Protein AF-0000000066426584 (afdb_homodimer)

Organism: Campylobacter jejuni subsp. jejuni serotype O:2 (strain ATCC 700819 / NCTC 11168) (NCBI:txid192222)

pLDDT: mean 90.64, std 9.26, range [39.62, 98.75]

Sequence (930 aa):
MEKFIERLLEEDIKFEKDVNNGLSDINIFDALNIETKENYHSKFIAYLIDINKDHYQKNFAKVFLEKLGKSLVNTKFENLNIEDIKSVETEACIKDNRRIDILITLSDKRYIIIENKIYAKDQKNQLKDYINFVRKNIKNIKDCYKNILTIYLHQDECASPSDYSLGNFTIKTNLIKDKNENNVSYYLKMDYMWIKEWIDECIKIYEEKSTKDQKFILDIQNIIFTLNQYKSILQWYIADEYTQRDDVLEFIFQDIIKMQNLKNAMILYRYNKNKSELKNLNEEKYKKAKDIIQHKWSNICEYIIEEFFDSFEHKEIKIGDITFIGNKIEENRVNHGVFIFYPVDYKNESIYPCIYIYFKKKYYDIIGLTFEISNDDEEDIENEKYKECLKLFKDVKEENVRKYQNHYYCDKLINNEKLEGEYAFIYWLIENQNSKKDFIQILNDFFIKKPIQEAYKGINDILNSMEKFIERLLEEDIKFEKDVNNGLSDINIFDALNIETKENYHSKFIAYLIDINKDHYQKNFAKVFLEKLGKSLVNTKFENLNIEDIKSVETEACIKDNRRIDILITLSDKRYIIIENKIYAKDQKNQLKDYINFVRKNIKNIKDCYKNILTIYLHQDECASPSDYSLGNFTIKTNLIKDKNENNVSYYLKMDYMWIKEWIDECIKIYEEKSTKDQKFILDIQNIIFTLNQYKSILQWYIADEYTQRDDVLEFIFQDIIKMQNLKNAMILYRYNKNKSELKNLNEEKYKKAKDIIQHKWSNICEYIIEEFFDSFEHKEIKIGDITFIGNKIEENRVNHGVFIFYPVDYKNESIYPCIYIYFKKKYYDIIGLTFEISNDDEEDIENEKYKECLKLFKDVKEENVRKYQNHYYCDKLINNEKLEGEYAFIYWLIENQNSKKDFIQILNDFFIKKPIQEAYKGINDILNS

Nearest PDB structures (foldseek):
  6wxx-assembly2_C  TM=3.873E-01  e=7.189E-01  Treponema succinifaciens DSM 2489
  8oze-assembly1_G  TM=2.673E-01  e=7.141E+00  Maribacter polysiphoniae

Solvent-accessible surface area (backbone atoms only — not comparable to full-atom values): 49309 Å² total; per-residue (Å²): 94,68,69,56,44,54,50,48,52,53,28,42,53,54,36,53,51,42,31,76,50,29,42,44,61,67,41,71,49,60,39,56,71,42,66,78,40,56,69,50,54,38,30,42,53,45,42,44,48,30,52,80,40,66,36,52,42,55,61,51,26,39,54,48,34,52,58,49,9,71,76,31,69,96,47,83,57,28,80,53,55,65,84,39,59,65,45,62,37,58,57,41,74,50,78,85,82,38,56,42,41,33,38,36,36,31,73,85,73,28,38,39,40,36,46,74,36,65,57,66,73,66,29,75,32,42,57,40,51,55,51,50,56,56,44,64,77,40,64,84,42,83,72,42,23,67,33,29,38,40,32,45,34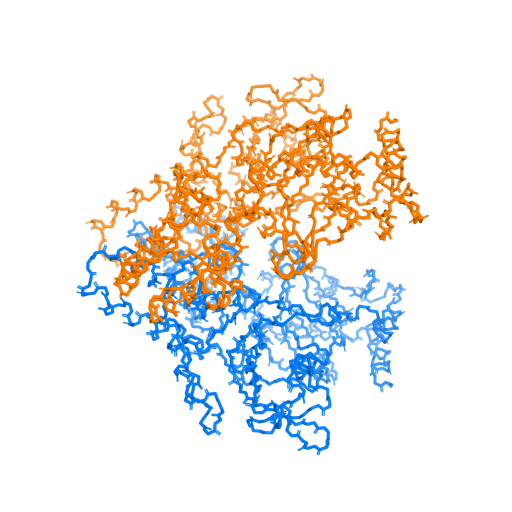,25,54,49,79,82,66,70,86,38,60,38,14,28,50,67,38,45,78,56,93,54,29,30,21,40,82,85,68,42,75,58,23,34,40,45,85,43,31,52,65,58,53,46,49,52,50,50,54,48,42,52,54,44,57,56,47,51,76,74,34,69,90,26,35,68,31,30,48,47,49,42,49,54,52,47,45,52,46,47,41,44,28,44,70,57,66,72,59,61,77,77,80,51,41,45,61,44,60,40,62,29,80,92,54,21,66,61,38,48,45,49,48,47,48,45,60,75,48,60,57,82,39,79,86,40,51,85,51,58,65,68,61,46,55,52,46,32,52,54,40,59,66,42,40,66,58,52,50,51,51,51,53,48,54,56,53,56,72,37,45,76,34,78,44,73,42,75,95,41,53,25,30,25,39,58,44,78,64,82,59,96,33,82,38,34,41,35,35,28,46,54,91,36,73,60,45,37,65,34,59,31,39,36,39,39,21,82,42,100,46,44,16,32,54,33,39,29,46,34,70,45,65,59,32,81,78,50,78,77,38,63,66,59,55,54,44,43,66,53,56,55,93,46,86,54,95,69,34,35,53,56,90,64,25,38,37,34,46,45,62,57,93,72,28,62,52,63,43,85,34,32,55,56,52,49,50,60,74,30,92,54,38,68,63,52,46,46,48,40,51,24,61,55,51,69,32,64,72,50,42,53,35,49,52,50,38,50,51,58,73,71,101,94,68,68,56,45,54,52,46,53,52,28,41,52,53,37,52,52,42,32,75,51,29,41,45,60,66,39,70,51,62,39,55,70,41,65,76,38,54,69,50,53,40,30,42,52,44,42,45,48,30,52,79,40,66,36,53,42,56,62,50,27,40,53,48,35,52,57,49,8,73,78,29,71,94,47,82,56,28,80,55,53,65,83,34,57,70,46,61,38,59,56,40,74,50,79,86,81,39,55,41,40,32,37,36,36,32,57,88,73,28,37,38,40,35,44,72,36,65,56,65,73,65,30,73,33,43,55,39,50,53,52,49,55,55,44,65,78,41,63,86,43,82,70,43,23,67,34,30,38,39,31,45,33,24,53,49,79,83,67,71,86,41,60,38,14,29,50,64,38,46,77,56,91,52,28,29,23,42,82,84,67,43,73,57,22,34,38,44,85,43,30,51,66,58,53,45,50,52,50,51,54,48,40,52,55,43,57,58,44,51,76,73,34,69,88,27,35,68,33,30,48,46,50,42,49,52,52,47,46,54,46,47,41,44,30,46,71,58,66,71,59,63,77,78,80,50,40,46,61,43,60,41,62,28,81,92,53,21,66,60,38,47,44,49,48,48,48,46,60,74,47,62,56,82,39,80,87,40,51,85,50,58,66,69,60,48,52,52,48,34,50,53,40,58,66,42,41,67,59,52,51,51,50,52,52,49,54,56,53,55,71,35,46,76,32,78,44,72,42,76,95,40,53,25,31,25,39,58,44,76,71,83,57,97,34,80,36,36,42,36,35,29,47,53,89,36,73,59,47,39,63,34,58,30,39,35,39,40,20,81,42,99,46,42,15,33,54,33,41,30,45,36,71,45,64,57,31,82,79,50,78,76,37,63,66,58,54,55,44,43,66,54,56,55,91,47,87,54,95,70,33,34,54,57,91,62,24,38,35,34,46,45,64,58,91,71,30,64,53,64,43,85,36,33,55,56,51,49,50,62,74,30,91,54,39,68,63,51,48,47,50,41,51,25,62,55,52,68,33,64,71,49,42,54,36,49,52,50,39,52,52,58,74,70,100

Foldseek 3Di:
DQVLLVVLVVLQVVLVVVVVVPDDPDFPCVVVVCLQPFLVVLVVLLQQLFCPHPLVDNVLVALVQCLVLVVVPPAPSNDDGSQQWDHWDAQCADPLRGGQGIWTAGPVLAIEGEHEEEFAAAAALQVVRVLVRSCVVVVVDVLCQSRYEYEYEYLDQPDDAFCRNNPQWDDDPQFIAGVVRHTRHGYDYHYVVSVLVSLVVVLVVLVVVLVPDDPCNVSSVVSNVNSVSSSQSCCVPRVVNDDDPSSSLCVCCPPPCNLVSLVVLVCLAPDDCPDPVRVPDDPVSSVVSSVVSNVCVLVVLVVLVCVLLVVQAQDWDDAPNFIWGKGFDDPPDPWPFRMKIFGPVCSRPQWGWIKGWTQPDPQSFFIKIKIAIGHSHPSPPVPPLNVVLQVLDDADDPPQWGDDRRIIMHRLQPVRHHQGDGNSVVVVSSVDPPCNVVVSVSSNSVCPDDSNVSSNVVSCVSVVD/DQVLLVVLVVLQVVLVVVVVVPDDPDFPCVVVVCLQPFLVVLVVLLQQLFCPHPLVDNVLVALVQCLVLVVVPPAPSNDDGSQQWPHWDAQCADPLRGGQGIWTATHPLAIEGEHEEEFAAAAALQVVRVLVRSCVVVVVDVLCQSRYEYEYEYLDQPDDAFCRNNPQWDDDPQFIAGVVRHTRHGYDYHYVVSVLVSLVVVLVVLVVVLVPDDPCNVSSVVSNVNSVSSSQSCCVPRVVNDDDPSSSLCVCCPPPCNLVSLVVLVCLAPDDCPDPVRVPDDPVSSVVSSVSSNVCVLVVLVVLVCVLLVVQAQDWDDAPNFIWGKGFADPPDPWPFRMKIFGPVCSRPQWGWIKTWTQPDPQSFFIKIKIAIGHSHPSPPVPPLNVVLQVLDDADDPPQWGDDRRIIMHRLQPVRHHQGDGNSVVVVSSVDPPCNVVVSVSSNSVCPDDSNVSSNVVSCVSVVD

Radius of gyration: 30.1 Å; Cα contacts (8 Å, |Δi|>4): 1499; chains: 2; bounding box: 70×89×74 Å

Structure (mmCIF, N/CA/C/O backbone):
data_AF-0000000066426584-model_v1
#
loop_
_entity.id
_entity.type
_entity.pdbx_description
1 polymer 'PD-(D/E)XK nuclease family protein'
#
loop_
_atom_site.group_PDB
_atom_site.id
_atom_site.type_symbol
_atom_site.label_atom_id
_atom_site.label_alt_id
_atom_site.label_comp_id
_atom_site.label_asym_id
_atom_site.label_entity_id
_atom_site.label_seq_id
_atom_site.pdbx_PDB_ins_code
_atom_site.Cartn_x
_atom_site.Cartn_y
_atom_site.Cartn_z
_atom_site.occupancy
_atom_site.B_iso_or_equiv
_atom_site.auth_seq_id
_atom_site.auth_comp_id
_atom_site.auth_asym_id
_atom_site.auth_atom_id
_atom_site.pdbx_PDB_model_num
ATOM 1 N N . MET A 1 1 ? -8.953 30.906 29.422 1 94.88 1 MET A N 1
ATOM 2 C CA . MET A 1 1 ? -7.621 30.578 28.906 1 94.88 1 MET A CA 1
ATOM 3 C C . MET A 1 1 ? -6.75 30 30.016 1 94.88 1 MET A C 1
ATOM 5 O O . MET A 1 1 ? -6.066 28.984 29.812 1 94.88 1 MET A O 1
ATOM 9 N N . GLU A 1 2 ? -6.789 30.594 31.156 1 94.31 2 GLU A N 1
ATOM 10 C CA . GLU A 1 2 ? -5.953 30.109 32.25 1 94.31 2 GLU A CA 1
ATOM 11 C C . GLU A 1 2 ? -6.34 28.688 32.656 1 94.31 2 GLU A C 1
ATOM 13 O O . GLU A 1 2 ? -5.473 27.828 32.844 1 94.31 2 GLU A O 1
ATOM 18 N N . LYS A 1 3 ? -7.633 28.5 32.875 1 94.62 3 LYS A N 1
ATOM 19 C CA . LYS A 1 3 ? -8.125 27.172 33.219 1 94.62 3 LYS A CA 1
ATOM 20 C C . LYS A 1 3 ? -7.812 26.172 32.125 1 94.62 3 LYS A C 1
ATOM 22 O O . LYS A 1 3 ? -7.484 25.016 32.406 1 94.62 3 LYS A O 1
ATOM 27 N N . PHE A 1 4 ? -7.98 26.562 30.906 1 96.62 4 PHE A N 1
ATOM 28 C CA . PHE A 1 4 ? -7.664 25.703 29.75 1 96.62 4 PHE A CA 1
ATOM 29 C C . PHE A 1 4 ? -6.199 25.297 29.781 1 96.62 4 PHE A C 1
ATOM 31 O O . PHE A 1 4 ? -5.879 24.125 29.594 1 96.62 4 PHE A O 1
ATOM 38 N N . ILE A 1 5 ? -5.316 26.219 30.016 1 97.38 5 ILE A N 1
ATOM 39 C CA . ILE A 1 5 ? -3.881 25.969 30.031 1 97.38 5 ILE A CA 1
ATOM 40 C C . ILE A 1 5 ? -3.531 25 31.156 1 97.38 5 ILE A C 1
ATOM 42 O O . ILE A 1 5 ? -2.742 24.078 30.969 1 97.38 5 ILE A O 1
ATOM 46 N N . GLU A 1 6 ? -4.102 25.281 32.312 1 96.75 6 GLU A N 1
ATOM 47 C CA . GLU A 1 6 ? -3.842 24.406 33.438 1 96.75 6 GLU A CA 1
ATOM 48 C C . GLU A 1 6 ? -4.227 22.969 33.125 1 96.75 6 GLU A C 1
ATOM 50 O O . GLU A 1 6 ? -3.455 22.047 33.375 1 96.75 6 GLU A O 1
ATOM 55 N N . ARG A 1 7 ? -5.359 22.797 32.594 1 96.94 7 ARG A N 1
ATOM 56 C CA . ARG A 1 7 ? -5.832 21.453 32.25 1 96.94 7 ARG A CA 1
ATOM 57 C C . ARG A 1 7 ? -5 20.859 31.125 1 96.94 7 ARG A C 1
ATOM 59 O O . ARG A 1 7 ? -4.703 19.656 31.141 1 96.94 7 ARG A O 1
ATOM 66 N N . LEU A 1 8 ? -4.703 21.641 30.125 1 97.62 8 LEU A N 1
ATOM 67 C CA . LEU A 1 8 ? -3.867 21.219 29.016 1 97.62 8 LEU A CA 1
ATOM 68 C C . LEU A 1 8 ? -2.539 20.656 29.516 1 97.62 8 LEU A C 1
ATOM 70 O O . LEU A 1 8 ? -2.1 19.594 29.062 1 97.62 8 LEU A O 1
ATOM 74 N N . LEU A 1 9 ? -1.892 21.391 30.391 1 97.81 9 LEU A N 1
ATOM 75 C CA . LEU A 1 9 ? -0.606 20.969 30.938 1 97.81 9 LEU A CA 1
ATOM 76 C C . LEU A 1 9 ? -0.748 19.672 31.719 1 97.81 9 LEU A C 1
ATOM 78 O O . LEU A 1 9 ? 0.114 18.797 31.641 1 97.81 9 LEU A O 1
ATOM 82 N N . GLU A 1 10 ? -1.802 19.547 32.469 1 97.94 10 GLU A N 1
ATOM 83 C CA . GLU A 1 10 ? -2.059 18.328 33.219 1 97.94 10 GLU A CA 1
ATOM 84 C C . GLU A 1 10 ? -2.209 17.125 32.312 1 97.94 10 GLU A C 1
ATOM 86 O O . GLU A 1 10 ? -1.627 16.062 32.594 1 97.94 10 GLU A O 1
ATOM 91 N N . GLU A 1 11 ? -3.031 17.266 31.297 1 97.5 11 GLU A N 1
ATOM 92 C CA . GLU A 1 11 ? -3.262 16.156 30.359 1 97.5 11 GLU A CA 1
ATOM 93 C C . GLU A 1 11 ? -1.984 15.797 29.609 1 97.5 11 GLU A C 1
ATOM 95 O O . GLU A 1 11 ? -1.749 14.633 29.297 1 97.5 11 GLU A O 1
ATOM 100 N N . ASP A 1 12 ? -1.208 16.797 29.281 1 97.38 12 ASP A N 1
ATOM 101 C CA . ASP A 1 12 ? 0.047 16.547 28.578 1 97.38 12 ASP A CA 1
ATOM 102 C C . ASP A 1 12 ? 1.011 15.734 29.453 1 97.38 12 ASP A C 1
ATOM 104 O O . ASP A 1 12 ? 1.688 14.836 28.953 1 97.38 12 ASP A O 1
ATOM 108 N N . ILE A 1 13 ? 1.114 16.109 30.688 1 97.44 13 ILE A N 1
ATOM 109 C CA . ILE A 1 13 ? 1.985 15.414 31.609 1 97.44 13 ILE A CA 1
ATOM 110 C C . ILE A 1 13 ? 1.562 13.945 31.719 1 97.44 13 ILE A C 1
ATOM 112 O O . ILE A 1 13 ? 2.402 13.047 31.656 1 97.44 13 ILE A O 1
ATOM 116 N N . LYS A 1 14 ? 0.323 13.75 31.859 1 97.25 14 LYS A N 1
ATOM 117 C CA . LYS A 1 14 ? -0.224 12.398 31.938 1 97.25 14 LYS A CA 1
ATOM 118 C C . LYS A 1 14 ? 0.084 11.617 30.656 1 97.25 14 LYS A C 1
ATOM 120 O O . LYS A 1 14 ? 0.547 10.477 30.719 1 97.25 14 LYS A O 1
ATOM 125 N N . PHE A 1 15 ? -0.161 12.188 29.562 1 96.69 15 PHE A N 1
ATOM 126 C CA . PHE A 1 15 ? 0.05 11.555 28.266 1 96.69 15 PHE A CA 1
ATOM 127 C C . PHE A 1 15 ? 1.519 11.203 28.062 1 96.69 15 PHE A C 1
ATOM 129 O O . PHE A 1 15 ? 1.844 10.078 27.688 1 96.69 15 PHE A O 1
ATOM 136 N N . GLU A 1 16 ? 2.357 12.188 28.328 1 96 16 GLU A N 1
ATOM 137 C CA . GLU A 1 16 ? 3.791 11.977 28.141 1 96 16 GLU A CA 1
ATOM 138 C C . GLU A 1 16 ? 4.301 10.844 29.031 1 96 16 GLU A C 1
ATOM 140 O O . GLU A 1 16 ? 5.172 10.07 28.641 1 96 16 GLU A O 1
ATOM 145 N N . LYS A 1 17 ? 3.795 10.797 30.172 1 95.62 17 LYS A N 1
ATOM 146 C CA . LYS A 1 17 ? 4.16 9.719 31.078 1 95.62 17 LYS A CA 1
ATOM 147 C C . LYS A 1 17 ? 3.76 8.359 30.531 1 95.62 17 LYS A C 1
ATOM 149 O O . LYS A 1 17 ? 4.555 7.418 30.547 1 95.62 17 LYS A O 1
ATOM 154 N N . ASP A 1 18 ? 2.564 8.273 30.047 1 95.69 18 ASP A N 1
ATOM 155 C CA . ASP A 1 18 ? 2.074 7.023 29.469 1 95.69 18 ASP A CA 1
ATOM 156 C C . ASP A 1 18 ? 2.871 6.648 28.219 1 95.69 18 ASP A C 1
ATOM 158 O O . ASP A 1 18 ? 3.203 5.477 28.016 1 95.69 18 ASP A O 1
ATOM 162 N N . VAL A 1 19 ? 3.18 7.594 27.406 1 96.06 19 VAL A N 1
ATOM 163 C CA . VAL A 1 19 ? 3.959 7.367 26.188 1 96.06 19 VAL A CA 1
ATOM 164 C C . VAL A 1 19 ? 5.344 6.84 26.562 1 96.06 19 VAL A C 1
ATOM 166 O O . VAL A 1 19 ? 5.836 5.887 25.953 1 96.06 19 VAL A O 1
ATOM 169 N N . ASN A 1 20 ? 5.914 7.484 27.531 1 94 20 ASN A N 1
ATOM 170 C CA . ASN A 1 20 ? 7.223 7.047 28 1 94 20 ASN A CA 1
ATOM 171 C C . ASN A 1 20 ? 7.172 5.617 28.531 1 94 20 ASN A C 1
ATOM 173 O O . ASN A 1 20 ? 8.172 4.895 28.484 1 94 20 ASN A O 1
ATOM 177 N N . ASN A 1 21 ? 5.984 5.258 28.969 1 93.94 21 ASN A N 1
ATOM 178 C CA . ASN A 1 21 ? 5.805 3.918 29.516 1 93.94 21 ASN A CA 1
ATOM 179 C C . ASN A 1 21 ? 5.375 2.922 28.453 1 93.94 21 ASN A C 1
ATOM 181 O O . ASN A 1 21 ? 5.176 1.74 28.734 1 93.94 21 ASN A O 1
ATOM 185 N N . GLY A 1 22 ? 5.191 3.383 27.266 1 94.56 22 GLY A N 1
ATOM 186 C CA . GLY A 1 22 ? 5.016 2.412 26.203 1 94.56 22 GLY A CA 1
ATOM 187 C C . GLY A 1 22 ? 3.703 2.574 25.453 1 94.56 22 GLY A C 1
ATOM 188 O O . GLY A 1 22 ? 3.43 1.844 24.5 1 94.56 22 GLY A O 1
ATOM 189 N N . LEU A 1 23 ? 2.836 3.531 25.875 1 96.69 23 LEU A N 1
ATOM 190 C CA . LEU A 1 23 ? 1.575 3.779 25.172 1 96.69 23 LEU A CA 1
ATOM 191 C C . LEU A 1 23 ? 1.812 4.047 23.688 1 96.69 23 LEU A C 1
ATOM 193 O O . LEU A 1 23 ? 2.652 4.875 23.344 1 96.69 23 LEU A O 1
ATOM 197 N N . SER A 1 24 ? 1.108 3.25 22.812 1 97.25 24 SER A N 1
ATOM 198 C CA . SER A 1 24 ? 1.322 3.408 21.391 1 97.25 24 SER A CA 1
ATOM 199 C C . SER A 1 24 ? 0.15 2.848 20.594 1 97.25 24 SER A C 1
ATOM 201 O O . SER A 1 24 ? -0.41 1.809 20.938 1 97.25 24 SER A O 1
ATOM 203 N N . ASP A 1 25 ? -0.203 3.555 19.578 1 96.44 25 ASP A N 1
ATOM 204 C CA . ASP A 1 25 ? -1.192 3.057 18.625 1 96.44 25 ASP A CA 1
ATOM 205 C C . ASP A 1 25 ? -0.543 2.715 17.297 1 96.44 25 ASP A C 1
ATOM 207 O O . ASP A 1 25 ? -1.128 2.955 16.234 1 96.44 25 ASP A O 1
ATOM 211 N N . ILE A 1 26 ? 0.697 2.264 17.312 1 97.88 26 ILE A N 1
ATOM 212 C CA . ILE A 1 26 ? 1.425 1.917 16.094 1 97.88 26 ILE A CA 1
ATOM 213 C C . ILE A 1 26 ? 0.605 0.928 15.266 1 97.88 26 ILE A C 1
ATOM 215 O O . ILE A 1 26 ? -0.015 0.015 15.82 1 97.88 26 ILE A O 1
ATOM 219 N N . ASN A 1 27 ? 0.481 1.108 13.992 1 98 27 ASN A N 1
ATOM 220 C CA . ASN A 1 27 ? -0.28 0.289 13.055 1 98 27 ASN A CA 1
ATOM 221 C C . ASN A 1 27 ? 0.286 0.381 11.641 1 98 27 ASN A C 1
ATOM 223 O O . ASN A 1 27 ? 0.419 1.476 11.094 1 98 27 ASN A O 1
ATOM 227 N N . ILE A 1 28 ? 0.594 -0.734 11.062 1 98.5 28 ILE A N 1
ATOM 228 C CA . ILE A 1 28 ? 1.278 -0.766 9.781 1 98.5 28 ILE A CA 1
ATOM 229 C C . ILE A 1 28 ? 0.364 -0.199 8.695 1 98.5 28 ILE A C 1
ATOM 231 O O . ILE A 1 28 ? 0.814 0.547 7.82 1 98.5 28 ILE A O 1
ATOM 235 N N . PHE A 1 29 ? -0.939 -0.509 8.719 1 97.75 29 PHE A N 1
ATOM 236 C CA . PHE A 1 29 ? -1.868 0.003 7.719 1 97.75 29 PHE A CA 1
ATOM 237 C C . PHE A 1 29 ? -1.928 1.525 7.762 1 97.75 29 PHE A C 1
ATOM 239 O O . PHE A 1 29 ? -1.96 2.182 6.719 1 97.75 29 PHE A O 1
ATOM 246 N N . ASP A 1 30 ? -1.881 2.064 8.961 1 94.88 30 ASP A N 1
ATOM 247 C CA . ASP A 1 30 ? -1.854 3.51 9.156 1 94.88 30 ASP A CA 1
ATOM 248 C C . ASP A 1 30 ? -0.539 4.105 8.664 1 94.88 30 ASP A C 1
ATOM 250 O O . ASP A 1 30 ? -0.533 5.137 7.984 1 94.88 30 ASP A O 1
ATOM 254 N N . ALA A 1 31 ? 0.49 3.453 9.047 1 97.12 31 ALA A N 1
ATOM 255 C CA . ALA A 1 31 ? 1.827 3.912 8.68 1 97.12 31 ALA A CA 1
ATOM 256 C C . ALA A 1 31 ? 1.974 4.02 7.164 1 97.12 31 ALA A C 1
ATOM 258 O O . ALA A 1 31 ? 2.693 4.887 6.664 1 97.12 31 ALA A O 1
ATOM 259 N N . LEU A 1 32 ? 1.249 3.137 6.441 1 97.25 32 LEU A N 1
ATOM 260 C CA . LEU A 1 32 ? 1.365 3.059 4.988 1 97.25 32 LEU A CA 1
ATOM 261 C C . LEU A 1 32 ? 0.298 3.912 4.312 1 97.25 32 LEU A C 1
ATOM 263 O O . LEU A 1 32 ? 0.286 4.039 3.086 1 97.25 32 LEU A O 1
ATOM 267 N N . ASN A 1 33 ? -0.551 4.492 5.031 1 92.94 33 ASN A N 1
ATOM 268 C CA . ASN A 1 33 ? -1.64 5.328 4.535 1 92.94 33 ASN A CA 1
ATOM 269 C C . ASN A 1 33 ? -2.576 4.539 3.623 1 92.94 33 ASN A C 1
ATOM 271 O O . ASN A 1 33 ? -2.891 4.984 2.518 1 92.94 33 ASN A O 1
ATOM 275 N N . ILE A 1 34 ? -2.988 3.354 4.09 1 94.19 34 ILE A N 1
ATOM 276 C CA . ILE A 1 34 ? -3.83 2.523 3.236 1 94.19 34 ILE A CA 1
ATOM 277 C C . ILE A 1 34 ? -5.07 2.08 4.008 1 94.19 34 ILE A C 1
ATOM 279 O O . ILE A 1 34 ? -5.738 1.116 3.623 1 94.19 34 ILE A O 1
ATOM 283 N N . GLU A 1 35 ? -5.41 2.732 5.121 1 90.81 35 GLU A N 1
ATOM 284 C CA . GLU A 1 35 ? -6.449 2.305 6.055 1 90.81 35 GLU A CA 1
ATOM 285 C C . GLU A 1 35 ? -7.82 2.297 5.383 1 90.81 35 GLU A C 1
ATOM 287 O O . GLU A 1 35 ? -8.727 1.58 5.816 1 90.81 35 GLU A O 1
ATOM 292 N N . THR A 1 36 ? -7.969 3.049 4.27 1 88.69 36 THR A N 1
ATOM 293 C CA . THR A 1 36 ? -9.273 3.088 3.621 1 88.69 36 THR A CA 1
ATOM 294 C C . THR A 1 36 ? -9.156 2.734 2.141 1 88.69 36 THR A C 1
ATOM 296 O O . THR A 1 36 ? -10.047 3.041 1.35 1 88.69 36 THR A O 1
ATOM 299 N N . LYS A 1 37 ? -8.016 2.195 1.742 1 91.62 37 LYS A N 1
ATOM 300 C CA . LYS A 1 37 ? -7.812 1.816 0.347 1 91.62 37 LYS A CA 1
ATOM 301 C C . LYS A 1 37 ? -8.367 0.422 0.067 1 91.62 37 LYS A C 1
ATOM 303 O O . LYS A 1 37 ? -7.801 -0.577 0.517 1 91.62 37 LYS A O 1
ATOM 308 N N . GLU A 1 38 ? -9.352 0.406 -0.774 1 91.75 38 GLU A N 1
ATOM 309 C CA . GLU A 1 38 ? -10.148 -0.787 -1.041 1 91.75 38 GLU A CA 1
ATOM 310 C C . GLU A 1 38 ? -9.266 -1.953 -1.483 1 91.75 38 GLU A C 1
ATOM 312 O O . GLU A 1 38 ? -9.445 -3.08 -1.017 1 91.75 38 GLU A O 1
ATOM 317 N N . ASN A 1 39 ? -8.352 -1.711 -2.35 1 93.56 39 ASN A N 1
ATOM 318 C CA . ASN A 1 39 ? -7.52 -2.76 -2.93 1 93.56 39 ASN A CA 1
ATOM 319 C C . ASN A 1 39 ? -6.695 -3.477 -1.862 1 93.56 39 ASN A C 1
ATOM 321 O O . ASN A 1 39 ? -6.5 -4.691 -1.935 1 93.56 39 ASN A O 1
ATOM 325 N N . TYR A 1 40 ? -6.234 -2.74 -0.866 1 95.81 40 TYR A N 1
ATOM 326 C CA . TYR A 1 40 ? -5.375 -3.34 0.151 1 95.81 40 TYR A CA 1
ATOM 327 C C . TYR A 1 40 ? -6.195 -4.148 1.146 1 95.81 40 TYR A C 1
ATOM 329 O O . TYR A 1 40 ? -5.723 -5.16 1.675 1 95.81 40 TYR A O 1
ATOM 337 N N . HIS A 1 41 ? -7.43 -3.752 1.393 1 97 41 HIS A N 1
ATOM 338 C CA . HIS A 1 41 ? -8.32 -4.594 2.188 1 97 41 HIS A CA 1
ATOM 339 C C . HIS A 1 41 ? -8.602 -5.914 1.483 1 97 41 HIS A C 1
ATOM 341 O O . HIS A 1 41 ? -8.578 -6.977 2.111 1 97 41 HIS A O 1
ATOM 347 N N . SER A 1 42 ? -8.867 -5.816 0.153 1 97.81 42 SER A N 1
ATOM 348 C CA . SER A 1 42 ? -9.086 -7.023 -0.637 1 97.81 42 SER A CA 1
ATOM 349 C C . SER A 1 42 ? -7.871 -7.949 -0.57 1 97.81 42 SER A C 1
ATOM 351 O O . SER A 1 42 ? -8.016 -9.156 -0.376 1 97.81 42 SER A O 1
ATOM 353 N N . LYS A 1 43 ? -6.641 -7.383 -0.675 1 97.69 43 LYS A N 1
ATOM 354 C CA . LYS A 1 43 ? -5.406 -8.164 -0.642 1 97.69 43 LYS A CA 1
ATOM 355 C C . LYS A 1 43 ? -5.234 -8.867 0.704 1 97.69 43 LYS A C 1
ATOM 357 O O . LYS A 1 43 ? -4.895 -10.047 0.757 1 97.69 43 LYS A O 1
ATOM 362 N N . PHE A 1 44 ? -5.477 -8.172 1.791 1 98.56 44 PHE A N 1
ATOM 363 C CA . PHE A 1 44 ? -5.266 -8.742 3.115 1 98.56 44 PHE A CA 1
ATOM 364 C C . PHE A 1 44 ? -6.27 -9.859 3.387 1 98.56 44 PHE A C 1
ATOM 366 O O . PHE A 1 44 ? -5.902 -10.914 3.906 1 98.56 44 PHE A O 1
ATOM 373 N N . ILE A 1 45 ? -7.551 -9.609 2.984 1 98.69 45 ILE A N 1
ATOM 374 C CA . ILE A 1 45 ? -8.602 -10.602 3.156 1 98.69 45 ILE A CA 1
ATOM 375 C C . ILE A 1 45 ? -8.273 -11.852 2.342 1 98.69 45 ILE A C 1
ATOM 377 O O . ILE A 1 45 ? -8.305 -12.969 2.863 1 98.69 45 ILE A O 1
ATOM 381 N N . ALA A 1 46 ? -7.93 -11.641 1.097 1 98.44 46 ALA A N 1
ATOM 382 C CA . ALA A 1 46 ? -7.566 -12.758 0.229 1 98.44 46 ALA A CA 1
ATOM 383 C C . ALA A 1 46 ? -6.359 -13.508 0.78 1 98.44 46 ALA A C 1
ATOM 385 O O . ALA A 1 46 ? -6.312 -14.742 0.737 1 98.44 46 ALA A O 1
ATOM 386 N N . TYR A 1 47 ? -5.367 -12.797 1.356 1 98.12 47 TYR A N 1
ATOM 387 C CA . TYR A 1 47 ? -4.164 -13.367 1.948 1 98.12 47 TYR A CA 1
ATOM 388 C C . TYR A 1 47 ? -4.512 -14.336 3.074 1 98.12 47 TYR A C 1
ATOM 390 O O . TYR A 1 47 ? -3.951 -15.43 3.158 1 98.12 47 TYR A O 1
ATOM 398 N N . LEU A 1 48 ? -5.441 -13.938 3.902 1 98.62 48 LEU A N 1
ATOM 399 C CA . LEU A 1 48 ? -5.828 -14.773 5.039 1 98.62 48 LEU A CA 1
ATOM 400 C C . LEU A 1 48 ? -6.594 -16 4.57 1 98.62 48 LEU A C 1
ATOM 402 O O . LEU A 1 48 ? -6.414 -17.094 5.117 1 98.62 48 LEU A O 1
ATOM 406 N N . ILE A 1 49 ? -7.383 -15.859 3.502 1 98.31 49 ILE A N 1
ATOM 407 C CA . ILE A 1 49 ? -8.219 -16.953 3.023 1 98.31 49 ILE A CA 1
ATOM 408 C C . ILE A 1 49 ? -7.367 -17.969 2.266 1 98.31 49 ILE A C 1
ATOM 410 O O . ILE A 1 49 ? -7.676 -19.156 2.252 1 98.31 49 ILE A O 1
ATOM 414 N N . ASP A 1 50 ? -6.309 -17.531 1.659 1 96.25 50 ASP A N 1
ATOM 415 C CA . ASP A 1 50 ? -5.465 -18.375 0.82 1 96.25 50 ASP A CA 1
ATOM 416 C C . ASP A 1 50 ? -4.527 -19.234 1.67 1 96.25 50 ASP A C 1
ATOM 418 O O . ASP A 1 50 ? -3.52 -18.734 2.18 1 96.25 50 ASP A O 1
ATOM 422 N N . ILE A 1 51 ? -4.73 -20.484 1.724 1 92.75 51 ILE A N 1
ATOM 423 C CA . ILE A 1 51 ? -4.012 -21.375 2.623 1 92.75 51 ILE A CA 1
ATOM 424 C C . ILE A 1 51 ? -2.609 -21.641 2.078 1 92.75 51 ILE A C 1
ATOM 426 O O . ILE A 1 51 ? -1.766 -22.219 2.77 1 92.75 51 ILE A O 1
ATOM 430 N N . ASN A 1 52 ? -2.354 -21.141 0.85 1 88.31 52 ASN A N 1
ATOM 431 C CA . ASN A 1 52 ? -1.059 -21.391 0.225 1 88.31 52 ASN A CA 1
ATOM 432 C C . ASN A 1 52 ? -0.102 -20.219 0.425 1 88.31 52 ASN A C 1
ATOM 434 O O . ASN A 1 52 ? 1.009 -20.234 -0.108 1 88.31 52 ASN A O 1
ATOM 438 N N . LYS A 1 53 ? -0.555 -19.234 1.156 1 92.44 53 LYS A N 1
ATOM 439 C CA . LYS A 1 53 ? 0.312 -18.094 1.438 1 92.44 53 LYS A CA 1
ATOM 440 C C . LYS A 1 53 ? 1.268 -18.406 2.588 1 92.44 53 LYS A C 1
ATOM 442 O O . LYS A 1 53 ? 1.146 -19.438 3.242 1 92.44 53 LYS A O 1
ATOM 447 N N . ASP A 1 54 ? 2.164 -17.578 2.848 1 90.5 54 ASP A N 1
ATOM 448 C CA . ASP A 1 54 ? 3.301 -17.828 3.729 1 90.5 54 ASP A CA 1
ATOM 449 C C . ASP A 1 54 ? 2.881 -17.781 5.195 1 90.5 54 ASP A C 1
ATOM 451 O O . ASP A 1 54 ? 3.646 -18.156 6.082 1 90.5 54 ASP A O 1
ATOM 455 N N . HIS A 1 55 ? 1.665 -17.391 5.422 1 95.88 55 HIS A N 1
ATOM 456 C CA . HIS A 1 55 ? 1.222 -17.484 6.805 1 95.88 55 HIS A CA 1
ATOM 457 C C . HIS A 1 55 ? 0.983 -18.938 7.207 1 95.88 55 HIS A C 1
ATOM 459 O O . HIS A 1 55 ? 0.854 -19.25 8.391 1 95.88 55 HIS A O 1
ATOM 465 N N . TYR A 1 56 ? 0.836 -19.906 6.324 1 95 56 TYR A N 1
ATOM 466 C CA . TYR A 1 56 ? 0.803 -21.344 6.48 1 95 56 TYR A CA 1
ATOM 467 C C . TYR A 1 56 ? -0.477 -21.797 7.176 1 95 56 TYR A C 1
ATOM 469 O O . TYR A 1 56 ? -0.797 -22.984 7.195 1 95 56 TYR A O 1
ATOM 477 N N . GLN A 1 57 ? -1.275 -20.875 7.707 1 96.62 57 GLN A N 1
ATOM 478 C CA . GLN A 1 57 ? -2.373 -21.219 8.609 1 96.62 57 GLN A CA 1
ATOM 479 C C . GLN A 1 57 ? -3.643 -21.547 7.824 1 96.62 57 GLN A C 1
ATOM 481 O O . GLN A 1 57 ? -3.973 -20.859 6.855 1 96.62 57 GLN A O 1
ATOM 486 N N . LYS A 1 58 ? -4.363 -22.516 8.273 1 96.62 58 LYS A N 1
ATOM 487 C CA . LYS A 1 58 ? -5.594 -22.953 7.629 1 96.62 58 LYS A CA 1
ATOM 488 C C . LYS A 1 58 ? -6.82 -22.422 8.359 1 96.62 58 LYS A C 1
ATOM 490 O O . LYS A 1 58 ? -7.914 -22.375 7.789 1 96.62 58 LYS A O 1
ATOM 495 N N . ASN A 1 59 ? -6.625 -22.016 9.578 1 97.62 59 ASN A N 1
ATOM 496 C CA . ASN A 1 59 ? -7.754 -21.625 10.422 1 97.62 59 ASN A CA 1
ATOM 497 C C . ASN A 1 59 ? -8.469 -20.391 9.891 1 97.62 59 ASN A C 1
ATOM 499 O O . ASN A 1 59 ? -9.688 -20.266 10.023 1 97.62 59 ASN A O 1
ATOM 503 N N . PHE A 1 60 ? -7.727 -19.469 9.281 1 98.56 60 PHE A N 1
ATOM 504 C CA . PHE A 1 60 ? -8.367 -18.281 8.734 1 98.56 60 PHE A CA 1
ATOM 505 C C . PHE A 1 60 ? -9.438 -18.656 7.719 1 98.56 60 PHE A C 1
ATOM 507 O O . PHE A 1 60 ? -10.578 -18.219 7.824 1 98.56 60 PHE A O 1
ATOM 514 N N . ALA A 1 61 ? -9.023 -19.516 6.809 1 98.38 61 ALA A N 1
ATOM 515 C CA . ALA A 1 61 ? -9.93 -19.953 5.754 1 98.38 61 ALA A CA 1
ATOM 516 C C . ALA A 1 61 ? -11.062 -20.812 6.332 1 98.38 61 ALA A C 1
ATOM 518 O O . ALA A 1 61 ? -12.219 -20.656 5.938 1 98.38 61 ALA A O 1
ATOM 519 N N . LYS A 1 62 ? -10.734 -21.656 7.238 1 98.31 62 LYS A N 1
ATOM 520 C CA . LYS A 1 62 ? -11.727 -22.531 7.855 1 98.31 62 LYS A CA 1
ATOM 521 C C . LYS A 1 62 ? -12.836 -21.719 8.516 1 98.31 62 LYS A C 1
ATOM 523 O O . LYS A 1 62 ? -14.016 -21.953 8.266 1 98.31 62 LYS A O 1
ATOM 528 N N . VAL A 1 63 ? -12.477 -20.812 9.367 1 98.56 63 VAL A N 1
ATOM 529 C CA . VAL A 1 63 ? -13.438 -19.984 10.086 1 98.56 63 VAL A CA 1
ATOM 530 C C . VAL A 1 63 ? -14.25 -19.156 9.094 1 98.56 63 VAL A C 1
ATOM 532 O O . VAL A 1 63 ? -15.461 -18.984 9.273 1 98.56 63 VAL A O 1
ATOM 535 N N . PHE A 1 64 ? -13.617 -18.641 8.086 1 98.69 64 PHE A N 1
ATOM 536 C CA . PHE A 1 64 ? -14.297 -17.859 7.055 1 98.69 64 PHE A CA 1
ATOM 537 C C . PHE A 1 64 ? -15.391 -18.688 6.387 1 98.69 64 PHE A C 1
ATOM 539 O O . PHE A 1 64 ? -16.531 -18.234 6.277 1 98.69 64 PHE A O 1
ATOM 546 N N . LEU A 1 65 ? -15.055 -19.875 5.977 1 98.56 65 LEU A N 1
ATOM 547 C CA . LEU A 1 65 ? -15.977 -20.75 5.25 1 98.56 65 LEU A CA 1
ATOM 548 C C . LEU A 1 65 ? -17.125 -21.203 6.152 1 98.56 65 LEU A C 1
ATOM 550 O O . LEU A 1 65 ? -18.281 -21.266 5.723 1 98.56 65 LEU A O 1
ATOM 554 N N . GLU A 1 66 ? -16.781 -21.531 7.367 1 98.19 66 GLU A N 1
ATOM 555 C CA . GLU A 1 66 ? -17.812 -21.938 8.32 1 98.19 66 GLU A CA 1
ATOM 556 C C . GLU A 1 66 ? -18.812 -20.812 8.555 1 98.19 66 GLU A C 1
ATOM 558 O O . GLU A 1 66 ? -20.031 -21.031 8.531 1 98.19 66 GLU A O 1
ATOM 563 N N . LYS A 1 67 ? -18.312 -19.656 8.75 1 97.81 67 LYS A N 1
ATOM 564 C CA . LYS A 1 67 ? -19.188 -18.5 8.953 1 97.81 67 LYS A CA 1
ATOM 565 C C . LYS A 1 67 ? -20.016 -18.219 7.707 1 97.81 67 LYS A C 1
ATOM 567 O O . LYS A 1 67 ? -21.203 -17.922 7.801 1 97.81 67 LYS A O 1
ATOM 572 N N . LEU A 1 68 ? -19.406 -18.281 6.566 1 98.06 68 LEU A N 1
ATOM 573 C CA . LEU A 1 68 ? -20.078 -18.078 5.289 1 98.06 68 LEU A CA 1
ATOM 574 C C . LEU A 1 68 ? -21.219 -19.078 5.094 1 98.06 68 LEU A C 1
ATOM 576 O O . LEU A 1 68 ? -22.312 -18.719 4.66 1 98.06 68 LEU A O 1
ATOM 580 N N . GLY A 1 69 ? -20.969 -20.297 5.426 1 97.81 69 GLY A N 1
ATOM 581 C CA . GLY A 1 69 ? -21.953 -21.359 5.258 1 97.81 69 GLY A CA 1
ATOM 582 C C . GLY A 1 69 ? -23.234 -21.125 6.027 1 97.81 69 GLY A C 1
ATOM 583 O O . GLY A 1 69 ? -24.312 -21.484 5.562 1 97.81 69 GLY A O 1
ATOM 584 N N . LYS A 1 70 ? -23.109 -20.484 7.137 1 96.69 70 LYS A N 1
ATOM 585 C CA . LYS A 1 70 ? -24.281 -20.203 7.965 1 96.69 70 LYS A CA 1
ATOM 586 C C . LYS A 1 70 ? -25.25 -19.266 7.246 1 96.69 70 LYS A C 1
ATOM 588 O O . LYS A 1 70 ? -26.469 -19.328 7.477 1 96.69 70 LYS A O 1
ATOM 593 N N . SER A 1 71 ? -24.719 -18.469 6.348 1 95 71 SER A N 1
ATOM 594 C CA . SER A 1 71 ? -25.531 -17.516 5.613 1 95 71 SER A CA 1
ATOM 595 C C . SER A 1 71 ? -26.031 -18.094 4.297 1 95 71 SER A C 1
ATOM 597 O O . SER A 1 71 ? -26.797 -17.469 3.578 1 95 71 SER A O 1
ATOM 599 N N . LEU A 1 72 ? -25.641 -19.312 3.975 1 97.38 72 LEU A N 1
ATOM 600 C CA . LEU A 1 72 ? -25.906 -19.875 2.658 1 97.38 72 LEU A CA 1
ATOM 601 C C . LEU A 1 72 ? -26.562 -21.25 2.781 1 97.38 72 LEU A C 1
ATOM 603 O O . LEU A 1 72 ? -26.219 -22.172 2.031 1 97.38 72 LEU A O 1
ATOM 607 N N . VAL A 1 73 ? -27.484 -21.359 3.678 1 95.19 73 VAL A N 1
ATOM 608 C CA . VAL A 1 73 ? -28.188 -22.609 3.953 1 95.19 73 VAL A CA 1
ATOM 609 C C . VAL A 1 73 ? -28.922 -23.078 2.703 1 95.19 73 VAL A C 1
ATOM 611 O O . VAL A 1 73 ? -29.531 -22.266 2 1 95.19 73 VAL A O 1
ATOM 614 N N . ASN A 1 74 ? -28.859 -24.297 2.371 1 94.25 74 ASN A N 1
ATOM 615 C CA . ASN A 1 74 ? -29.562 -24.938 1.274 1 94.25 74 ASN A CA 1
ATOM 616 C C . ASN A 1 74 ? -28.984 -24.562 -0.08 1 94.25 74 ASN A C 1
ATOM 618 O O . ASN A 1 74 ? -29.703 -24.5 -1.079 1 94.25 74 ASN A O 1
ATOM 622 N N . THR A 1 75 ? -27.719 -24.141 -0.113 1 96.75 75 THR A N 1
ATOM 623 C CA . THR A 1 75 ? -27 -23.906 -1.353 1 96.75 75 THR A CA 1
ATOM 624 C C . THR A 1 75 ? -25.781 -24.812 -1.45 1 96.75 75 THR A C 1
ATOM 626 O O . THR A 1 75 ? -25.438 -25.5 -0.489 1 96.75 75 THR A O 1
ATOM 629 N N . LYS A 1 76 ? -25.125 -24.781 -2.564 1 95.81 76 LYS A N 1
ATOM 630 C CA . LYS A 1 76 ? -23.922 -25.578 -2.773 1 95.81 76 LYS A CA 1
ATOM 631 C C . LYS A 1 76 ? -22.734 -24.984 -2.016 1 95.81 76 LYS A C 1
ATOM 633 O O . LYS A 1 76 ? -21.656 -25.578 -1.981 1 95.81 76 LYS A O 1
ATOM 638 N N . PHE A 1 77 ? -22.969 -23.891 -1.312 1 97.69 77 PHE A N 1
ATOM 639 C CA . PHE A 1 77 ? -21.891 -23.188 -0.633 1 97.69 77 PHE A CA 1
ATOM 640 C C . PHE A 1 77 ? -22.031 -23.297 0.88 1 97.69 77 PHE A C 1
ATOM 642 O O . PHE A 1 77 ? -21.281 -22.672 1.629 1 97.69 77 PHE A O 1
ATOM 649 N N . GLU A 1 78 ? -22.969 -24.031 1.381 1 97.38 78 GLU A N 1
ATOM 650 C CA . GLU A 1 78 ? -23.266 -24.156 2.805 1 97.38 78 GLU A CA 1
ATOM 651 C C . GLU A 1 78 ? -22.156 -24.906 3.543 1 97.38 78 GLU A C 1
ATOM 653 O O . GLU A 1 78 ? -21.781 -24.531 4.656 1 97.38 78 GLU A O 1
ATOM 658 N N . ASN A 1 79 ? -21.594 -25.953 2.943 1 96.62 79 ASN A N 1
ATOM 659 C CA . ASN A 1 79 ? -20.688 -26.859 3.641 1 96.62 79 ASN A CA 1
ATOM 660 C C . ASN A 1 79 ? -19.312 -26.906 2.973 1 96.62 79 ASN A C 1
ATOM 662 O O . ASN A 1 79 ? -18.781 -27.984 2.711 1 96.62 79 ASN A O 1
ATOM 666 N N . LEU A 1 80 ? -18.797 -25.75 2.713 1 97.06 80 LEU A N 1
ATOM 667 C CA . LEU A 1 80 ? -17.469 -25.672 2.115 1 97.06 80 LEU A CA 1
ATOM 668 C C . LEU A 1 80 ? -16.391 -26 3.145 1 97.06 80 LEU A C 1
ATOM 670 O O . LEU A 1 80 ? -16.547 -25.688 4.328 1 97.06 80 LEU A O 1
ATOM 674 N N . ASN A 1 81 ? -15.32 -26.625 2.672 1 95.94 81 ASN A N 1
ATOM 675 C CA . ASN A 1 81 ? -14.117 -26.891 3.461 1 95.94 81 ASN A CA 1
ATOM 676 C C . ASN A 1 81 ? -12.875 -26.281 2.818 1 95.94 81 ASN A C 1
ATOM 678 O O . ASN A 1 81 ? -12.93 -25.828 1.673 1 95.94 81 ASN A O 1
ATOM 682 N N . ILE A 1 82 ? -11.805 -26.281 3.557 1 95.06 82 ILE A N 1
ATOM 683 C CA . ILE A 1 82 ? -10.586 -25.625 3.1 1 95.06 82 ILE A CA 1
ATOM 684 C C . ILE A 1 82 ? -10.062 -26.328 1.853 1 95.06 82 ILE A C 1
ATOM 686 O O . ILE A 1 82 ? -9.469 -25.703 0.977 1 95.06 82 ILE A O 1
ATOM 690 N N . GLU A 1 83 ? -10.297 -27.609 1.719 1 89.88 83 GLU A N 1
ATOM 691 C CA . GLU A 1 83 ? -9.82 -28.391 0.589 1 89.88 83 GLU A CA 1
ATOM 692 C C . GLU A 1 83 ? -10.539 -28.016 -0.699 1 89.88 83 GLU A C 1
ATOM 694 O O . GLU A 1 83 ? -10.078 -28.328 -1.796 1 89.88 83 GLU A O 1
ATOM 699 N N . ASP A 1 84 ? -11.641 -27.359 -0.498 1 94.56 84 ASP A N 1
ATOM 700 C CA . ASP A 1 84 ? -12.414 -26.938 -1.669 1 94.56 84 ASP A CA 1
ATOM 701 C C . ASP A 1 84 ? -11.75 -25.75 -2.369 1 94.56 84 ASP A C 1
ATOM 703 O O . ASP A 1 84 ? -12.039 -25.484 -3.535 1 94.56 84 ASP A O 1
ATOM 707 N N . ILE A 1 85 ? -10.906 -25.047 -1.689 1 94.62 85 ILE A N 1
ATOM 708 C CA . ILE A 1 85 ? -10.312 -23.828 -2.246 1 94.62 85 ILE A CA 1
ATOM 709 C C . ILE A 1 85 ? -9.172 -24.203 -3.191 1 94.62 85 ILE A C 1
ATOM 711 O O . ILE A 1 85 ? -8.156 -24.75 -2.762 1 94.62 85 ILE A O 1
ATOM 715 N N . LYS A 1 86 ? -9.359 -23.875 -4.402 1 91.44 86 LYS A N 1
ATOM 716 C CA . LYS A 1 86 ? -8.32 -24.109 -5.398 1 91.44 86 LYS A CA 1
ATOM 717 C C . LYS A 1 86 ? -7.395 -22.906 -5.527 1 91.44 86 LYS A C 1
ATOM 719 O O . LYS A 1 86 ? -6.176 -23.047 -5.602 1 91.44 86 LYS A O 1
ATOM 724 N N . SER A 1 87 ? -7.969 -21.703 -5.559 1 90.62 87 SER A N 1
ATOM 725 C CA . SER A 1 87 ? -7.16 -20.5 -5.656 1 90.62 87 SER A CA 1
ATOM 726 C C . SER A 1 87 ? -7.934 -19.266 -5.164 1 90.62 87 SER A C 1
ATOM 728 O O . SER A 1 87 ? -9.164 -19.281 -5.133 1 90.62 87 SER A O 1
ATOM 730 N N . VAL A 1 88 ? -7.242 -18.359 -4.688 1 95.06 88 VAL A N 1
ATOM 731 C CA . VAL A 1 88 ? -7.766 -17.047 -4.312 1 95.06 88 VAL A CA 1
ATOM 732 C C . VAL A 1 88 ? -6.988 -15.953 -5.039 1 95.06 88 VAL A C 1
ATOM 734 O O . VAL A 1 88 ? -5.77 -15.828 -4.875 1 95.06 88 VAL A O 1
ATOM 737 N N . GLU A 1 89 ? -7.668 -15.156 -5.848 1 92.38 89 GLU A N 1
ATOM 738 C CA . GLU A 1 89 ? -7.016 -14.133 -6.656 1 92.38 89 GLU A CA 1
ATOM 739 C C . GLU A 1 89 ? -7.598 -12.75 -6.379 1 92.38 89 GLU A C 1
ATOM 741 O O . GLU A 1 89 ? -8.812 -12.609 -6.215 1 92.38 89 GLU A O 1
ATOM 746 N N . THR A 1 90 ? -6.754 -11.797 -6.234 1 94 90 THR A N 1
ATOM 747 C CA . THR A 1 90 ? -7.211 -10.414 -6.184 1 94 90 THR A CA 1
ATOM 748 C C . THR A 1 90 ? -6.969 -9.719 -7.52 1 94 90 THR A C 1
ATOM 750 O O . THR A 1 90 ? -6.082 -10.109 -8.281 1 94 90 THR A O 1
ATOM 753 N N . GLU A 1 91 ? -7.82 -8.797 -7.809 1 88.62 91 GLU A N 1
ATOM 754 C CA . GLU A 1 91 ? -7.719 -8.039 -9.055 1 88.62 91 GLU A CA 1
ATOM 755 C C . GLU A 1 91 ? -7.602 -8.961 -10.258 1 88.62 91 GLU A C 1
ATOM 757 O O . GLU A 1 91 ? -6.719 -8.789 -11.102 1 88.62 91 GLU A O 1
ATOM 762 N N . ALA A 1 92 ? -8.375 -10.008 -10.219 1 83.62 92 ALA A N 1
ATOM 763 C CA . ALA A 1 92 ? -8.375 -10.984 -11.305 1 83.62 92 ALA A CA 1
ATOM 764 C C . ALA A 1 92 ? -8.852 -10.352 -12.609 1 83.62 92 ALA A C 1
ATOM 766 O O . ALA A 1 92 ? -9.977 -9.867 -12.695 1 83.62 92 ALA A O 1
ATOM 767 N N . CYS A 1 93 ? -8.047 -10.352 -13.602 1 75.69 93 CYS A N 1
ATOM 768 C CA . CYS A 1 93 ? -8.312 -9.664 -14.859 1 75.69 93 CYS A CA 1
ATOM 769 C C . CYS A 1 93 ? -9.336 -10.422 -15.688 1 75.69 93 CYS A C 1
ATOM 771 O O . CYS A 1 93 ? -9.25 -11.641 -15.836 1 75.69 93 CYS A O 1
ATOM 773 N N . ILE A 1 94 ? -10.273 -9.758 -16.047 1 79.94 94 ILE A N 1
ATOM 774 C CA . ILE A 1 94 ? -11.258 -10.32 -16.969 1 79.94 94 ILE A CA 1
ATOM 775 C C . ILE A 1 94 ? -11.266 -9.523 -18.266 1 79.94 94 ILE A C 1
ATOM 777 O O . ILE A 1 94 ? -10.336 -8.766 -18.547 1 79.94 94 ILE A O 1
ATOM 781 N N . LYS A 1 95 ? -12.148 -9.664 -19.141 1 69.06 95 LYS A N 1
ATOM 782 C CA . LYS A 1 95 ? -12.203 -8.977 -20.438 1 69.06 95 LYS A CA 1
ATOM 783 C C . LYS A 1 95 ? -12.336 -7.469 -20.234 1 69.06 95 LYS A C 1
ATOM 785 O O . LYS A 1 95 ? -12.828 -7.012 -19.203 1 69.06 95 LYS A O 1
ATOM 790 N N . ASP A 1 96 ? -11.852 -6.684 -21.109 1 63.28 96 ASP A N 1
ATOM 791 C CA . ASP A 1 96 ? -11.992 -5.234 -21.203 1 63.28 96 ASP A CA 1
ATOM 792 C C . ASP A 1 96 ? -11.281 -4.539 -20.031 1 63.28 96 ASP A C 1
ATOM 794 O O . ASP A 1 96 ? -11.797 -3.568 -19.484 1 63.28 96 ASP A O 1
ATOM 798 N N . ASN A 1 97 ? -10.266 -5.211 -19.438 1 66.75 97 ASN A N 1
ATOM 799 C CA . ASN A 1 97 ? -9.344 -4.637 -18.469 1 66.75 97 ASN A CA 1
ATOM 800 C C . ASN A 1 97 ? -10 -4.461 -17.109 1 66.75 97 ASN A C 1
ATOM 802 O O . ASN A 1 97 ? -9.578 -3.619 -16.312 1 66.75 97 ASN A O 1
ATOM 806 N N . ARG A 1 98 ? -11.156 -5.055 -16.859 1 82.56 98 ARG A N 1
ATOM 807 C CA . ARG A 1 98 ? -11.766 -5.039 -15.531 1 82.56 98 ARG A CA 1
ATOM 808 C C . ARG A 1 98 ? -11.156 -6.109 -14.633 1 82.56 98 ARG A C 1
ATOM 810 O O . ARG A 1 98 ? -10.695 -7.145 -15.117 1 82.56 98 ARG A O 1
ATOM 817 N N . ARG A 1 99 ? -11.188 -5.793 -13.352 1 87.25 99 ARG A N 1
ATOM 818 C CA . ARG A 1 99 ? -10.555 -6.715 -12.406 1 87.25 99 ARG A CA 1
ATOM 819 C C . ARG A 1 99 ? -11.484 -7.016 -11.234 1 87.25 99 ARG A C 1
ATOM 821 O O . ARG A 1 99 ? -12.016 -6.098 -10.609 1 87.25 99 ARG A O 1
ATOM 828 N N . ILE A 1 100 ? -11.688 -8.281 -10.977 1 93.81 100 ILE A N 1
ATOM 829 C CA . ILE A 1 100 ? -12.492 -8.719 -9.836 1 93.81 100 ILE A CA 1
ATOM 830 C C . ILE A 1 100 ? -11.688 -8.547 -8.547 1 93.81 100 ILE A C 1
ATOM 832 O O . ILE A 1 100 ? -10.555 -9.016 -8.445 1 93.81 100 ILE A O 1
ATOM 836 N N . ASP A 1 101 ? -12.297 -7.871 -7.59 1 95.88 101 ASP A N 1
ATOM 837 C CA . ASP A 1 101 ? -11.578 -7.57 -6.352 1 95.88 101 ASP A CA 1
ATOM 838 C C . ASP A 1 101 ? -11.047 -8.844 -5.703 1 95.88 101 ASP A C 1
ATOM 840 O O . ASP A 1 101 ? -9.859 -8.938 -5.383 1 95.88 101 ASP A O 1
ATOM 844 N N . ILE A 1 102 ? -11.867 -9.867 -5.449 1 97.81 102 ILE A N 1
ATOM 845 C CA . ILE A 1 102 ? -11.453 -11.172 -4.953 1 97.81 102 ILE A CA 1
ATOM 846 C C . ILE A 1 102 ? -12.219 -12.273 -5.684 1 97.81 102 ILE A C 1
ATOM 848 O O . ILE A 1 102 ? -13.453 -12.258 -5.715 1 97.81 102 ILE A O 1
ATOM 852 N N . LEU A 1 103 ? -11.539 -13.133 -6.312 1 97.44 103 LEU A N 1
ATOM 853 C CA . LEU A 1 103 ? -12.117 -14.312 -6.953 1 97.44 103 LEU A CA 1
ATOM 854 C C . LEU A 1 103 ? -11.602 -15.594 -6.305 1 97.44 103 LEU A C 1
ATOM 856 O O . LEU A 1 103 ? -10.406 -15.875 -6.332 1 97.44 103 LEU A O 1
ATOM 860 N N . ILE A 1 104 ? -12.477 -16.344 -5.684 1 97.75 104 ILE A N 1
ATOM 861 C CA . ILE A 1 104 ? -12.141 -17.641 -5.105 1 97.75 104 ILE A CA 1
ATOM 862 C C . ILE A 1 104 ? -12.609 -18.75 -6.039 1 97.75 104 ILE A C 1
ATOM 864 O O . ILE A 1 104 ? -13.805 -18.875 -6.312 1 97.75 104 ILE A O 1
ATOM 868 N N . THR A 1 105 ? -11.703 -19.484 -6.551 1 95.69 105 THR A N 1
ATOM 869 C CA . THR A 1 105 ? -12.008 -20.656 -7.367 1 95.69 105 THR A CA 1
ATOM 870 C C . THR A 1 105 ? -12.008 -21.922 -6.52 1 95.69 105 THR A C 1
ATOM 872 O O . THR A 1 105 ? -11.047 -22.203 -5.809 1 95.69 105 THR A O 1
ATOM 875 N N . LEU A 1 106 ? -13.086 -22.656 -6.586 1 95.38 106 LEU A N 1
ATOM 876 C CA . LEU A 1 106 ? -13.211 -23.906 -5.844 1 95.38 106 LEU A CA 1
ATOM 877 C C . LEU A 1 106 ? -12.984 -25.109 -6.754 1 95.38 106 LEU A C 1
ATOM 879 O O . LEU A 1 106 ? -13.109 -25 -7.977 1 95.38 106 LEU A O 1
ATOM 883 N N . SER A 1 107 ? -12.547 -26.328 -6.305 1 88.19 107 SER A N 1
ATOM 884 C CA . SER A 1 107 ? -12.133 -27.531 -7.035 1 88.19 107 SER A CA 1
ATOM 885 C C . SER A 1 107 ? -13.281 -28.094 -7.855 1 88.19 107 SER A C 1
ATOM 887 O O . SER A 1 107 ? -13.055 -28.766 -8.867 1 88.19 107 SER A O 1
ATOM 889 N N . ASP A 1 108 ? -14.602 -27.891 -7.637 1 90.38 108 ASP A N 1
ATOM 890 C CA . ASP A 1 108 ? -15.734 -28.484 -8.344 1 90.38 108 ASP A CA 1
ATOM 891 C C . ASP A 1 108 ? -16.422 -27.453 -9.242 1 90.38 108 ASP A C 1
ATOM 893 O O . ASP A 1 108 ? -17.641 -27.438 -9.352 1 90.38 108 ASP A O 1
ATOM 897 N N . LYS A 1 109 ? -15.5 -26.562 -9.828 1 92.25 109 LYS A N 1
ATOM 898 C CA . LYS A 1 109 ? -15.945 -25.531 -10.773 1 92.25 109 LYS A CA 1
ATOM 899 C C . LYS A 1 109 ? -16.938 -24.578 -10.125 1 92.25 109 LYS A C 1
ATOM 901 O O . LYS A 1 109 ? -17.906 -24.156 -10.758 1 92.25 109 LYS A O 1
ATOM 906 N N . ARG A 1 110 ? -16.875 -24.406 -8.867 1 95.94 110 ARG A N 1
ATOM 907 C CA . ARG A 1 110 ? -17.625 -23.359 -8.18 1 95.94 110 ARG A CA 1
ATOM 908 C C . ARG A 1 110 ? -16.766 -22.109 -8 1 95.94 110 ARG A C 1
ATOM 910 O O . ARG A 1 110 ? -15.531 -22.203 -7.934 1 95.94 110 ARG A O 1
ATOM 917 N N . TYR A 1 111 ? -17.438 -21 -7.992 1 97.94 111 TYR A N 1
ATOM 918 C CA . TYR A 1 111 ? -16.734 -19.734 -7.902 1 97.94 111 TYR A CA 1
ATOM 919 C C . TYR A 1 111 ? -17.406 -18.797 -6.898 1 97.94 111 TYR A C 1
ATOM 921 O O . TYR A 1 111 ? -18.641 -18.766 -6.809 1 97.94 111 TYR A O 1
ATOM 929 N N . ILE A 1 112 ? -16.641 -18.125 -6.16 1 98.5 112 ILE A N 1
ATOM 930 C CA . ILE A 1 112 ? -17.109 -17.047 -5.301 1 98.5 112 ILE A CA 1
ATOM 931 C C . ILE A 1 112 ? -16.516 -15.719 -5.77 1 98.5 112 ILE A C 1
ATOM 933 O O . ILE A 1 112 ? -15.297 -15.555 -5.828 1 98.5 112 ILE A O 1
ATOM 937 N N . ILE A 1 113 ? -17.359 -14.789 -6.129 1 98.25 113 ILE A N 1
ATOM 938 C CA . ILE A 1 113 ? -16.984 -13.43 -6.52 1 98.25 113 ILE A CA 1
ATOM 939 C C . ILE A 1 113 ? -17.234 -12.477 -5.355 1 98.25 113 ILE A C 1
ATOM 941 O O . ILE A 1 113 ? -18.344 -12.391 -4.832 1 98.25 113 ILE A O 1
ATOM 945 N N . ILE A 1 114 ? -16.219 -11.797 -4.957 1 98.38 114 ILE A N 1
ATOM 946 C CA . ILE A 1 114 ? -16.391 -10.781 -3.924 1 98.38 114 ILE A CA 1
ATOM 947 C C . ILE A 1 114 ? -16.062 -9.406 -4.492 1 98.38 114 ILE A C 1
ATOM 949 O O . ILE A 1 114 ? -14.93 -9.141 -4.898 1 98.38 114 ILE A O 1
ATOM 953 N N . GLU A 1 115 ? -17.078 -8.594 -4.617 1 96.94 115 GLU A N 1
ATOM 954 C CA . GLU A 1 115 ? -16.922 -7.188 -4.969 1 96.94 115 GLU A CA 1
ATOM 955 C C . GLU A 1 115 ? -16.859 -6.312 -3.721 1 96.94 115 GLU A C 1
ATOM 957 O O . GLU A 1 115 ? -17.797 -6.297 -2.92 1 96.94 115 GLU A O 1
ATOM 962 N N . ASN A 1 116 ? -15.727 -5.613 -3.553 1 95.75 116 ASN A N 1
ATOM 963 C CA . ASN A 1 116 ? -15.469 -4.82 -2.354 1 95.75 116 ASN A CA 1
ATOM 964 C C . ASN A 1 116 ? -15.617 -3.328 -2.627 1 95.75 116 ASN A C 1
ATOM 966 O O . ASN A 1 116 ? -15.125 -2.828 -3.643 1 95.75 116 ASN A O 1
ATOM 970 N N . LYS A 1 117 ? -16.328 -2.633 -1.76 1 89.81 117 LYS A N 1
ATOM 971 C CA . LYS A 1 117 ? -16.531 -1.19 -1.864 1 89.81 117 LYS A CA 1
ATOM 972 C C . LYS A 1 117 ? -16.344 -0.51 -0.512 1 89.81 117 LYS A C 1
ATOM 974 O O . LYS A 1 117 ? -16.984 -0.879 0.471 1 89.81 117 LYS A O 1
ATOM 979 N N . ILE A 1 118 ? -15.531 0.461 -0.482 1 89.06 118 ILE A N 1
ATOM 980 C CA . ILE A 1 118 ? -15.414 1.311 0.698 1 89.06 118 ILE A CA 1
ATOM 981 C C . ILE A 1 118 ? -15.977 2.697 0.394 1 89.06 118 ILE A C 1
ATOM 983 O O . ILE A 1 118 ? -17.078 3.037 0.828 1 89.06 118 ILE A O 1
ATOM 987 N N . TYR A 1 119 ? -15.227 3.471 -0.54 1 78.62 119 TYR A N 1
ATOM 988 C CA . TYR A 1 119 ? -15.742 4.793 -0.869 1 78.62 119 TYR A CA 1
ATOM 989 C C . TYR A 1 119 ? -16 4.922 -2.365 1 78.62 119 TYR A C 1
ATOM 991 O O . TYR A 1 119 ? -16.719 5.828 -2.803 1 78.62 119 TYR A O 1
ATOM 999 N N . ALA A 1 120 ? -15.477 3.975 -3.139 1 76.69 120 ALA A N 1
ATOM 1000 C CA . ALA A 1 120 ? -15.641 4.031 -4.59 1 76.69 120 ALA A CA 1
ATOM 1001 C C . ALA A 1 120 ? -17.062 3.689 -4.992 1 76.69 120 ALA A C 1
ATOM 1003 O O . ALA A 1 120 ? -17.719 2.865 -4.348 1 76.69 120 ALA A O 1
ATOM 1004 N N . LYS A 1 121 ? -17.516 4.234 -6.039 1 76.62 121 LYS A N 1
ATOM 1005 C CA . LYS A 1 121 ? -18.844 3.943 -6.562 1 76.62 121 LYS A CA 1
ATOM 1006 C C . LYS A 1 121 ? -18.812 2.734 -7.496 1 76.62 121 LYS A C 1
ATOM 1008 O O . LYS A 1 121 ? -17.75 2.314 -7.945 1 76.62 121 LYS A O 1
ATOM 1013 N N . ASP A 1 122 ? -20.078 2.193 -7.715 1 84 122 ASP A N 1
ATOM 1014 C CA . ASP A 1 122 ? -20.25 1.098 -8.664 1 84 122 ASP A CA 1
ATOM 1015 C C . ASP A 1 122 ? -19.906 1.552 -10.086 1 84 122 ASP A C 1
ATOM 1017 O O . ASP A 1 122 ? -20.094 2.721 -10.43 1 84 122 ASP A O 1
ATOM 1021 N N . GLN A 1 123 ? -19.406 0.592 -10.844 1 79.88 123 GLN A N 1
ATOM 1022 C CA . GLN A 1 123 ? -19.141 0.849 -12.25 1 79.88 123 GLN A CA 1
ATOM 1023 C C . GLN A 1 123 ? -20.188 0.196 -13.148 1 79.88 123 GLN A C 1
ATOM 1025 O O . GLN A 1 123 ? -20.891 -0.733 -12.719 1 79.88 123 GLN A O 1
ATOM 1030 N N . LYS A 1 124 ? -20.297 0.683 -14.359 1 80.69 124 LYS A N 1
ATOM 1031 C CA . LYS A 1 124 ? -21.297 0.186 -15.289 1 80.69 124 LYS A CA 1
ATOM 1032 C C . LYS A 1 124 ? -21.125 -1.307 -15.555 1 80.69 124 LYS A C 1
ATOM 1034 O O . LYS A 1 124 ? -20.031 -1.752 -15.906 1 80.69 124 LYS A O 1
ATOM 1039 N N . ASN A 1 125 ? -22.188 -2.047 -15.328 1 88.81 125 ASN A N 1
ATOM 1040 C CA . ASN A 1 125 ? -22.281 -3.473 -15.617 1 88.81 125 ASN A CA 1
ATOM 1041 C C . ASN A 1 125 ? -21.203 -4.262 -14.875 1 88.81 125 ASN A C 1
ATOM 1043 O O . ASN A 1 125 ? -20.844 -5.367 -15.281 1 88.81 125 ASN A O 1
ATOM 1047 N N . GLN A 1 126 ? -20.656 -3.701 -13.844 1 89.56 126 GLN A N 1
ATOM 1048 C CA . GLN A 1 126 ? -19.531 -4.305 -13.156 1 89.56 126 GLN A CA 1
ATOM 1049 C C . GLN A 1 126 ? -19.859 -5.719 -12.68 1 89.56 126 GLN A C 1
ATOM 1051 O O . GLN A 1 126 ? -19.25 -6.688 -13.117 1 89.56 126 GLN A O 1
ATOM 1056 N N . LEU A 1 127 ? -20.875 -5.887 -11.906 1 93.94 127 LEU A N 1
ATOM 1057 C CA . LEU A 1 127 ? -21.234 -7.195 -11.367 1 93.94 127 LEU A CA 1
ATOM 1058 C C . LEU A 1 127 ? -21.719 -8.125 -12.477 1 93.94 127 LEU A C 1
ATOM 1060 O O . LEU A 1 127 ? -21.422 -9.32 -12.469 1 93.94 127 LEU A O 1
ATOM 1064 N N . LYS A 1 128 ? -22.453 -7.504 -13.375 1 94.12 128 LYS A N 1
ATOM 1065 C CA . LYS A 1 128 ? -22.922 -8.289 -14.516 1 94.12 128 LYS A CA 1
ATOM 1066 C C . LYS A 1 128 ? -21.75 -8.914 -15.266 1 94.12 128 LYS A C 1
ATOM 1068 O O . LYS A 1 128 ? -21.781 -10.109 -15.57 1 94.12 128 LYS A O 1
ATOM 1073 N N . ASP A 1 129 ? -20.75 -8.148 -15.523 1 93.56 129 ASP A N 1
ATOM 1074 C CA . ASP A 1 129 ? -19.594 -8.617 -16.281 1 93.56 129 ASP A CA 1
ATOM 1075 C C . ASP A 1 129 ? -18.828 -9.703 -15.516 1 93.56 129 ASP A C 1
ATOM 1077 O O . ASP A 1 129 ? -18.375 -10.688 -16.109 1 93.56 129 ASP A O 1
ATOM 1081 N N . TYR A 1 130 ? -18.719 -9.539 -14.258 1 95.38 130 TYR A N 1
ATOM 1082 C CA . TYR A 1 130 ? -18.016 -10.523 -13.445 1 95.38 130 TYR A CA 1
ATOM 1083 C C . TYR A 1 130 ? -18.734 -11.859 -13.461 1 95.38 130 TYR A C 1
ATOM 1085 O O . TYR A 1 130 ? -18.109 -12.906 -13.672 1 95.38 130 TYR A O 1
ATOM 1093 N N . ILE A 1 131 ? -20 -11.828 -13.297 1 96.44 131 ILE A N 1
ATOM 1094 C CA . ILE A 1 131 ? -20.812 -13.039 -13.258 1 96.44 131 ILE A CA 1
ATOM 1095 C C . ILE A 1 131 ? -20.781 -13.727 -14.625 1 96.44 131 ILE A C 1
ATOM 1097 O O . ILE A 1 131 ? -20.594 -14.938 -14.711 1 96.44 131 ILE A O 1
ATOM 1101 N N . ASN A 1 132 ? -20.906 -12.914 -15.641 1 94.31 132 ASN A N 1
ATOM 1102 C CA . ASN A 1 132 ? -20.875 -13.469 -16.984 1 94.31 132 ASN A CA 1
ATOM 1103 C C . ASN A 1 132 ? -19.531 -14.109 -17.297 1 94.31 132 ASN A C 1
ATOM 1105 O O . ASN A 1 132 ? -19.469 -15.133 -18 1 94.31 132 ASN A O 1
ATOM 1109 N N . PHE A 1 133 ? -18.531 -13.492 -16.875 1 94.06 133 PHE A N 1
ATOM 1110 C CA . PHE A 1 133 ? -17.188 -14.047 -17.062 1 94.06 133 PHE A CA 1
ATOM 1111 C C . PHE A 1 133 ? -17.094 -15.445 -16.469 1 94.06 133 PHE A C 1
ATOM 1113 O O . PHE A 1 133 ? -16.625 -16.375 -17.141 1 94.06 133 PHE A O 1
ATOM 1120 N N . VAL A 1 134 ? -17.547 -15.648 -15.273 1 94.75 134 VAL A N 1
ATOM 1121 C CA . VAL A 1 134 ? -17.484 -16.938 -14.586 1 94.75 134 VAL A CA 1
ATOM 1122 C C . VAL A 1 134 ? -18.422 -17.922 -15.266 1 94.75 134 VAL A C 1
ATOM 1124 O O . VAL A 1 134 ? -18.078 -19.094 -15.453 1 94.75 134 VAL A O 1
ATOM 1127 N N . ARG A 1 135 ? -19.578 -17.453 -15.656 1 94.44 135 ARG A N 1
ATOM 1128 C CA . ARG A 1 135 ? -20.578 -18.312 -16.281 1 94.44 135 ARG A CA 1
ATOM 1129 C C . ARG A 1 135 ? -20.047 -18.906 -17.578 1 94.44 135 ARG A C 1
ATOM 1131 O O . ARG A 1 135 ? -20.359 -20.062 -17.906 1 94.44 135 ARG A O 1
ATOM 1138 N N . LYS A 1 136 ? -19.266 -18.141 -18.281 1 91.94 136 LYS A N 1
ATOM 1139 C CA . LYS A 1 136 ? -18.688 -18.625 -19.531 1 91.94 136 LYS A CA 1
ATOM 1140 C C . LYS A 1 136 ? -17.781 -19.828 -19.281 1 91.94 136 LYS A C 1
ATOM 1142 O O . LYS A 1 136 ? -17.719 -20.734 -20.125 1 91.94 136 LYS A O 1
ATOM 1147 N N . ASN A 1 137 ? -17.141 -19.875 -18.203 1 88.88 137 ASN A N 1
ATOM 1148 C CA . ASN A 1 137 ? -16.203 -20.938 -17.875 1 88.88 137 ASN A CA 1
ATOM 1149 C C . ASN A 1 137 ? -16.938 -22.219 -17.484 1 88.88 137 ASN A C 1
ATOM 1151 O O . ASN A 1 137 ? -16.344 -23.297 -17.5 1 88.88 137 ASN A O 1
ATOM 1155 N N . ILE A 1 138 ? -18.266 -22.109 -17.172 1 92.19 138 ILE A N 1
ATOM 1156 C CA . ILE A 1 138 ? -18.984 -23.281 -16.688 1 92.19 138 ILE A CA 1
ATOM 1157 C C . ILE A 1 138 ? -20.297 -23.422 -17.453 1 92.19 138 ILE A C 1
ATOM 1159 O O . ILE A 1 138 ? -21.312 -23.859 -16.891 1 92.19 138 ILE A O 1
ATOM 1163 N N . LYS A 1 139 ? -20.328 -22.969 -18.641 1 85.94 139 LYS A N 1
ATOM 1164 C CA . LYS A 1 139 ? -21.531 -22.906 -19.453 1 85.94 139 LYS A CA 1
ATOM 1165 C C . LYS A 1 139 ? -22.109 -24.312 -19.703 1 85.94 139 LYS A C 1
ATOM 1167 O O . LYS A 1 139 ? -23.312 -24.469 -19.906 1 85.94 139 LYS A O 1
ATOM 1172 N N . ASN A 1 140 ? -21.328 -25.25 -19.609 1 89.19 140 ASN A N 1
ATOM 1173 C CA . ASN A 1 140 ? -21.75 -26.609 -19.922 1 89.19 140 ASN A CA 1
ATOM 1174 C C . ASN A 1 140 ? -22.359 -27.297 -18.703 1 89.19 140 ASN A C 1
ATOM 1176 O O . ASN A 1 140 ? -22.906 -28.406 -18.828 1 89.19 140 ASN A O 1
ATOM 1180 N N . ILE A 1 141 ? -22.375 -26.719 -17.625 1 88.88 141 ILE A N 1
ATOM 1181 C CA . ILE A 1 141 ? -22.938 -27.281 -16.406 1 88.88 141 ILE A CA 1
ATOM 1182 C C . ILE A 1 141 ? -24.422 -26.922 -16.297 1 88.88 141 ILE A C 1
ATOM 1184 O O . ILE A 1 141 ? -24.797 -25.766 -16.453 1 88.88 141 ILE A O 1
ATOM 1188 N N . LYS A 1 142 ? -25.234 -27.938 -16.094 1 88.88 142 LYS A N 1
ATOM 1189 C CA . LYS A 1 142 ? -26.656 -27.703 -15.883 1 88.88 142 LYS A CA 1
ATOM 1190 C C . LYS A 1 142 ? -26.891 -26.844 -14.648 1 88.88 142 LYS A C 1
ATOM 1192 O O . LYS A 1 142 ? -26.266 -27.047 -13.609 1 88.88 142 LYS A O 1
ATOM 1197 N N . ASP A 1 143 ? -27.734 -25.859 -14.688 1 92.31 143 ASP A N 1
ATOM 1198 C CA . ASP A 1 143 ? -28.031 -24.938 -13.586 1 92.31 143 ASP A CA 1
ATOM 1199 C C . ASP A 1 143 ? -26.766 -24.312 -13.039 1 92.31 143 ASP A C 1
ATOM 1201 O O . ASP A 1 143 ? -26.531 -24.328 -11.828 1 92.31 143 ASP A O 1
ATOM 1205 N N . CYS A 1 144 ? -25.969 -23.844 -13.883 1 93.19 144 CYS A N 1
ATOM 1206 C CA . CYS A 1 144 ? -24.625 -23.375 -13.547 1 93.19 144 CYS A CA 1
ATOM 1207 C C . CYS A 1 144 ? -24.703 -22.219 -12.547 1 93.19 144 CYS A C 1
ATOM 1209 O O . CYS A 1 144 ? -23.703 -21.906 -11.883 1 93.19 144 CYS A O 1
ATOM 1211 N N . TYR A 1 145 ? -25.938 -21.594 -12.414 1 95.44 145 TYR A N 1
ATOM 1212 C CA . TYR A 1 145 ? -26.062 -20.516 -11.438 1 95.44 145 TYR A CA 1
ATOM 1213 C C . TYR A 1 145 ? -25.797 -21.031 -10.023 1 95.44 145 TYR A C 1
ATOM 1215 O O . TYR A 1 145 ? -25.344 -20.266 -9.172 1 95.44 145 TYR A O 1
ATOM 1223 N N . LYS A 1 146 ? -26.016 -22.344 -9.789 1 96.69 146 LYS A N 1
ATOM 1224 C CA . LYS A 1 146 ? -25.828 -22.953 -8.469 1 96.69 146 LYS A CA 1
ATOM 1225 C C . LYS A 1 146 ? -24.344 -23.047 -8.117 1 96.69 146 LYS A C 1
ATOM 1227 O O . LYS A 1 146 ? -24 -23.281 -6.961 1 96.69 146 LYS A O 1
ATOM 1232 N N . ASN A 1 147 ? -23.5 -22.734 -9.109 1 97.75 147 ASN A N 1
ATOM 1233 C CA . ASN A 1 147 ? -22.047 -22.844 -8.922 1 97.75 147 ASN A CA 1
ATOM 1234 C C . ASN A 1 147 ? -21.406 -21.469 -8.75 1 97.75 147 ASN A C 1
ATOM 1236 O O . ASN A 1 147 ? -20.188 -21.359 -8.703 1 97.75 147 ASN A O 1
ATOM 1240 N N . ILE A 1 148 ? -22.203 -20.469 -8.641 1 98.19 148 ILE A N 1
ATOM 1241 C CA . ILE A 1 148 ? -21.656 -19.109 -8.547 1 98.19 148 ILE A CA 1
ATOM 1242 C C . ILE A 1 148 ? -22.25 -18.406 -7.332 1 98.19 148 ILE A C 1
ATOM 1244 O O . ILE A 1 148 ? -23.484 -18.328 -7.184 1 98.19 148 ILE A O 1
ATOM 1248 N N . LEU A 1 149 ? -21.438 -17.953 -6.449 1 98.56 149 LEU A N 1
ATOM 1249 C CA . LEU A 1 149 ? -21.844 -17.094 -5.348 1 98.56 149 LEU A CA 1
ATOM 1250 C C . LEU A 1 149 ? -21.234 -15.695 -5.52 1 98.56 149 LEU A C 1
ATOM 1252 O O . LEU A 1 149 ? -20.016 -15.539 -5.621 1 98.56 149 LEU A O 1
ATOM 1256 N N . THR A 1 150 ? -22.047 -14.695 -5.629 1 98.38 150 THR A N 1
ATOM 1257 C CA . THR A 1 150 ? -21.641 -13.297 -5.707 1 98.38 150 THR A CA 1
ATOM 1258 C C . THR A 1 150 ? -21.828 -12.602 -4.363 1 98.38 150 THR A C 1
ATOM 1260 O O . THR A 1 150 ? -22.938 -12.555 -3.828 1 98.38 150 THR A O 1
ATOM 1263 N N . ILE A 1 151 ? -20.734 -12.102 -3.854 1 98.31 151 ILE A N 1
ATOM 1264 C CA . ILE A 1 151 ? -20.766 -11.391 -2.578 1 98.31 151 ILE A CA 1
ATOM 1265 C C . ILE A 1 151 ? -20.469 -9.914 -2.807 1 98.31 151 ILE A C 1
ATOM 1267 O O . ILE A 1 151 ? -19.516 -9.562 -3.512 1 98.31 151 ILE A O 1
ATOM 1271 N N . TYR A 1 152 ? -21.312 -9.078 -2.312 1 97.25 152 TYR A N 1
ATOM 1272 C CA . TYR A 1 152 ? -21.094 -7.633 -2.295 1 97.25 152 TYR A CA 1
ATOM 1273 C C . TYR A 1 152 ? -20.703 -7.152 -0.9 1 97.25 152 TYR A C 1
ATOM 1275 O O . TYR A 1 152 ? -21.562 -7.055 -0.011 1 97.25 152 TYR A O 1
ATOM 1283 N N . LEU A 1 153 ? -19.391 -6.867 -0.72 1 96.88 153 LEU A N 1
ATOM 1284 C CA . LEU A 1 153 ? -18.844 -6.379 0.535 1 96.88 153 LEU A CA 1
ATOM 1285 C C . LEU A 1 153 ? -18.766 -4.855 0.542 1 96.88 153 LEU A C 1
ATOM 1287 O O . LEU A 1 153 ? -18.125 -4.254 -0.315 1 96.88 153 LEU A O 1
ATOM 1291 N N . HIS A 1 154 ? -19.422 -4.234 1.486 1 92.88 154 HIS A N 1
ATOM 1292 C CA . HIS A 1 154 ? -19.484 -2.775 1.528 1 92.88 154 HIS A CA 1
ATOM 1293 C C . HIS A 1 154 ? -19.312 -2.258 2.951 1 92.88 154 HIS A C 1
ATOM 1295 O O . HIS A 1 154 ? -19.719 -2.916 3.91 1 92.88 154 HIS A O 1
ATOM 1301 N N . GLN A 1 155 ? -18.672 -1.142 3.098 1 88.06 155 GLN A N 1
ATOM 1302 C CA . GLN A 1 155 ? -18.469 -0.555 4.418 1 88.06 155 GLN A CA 1
ATOM 1303 C C . GLN A 1 155 ? -19.797 -0.131 5.043 1 88.06 155 GLN A C 1
ATOM 1305 O O . GLN A 1 155 ? -19.953 -0.171 6.266 1 88.06 155 GLN A O 1
ATOM 1310 N N . ASP A 1 156 ? -20.75 0.253 4.215 1 82.5 156 ASP A N 1
ATOM 1311 C CA . ASP A 1 156 ? -22.109 0.6 4.648 1 82.5 156 ASP A CA 1
ATOM 1312 C C . ASP A 1 156 ? -23.016 -0.629 4.664 1 82.5 156 ASP A C 1
ATOM 1314 O O . ASP A 1 156 ? -23.266 -1.228 3.615 1 82.5 156 ASP A O 1
ATOM 1318 N N . GLU A 1 157 ? -23.531 -0.963 5.766 1 83.75 157 GLU A N 1
ATOM 1319 C CA . GLU A 1 157 ? -24.359 -2.152 5.926 1 83.75 157 GLU A CA 1
ATOM 1320 C C . GLU A 1 157 ? -25.641 -2.047 5.098 1 83.75 157 GLU A C 1
ATOM 1322 O O . GLU A 1 157 ? -26.234 -3.064 4.734 1 83.75 157 GLU A O 1
ATOM 1327 N N . CYS A 1 158 ? -26.016 -0.935 4.777 1 81.19 158 CYS A N 1
ATOM 1328 C CA . CYS A 1 158 ? -27.281 -0.739 4.094 1 81.19 158 CYS A CA 1
ATOM 1329 C C . CYS A 1 158 ? -27.078 -0.628 2.586 1 81.19 158 CYS A C 1
ATOM 1331 O O . CYS A 1 158 ? -28.047 -0.604 1.824 1 81.19 158 CYS A O 1
ATOM 1333 N N . ALA A 1 159 ? -25.891 -0.584 2.184 1 84.62 159 ALA A N 1
ATOM 1334 C CA . ALA A 1 159 ? -25.609 -0.395 0.763 1 84.62 159 ALA A CA 1
ATOM 1335 C C . ALA A 1 159 ? -25.828 -1.688 -0.017 1 84.62 159 ALA A C 1
ATOM 1337 O O . ALA A 1 159 ? -25.5 -2.775 0.47 1 84.62 159 ALA A O 1
ATOM 1338 N N . SER A 1 160 ? -26.406 -1.576 -1.192 1 88.12 160 SER A N 1
ATOM 1339 C CA . SER A 1 160 ? -26.594 -2.668 -2.145 1 88.12 160 SER A CA 1
ATOM 1340 C C . SER A 1 160 ? -26.031 -2.297 -3.518 1 88.12 160 SER A C 1
ATOM 1342 O O . SER A 1 160 ? -25.859 -1.115 -3.82 1 88.12 160 SER A O 1
ATOM 1344 N N . PRO A 1 161 ? -25.781 -3.357 -4.324 1 91.62 161 PRO A N 1
ATOM 1345 C CA . PRO A 1 161 ? -25.328 -3.004 -5.672 1 91.62 161 PRO A CA 1
ATOM 1346 C C . PRO A 1 161 ? -26.328 -2.15 -6.426 1 91.62 161 PRO A C 1
ATOM 1348 O O . PRO A 1 161 ? -27.547 -2.377 -6.32 1 91.62 161 PRO A O 1
ATOM 1351 N N . SER A 1 162 ? -25.828 -1.246 -7.129 1 84.12 162 SER A N 1
ATOM 1352 C CA . SER A 1 162 ? -26.703 -0.384 -7.918 1 84.12 162 SER A CA 1
ATOM 1353 C C . SER A 1 162 ? -27.156 -1.083 -9.188 1 84.12 162 SER A C 1
ATOM 1355 O O . SER A 1 162 ? -26.547 -2.055 -9.633 1 84.12 162 SER A O 1
ATOM 1357 N N . ASP A 1 163 ? -28.25 -0.571 -9.711 1 84.06 163 ASP A N 1
ATOM 1358 C CA . ASP A 1 163 ? -28.719 -1.053 -11.008 1 84.06 163 ASP A CA 1
ATOM 1359 C C . ASP A 1 163 ? -27.672 -0.83 -12.094 1 84.06 163 ASP A C 1
ATOM 1361 O O . ASP A 1 163 ? -27.578 -1.604 -13.047 1 84.06 163 ASP A O 1
ATOM 1365 N N . TYR A 1 164 ? -26.906 0.148 -11.852 1 82.12 164 TYR A N 1
ATOM 1366 C CA . TYR A 1 164 ? -25.828 0.49 -12.789 1 82.12 164 TYR A CA 1
ATOM 1367 C C . TYR A 1 164 ? -24.812 -0.64 -12.898 1 82.12 164 TYR A C 1
ATOM 1369 O O . TYR A 1 164 ? -24.328 -0.941 -13.992 1 82.12 164 TYR A O 1
ATOM 1377 N N . SER A 1 165 ? -24.547 -1.243 -11.797 1 88.56 165 SER A N 1
ATOM 1378 C CA . SER A 1 165 ? -23.594 -2.344 -11.727 1 88.56 165 SER A CA 1
ATOM 1379 C C . SER A 1 165 ? -24.219 -3.648 -12.211 1 88.56 165 SER A C 1
ATOM 1381 O O . SER A 1 165 ? -23.562 -4.469 -12.844 1 88.56 165 SER A O 1
ATOM 1383 N N . LEU A 1 166 ? -25.516 -3.773 -12.008 1 92.5 166 LEU A N 1
ATOM 1384 C CA . LEU A 1 166 ? -26.234 -5.02 -12.281 1 92.5 166 LEU A CA 1
ATOM 1385 C C . LEU A 1 166 ? -26.641 -5.094 -13.75 1 92.5 166 LEU A C 1
ATOM 1387 O O . LEU A 1 166 ? -26.906 -6.184 -14.266 1 92.5 166 LEU A O 1
ATOM 1391 N N . GLY A 1 167 ? -26.75 -3.928 -14.352 1 89.19 167 GLY A N 1
ATOM 1392 C CA . GLY A 1 167 ? -27.266 -3.922 -15.711 1 89.19 167 GLY A CA 1
ATOM 1393 C C . GLY A 1 167 ? -28.688 -4.426 -15.805 1 89.19 167 GLY A C 1
ATOM 1394 O O . GLY A 1 167 ? -29.594 -3.867 -15.18 1 89.19 167 GLY A O 1
ATOM 1395 N N . ASN A 1 168 ? -28.844 -5.484 -16.516 1 91 168 ASN A N 1
ATOM 1396 C CA . ASN A 1 168 ? -30.188 -6.035 -16.703 1 91 168 ASN A CA 1
ATOM 1397 C C . ASN A 1 168 ? -30.484 -7.129 -15.672 1 91 168 ASN A C 1
ATOM 1399 O O . ASN A 1 168 ? -31.484 -7.836 -15.789 1 91 168 ASN A O 1
ATOM 1403 N N . PHE A 1 169 ? -29.594 -7.293 -14.781 1 95.62 169 PHE A N 1
ATOM 1404 C CA . PHE A 1 169 ? -29.844 -8.25 -13.695 1 95.62 169 PHE A CA 1
ATOM 1405 C C . PHE A 1 169 ? -30.594 -7.586 -12.547 1 95.62 169 PHE A C 1
ATOM 1407 O O . PHE A 1 169 ? -30.641 -6.359 -12.453 1 95.62 169 PHE A O 1
ATOM 1414 N N . THR A 1 170 ? -31.219 -8.414 -11.75 1 94.56 170 THR A N 1
ATOM 1415 C CA . THR A 1 170 ? -31.922 -7.965 -10.555 1 94.56 170 THR A CA 1
ATOM 1416 C C . THR A 1 170 ? -31.656 -8.898 -9.375 1 94.56 170 THR A C 1
ATOM 1418 O O . THR A 1 170 ? -31.5 -10.109 -9.555 1 94.56 170 THR A O 1
ATOM 1421 N N . ILE A 1 171 ? -31.609 -8.289 -8.234 1 95.69 171 ILE A N 1
ATOM 1422 C CA . ILE A 1 171 ? -31.422 -9.078 -7.02 1 95.69 171 ILE A CA 1
ATOM 1423 C C . ILE A 1 171 ? -32.781 -9.398 -6.391 1 95.69 171 ILE A C 1
ATOM 1425 O O . ILE A 1 171 ? -33.594 -8.5 -6.176 1 95.69 171 ILE A O 1
ATOM 1429 N N . LYS A 1 172 ? -32.969 -10.609 -6.168 1 94.38 172 LYS A N 1
ATOM 1430 C CA . LYS A 1 172 ? -34.156 -11.078 -5.453 1 94.38 172 LYS A CA 1
ATOM 1431 C C . LYS A 1 172 ? -33.781 -11.945 -4.258 1 94.38 172 LYS A C 1
ATOM 1433 O O . LYS A 1 172 ? -33.562 -13.156 -4.406 1 94.38 172 LYS A O 1
ATOM 1438 N N . THR A 1 173 ? -33.75 -11.305 -3.092 1 91.88 173 THR A N 1
ATOM 1439 C CA . THR A 1 173 ? -33.375 -11.953 -1.847 1 91.88 173 THR A CA 1
ATOM 1440 C C . THR A 1 173 ? -31.922 -12.461 -1.933 1 91.88 173 THR A C 1
ATOM 1442 O O . THR A 1 173 ? -30.984 -11.672 -1.896 1 91.88 173 THR A O 1
ATOM 1445 N N . ASN A 1 174 ? -31.812 -13.812 -2.195 1 95.5 174 ASN A N 1
ATOM 1446 C CA . ASN A 1 174 ? -30.469 -14.398 -2.182 1 95.5 174 ASN A CA 1
ATOM 1447 C C . ASN A 1 174 ? -30.047 -14.859 -3.57 1 95.5 174 ASN A C 1
ATOM 1449 O O . ASN A 1 174 ? -29.156 -15.703 -3.703 1 95.5 174 ASN A O 1
ATOM 1453 N N . LEU A 1 175 ? -30.719 -14.242 -4.59 1 97.25 175 LEU A N 1
ATOM 1454 C CA . LEU A 1 175 ? -30.438 -14.625 -5.969 1 97.25 175 LEU A CA 1
ATOM 1455 C C . LEU A 1 175 ? -30.281 -13.391 -6.852 1 97.25 175 LEU A C 1
ATOM 1457 O O . LEU A 1 175 ? -30.891 -12.352 -6.586 1 97.25 175 LEU A O 1
ATOM 1461 N N . ILE A 1 176 ? -29.438 -13.57 -7.805 1 97.62 176 ILE A N 1
ATOM 1462 C CA . ILE A 1 176 ? -29.406 -12.625 -8.914 1 97.62 176 ILE A CA 1
ATOM 1463 C C . ILE A 1 176 ? -30.062 -13.242 -10.141 1 97.62 176 ILE A C 1
ATOM 1465 O O . ILE A 1 176 ? -29.781 -14.398 -10.492 1 97.62 176 ILE A O 1
ATOM 1469 N N . LYS A 1 177 ? -30.938 -12.469 -10.766 1 97.19 177 LYS A N 1
ATOM 1470 C CA . LYS A 1 177 ? -31.703 -12.969 -11.898 1 97.19 177 LYS A CA 1
ATOM 1471 C C . LYS A 1 177 ? -31.516 -12.078 -13.125 1 97.19 177 LYS A C 1
ATOM 1473 O O . LYS A 1 177 ? -31.203 -10.891 -12.992 1 97.19 177 LYS A O 1
ATOM 1478 N N . ASP A 1 178 ? -31.688 -12.688 -14.281 1 95.69 178 ASP A N 1
ATOM 1479 C CA . ASP A 1 178 ? -31.625 -11.898 -15.508 1 95.69 178 ASP A CA 1
ATOM 1480 C C . ASP A 1 178 ? -33 -11.312 -15.859 1 95.69 178 ASP A C 1
ATOM 1482 O O . ASP A 1 178 ? -33.938 -11.414 -15.07 1 95.69 178 ASP A O 1
ATOM 1486 N N . LYS A 1 179 ? -33.062 -10.688 -16.984 1 93.06 179 LYS A N 1
ATOM 1487 C CA . LYS A 1 179 ? -34.25 -9.984 -17.406 1 93.06 179 LYS A CA 1
ATOM 1488 C C . LYS A 1 179 ? -35.438 -10.953 -17.578 1 93.06 179 LYS A C 1
ATOM 1490 O O . LYS A 1 179 ? -36.594 -10.57 -17.438 1 93.06 179 LYS A O 1
ATOM 1495 N N . ASN A 1 180 ? -35.156 -12.195 -17.922 1 95.12 180 ASN A N 1
ATOM 1496 C CA . ASN A 1 180 ? -36.188 -13.219 -18.125 1 95.12 180 ASN A CA 1
ATOM 1497 C C . ASN A 1 180 ? -36.469 -13.984 -16.828 1 95.12 180 ASN A C 1
ATOM 1499 O O . ASN A 1 180 ? -37.062 -15.062 -16.875 1 95.12 180 ASN A O 1
ATOM 1503 N N . GLU A 1 181 ? -35.906 -13.586 -15.742 1 94.25 181 GLU A N 1
ATOM 1504 C CA . GLU A 1 181 ? -36.156 -14.125 -14.414 1 94.25 181 GLU A CA 1
ATOM 1505 C C . GLU A 1 181 ? -35.469 -15.461 -14.211 1 94.25 181 GLU A C 1
ATOM 1507 O O . GLU A 1 181 ? -35.812 -16.219 -13.312 1 94.25 181 GLU A O 1
ATOM 1512 N N . ASN A 1 182 ? -34.5 -15.695 -15.086 1 95.75 182 ASN A N 1
ATOM 1513 C CA . ASN A 1 182 ? -33.656 -16.859 -14.859 1 95.75 182 ASN A CA 1
ATOM 1514 C C . ASN A 1 182 ? -32.594 -16.578 -13.797 1 95.75 182 ASN A C 1
ATOM 1516 O O . ASN A 1 182 ? -32.062 -15.477 -13.734 1 95.75 182 ASN A O 1
ATOM 1520 N N . ASN A 1 183 ? -32.344 -17.609 -13.008 1 96.75 183 ASN A N 1
ATOM 1521 C CA . ASN A 1 183 ? -31.297 -17.469 -12.016 1 96.75 183 ASN A CA 1
ATOM 1522 C C . ASN A 1 183 ? -29.922 -17.391 -12.672 1 96.75 183 ASN A C 1
ATOM 1524 O O . ASN A 1 183 ? -29.609 -18.172 -13.578 1 96.75 183 ASN A O 1
ATOM 1528 N N . VAL A 1 184 ? -29.078 -16.469 -12.156 1 96.69 184 VAL A N 1
ATOM 1529 C CA . VAL A 1 184 ? -27.766 -16.312 -12.766 1 96.69 184 VAL A CA 1
ATOM 1530 C C . VAL A 1 184 ? -26.672 -16.594 -11.734 1 96.69 184 VAL A C 1
ATOM 1532 O O . VAL A 1 184 ? -25.578 -17.047 -12.078 1 96.69 184 VAL A O 1
ATOM 1535 N N . SER A 1 185 ? -26.938 -16.344 -10.438 1 97.69 185 SER A N 1
ATOM 1536 C CA . SER A 1 185 ? -26 -16.609 -9.352 1 97.69 185 SER A CA 1
ATOM 1537 C C . SER A 1 185 ? -26.688 -16.516 -7.996 1 97.69 185 SER A C 1
ATOM 1539 O O . SER A 1 185 ? -27.75 -15.906 -7.875 1 97.69 185 SER A O 1
ATOM 1541 N N . TYR A 1 186 ? -26.156 -17.172 -6.996 1 97.88 186 TYR A N 1
ATOM 1542 C CA . TYR A 1 186 ? -26.5 -16.828 -5.621 1 97.88 186 TYR A CA 1
ATOM 1543 C C . TYR A 1 186 ? -25.953 -15.445 -5.258 1 97.88 186 TYR A C 1
ATOM 1545 O O . TYR A 1 186 ? -25 -14.961 -5.871 1 97.88 186 TYR A O 1
ATOM 1553 N N . TYR A 1 187 ? -26.578 -14.812 -4.277 1 97.81 187 TYR A N 1
ATOM 1554 C CA . TYR A 1 187 ? -26.188 -13.477 -3.84 1 97.81 187 TYR A CA 1
ATOM 1555 C C . TYR A 1 187 ? -26.109 -13.406 -2.318 1 97.81 187 TYR A C 1
ATOM 1557 O O . TYR A 1 187 ? -26.953 -13.977 -1.619 1 97.81 187 TYR A O 1
ATOM 1565 N N . LEU A 1 188 ? -25.094 -12.789 -1.831 1 97.62 188 LEU A N 1
ATOM 1566 C CA . LEU A 1 188 ? -24.969 -12.516 -0.404 1 97.62 188 LEU A CA 1
ATOM 1567 C C . LEU A 1 188 ? -24.453 -11.102 -0.167 1 97.62 188 LEU A C 1
ATOM 1569 O O . LEU A 1 188 ? -23.391 -10.727 -0.686 1 97.62 188 LEU A O 1
ATOM 1573 N N . LYS A 1 189 ? -25.156 -10.312 0.577 1 96 189 LYS A N 1
ATOM 1574 C CA . LYS A 1 189 ? -24.672 -9.023 1.071 1 96 189 LYS A CA 1
ATOM 1575 C C . LYS A 1 189 ? -23.797 -9.203 2.311 1 96 189 LYS A C 1
ATOM 1577 O O . LYS A 1 189 ? -24.188 -9.906 3.248 1 96 189 LYS A O 1
ATOM 1582 N N . MET A 1 190 ? -22.656 -8.617 2.242 1 95.94 190 MET A N 1
ATOM 1583 C CA . MET A 1 190 ? -21.703 -8.656 3.344 1 95.94 190 MET A CA 1
ATOM 1584 C C . MET A 1 190 ? -21.25 -7.254 3.723 1 95.94 190 MET A C 1
ATOM 1586 O O . MET A 1 190 ? -21.328 -6.328 2.912 1 95.94 190 MET A O 1
ATOM 1590 N N . ASP A 1 191 ? -20.906 -6.98 4.953 1 94.38 191 ASP A N 1
ATOM 1591 C CA . ASP A 1 191 ? -20.344 -5.699 5.375 1 94.38 191 ASP A CA 1
ATOM 1592 C C . ASP A 1 191 ? -19.094 -5.902 6.219 1 94.38 191 ASP A C 1
ATOM 1594 O O . ASP A 1 191 ? -18.703 -7.039 6.512 1 94.38 191 ASP A O 1
ATOM 1598 N N . TYR A 1 192 ? -18.469 -4.844 6.645 1 94.75 192 TYR A N 1
ATOM 1599 C CA . TYR A 1 192 ? -17.172 -4.945 7.305 1 94.75 192 TYR A CA 1
ATOM 1600 C C . TYR A 1 192 ? -17.328 -5.34 8.766 1 94.75 192 TYR A C 1
ATOM 1602 O O . TYR A 1 192 ? -16.359 -5.727 9.422 1 94.75 192 TYR A O 1
ATOM 1610 N N . MET A 1 193 ? -18.5 -5.254 9.305 1 94.62 193 MET A N 1
ATOM 1611 C CA . MET A 1 193 ? -18.734 -5.852 10.617 1 94.62 193 MET A CA 1
ATOM 1612 C C . MET A 1 193 ? -18.609 -7.371 10.547 1 94.62 193 MET A C 1
ATOM 1614 O O . MET A 1 193 ? -18.125 -8 11.492 1 94.62 193 MET A O 1
ATOM 1618 N N . TRP A 1 194 ? -19.125 -7.875 9.445 1 96.62 194 TRP A N 1
ATOM 1619 C CA . TRP A 1 194 ? -18.969 -9.305 9.211 1 96.62 194 TRP A CA 1
ATOM 1620 C C . TRP A 1 194 ? -17.484 -9.688 9.188 1 96.62 194 TRP A C 1
ATOM 1622 O O . TRP A 1 194 ? -17.094 -10.68 9.805 1 96.62 194 TRP A O 1
ATOM 1632 N N . ILE A 1 195 ? -16.641 -8.922 8.492 1 97.81 195 ILE A N 1
ATOM 1633 C CA . ILE A 1 195 ? -15.203 -9.156 8.398 1 97.81 195 ILE A CA 1
ATOM 1634 C C . ILE A 1 195 ? -14.57 -9.031 9.781 1 97.81 195 ILE A C 1
ATOM 1636 O O . ILE A 1 195 ? -13.734 -9.852 10.164 1 97.81 195 ILE A O 1
ATOM 1640 N N . LYS A 1 196 ? -14.953 -7.988 10.516 1 97 196 LYS A N 1
ATOM 1641 C CA . LYS A 1 196 ? -14.438 -7.785 11.867 1 97 196 LYS A CA 1
ATOM 1642 C C . LYS A 1 196 ? -14.734 -8.992 12.758 1 97 196 LYS A C 1
ATOM 1644 O O . LYS A 1 196 ? -13.867 -9.43 13.523 1 97 196 LYS A O 1
ATOM 1649 N N . GLU A 1 197 ? -15.898 -9.516 12.695 1 97.62 197 GLU A N 1
ATOM 1650 C CA . GLU A 1 197 ? -16.281 -10.672 13.492 1 97.62 197 GLU A CA 1
ATOM 1651 C C . GLU A 1 197 ? -15.469 -11.906 13.102 1 97.62 197 GLU A C 1
ATOM 1653 O O . GLU A 1 197 ? -15.078 -12.695 13.961 1 97.62 197 GLU A O 1
ATOM 1658 N N . TRP A 1 198 ? -15.305 -12.102 11.789 1 98.5 198 TRP A N 1
ATOM 1659 C CA . TRP A 1 198 ? -14.445 -13.172 11.297 1 98.5 198 TRP A CA 1
ATOM 1660 C C . TRP A 1 198 ? -13.047 -13.062 11.891 1 98.5 198 TRP A C 1
ATOM 1662 O O . TRP A 1 198 ? -12.5 -14.047 12.391 1 98.5 198 TRP A O 1
ATOM 1672 N N . ILE A 1 199 ? -12.453 -11.859 11.945 1 98.69 199 ILE A N 1
ATOM 1673 C CA . ILE A 1 199 ? -11.125 -11.609 12.484 1 98.69 199 ILE A CA 1
ATOM 1674 C C . ILE A 1 199 ? -11.117 -11.891 13.984 1 98.69 199 ILE A C 1
ATOM 1676 O O . ILE A 1 199 ? -10.18 -12.5 14.5 1 98.69 199 ILE A O 1
ATOM 1680 N N . ASP A 1 200 ? -12.156 -11.492 14.68 1 98.38 200 ASP A N 1
ATOM 1681 C CA . ASP A 1 200 ? -12.281 -11.719 16.109 1 98.38 200 ASP A CA 1
ATOM 1682 C C . ASP A 1 200 ? -12.25 -13.211 16.438 1 98.38 200 ASP A C 1
ATOM 1684 O O . ASP A 1 200 ? -11.602 -13.633 17.391 1 98.38 200 ASP A O 1
ATOM 1688 N N . GLU A 1 201 ? -12.977 -13.938 15.672 1 98.62 201 GLU A N 1
ATOM 1689 C CA . GLU A 1 201 ? -13.016 -15.375 15.883 1 98.62 201 GLU A CA 1
ATOM 1690 C C . GLU A 1 201 ? -11.641 -16 15.656 1 98.62 201 GLU A C 1
ATOM 1692 O O . GLU A 1 201 ? -11.227 -16.891 16.391 1 98.62 201 GLU A O 1
ATOM 1697 N N . CYS A 1 202 ? -10.945 -15.586 14.625 1 98.62 202 CYS A N 1
ATOM 1698 C CA . CYS A 1 202 ? -9.594 -16.062 14.367 1 98.62 202 CYS A CA 1
ATOM 1699 C C . CYS A 1 202 ? -8.672 -15.742 15.539 1 98.62 202 CYS A C 1
ATOM 1701 O O . CYS A 1 202 ? -7.895 -16.594 15.977 1 98.62 202 CYS A O 1
ATOM 1703 N N . ILE A 1 203 ? -8.758 -14.492 16.047 1 98.56 203 ILE A N 1
ATOM 1704 C CA . ILE A 1 203 ? -7.922 -14.062 17.156 1 98.56 203 ILE A CA 1
ATOM 1705 C C . ILE A 1 203 ? -8.141 -14.984 18.359 1 98.56 203 ILE A C 1
ATOM 1707 O O . ILE A 1 203 ? -7.18 -15.422 19 1 98.56 203 ILE A O 1
ATOM 1711 N N . LYS A 1 204 ? -9.359 -15.312 18.656 1 98.06 204 LYS A N 1
ATOM 1712 C CA . LYS A 1 204 ? -9.695 -16.156 19.797 1 98.06 204 LYS A CA 1
ATOM 1713 C C . LYS A 1 204 ? -9.039 -17.531 19.672 1 98.06 204 LYS A C 1
ATOM 1715 O O . LYS A 1 204 ? -8.547 -18.078 20.641 1 98.06 204 LYS A O 1
ATOM 1720 N N . ILE A 1 205 ? -9.023 -18.062 18.484 1 97.38 205 ILE A N 1
ATOM 1721 C CA . ILE A 1 205 ? -8.43 -19.359 18.219 1 97.38 205 ILE A CA 1
ATOM 1722 C C . ILE A 1 205 ? -6.941 -19.328 18.562 1 97.38 205 ILE A C 1
ATOM 1724 O O . ILE A 1 205 ? -6.434 -20.219 19.25 1 97.38 205 ILE A O 1
ATOM 1728 N N . TYR A 1 206 ? -6.258 -18.344 18.188 1 97.06 206 TYR A N 1
ATOM 1729 C CA . TYR A 1 206 ? -4.812 -18.297 18.375 1 97.06 206 TYR A CA 1
ATOM 1730 C C . TYR A 1 206 ? -4.461 -17.875 19.781 1 97.06 206 TYR A C 1
ATOM 1732 O O . TYR A 1 206 ? -3.412 -18.25 20.312 1 97.06 206 TYR A O 1
ATOM 1740 N N . GLU A 1 207 ? -5.348 -17.078 20.406 1 96.44 207 GLU A N 1
ATOM 1741 C CA . GLU A 1 207 ? -5.16 -16.812 21.828 1 96.44 207 GLU A CA 1
ATOM 1742 C C . GLU A 1 207 ? -5.215 -18.094 22.656 1 96.44 207 GLU A C 1
ATOM 1744 O O . GLU A 1 207 ? -4.418 -18.297 23.562 1 96.44 207 GLU A O 1
ATOM 1749 N N . GLU A 1 208 ? -6.137 -18.922 22.297 1 95.25 208 GLU A N 1
ATOM 1750 C CA . GLU A 1 208 ? -6.234 -20.219 22.953 1 95.25 208 GLU A CA 1
ATOM 1751 C C . GLU A 1 208 ? -5.008 -21.078 22.672 1 95.25 208 GLU A C 1
ATOM 1753 O O . GLU A 1 208 ? -4.488 -21.75 23.562 1 95.25 208 GLU A O 1
ATOM 1758 N N . LYS A 1 209 ? -4.547 -21.062 21.453 1 93.38 209 LYS A N 1
ATOM 1759 C CA . LYS A 1 209 ? -3.367 -21.812 21.062 1 93.38 209 LYS A CA 1
ATOM 1760 C C . LYS A 1 209 ? -2.125 -21.328 21.797 1 93.38 209 LYS A C 1
ATOM 1762 O O . LYS A 1 209 ? -1.22 -22.125 22.078 1 93.38 209 LYS A O 1
ATOM 1767 N N . SER A 1 210 ? -2.014 -20.078 22.047 1 91.81 210 SER A N 1
ATOM 1768 C CA . SER A 1 210 ? -0.865 -19.469 22.719 1 91.81 210 SER A CA 1
ATOM 1769 C C . SER A 1 210 ? -0.707 -20 24.141 1 91.81 210 SER A C 1
ATOM 1771 O O . SER A 1 210 ? 0.395 -19.984 24.688 1 91.81 210 SER A O 1
ATOM 1773 N N . THR A 1 211 ? -1.691 -20.5 24.797 1 90.19 211 THR A N 1
ATOM 1774 C CA . THR A 1 211 ? -1.66 -21.016 26.172 1 90.19 211 THR A CA 1
ATOM 1775 C C . THR A 1 211 ? -1.214 -22.469 26.188 1 90.19 211 THR A C 1
ATOM 1777 O O . THR A 1 211 ? -0.742 -22.953 27.219 1 90.19 211 THR A O 1
ATOM 1780 N N . LYS A 1 212 ? -1.28 -23.109 25.062 1 84.25 212 LYS A N 1
ATOM 1781 C CA . LYS A 1 212 ? -1.038 -24.547 25.031 1 84.25 212 LYS A CA 1
ATOM 1782 C C . LYS A 1 212 ? 0.341 -24.859 24.453 1 84.25 212 LYS A C 1
ATOM 1784 O O . LYS A 1 212 ? 1.025 -25.766 24.922 1 84.25 212 LYS A O 1
ATOM 1789 N N . ASP A 1 213 ? 0.7 -24.172 23.359 1 75.81 213 ASP A N 1
ATOM 1790 C CA . ASP A 1 213 ? 1.912 -24.5 22.609 1 75.81 213 ASP A CA 1
ATOM 1791 C C . ASP A 1 213 ? 2.982 -23.422 22.828 1 75.81 213 ASP A C 1
ATOM 1793 O O . ASP A 1 213 ? 2.75 -22.25 22.547 1 75.81 213 ASP A O 1
ATOM 1797 N N . GLN A 1 214 ? 4.051 -23.922 23.203 1 81.69 214 GLN A N 1
ATOM 1798 C CA . GLN A 1 214 ? 5.098 -22.969 23.562 1 81.69 214 GLN A CA 1
ATOM 1799 C C . GLN A 1 214 ? 6.172 -22.906 22.469 1 81.69 214 GLN A C 1
ATOM 1801 O O . GLN A 1 214 ? 6.879 -21.906 22.359 1 81.69 214 GLN A O 1
ATOM 1806 N N . LYS A 1 215 ? 6.184 -23.875 21.609 1 91.31 215 LYS A N 1
ATOM 1807 C CA . LYS A 1 215 ? 7.27 -23.938 20.625 1 91.31 215 LYS A CA 1
ATOM 1808 C C . LYS A 1 215 ? 7.211 -22.781 19.656 1 91.31 215 LYS A C 1
ATOM 1810 O O . LYS A 1 215 ? 8.242 -22.188 19.328 1 91.31 215 LYS A O 1
ATOM 1815 N N . PHE A 1 216 ? 6.039 -22.359 19.25 1 95.69 216 PHE A N 1
ATOM 1816 C CA . PHE A 1 216 ? 5.879 -21.328 18.234 1 95.69 216 PHE A CA 1
ATOM 1817 C C . PHE A 1 216 ? 5.141 -20.125 18.812 1 95.69 216 PHE A C 1
ATOM 1819 O O . PHE A 1 216 ? 4.348 -19.484 18.109 1 95.69 216 PHE A O 1
ATOM 1826 N N . ILE A 1 217 ? 5.453 -19.828 20.047 1 96.19 217 ILE A N 1
ATOM 1827 C CA . ILE A 1 217 ? 4.723 -18.797 20.781 1 96.19 217 ILE A CA 1
ATOM 1828 C C . ILE A 1 217 ? 4.922 -17.438 20.094 1 96.19 217 ILE A C 1
ATOM 1830 O O . ILE A 1 217 ? 3.984 -16.641 20 1 96.19 217 ILE A O 1
ATOM 1834 N N . LEU A 1 218 ? 6.109 -17.141 19.641 1 95.81 218 LEU A N 1
ATOM 1835 C CA . LEU A 1 218 ? 6.375 -15.867 18.984 1 95.81 218 LEU A CA 1
ATOM 1836 C C . LEU A 1 218 ? 5.613 -15.766 17.672 1 95.81 218 LEU A C 1
ATOM 1838 O O . LEU A 1 218 ? 5.105 -14.695 17.328 1 95.81 218 LEU A O 1
ATOM 1842 N N . ASP A 1 219 ? 5.535 -16.891 16.938 1 96.94 219 ASP A N 1
ATOM 1843 C CA . ASP A 1 219 ? 4.754 -16.922 15.695 1 96.94 219 ASP A CA 1
ATOM 1844 C C . ASP A 1 219 ? 3.275 -16.672 15.977 1 96.94 219 ASP A C 1
ATOM 1846 O O . ASP A 1 219 ? 2.623 -15.914 15.266 1 96.94 219 ASP A O 1
ATOM 1850 N N . ILE A 1 220 ? 2.805 -17.328 17.016 1 97.44 220 ILE A N 1
ATOM 1851 C CA . ILE A 1 220 ? 1.402 -17.203 17.391 1 97.44 220 ILE A CA 1
ATOM 1852 C C . ILE A 1 220 ? 1.1 -15.766 17.797 1 97.44 220 ILE A C 1
ATOM 1854 O O . ILE A 1 220 ? 0.089 -15.195 17.375 1 97.44 220 ILE A O 1
ATOM 1858 N N . GLN A 1 221 ? 1.97 -15.188 18.562 1 97.06 221 GLN A N 1
ATOM 1859 C CA . GLN A 1 221 ? 1.797 -13.797 18.969 1 97.06 221 GLN A CA 1
ATOM 1860 C C . GLN A 1 221 ? 1.817 -12.859 17.766 1 97.06 221 GLN A C 1
ATOM 1862 O O . GLN A 1 221 ? 1.029 -11.922 17.688 1 97.06 221 GLN A O 1
ATOM 1867 N N . ASN A 1 222 ? 2.723 -13.125 16.859 1 98.12 222 ASN A N 1
ATOM 1868 C CA . ASN A 1 222 ? 2.775 -12.32 15.641 1 98.12 222 ASN A CA 1
ATOM 1869 C C . ASN A 1 222 ? 1.461 -12.391 14.867 1 98.12 222 ASN A C 1
ATOM 1871 O O . ASN A 1 222 ? 1.012 -11.391 14.305 1 98.12 222 ASN A O 1
ATOM 1875 N N . ILE A 1 223 ? 0.839 -13.555 14.812 1 98.38 223 ILE A N 1
ATOM 1876 C CA . ILE A 1 223 ? -0.466 -13.711 14.18 1 98.38 223 ILE A CA 1
ATOM 1877 C C . ILE A 1 223 ? -1.493 -12.828 14.883 1 98.38 223 ILE A C 1
ATOM 1879 O O . ILE A 1 223 ? -2.205 -12.055 14.242 1 98.38 223 ILE A O 1
ATOM 1883 N N . ILE A 1 224 ? -1.525 -12.93 16.188 1 98.38 224 ILE A N 1
ATOM 1884 C CA . ILE A 1 224 ? -2.518 -12.219 16.984 1 98.38 224 ILE A CA 1
ATOM 1885 C C . ILE A 1 224 ? -2.359 -10.719 16.797 1 98.38 224 ILE A C 1
ATOM 1887 O O . ILE A 1 224 ? -3.34 -10.008 16.547 1 98.38 224 ILE A O 1
ATOM 1891 N N . PHE A 1 225 ? -1.147 -10.234 16.859 1 98.25 225 PHE A N 1
ATOM 1892 C CA . PHE A 1 225 ? -0.914 -8.797 16.734 1 98.25 225 PHE A CA 1
ATOM 1893 C C . PHE A 1 225 ? -1.232 -8.32 15.328 1 98.25 225 PHE A C 1
ATOM 1895 O O . PHE A 1 225 ? -1.737 -7.215 15.141 1 98.25 225 PHE A O 1
ATOM 1902 N N . THR A 1 226 ? -0.928 -9.133 14.32 1 98.69 226 THR A N 1
ATOM 1903 C CA . THR A 1 226 ? -1.255 -8.812 12.938 1 98.69 226 THR A CA 1
ATOM 1904 C C . THR A 1 226 ? -2.764 -8.664 12.766 1 98.69 226 THR A C 1
ATOM 1906 O O . THR A 1 226 ? -3.232 -7.672 12.195 1 98.69 226 THR A O 1
ATOM 1909 N N . LEU A 1 227 ? -3.504 -9.617 13.273 1 98.75 227 LEU A N 1
ATOM 1910 C CA . LEU A 1 227 ? -4.957 -9.586 13.164 1 98.75 227 LEU A CA 1
ATOM 1911 C C . LEU A 1 227 ? -5.543 -8.43 13.961 1 98.75 227 LEU A C 1
ATOM 1913 O O . LEU A 1 227 ? -6.5 -7.789 13.523 1 98.75 227 LEU A O 1
ATOM 1917 N N . ASN A 1 228 ? -4.945 -8.133 15.078 1 98.5 228 ASN A N 1
ATOM 1918 C CA . ASN A 1 228 ? -5.418 -7.023 15.898 1 98.5 228 ASN A CA 1
ATOM 1919 C C . ASN A 1 228 ? -5.195 -5.684 15.211 1 98.5 228 ASN A C 1
ATOM 1921 O O . ASN A 1 228 ? -5.996 -4.762 15.367 1 98.5 228 ASN A O 1
ATOM 1925 N N . GLN A 1 229 ? -4.082 -5.551 14.523 1 98.12 229 GLN A N 1
ATOM 1926 C CA . GLN A 1 229 ? -3.863 -4.312 13.789 1 98.12 229 GLN A CA 1
ATOM 1927 C C . GLN A 1 229 ? -4.945 -4.105 12.734 1 98.12 229 GLN A C 1
ATOM 1929 O O . GLN A 1 229 ? -5.473 -2.998 12.586 1 98.12 229 GLN A O 1
ATOM 1934 N N . TYR A 1 230 ? -5.266 -5.148 12.039 1 98.31 230 TYR A N 1
ATOM 1935 C CA . TYR A 1 230 ? -6.316 -5.016 11.039 1 98.31 230 TYR A CA 1
ATOM 1936 C C . TYR A 1 230 ? -7.664 -4.73 11.695 1 98.31 230 TYR A C 1
ATOM 1938 O O . TYR A 1 230 ? -8.422 -3.879 11.219 1 98.31 230 TYR A O 1
ATOM 1946 N N . LYS A 1 231 ? -7.961 -5.426 12.758 1 97.88 231 LYS A N 1
ATOM 1947 C CA . LYS A 1 231 ? -9.195 -5.191 13.508 1 97.88 231 LYS A CA 1
ATOM 1948 C C . LYS A 1 231 ? -9.312 -3.73 13.93 1 97.88 231 LYS A C 1
ATOM 1950 O O . LYS A 1 231 ? -10.383 -3.129 13.805 1 97.88 231 LYS A O 1
ATOM 1955 N N . SER A 1 232 ? -8.242 -3.16 14.383 1 96.31 232 SER A N 1
ATOM 1956 C CA . SER A 1 232 ? -8.234 -1.767 14.812 1 96.31 232 SER A CA 1
ATOM 1957 C C . SER A 1 232 ? -8.555 -0.828 13.656 1 96.31 232 SER A C 1
ATOM 1959 O O . SER A 1 232 ? -9.258 0.167 13.836 1 96.31 232 SER A O 1
ATOM 1961 N N . ILE A 1 233 ? -8 -1.139 12.492 1 95.44 233 ILE A N 1
ATOM 1962 C CA . ILE A 1 233 ? -8.258 -0.337 11.305 1 95.44 233 ILE A CA 1
ATOM 1963 C C . ILE A 1 233 ? -9.75 -0.365 10.977 1 95.44 233 ILE A C 1
ATOM 1965 O O . ILE A 1 233 ? -10.344 0.672 10.672 1 95.44 233 ILE A O 1
ATOM 1969 N N . LEU A 1 234 ? -10.367 -1.55 11.055 1 95.31 234 LEU A N 1
ATOM 1970 C CA . LEU A 1 234 ? -11.797 -1.678 10.805 1 95.31 234 LEU A CA 1
ATOM 1971 C C . LEU A 1 234 ? -12.602 -0.869 11.812 1 95.31 234 LEU A C 1
ATOM 1973 O O . LEU A 1 234 ? -13.555 -0.171 11.445 1 95.31 234 LEU A O 1
ATOM 1977 N N . GLN A 1 235 ? -12.148 -0.889 13.008 1 93.12 235 GLN A N 1
ATOM 1978 C CA . GLN A 1 235 ? -12.852 -0.191 14.078 1 93.12 235 GLN A CA 1
ATOM 1979 C C . GLN A 1 235 ? -12.711 1.321 13.938 1 93.12 235 GLN A C 1
ATOM 1981 O O . GLN A 1 235 ? -13.68 2.059 14.109 1 93.12 235 GLN A O 1
ATOM 1986 N N . TRP A 1 236 ? -11.523 1.754 13.617 1 88.56 236 TRP A N 1
ATOM 1987 C CA . TRP A 1 236 ? -11.195 3.176 13.625 1 88.56 236 TRP A CA 1
ATOM 1988 C C . TRP A 1 236 ? -11.742 3.865 12.383 1 88.56 236 TRP A C 1
ATOM 1990 O O . TRP A 1 236 ? -12.242 4.992 12.453 1 88.56 236 TRP A O 1
ATOM 2000 N N . TYR A 1 237 ? -11.703 3.207 11.25 1 85.88 237 TYR A N 1
ATOM 2001 C CA . TYR A 1 237 ? -11.883 3.93 10 1 85.88 237 TYR A CA 1
ATOM 2002 C C . TYR A 1 237 ? -13.148 3.467 9.281 1 85.88 237 TYR A C 1
ATOM 2004 O O . TYR A 1 237 ? -13.633 4.145 8.375 1 85.88 237 TYR A O 1
ATOM 2012 N N . ILE A 1 238 ? -13.625 2.322 9.672 1 84.31 238 ILE A N 1
ATOM 2013 C CA . ILE A 1 238 ? -14.734 1.771 8.898 1 84.31 238 ILE A CA 1
ATOM 2014 C C . ILE A 1 238 ? -15.984 1.72 9.766 1 84.31 238 ILE A C 1
ATOM 2016 O O . ILE A 1 238 ? -17.062 2.107 9.32 1 84.31 238 ILE A O 1
ATOM 2020 N N . ALA A 1 239 ? -15.914 1.27 11.062 1 79.81 239 ALA A N 1
ATOM 2021 C CA . ALA A 1 239 ? -17.062 1.086 11.953 1 79.81 239 ALA A CA 1
ATOM 2022 C C . ALA A 1 239 ? -17.266 2.303 12.852 1 79.81 239 ALA A C 1
ATOM 2024 O O . ALA A 1 239 ? -18.188 2.34 13.656 1 79.81 239 ALA A O 1
ATOM 2025 N N . ASP A 1 240 ? -16.438 3.381 12.805 1 77.31 240 ASP A N 1
ATOM 2026 C CA . ASP A 1 240 ? -16.531 4.609 13.586 1 77.31 240 ASP A CA 1
ATOM 2027 C C . ASP A 1 240 ? -16.469 4.316 15.078 1 77.31 240 ASP A C 1
ATOM 2029 O O . ASP A 1 240 ? -17.281 4.82 15.852 1 77.31 240 ASP A O 1
ATOM 2033 N N . GLU A 1 241 ? -15.648 3.375 15.445 1 80.38 241 GLU A N 1
ATOM 2034 C CA . GLU A 1 241 ? -15.43 2.996 16.828 1 80.38 241 GLU A CA 1
ATOM 2035 C C . GLU A 1 241 ? -14.062 3.449 17.328 1 80.38 241 GLU A C 1
ATOM 2037 O O . GLU A 1 241 ? -13.406 2.748 18.094 1 80.38 241 GLU A O 1
ATOM 2042 N N . TYR A 1 242 ? -13.695 4.652 16.891 1 80.19 242 TYR A N 1
ATOM 2043 C CA . TYR A 1 242 ? -12.367 5.152 17.25 1 80.19 242 TYR A CA 1
ATOM 2044 C C . TYR A 1 242 ? -12.352 5.664 18.688 1 80.19 242 TYR A C 1
ATOM 2046 O O . TYR A 1 242 ? -13.297 6.32 19.125 1 80.19 242 TYR A O 1
ATOM 2054 N N . THR A 1 243 ? -11.289 5.25 19.391 1 82.25 243 THR A N 1
ATOM 2055 C CA . THR A 1 243 ? -11.062 5.773 20.734 1 82.25 243 THR A CA 1
ATOM 2056 C C . THR A 1 243 ? -9.773 6.59 20.781 1 82.25 243 THR A C 1
ATOM 2058 O O . THR A 1 243 ? -8.703 6.086 20.438 1 82.25 243 THR A O 1
ATOM 2061 N N . GLN A 1 244 ? -9.906 7.805 21.203 1 83.62 244 GLN A N 1
ATOM 2062 C CA . GLN A 1 244 ? -8.742 8.68 21.344 1 83.62 244 GLN A CA 1
ATOM 2063 C C . GLN A 1 244 ? -7.934 8.328 22.578 1 83.62 244 GLN A C 1
ATOM 2065 O O . GLN A 1 244 ? -8.445 8.391 23.703 1 83.62 244 GLN A O 1
ATOM 2070 N N . ARG A 1 245 ? -6.684 8.031 22.484 1 91.56 245 ARG A N 1
ATOM 2071 C CA . ARG A 1 245 ? -5.875 7.648 23.625 1 91.56 245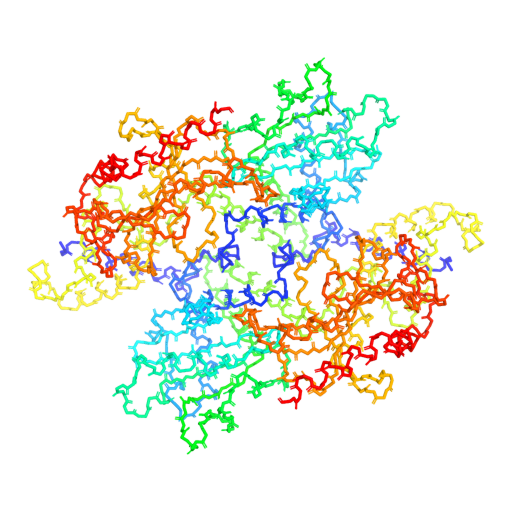 ARG A CA 1
ATOM 2072 C C . ARG A 1 245 ? -4.871 8.734 23.984 1 91.56 245 ARG A C 1
ATOM 2074 O O . ARG A 1 245 ? -4.176 8.641 25 1 91.56 245 ARG A O 1
ATOM 2081 N N . ASP A 1 246 ? -4.766 9.727 23.109 1 94.25 246 ASP A N 1
ATOM 2082 C CA . ASP A 1 246 ? -4.016 10.938 23.453 1 94.25 246 ASP A CA 1
ATOM 2083 C C . ASP A 1 246 ? -4.816 11.836 24.391 1 94.25 246 ASP A C 1
ATOM 2085 O O . ASP A 1 246 ? -5.797 12.461 23.969 1 94.25 246 ASP A O 1
ATOM 2089 N N . ASP A 1 247 ? -4.312 11.984 25.594 1 95.44 247 ASP A N 1
ATOM 2090 C CA . ASP A 1 247 ? -5.055 12.688 26.641 1 95.44 247 ASP A CA 1
ATOM 2091 C C . ASP A 1 247 ? -5.27 14.156 26.266 1 95.44 247 ASP A C 1
ATOM 2093 O O . ASP A 1 247 ? -6.289 14.75 26.609 1 95.44 247 ASP A O 1
ATOM 2097 N N . VAL A 1 248 ? -4.332 14.734 25.578 1 96.06 248 VAL A N 1
ATOM 2098 C CA . VAL A 1 248 ? -4.422 16.125 25.172 1 96.06 248 VAL A CA 1
ATOM 2099 C C . VAL A 1 248 ? -5.523 16.297 24.125 1 96.06 248 VAL A C 1
ATOM 2101 O O . VAL A 1 248 ? -6.387 17.172 24.266 1 96.06 248 VAL A O 1
ATOM 2104 N N . LEU A 1 249 ? -5.496 15.477 23.141 1 94.94 249 LEU A N 1
ATOM 2105 C CA . LEU A 1 249 ? -6.512 15.547 22.094 1 94.94 249 LEU A CA 1
ATOM 2106 C C . LEU A 1 249 ? -7.887 15.188 22.641 1 94.94 249 LEU A C 1
ATOM 2108 O O . LEU A 1 249 ? -8.891 15.781 22.25 1 94.94 249 LEU A O 1
ATOM 2112 N N . GLU A 1 250 ? -7.906 14.195 23.547 1 94.69 250 GLU A N 1
ATOM 2113 C CA . GLU A 1 250 ? -9.172 13.844 24.188 1 94.69 250 GLU A CA 1
ATOM 2114 C C . GLU A 1 250 ? -9.758 15.039 24.938 1 94.69 250 GLU A C 1
ATOM 2116 O O . GLU A 1 250 ? -10.961 15.289 24.875 1 94.69 250 GLU A O 1
ATOM 2121 N N . PHE A 1 251 ? -8.906 15.773 25.641 1 96.38 251 PHE A N 1
ATOM 2122 C CA . PHE A 1 251 ? -9.328 16.953 26.375 1 96.38 251 PHE A CA 1
ATOM 2123 C C . PHE A 1 251 ? -9.828 18.031 25.438 1 96.38 251 PHE A C 1
ATOM 2125 O O . PHE A 1 251 ? -10.898 18.609 25.641 1 96.38 251 PHE A O 1
ATOM 2132 N N . ILE A 1 252 ? -9.062 18.281 24.375 1 96.5 252 ILE A N 1
ATOM 2133 C CA . ILE A 1 252 ? -9.391 19.359 23.438 1 96.5 252 ILE A CA 1
ATOM 2134 C C . ILE A 1 252 ? -10.727 19.062 22.766 1 96.5 252 ILE A C 1
ATOM 2136 O O . ILE A 1 252 ? -11.531 19.984 22.547 1 96.5 252 ILE A O 1
ATOM 2140 N N . PHE A 1 253 ? -11.008 17.828 22.484 1 94.38 253 PHE A N 1
ATOM 2141 C CA . PHE A 1 253 ? -12.195 17.484 21.703 1 94.38 253 PHE A CA 1
ATOM 2142 C C . PHE A 1 253 ? -13.289 16.938 22.625 1 94.38 253 PHE A C 1
ATOM 2144 O O . PHE A 1 253 ? -14.219 16.266 22.156 1 94.38 253 PHE A O 1
ATOM 2151 N N . GLN A 1 254 ? -13.164 17.281 23.828 1 90.94 254 GLN A N 1
ATOM 2152 C CA . GLN A 1 254 ? -14.195 16.875 24.781 1 90.94 254 GLN A CA 1
ATOM 2153 C C . GLN A 1 254 ? -15.539 17.531 24.438 1 90.94 254 GLN A C 1
ATOM 2155 O O . GLN A 1 254 ? -15.609 18.734 24.203 1 90.94 254 GLN A O 1
ATOM 2160 N N . ASP A 1 255 ? -16.641 16.828 24.406 1 80.5 255 ASP A N 1
ATOM 2161 C CA . ASP A 1 255 ? -17.938 17.156 23.812 1 80.5 255 ASP A CA 1
ATOM 2162 C C . ASP A 1 255 ? -18.516 18.422 24.422 1 80.5 255 ASP A C 1
ATOM 2164 O O . ASP A 1 255 ? -18.953 19.328 23.703 1 80.5 255 ASP A O 1
ATOM 2168 N N . ILE A 1 256 ? -18.531 18.641 25.656 1 82.94 256 ILE A N 1
ATOM 2169 C CA . ILE A 1 256 ? -19.266 19.719 26.297 1 82.94 256 ILE A CA 1
ATOM 2170 C C . ILE A 1 256 ? -18.531 21.047 26.047 1 82.94 256 ILE A C 1
ATOM 2172 O O . ILE A 1 256 ? -19.172 22.062 25.75 1 82.94 256 ILE A O 1
ATOM 2176 N N . ILE A 1 257 ? -17.266 21.078 26.016 1 89.81 257 ILE A N 1
ATOM 2177 C CA . ILE A 1 257 ? -16.516 22.328 25.953 1 89.81 257 ILE A CA 1
ATOM 2178 C C . ILE A 1 257 ? -15.594 22.328 24.75 1 89.81 257 ILE A C 1
ATOM 2180 O O . ILE A 1 257 ? -14.602 23.062 24.703 1 89.81 257 ILE A O 1
ATOM 2184 N N . LYS A 1 258 ? -15.852 21.594 23.719 1 93.06 258 LYS A N 1
ATOM 2185 C CA . LYS A 1 258 ? -14.992 21.391 22.562 1 93.06 258 LYS A CA 1
ATOM 2186 C C . LYS A 1 258 ? -14.734 22.703 21.828 1 93.06 258 LYS A C 1
ATOM 2188 O O . LYS A 1 258 ? -13.586 23.047 21.547 1 93.06 258 LYS A O 1
ATOM 2193 N N . MET A 1 259 ? -15.797 23.453 21.594 1 93.44 259 MET A N 1
ATOM 2194 C CA . MET A 1 259 ? -15.656 24.672 20.797 1 93.44 259 MET A CA 1
ATOM 2195 C C . MET A 1 259 ? -14.812 25.703 21.516 1 93.44 259 MET A C 1
ATOM 2197 O O . MET A 1 259 ? -13.984 26.375 20.906 1 93.44 259 MET A O 1
ATOM 2201 N N . GLN A 1 260 ? -15.023 25.797 22.75 1 94.75 260 GLN A N 1
ATOM 2202 C CA . GLN A 1 260 ? -14.211 26.719 23.547 1 94.75 260 GLN A CA 1
ATOM 2203 C C . GLN A 1 260 ? -12.75 26.281 23.594 1 94.75 260 GLN A C 1
ATOM 2205 O O . GLN A 1 260 ? -11.844 27.109 23.5 1 94.75 260 GLN A O 1
ATOM 2210 N N . ASN A 1 261 ? -12.523 25 23.766 1 96.69 261 ASN A N 1
ATOM 2211 C CA . ASN A 1 261 ? -11.172 24.453 23.75 1 96.69 261 ASN A CA 1
ATOM 2212 C C . ASN A 1 261 ? -10.461 24.719 22.422 1 96.69 261 ASN A C 1
ATOM 2214 O O . ASN A 1 261 ? -9.289 25.094 22.406 1 96.69 261 ASN A O 1
ATOM 2218 N N . LEU A 1 262 ? -11.188 24.484 21.375 1 97.06 262 LEU A N 1
ATOM 2219 C CA . LEU A 1 262 ? -10.625 24.703 20.047 1 97.06 262 LEU A CA 1
ATOM 2220 C C . LEU A 1 262 ? -10.281 26.172 19.844 1 97.06 262 LEU A C 1
ATOM 2222 O O . LEU A 1 262 ? -9.25 26.5 19.25 1 97.06 262 LEU A O 1
ATOM 2226 N N . LYS A 1 263 ? -11.109 27.047 20.297 1 96.06 263 LYS A N 1
ATOM 2227 C CA . LYS A 1 263 ? -10.836 28.484 20.219 1 96.06 263 LYS A CA 1
ATOM 2228 C C . LYS A 1 263 ? -9.57 28.844 21 1 96.06 263 LYS A C 1
ATOM 2230 O O . LYS A 1 263 ? -8.727 29.594 20.516 1 96.06 263 LYS A O 1
ATOM 2235 N N . ASN A 1 264 ? -9.492 28.312 22.188 1 96.5 264 ASN A N 1
ATOM 2236 C CA . ASN A 1 264 ? -8.312 28.562 23 1 96.5 264 ASN A CA 1
ATOM 2237 C C . ASN A 1 264 ? -7.043 28.047 22.328 1 96.5 264 ASN A C 1
ATOM 2239 O O . ASN A 1 264 ? -6.012 28.703 22.328 1 96.5 264 ASN A O 1
ATOM 2243 N N . ALA A 1 265 ? -7.137 26.812 21.766 1 97.31 265 ALA A N 1
ATOM 2244 C CA . ALA A 1 265 ? -6.004 26.219 21.047 1 97.31 265 ALA A CA 1
ATOM 2245 C C . ALA A 1 265 ? -5.582 27.094 19.875 1 97.31 265 ALA A C 1
ATOM 2247 O O . ALA A 1 265 ? -4.391 27.312 19.641 1 97.31 265 ALA A O 1
ATOM 2248 N N . MET A 1 266 ? -6.574 27.562 19.156 1 96.62 266 MET A N 1
ATOM 2249 C CA . MET A 1 266 ? -6.312 28.422 18.016 1 96.62 266 MET A CA 1
ATOM 2250 C C . MET A 1 266 ? -5.582 29.688 18.453 1 96.62 266 MET A C 1
ATOM 2252 O O . MET A 1 266 ? -4.625 30.125 17.812 1 96.62 266 MET A O 1
ATOM 2256 N N . ILE A 1 267 ? -6.004 30.328 19.531 1 96.12 267 ILE A N 1
ATOM 2257 C CA . ILE A 1 267 ? -5.402 31.547 20.047 1 96.12 267 ILE A CA 1
ATOM 2258 C C . ILE A 1 267 ? -3.941 31.281 20.406 1 96.12 267 ILE A C 1
ATOM 2260 O O . ILE A 1 267 ? -3.061 32.094 20.062 1 96.12 267 ILE A O 1
ATOM 2264 N N . LEU A 1 268 ? -3.729 30.188 21.078 1 95.88 268 LEU A N 1
ATOM 2265 C CA . LEU A 1 268 ? -2.367 29.844 21.469 1 95.88 268 LEU A CA 1
ATOM 2266 C C . LEU A 1 268 ? -1.486 29.625 20.234 1 95.88 268 LEU A C 1
ATOM 2268 O O . LEU A 1 268 ? -0.304 29.984 20.25 1 95.88 268 LEU A O 1
ATOM 2272 N N . TYR A 1 269 ? -2.043 29.062 19.203 1 95.06 269 TYR A N 1
ATOM 2273 C CA . TYR A 1 269 ? -1.269 28.766 18.016 1 95.06 269 TYR A CA 1
ATOM 2274 C C . TYR A 1 269 ? -0.964 30.031 17.219 1 95.06 269 TYR A C 1
ATOM 2276 O O . TYR A 1 269 ? 0.166 30.234 16.781 1 95.06 269 TYR A O 1
ATOM 2284 N N . ARG A 1 270 ? -1.906 30.906 17.078 1 92.38 270 ARG A N 1
ATOM 2285 C CA . ARG A 1 270 ? -1.86 32 16.125 1 92.38 270 ARG A CA 1
ATOM 2286 C C . ARG A 1 270 ? -1.175 33.219 16.734 1 92.38 270 ARG A C 1
ATOM 2288 O O . ARG A 1 270 ? -0.57 34.031 16.016 1 92.38 270 ARG A O 1
ATOM 2295 N N . TYR A 1 271 ? -1.277 33.406 18.062 1 90.06 271 TYR A N 1
ATOM 2296 C CA . TYR A 1 271 ? -0.919 34.719 18.594 1 90.06 271 TYR A CA 1
ATOM 2297 C C . TYR A 1 271 ? 0.203 34.594 19.625 1 90.06 271 TYR A C 1
ATOM 2299 O O . TYR A 1 271 ? 0.463 33.5 20.141 1 90.06 271 TYR A O 1
ATOM 2307 N N . ASN A 1 272 ? 0.831 35.719 19.766 1 89 272 ASN A N 1
ATOM 2308 C CA . ASN A 1 272 ? 1.844 35.844 20.812 1 89 272 ASN A CA 1
ATOM 2309 C C . ASN A 1 272 ? 1.251 36.344 22.125 1 89 272 ASN A C 1
ATOM 2311 O O . ASN A 1 272 ? 0.041 36.562 22.219 1 89 272 ASN A O 1
ATOM 2315 N N . LYS A 1 273 ? 2.037 36.531 23.062 1 89.69 273 LYS A N 1
ATOM 2316 C CA . LYS A 1 273 ? 1.593 36.812 24.422 1 89.69 273 LYS A CA 1
ATOM 2317 C C . LYS A 1 273 ? 0.96 38.219 24.516 1 89.69 273 LYS A C 1
ATOM 2319 O O . LYS A 1 273 ? 0.348 38.562 25.531 1 89.69 273 LYS A O 1
ATOM 2324 N N . ASN A 1 274 ? 1.08 39.031 23.438 1 86.19 274 ASN A N 1
ATOM 2325 C CA . ASN A 1 274 ? 0.512 40.375 23.438 1 86.19 274 ASN A CA 1
ATOM 2326 C C . ASN A 1 274 ? -1.003 40.344 23.266 1 86.19 274 ASN A C 1
ATOM 2328 O O . ASN A 1 274 ? -1.686 41.344 23.531 1 86.19 274 ASN A O 1
ATOM 2332 N N . LYS A 1 275 ? -1.422 39.188 22.844 1 85.5 275 LYS A N 1
ATOM 2333 C CA . LYS A 1 275 ? -2.869 39.031 22.734 1 85.5 275 LYS A CA 1
ATOM 2334 C C . LYS A 1 275 ? -3.541 39.156 24.109 1 85.5 275 LYS A C 1
ATOM 2336 O O . LYS A 1 275 ? -3.021 38.625 25.094 1 85.5 275 LYS A O 1
ATOM 2341 N N . SER A 1 276 ? -4.676 39.781 24.156 1 88.75 276 SER A N 1
ATOM 2342 C CA . SER A 1 276 ? -5.363 40.125 25.391 1 88.75 276 SER A CA 1
ATOM 2343 C C . SER A 1 276 ? -5.613 38.906 26.25 1 88.75 276 SER A C 1
ATOM 2345 O O . SER A 1 276 ? -5.418 38.906 27.453 1 88.75 276 SER A O 1
ATOM 2347 N N . GLU A 1 277 ? -6.016 37.781 25.578 1 88.12 277 GLU A N 1
ATOM 2348 C CA . GLU A 1 277 ? -6.367 36.562 26.281 1 88.12 277 GLU A CA 1
ATOM 2349 C C . GLU A 1 277 ? -5.137 35.906 26.891 1 88.12 277 GLU A C 1
ATOM 2351 O O . GLU A 1 277 ? -5.254 35.031 27.75 1 88.12 277 GLU A O 1
ATOM 2356 N N . LEU A 1 278 ? -3.953 36.344 26.453 1 92.25 278 LEU A N 1
ATOM 2357 C CA . LEU A 1 278 ? -2.73 35.656 26.828 1 92.25 278 LEU A CA 1
ATOM 2358 C C . LEU A 1 278 ? -1.866 36.531 27.734 1 92.25 278 LEU A C 1
ATOM 2360 O O . LEU A 1 278 ? -0.959 36.031 28.406 1 92.25 278 LEU A O 1
ATOM 2364 N N . LYS A 1 279 ? -2.055 37.75 27.75 1 89.75 279 LYS A N 1
ATOM 2365 C CA . LYS A 1 279 ? -1.179 38.781 28.344 1 89.75 279 LYS A CA 1
ATOM 2366 C C . LYS A 1 279 ? -0.934 38.5 29.828 1 89.75 279 LYS A C 1
ATOM 2368 O O . LYS A 1 279 ? 0.194 38.625 30.297 1 89.75 279 LYS A O 1
ATOM 2373 N N . ASN A 1 280 ? -1.876 38.125 30.578 1 89.38 280 ASN A N 1
ATOM 2374 C CA . ASN A 1 280 ? -1.759 38.031 32.031 1 89.38 280 ASN A CA 1
ATOM 2375 C C . ASN A 1 280 ? -1.411 36.594 32.469 1 89.38 280 ASN A C 1
ATOM 2377 O O . ASN A 1 280 ? -1.368 36.312 33.656 1 89.38 280 ASN A O 1
ATOM 2381 N N . LEU A 1 281 ? -1.113 35.781 31.547 1 91.5 281 LEU A N 1
ATOM 2382 C CA . LEU A 1 281 ? -0.778 34.406 31.859 1 91.5 281 LEU A CA 1
ATOM 2383 C C . LEU A 1 281 ? 0.663 34.281 32.344 1 91.5 281 LEU A C 1
ATOM 2385 O O . LEU A 1 281 ? 1.519 35.094 31.953 1 91.5 281 LEU A O 1
ATOM 2389 N N . ASN A 1 282 ? 0.869 33.312 33.25 1 93.56 282 ASN A N 1
ATOM 2390 C CA . ASN A 1 282 ? 2.236 33 33.625 1 93.56 282 ASN A CA 1
ATOM 2391 C C . ASN A 1 282 ? 3.092 32.656 32.406 1 93.56 282 ASN A C 1
ATOM 2393 O O . ASN A 1 282 ? 2.672 31.906 31.547 1 93.56 282 ASN A O 1
ATOM 2397 N N . GLU A 1 283 ? 4.27 33.219 32.375 1 94.06 283 GLU A N 1
ATOM 2398 C CA . GLU A 1 283 ? 5.121 33.094 31.172 1 94.06 283 GLU A CA 1
ATOM 2399 C C . GLU A 1 283 ? 5.516 31.656 30.906 1 94.06 283 GLU A C 1
ATOM 2401 O O . GLU A 1 283 ? 5.465 31.203 29.766 1 94.06 283 GLU A O 1
ATOM 2406 N N . GLU A 1 284 ? 5.91 31 31.938 1 94.75 284 GLU A N 1
ATOM 2407 C CA . GLU A 1 284 ? 6.363 29.609 31.766 1 94.75 284 GLU A CA 1
ATOM 2408 C C . GLU A 1 284 ? 5.223 28.703 31.312 1 94.75 284 GLU A C 1
ATOM 2410 O O . GLU A 1 284 ? 5.402 27.875 30.422 1 94.75 284 GLU A O 1
ATOM 2415 N N . LYS A 1 285 ? 4.098 28.859 31.906 1 95.25 285 LYS A N 1
ATOM 2416 C CA . LYS A 1 285 ? 2.934 28.047 31.547 1 95.25 285 LYS A CA 1
ATOM 2417 C C . LYS A 1 285 ? 2.482 28.344 30.125 1 95.25 285 LYS A C 1
ATOM 2419 O O . LYS A 1 285 ? 2.104 27.438 29.391 1 95.25 285 LYS A O 1
ATOM 2424 N N . TYR A 1 286 ? 2.5 29.609 29.828 1 95.5 286 TYR A N 1
ATOM 2425 C CA . TYR A 1 286 ? 2.146 30.031 28.484 1 95.5 286 TYR A CA 1
ATOM 2426 C C . TYR A 1 286 ? 3.061 29.375 27.453 1 95.5 286 TYR A C 1
ATOM 2428 O O . TYR A 1 286 ? 2.588 28.781 26.469 1 95.5 286 TYR A O 1
ATOM 2436 N N . LYS A 1 287 ? 4.34 29.438 27.672 1 95.38 287 LYS A N 1
ATOM 2437 C CA . LYS A 1 287 ? 5.316 28.891 26.734 1 95.38 287 LYS A CA 1
ATOM 2438 C C . LYS A 1 287 ? 5.121 27.391 26.547 1 95.38 287 LYS A C 1
ATOM 2440 O O . LYS A 1 287 ? 5.164 26.891 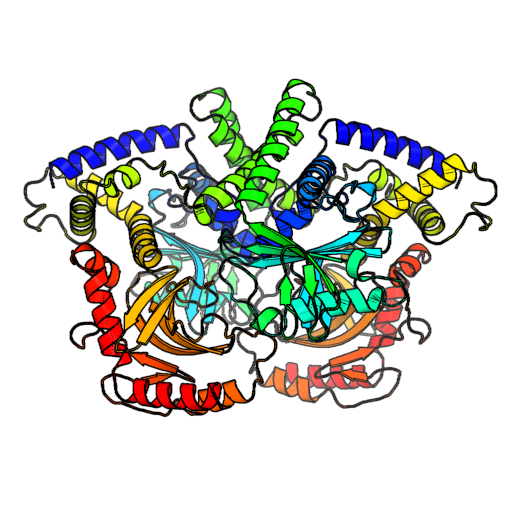25.422 1 95.38 287 LYS A O 1
ATOM 2445 N N . LYS A 1 288 ? 4.91 26.734 27.594 1 95.62 288 LYS A N 1
ATOM 2446 C CA . LYS A 1 288 ? 4.707 25.281 27.531 1 95.62 288 LYS A CA 1
ATOM 2447 C C . LYS A 1 288 ? 3.422 24.938 26.781 1 95.62 288 LYS A C 1
ATOM 2449 O O . LYS A 1 288 ? 3.402 24.016 25.969 1 95.62 288 LYS A O 1
ATOM 2454 N N . ALA A 1 289 ? 2.385 25.625 27.141 1 97 289 ALA A N 1
ATOM 2455 C CA . ALA A 1 289 ? 1.1 25.391 26.484 1 97 289 ALA A CA 1
ATOM 2456 C C . ALA A 1 289 ? 1.193 25.641 24.984 1 97 289 ALA A C 1
ATOM 2458 O O . ALA A 1 289 ? 0.648 24.891 24.188 1 97 289 ALA A O 1
ATOM 2459 N N . LYS A 1 290 ? 1.825 26.688 24.656 1 95.62 290 LYS A N 1
ATOM 2460 C CA . LYS A 1 290 ? 2.008 27.016 23.234 1 95.62 290 LYS A CA 1
ATOM 2461 C C . LYS A 1 290 ? 2.779 25.922 22.516 1 95.62 290 LYS A C 1
ATOM 2463 O O . LYS A 1 290 ? 2.426 25.547 21.391 1 95.62 290 LYS A O 1
ATOM 2468 N N . ASP A 1 291 ? 3.783 25.422 23.109 1 93.31 291 ASP A N 1
ATOM 2469 C CA . ASP A 1 291 ? 4.594 24.359 22.531 1 93.31 291 ASP A CA 1
ATOM 2470 C C . ASP A 1 291 ? 3.764 23.094 22.297 1 93.31 291 ASP A C 1
ATOM 2472 O O . ASP A 1 291 ? 3.887 22.453 21.266 1 93.31 291 ASP A O 1
ATOM 2476 N N . ILE A 1 292 ? 2.969 22.797 23.25 1 94.88 292 ILE A N 1
ATOM 2477 C CA . ILE A 1 292 ? 2.105 21.625 23.141 1 94.88 292 ILE A CA 1
ATOM 2478 C C . ILE A 1 292 ? 1.163 21.781 21.953 1 94.88 292 ILE A C 1
ATOM 2480 O O . ILE A 1 292 ? 1.04 20.859 21.125 1 94.88 292 ILE A O 1
ATOM 2484 N N . ILE A 1 293 ? 0.546 22.875 21.828 1 95.69 293 ILE A N 1
ATOM 2485 C CA . ILE A 1 293 ? -0.43 23.125 20.766 1 95.69 293 ILE A CA 1
ATOM 2486 C C . ILE A 1 293 ? 0.271 23.141 19.406 1 95.69 293 ILE A C 1
ATOM 2488 O O . ILE A 1 293 ? -0.252 22.609 18.422 1 95.69 293 ILE A O 1
ATOM 2492 N N . GLN A 1 294 ? 1.377 23.75 19.375 1 91.25 294 GLN A N 1
ATOM 2493 C CA . GLN A 1 294 ? 2.137 23.797 18.125 1 91.25 294 GLN A CA 1
ATOM 2494 C C . GLN A 1 294 ? 2.434 22.375 17.625 1 91.25 294 GLN A C 1
ATOM 2496 O O . GLN A 1 294 ? 2.324 22.109 16.422 1 91.25 294 GLN A O 1
ATOM 2501 N N . HIS A 1 295 ? 2.729 21.562 18.516 1 87.81 295 HIS A N 1
ATOM 2502 C CA . HIS A 1 295 ? 3.08 20.188 18.156 1 87.81 295 HIS A CA 1
ATOM 2503 C C . HIS A 1 295 ? 1.844 19.391 17.75 1 87.81 295 HIS A C 1
ATOM 2505 O O . HIS A 1 295 ? 1.926 18.484 16.922 1 87.81 295 HIS A O 1
ATOM 2511 N N . LYS A 1 296 ? 0.741 19.719 18.297 1 92.62 296 LYS A N 1
ATOM 2512 C CA . LYS A 1 296 ? -0.47 18.922 18.094 1 92.62 296 LYS A CA 1
ATOM 2513 C C . LYS A 1 296 ? -1.368 19.562 17.031 1 92.62 296 LYS A C 1
ATOM 2515 O O . LYS A 1 296 ? -2.395 18.984 16.656 1 92.62 296 LYS A O 1
ATOM 2520 N N . TRP A 1 297 ? -0.993 20.641 16.5 1 92.19 297 TRP A N 1
ATOM 2521 C CA . TRP A 1 297 ? -1.902 21.438 15.688 1 92.19 297 TRP A CA 1
ATOM 2522 C C . TRP A 1 297 ? -2.326 20.688 14.43 1 92.19 297 TRP A C 1
ATOM 2524 O O . TRP A 1 297 ? -3.498 20.719 14.055 1 92.19 297 TRP A O 1
ATOM 2534 N N . SER A 1 298 ? -1.393 20.031 13.797 1 86.94 298 SER A N 1
ATOM 2535 C CA . SER A 1 298 ? -1.728 19.281 12.586 1 86.94 298 SER A CA 1
ATOM 2536 C C . SER A 1 298 ? -2.799 18.234 12.852 1 86.94 298 SER A C 1
ATOM 2538 O O . SER A 1 298 ? -3.742 18.094 12.078 1 86.94 298 SER A O 1
ATOM 2540 N N . ASN A 1 299 ? -2.645 17.562 13.961 1 88.94 299 ASN A N 1
ATOM 2541 C CA . ASN A 1 299 ? -3.639 16.562 14.344 1 88.94 299 ASN A CA 1
ATOM 2542 C C . ASN A 1 299 ? -4.992 17.203 14.641 1 88.94 299 ASN A C 1
ATOM 2544 O O . ASN A 1 299 ? -6.031 16.672 14.242 1 88.94 299 ASN A O 1
ATOM 2548 N N . ILE A 1 300 ? -4.891 18.266 15.359 1 93.75 300 ILE A N 1
ATOM 2549 C CA . ILE A 1 300 ? -6.109 19 15.695 1 93.75 300 ILE A CA 1
ATOM 2550 C C . ILE A 1 300 ? -6.844 19.375 14.414 1 93.75 300 ILE A C 1
ATOM 2552 O O . ILE A 1 300 ? -8.055 19.156 14.297 1 93.75 300 ILE A O 1
ATOM 2556 N N . CYS A 1 301 ? -6.09 19.859 13.461 1 91.94 301 CYS A N 1
ATOM 2557 C CA . CYS A 1 301 ? -6.676 20.297 12.195 1 91.94 301 CYS A CA 1
ATOM 2558 C C . CYS A 1 301 ? -7.281 19.109 11.445 1 91.94 301 CYS A C 1
ATOM 2560 O O . CYS A 1 301 ? -8.383 19.219 10.898 1 91.94 301 CYS A O 1
ATOM 2562 N N . GLU A 1 302 ? -6.598 18.047 11.422 1 87 302 GLU A N 1
ATOM 2563 C CA . GLU A 1 302 ? -7.09 16.844 10.75 1 87 302 GLU A CA 1
ATOM 2564 C C . GLU A 1 302 ? -8.414 16.375 11.359 1 87 302 GLU A C 1
ATOM 2566 O O . GLU A 1 302 ? -9.336 16.016 10.641 1 87 302 GLU A O 1
ATOM 2571 N N . TYR A 1 303 ? -8.461 16.422 12.688 1 89.31 303 TYR A N 1
ATOM 2572 C CA . TYR A 1 303 ? -9.664 15.992 13.375 1 89.31 303 TYR A CA 1
ATOM 2573 C C . TYR A 1 303 ? -10.828 16.938 13.078 1 89.31 303 TYR A C 1
ATOM 2575 O O . TYR A 1 303 ? -11.969 16.484 12.906 1 89.31 303 TYR A O 1
ATOM 2583 N N . ILE A 1 304 ? -10.516 18.188 13.062 1 92.44 304 ILE A N 1
ATOM 2584 C CA . ILE A 1 304 ? -11.547 19.172 12.773 1 92.44 304 ILE A CA 1
ATOM 2585 C C . ILE A 1 304 ? -12.125 18.922 11.383 1 92.44 304 ILE A C 1
ATOM 2587 O O . ILE A 1 304 ? -13.344 18.891 11.211 1 92.44 304 ILE A O 1
ATOM 2591 N N . ILE A 1 305 ? -11.273 18.734 10.43 1 89.44 305 ILE A N 1
ATOM 2592 C CA . ILE A 1 305 ? -11.68 18.547 9.047 1 89.44 305 ILE A CA 1
ATOM 2593 C C . ILE A 1 305 ? -12.477 17.25 8.914 1 89.44 305 ILE A C 1
ATOM 2595 O O . ILE A 1 305 ? -13.531 17.219 8.273 1 89.44 305 ILE A O 1
ATOM 2599 N N . GLU A 1 306 ? -11.992 16.25 9.508 1 86.06 306 GLU A N 1
ATOM 2600 C CA . GLU A 1 306 ? -12.672 14.961 9.453 1 86.06 306 GLU A CA 1
ATOM 2601 C C . GLU A 1 306 ? -14.078 15.047 10.047 1 86.06 306 GLU A C 1
ATOM 2603 O O . GLU A 1 306 ? -15.039 14.57 9.445 1 86.06 306 GLU A O 1
ATOM 2608 N N . GLU A 1 307 ? -14.133 15.609 11.18 1 87.56 307 GLU A N 1
ATOM 2609 C CA . GLU A 1 307 ? -15.43 15.742 11.836 1 87.56 307 GLU A CA 1
ATOM 2610 C C . GLU A 1 307 ? -16.391 16.562 10.992 1 87.56 307 GLU A C 1
ATOM 2612 O O . GLU A 1 307 ? -17.578 16.25 10.906 1 87.56 307 GLU A O 1
ATOM 2617 N N . PHE A 1 308 ? -15.93 17.578 10.445 1 90.94 308 PHE A N 1
ATOM 2618 C CA . PHE A 1 308 ? -16.75 18.484 9.648 1 90.94 308 PHE A CA 1
ATOM 2619 C C . PHE A 1 308 ? -17.328 17.75 8.438 1 90.94 308 PHE A C 1
ATOM 2621 O O . PHE A 1 308 ? -18.547 17.75 8.219 1 90.94 308 PHE A O 1
ATOM 2628 N N . PHE A 1 309 ? -16.547 17.078 7.703 1 88.62 309 PHE A N 1
ATOM 2629 C CA . PHE A 1 309 ? -17 16.453 6.469 1 88.62 309 PHE A CA 1
ATOM 2630 C C . PHE A 1 309 ? -17.75 15.164 6.762 1 88.62 309 PHE A C 1
ATOM 2632 O O . PHE A 1 309 ? -18.625 14.758 6 1 88.62 309 PHE A O 1
ATOM 2639 N N . ASP A 1 310 ? -17.391 14.539 7.867 1 85.69 310 ASP A N 1
ATOM 2640 C CA . ASP A 1 310 ? -18.172 13.383 8.305 1 85.69 310 ASP A CA 1
ATOM 2641 C C . ASP A 1 310 ? -19.625 13.766 8.531 1 85.69 310 ASP A C 1
ATOM 2643 O O . ASP A 1 310 ? -20.531 12.945 8.336 1 85.69 310 ASP A O 1
ATOM 2647 N N . SER A 1 311 ? -19.797 14.961 8.898 1 89.75 311 SER A N 1
ATOM 2648 C CA . SER A 1 311 ? -21.156 15.422 9.18 1 89.75 311 SER A CA 1
ATOM 2649 C C . SER A 1 311 ? -21.984 15.523 7.902 1 89.75 311 SER A C 1
ATOM 2651 O O . SER A 1 311 ? -23.219 15.609 7.953 1 89.75 311 SER A O 1
ATOM 2653 N N . PHE A 1 312 ? -21.328 15.5 6.773 1 91.38 312 PHE A N 1
ATOM 2654 C CA . PHE A 1 312 ? -22.031 15.602 5.496 1 91.38 312 PHE A CA 1
ATOM 2655 C C . PHE A 1 312 ? -22.109 14.242 4.816 1 91.38 312 PHE A C 1
ATOM 2657 O O . PHE A 1 312 ? -22.844 14.062 3.848 1 91.38 312 PHE A O 1
ATOM 2664 N N . GLU A 1 313 ? -21.359 13.328 5.238 1 86 313 GLU A N 1
ATOM 2665 C CA . GLU A 1 313 ? -21.25 12.055 4.535 1 86 313 GLU A CA 1
ATOM 2666 C C . GLU A 1 313 ? -22.578 11.305 4.512 1 86 313 GLU A C 1
ATOM 2668 O O . GLU A 1 313 ? -23.188 11.094 5.559 1 86 313 GLU A O 1
ATOM 2673 N N . HIS A 1 314 ? -23.047 11.008 3.379 1 82.56 314 HIS A N 1
ATOM 2674 C CA . HIS A 1 314 ? -24.266 10.258 3.123 1 82.56 314 HIS A CA 1
ATOM 2675 C C . HIS A 1 314 ? -25.5 11.031 3.588 1 82.56 314 HIS A C 1
ATOM 2677 O O . HIS A 1 314 ? -26.547 10.438 3.84 1 82.56 314 HIS A O 1
ATOM 2683 N N . LYS A 1 315 ? -25.359 12.281 3.773 1 88.88 315 LYS A N 1
ATOM 2684 C CA . LYS A 1 315 ? -26.484 13.125 4.16 1 88.88 315 LYS A CA 1
ATOM 2685 C C . LYS A 1 315 ? -27.016 13.922 2.969 1 88.88 315 LYS A C 1
ATOM 2687 O O . LYS A 1 315 ? -26.234 14.344 2.109 1 88.88 315 LYS A O 1
ATOM 2692 N N . GLU A 1 316 ? -28.25 14.008 2.992 1 93.12 316 GLU A N 1
ATOM 2693 C CA . GLU A 1 316 ? -28.906 14.812 1.955 1 93.12 316 GLU A CA 1
ATOM 2694 C C . GLU A 1 316 ? -28.984 16.281 2.365 1 93.12 316 GLU A C 1
ATOM 2696 O O . GLU A 1 316 ? -29.312 16.594 3.508 1 93.12 316 GLU A O 1
ATOM 2701 N N . ILE A 1 317 ? -28.578 17.109 1.472 1 94.56 317 ILE A N 1
ATOM 2702 C CA . ILE A 1 317 ? -28.656 18.547 1.707 1 94.56 317 ILE A CA 1
ATOM 2703 C C . ILE A 1 317 ? -29.297 19.234 0.498 1 94.56 317 ILE A C 1
ATOM 2705 O O . ILE A 1 317 ? -29.125 18.781 -0.638 1 94.56 317 ILE A O 1
ATOM 2709 N N . LYS A 1 318 ? -29.953 20.203 0.774 1 94.44 318 LYS A N 1
ATOM 2710 C CA . LYS A 1 318 ? -30.578 20.969 -0.304 1 94.44 318 LYS A CA 1
ATOM 2711 C C . LYS A 1 318 ? -29.672 22.109 -0.773 1 94.44 318 LYS A C 1
ATOM 2713 O O . LYS A 1 318 ? -29.25 22.953 0.025 1 94.44 318 LYS A O 1
ATOM 2718 N N . ILE A 1 319 ? -29.312 22.109 -1.986 1 92.5 319 ILE A N 1
ATOM 2719 C CA . ILE A 1 319 ? -28.562 23.172 -2.66 1 92.5 319 ILE A CA 1
ATOM 2720 C C . ILE A 1 319 ? -29.375 23.719 -3.834 1 92.5 319 ILE A C 1
ATOM 2722 O O . ILE A 1 319 ? -29.562 23.016 -4.836 1 92.5 319 ILE A O 1
ATOM 2726 N N . GLY A 1 320 ? -29.719 24.906 -3.729 1 88.31 320 GLY A N 1
ATOM 2727 C CA . GLY A 1 320 ? -30.734 25.359 -4.668 1 88.31 320 GLY A CA 1
ATOM 2728 C C . GLY A 1 320 ? -32.031 24.594 -4.551 1 88.31 320 GLY A C 1
ATOM 2729 O O . GLY A 1 320 ? -32.594 24.453 -3.457 1 88.31 320 GLY A O 1
ATOM 2730 N N . ASP A 1 321 ? -32.5 24.172 -5.711 1 89.81 321 ASP A N 1
ATOM 2731 C CA . ASP A 1 321 ? -33.75 23.406 -5.73 1 89.81 321 ASP A CA 1
ATOM 2732 C C . ASP A 1 321 ? -33.469 21.906 -5.875 1 89.81 321 ASP A C 1
ATOM 2734 O O . ASP A 1 321 ? -34.406 21.141 -6.16 1 89.81 321 ASP A O 1
ATOM 2738 N N . ILE A 1 322 ? -32.25 21.609 -5.668 1 94.69 322 ILE A N 1
ATOM 2739 C CA . ILE A 1 322 ? -31.844 20.219 -5.898 1 94.69 322 ILE A CA 1
ATOM 2740 C C . ILE A 1 322 ? -31.328 19.609 -4.602 1 94.69 322 ILE A C 1
ATOM 2742 O O . ILE A 1 322 ? -30.656 20.281 -3.82 1 94.69 322 ILE A O 1
ATOM 2746 N N . THR A 1 323 ? -31.656 18.391 -4.363 1 96.38 323 THR A N 1
ATOM 2747 C CA . THR A 1 323 ? -31.141 17.656 -3.223 1 96.38 323 THR A CA 1
ATOM 2748 C C . THR A 1 323 ? -29.828 16.969 -3.584 1 96.38 323 THR A C 1
ATOM 2750 O O . THR A 1 323 ? -29.766 16.203 -4.555 1 96.38 323 THR A O 1
ATOM 2753 N N . PHE A 1 324 ? -28.797 17.297 -2.84 1 96.25 324 PHE A N 1
ATOM 2754 C CA . PHE A 1 324 ? -27.469 16.719 -3.039 1 96.25 324 PHE A CA 1
ATOM 2755 C C . PHE A 1 324 ? -27.156 15.719 -1.931 1 96.25 324 PHE A C 1
ATOM 2757 O O . PHE A 1 324 ? -27.75 15.766 -0.855 1 96.25 324 PHE A O 1
ATOM 2764 N N . ILE A 1 325 ? -26.297 14.805 -2.213 1 93.38 325 ILE A N 1
ATOM 2765 C CA . ILE A 1 325 ? -25.75 13.891 -1.222 1 93.38 325 ILE A CA 1
ATOM 2766 C C . ILE A 1 325 ? -24.219 14.031 -1.173 1 93.38 325 ILE A C 1
ATOM 2768 O O . ILE A 1 325 ? -23.578 14.188 -2.209 1 93.38 325 ILE A O 1
ATOM 2772 N N . GLY A 1 326 ? -23.688 14.07 0.02 1 89.94 326 GLY A N 1
ATOM 2773 C CA . GLY A 1 326 ? -22.25 14.188 0.204 1 89.94 326 GLY A CA 1
ATOM 2774 C C . GLY A 1 326 ? -21.562 12.852 0.373 1 89.94 326 GLY A C 1
ATOM 2775 O O . GLY A 1 326 ? -22.109 11.938 0.998 1 89.94 326 GLY A O 1
ATOM 2776 N N . ASN A 1 327 ? -20.344 12.734 -0.237 1 83.75 327 ASN A N 1
ATOM 2777 C CA . ASN A 1 327 ? -19.562 11.508 -0.085 1 83.75 327 ASN A CA 1
ATOM 2778 C C . ASN A 1 327 ? -18.062 11.789 -0.052 1 83.75 327 ASN A C 1
ATOM 2780 O O . ASN A 1 327 ? -17.578 12.672 -0.758 1 83.75 327 ASN A O 1
ATOM 2784 N N . LYS A 1 328 ? -17.422 11 0.749 1 80.31 328 LYS A N 1
ATOM 2785 C CA . LYS A 1 328 ? -15.953 11 0.704 1 80.31 328 LYS A CA 1
ATOM 2786 C C . LYS A 1 328 ? -15.445 10.289 -0.542 1 80.31 328 LYS A C 1
ATOM 2788 O O . LYS A 1 328 ? -16.125 9.406 -1.079 1 80.31 328 LYS A O 1
ATOM 2793 N N . ILE A 1 329 ? -14.391 10.719 -1.05 1 73.25 329 ILE A N 1
ATOM 2794 C CA . ILE A 1 329 ? -13.812 10.055 -2.213 1 73.25 329 ILE A CA 1
ATOM 2795 C C . ILE A 1 329 ? -12.375 9.648 -1.911 1 73.25 329 ILE A C 1
ATOM 2797 O O . ILE A 1 329 ? -11.742 10.203 -1.008 1 73.25 329 ILE A O 1
ATOM 2801 N N . GLU A 1 330 ? -11.906 8.508 -2.41 1 60.06 330 GLU A N 1
ATOM 2802 C CA . GLU A 1 330 ? -10.523 8.062 -2.271 1 60.06 330 GLU A CA 1
ATOM 2803 C C . GLU A 1 330 ? -9.562 9.047 -2.939 1 60.06 330 GLU A C 1
ATOM 2805 O O . GLU A 1 330 ? -9.867 9.602 -3.998 1 60.06 330 GLU A O 1
ATOM 2810 N N . GLU A 1 331 ? -8.852 9.859 -2.227 1 52.66 331 GLU A N 1
ATOM 2811 C CA . GLU A 1 331 ? -7.902 10.898 -2.627 1 52.66 331 GLU A CA 1
ATOM 2812 C C . GLU A 1 331 ? -6.965 10.391 -3.723 1 52.66 331 GLU A C 1
ATOM 2814 O O . GLU A 1 331 ? -6.309 9.359 -3.561 1 52.66 331 GLU A O 1
ATOM 2819 N N . ASN A 1 332 ? -7.289 10.242 -4.988 1 46.69 332 ASN A N 1
ATOM 2820 C CA . ASN A 1 332 ? -6.066 10.086 -5.77 1 46.69 332 ASN A CA 1
ATOM 2821 C C . ASN A 1 332 ? -5.273 11.391 -5.832 1 46.69 332 ASN A C 1
ATOM 2823 O O . ASN A 1 332 ? -4.148 11.414 -6.332 1 46.69 332 ASN A O 1
ATOM 2827 N N . ARG A 1 333 ? -5.844 12.617 -5.809 1 39.62 333 ARG A N 1
ATOM 2828 C CA . ARG A 1 333 ? -5.105 13.781 -6.305 1 39.62 333 ARG A CA 1
ATOM 2829 C C . ARG A 1 333 ? -4.387 14.492 -5.168 1 39.62 333 ARG A C 1
ATOM 2831 O O . ARG A 1 333 ? -4.688 14.266 -3.992 1 39.62 333 ARG A O 1
ATOM 2838 N N . VAL A 1 334 ? -3.432 15.102 -5.438 1 40.25 334 VAL A N 1
ATOM 2839 C CA . VAL A 1 334 ? -2.506 15.953 -4.699 1 40.25 334 VAL A CA 1
ATOM 2840 C C . VAL A 1 334 ? -3.229 16.609 -3.523 1 40.25 334 VAL A C 1
ATOM 2842 O O . VAL A 1 334 ? -2.6 16.984 -2.531 1 40.25 334 VAL A O 1
ATOM 2845 N N . ASN A 1 335 ? -4.539 16.906 -3.607 1 42.03 335 ASN A N 1
ATOM 2846 C CA . ASN A 1 335 ? -5.184 17.875 -2.723 1 42.03 335 ASN A CA 1
ATOM 2847 C C . ASN A 1 335 ? -6.113 17.188 -1.727 1 42.03 335 ASN A C 1
ATOM 2849 O O . ASN A 1 335 ? -6.73 16.172 -2.047 1 42.03 335 ASN A O 1
ATOM 2853 N N . HIS A 1 336 ? -5.746 17.312 -0.46 1 47.81 336 HIS A N 1
ATOM 2854 C CA . HIS A 1 336 ? -6.391 16.797 0.747 1 47.81 336 HIS A CA 1
ATOM 2855 C C . HIS A 1 336 ? -7.902 16.719 0.576 1 47.81 336 HIS A C 1
ATOM 2857 O O . HIS A 1 336 ? -8.586 16.016 1.318 1 47.81 336 HIS A O 1
ATOM 2863 N N . GLY A 1 337 ? -8.523 17.656 -0.154 1 54.91 337 GLY A N 1
ATOM 2864 C CA . GLY A 1 337 ? -9.969 17.734 0.027 1 54.91 337 GLY A CA 1
ATOM 2865 C C . GLY A 1 337 ? -10.734 16.703 -0.773 1 54.91 337 GLY A C 1
ATOM 2866 O O . GLY A 1 337 ? -10.578 16.609 -1.992 1 54.91 337 GLY A O 1
ATOM 2867 N N . VAL A 1 338 ? -11.109 15.523 -0.143 1 66.69 338 VAL A N 1
ATOM 2868 C CA . VAL A 1 338 ? -11.648 14.453 -0.972 1 66.69 338 VAL A CA 1
ATOM 2869 C C . VAL A 1 338 ? -13.141 14.266 -0.677 1 66.69 338 VAL A C 1
ATOM 2871 O O . VAL A 1 338 ? -13.578 13.172 -0.326 1 66.69 338 VAL A O 1
ATOM 2874 N N . PHE A 1 339 ? -13.859 15.508 -0.795 1 83.12 339 PHE A N 1
ATOM 2875 C CA . PHE A 1 339 ? -15.289 15.352 -0.558 1 83.12 339 PHE A CA 1
ATOM 2876 C C . PHE A 1 339 ? -16.094 15.867 -1.743 1 83.12 339 PHE A C 1
ATOM 2878 O O . PHE A 1 339 ? -15.742 16.891 -2.34 1 83.12 339 PHE A O 1
ATOM 2885 N N . ILE A 1 340 ? -17.141 15.227 -2.111 1 90.06 340 ILE A N 1
ATOM 2886 C CA . ILE A 1 340 ? -17.969 15.633 -3.25 1 90.06 340 ILE A CA 1
ATOM 2887 C C . ILE A 1 340 ? -19.438 15.672 -2.838 1 90.06 340 ILE A C 1
ATOM 2889 O O . ILE A 1 340 ? -19.844 15 -1.89 1 90.06 340 ILE A O 1
ATOM 2893 N N . PHE A 1 341 ? -20.109 16.594 -3.479 1 93.19 341 PHE A N 1
ATOM 2894 C CA . PHE A 1 341 ? -21.562 16.641 -3.436 1 93.19 341 PHE A CA 1
ATOM 2895 C C . PHE A 1 341 ? -22.156 16.406 -4.824 1 93.19 341 PHE A C 1
ATOM 2897 O O . PHE A 1 341 ? -21.719 17.016 -5.797 1 93.19 341 PHE A O 1
ATOM 2904 N N . TYR A 1 342 ? -23.062 15.508 -4.906 1 93.5 342 TYR A N 1
ATOM 2905 C CA . TYR A 1 342 ? -23.719 15.273 -6.191 1 93.5 342 TYR A CA 1
ATOM 2906 C C . TYR A 1 342 ? -25.219 15.078 -6.012 1 93.5 342 TYR A C 1
ATOM 2908 O O . TYR A 1 342 ? -25.672 14.711 -4.926 1 93.5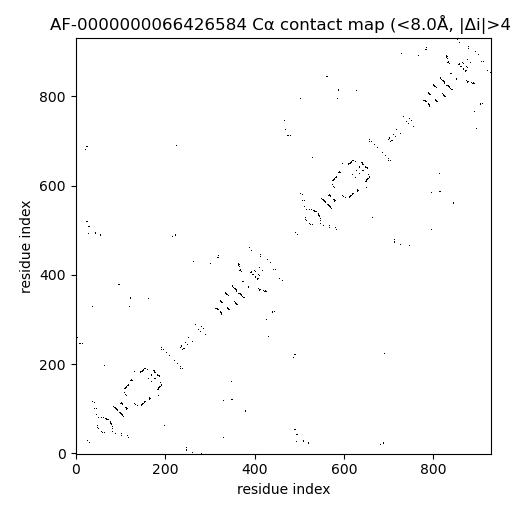 342 TYR A O 1
ATOM 2916 N N . PRO A 1 343 ? -25.984 15.445 -7.082 1 95.06 343 PRO A N 1
ATOM 2917 C CA . PRO A 1 343 ? -27.438 15.297 -6.969 1 95.06 343 PRO A CA 1
ATOM 2918 C C . PRO A 1 343 ? -27.859 13.859 -6.68 1 95.06 343 PRO A C 1
ATOM 2920 O O . PRO A 1 343 ? -27.328 12.922 -7.277 1 95.06 343 PRO A O 1
ATOM 2923 N N . VAL A 1 344 ? -28.828 13.742 -5.812 1 92.56 344 VAL A N 1
ATOM 2924 C CA . VAL A 1 344 ? -29.297 12.445 -5.352 1 92.56 344 VAL A CA 1
ATOM 2925 C C . VAL A 1 344 ? -29.828 11.641 -6.539 1 92.56 344 VAL A C 1
ATOM 2927 O O . VAL A 1 344 ? -29.719 10.406 -6.551 1 92.56 344 VAL A O 1
ATOM 2930 N N . ASP A 1 345 ? -30.234 12.344 -7.578 1 90.5 345 ASP A N 1
ATOM 2931 C CA . ASP A 1 345 ? -30.797 11.688 -8.758 1 90.5 345 ASP A CA 1
ATOM 2932 C C . ASP A 1 345 ? -29.719 10.875 -9.484 1 90.5 345 ASP A C 1
ATOM 2934 O O . ASP A 1 345 ? -30.047 9.992 -10.281 1 90.5 345 ASP A O 1
ATOM 2938 N N . TYR A 1 346 ? -28.5 11.148 -9.148 1 88.81 346 TYR A N 1
ATOM 2939 C CA . TYR A 1 346 ? -27.406 10.469 -9.836 1 88.81 346 TYR A CA 1
ATOM 2940 C C . TYR A 1 346 ? -26.734 9.461 -8.922 1 88.81 346 TYR A C 1
ATOM 2942 O O . TYR A 1 346 ? -25.609 9.023 -9.188 1 88.81 346 TYR A O 1
ATOM 2950 N N . LYS A 1 347 ? -27.297 9.133 -7.852 1 81 347 LYS A N 1
ATOM 2951 C CA . LYS A 1 347 ? -26.703 8.273 -6.832 1 81 347 LYS A CA 1
ATOM 2952 C C . LYS A 1 347 ? -26.312 6.922 -7.414 1 81 347 LYS A C 1
ATOM 2954 O O . LYS A 1 347 ? -25.344 6.305 -6.969 1 81 347 LYS A O 1
ATOM 2959 N N . ASN A 1 348 ? -27.016 6.574 -8.477 1 73.31 348 ASN A N 1
ATOM 2960 C CA . ASN A 1 348 ? -26.766 5.254 -9.047 1 73.31 348 ASN A CA 1
ATOM 2961 C C . ASN A 1 348 ? -26.125 5.348 -10.43 1 73.31 348 ASN A C 1
ATOM 2963 O O . ASN A 1 348 ? -26.156 4.387 -11.203 1 73.31 348 ASN A O 1
ATOM 2967 N N . GLU A 1 349 ? -25.562 6.59 -10.695 1 79.62 349 GLU A N 1
ATOM 2968 C CA . GLU A 1 349 ? -24.953 6.805 -12 1 79.62 349 GLU A CA 1
ATOM 2969 C C . GLU A 1 349 ? -23.438 6.871 -11.906 1 79.62 349 GLU A C 1
ATOM 2971 O O . GLU A 1 349 ? -22.891 7.285 -10.875 1 79.62 349 GLU A O 1
ATOM 2976 N N . SER A 1 350 ? -22.734 6.402 -12.953 1 79.06 350 SER A N 1
ATOM 2977 C CA . SER A 1 350 ? -21.281 6.453 -12.977 1 79.06 350 SER A CA 1
ATOM 2978 C C . SER A 1 350 ? -20.781 7.809 -13.469 1 79.06 350 SER A C 1
ATOM 2980 O O . SER A 1 350 ? -19.656 8.211 -13.172 1 79.06 350 SER A O 1
ATOM 2982 N N . ILE A 1 351 ? -21.672 8.367 -14.344 1 87.5 351 ILE A N 1
ATOM 2983 C CA . ILE A 1 351 ? -21.359 9.711 -14.82 1 87.5 351 ILE A CA 1
ATOM 2984 C C . ILE A 1 351 ? -22.328 10.719 -14.203 1 87.5 351 ILE A C 1
ATOM 2986 O O . ILE A 1 351 ? -23.547 10.57 -14.32 1 87.5 351 ILE A O 1
ATOM 2990 N N . TYR A 1 352 ? -21.859 11.617 -13.508 1 91.31 352 TYR A N 1
ATOM 2991 C CA . TYR A 1 352 ? -22.734 12.547 -12.789 1 91.31 352 TYR A CA 1
ATOM 2992 C C . TYR A 1 352 ? -22.031 13.875 -12.555 1 91.31 352 TYR A C 1
ATOM 2994 O O . TYR A 1 352 ? -20.797 13.93 -12.453 1 91.31 352 TYR A O 1
ATOM 3002 N N . PRO A 1 353 ? -22.828 14.914 -12.547 1 94.88 353 PRO A N 1
ATOM 3003 C CA . PRO A 1 353 ? -22.25 16.188 -12.117 1 94.88 353 PRO A CA 1
ATOM 3004 C C . PRO A 1 353 ? -22 16.25 -10.617 1 94.88 353 PRO A C 1
ATOM 3006 O O . PRO A 1 353 ? -22.719 15.602 -9.844 1 94.88 353 PRO A O 1
ATOM 3009 N N . CYS A 1 354 ? -21 16.938 -10.227 1 93.88 354 CYS A N 1
ATOM 3010 C CA . CYS A 1 354 ? -20.734 17.031 -8.797 1 93.88 354 CYS A CA 1
ATOM 3011 C C . CYS A 1 354 ? -20 18.328 -8.469 1 93.88 354 CYS A C 1
ATOM 3013 O O . CYS A 1 354 ? -19.406 18.953 -9.344 1 93.88 354 CYS A O 1
ATOM 3015 N N . ILE A 1 355 ? -20.172 18.734 -7.27 1 94 355 ILE A N 1
ATOM 3016 C CA . ILE A 1 355 ? -19.375 19.781 -6.656 1 94 355 ILE A CA 1
ATOM 3017 C C . ILE A 1 355 ? -18.234 19.172 -5.848 1 94 355 ILE A C 1
ATOM 3019 O O . ILE A 1 355 ? -18.469 18.328 -4.977 1 94 355 ILE A O 1
ATOM 3023 N N . TYR A 1 356 ? -17.109 19.578 -6.207 1 90.69 356 TYR A N 1
ATOM 3024 C CA . TYR A 1 356 ? -15.906 19.062 -5.543 1 90.69 356 TYR A CA 1
ATOM 3025 C C . TYR A 1 356 ? -15.266 20.141 -4.672 1 90.69 356 TYR A C 1
ATOM 3027 O O . TYR A 1 356 ? -15.188 21.312 -5.07 1 90.69 356 TYR A O 1
ATOM 3035 N N . ILE A 1 357 ? -14.883 19.703 -3.502 1 88.38 357 ILE A N 1
ATOM 3036 C CA . ILE A 1 357 ? -14.141 20.578 -2.602 1 88.38 357 ILE A CA 1
ATOM 3037 C C . ILE A 1 357 ? -12.648 20.281 -2.713 1 88.38 357 ILE A C 1
ATOM 3039 O O . ILE A 1 357 ? -12.219 19.141 -2.58 1 88.38 357 ILE A O 1
ATOM 3043 N N . TYR A 1 358 ? -11.852 21.281 -2.959 1 80.5 358 TYR A N 1
ATOM 3044 C CA . TYR A 1 358 ? -10.406 21.062 -3.012 1 80.5 358 TYR A CA 1
ATOM 3045 C C . TYR A 1 358 ? -9.672 22.047 -2.115 1 80.5 358 TYR A C 1
ATOM 3047 O O . TYR A 1 358 ? -10.172 23.141 -1.851 1 80.5 358 TYR A O 1
ATOM 3055 N N . PHE A 1 359 ? -8.5 21.531 -1.608 1 78.88 359 PHE A N 1
ATOM 3056 C CA . PHE A 1 359 ? -7.543 22.391 -0.906 1 78.88 359 PHE A CA 1
ATOM 3057 C C . PHE A 1 359 ? -6.246 22.516 -1.695 1 78.88 359 PHE A C 1
ATOM 3059 O O . PHE A 1 359 ? -5.762 21.531 -2.264 1 78.88 359 PHE A O 1
ATOM 3066 N N . LYS A 1 360 ? -5.742 23.562 -2.076 1 68.69 360 LYS A N 1
ATOM 3067 C CA . LYS A 1 360 ? -4.566 23.766 -2.914 1 68.69 360 LYS A CA 1
ATOM 3068 C C . LYS A 1 360 ? -3.279 23.625 -2.107 1 68.69 360 LYS A C 1
ATOM 3070 O O . LYS A 1 360 ? -2.227 23.297 -2.662 1 68.69 360 LYS A O 1
ATOM 3075 N N . LYS A 1 361 ? -3.309 23.797 -0.83 1 63.41 361 LYS A N 1
ATOM 3076 C CA . LYS A 1 361 ? -2.064 23.703 -0.069 1 63.41 361 LYS A CA 1
ATOM 3077 C C . LYS A 1 361 ? -2.211 22.766 1.118 1 63.41 361 LYS A C 1
ATOM 3079 O O . LYS A 1 361 ? -3.326 22.391 1.493 1 63.41 361 LYS A O 1
ATOM 3084 N N . LYS A 1 362 ? -1.043 22.172 1.616 1 64.44 362 LYS A N 1
ATOM 3085 C CA . LYS A 1 362 ? -0.949 21.156 2.672 1 64.44 362 LYS A CA 1
ATOM 3086 C C . LYS A 1 362 ? -1.646 21.641 3.943 1 64.44 362 LYS A C 1
ATOM 3088 O O . LYS A 1 362 ? -2.15 20.812 4.723 1 64.44 362 LYS A O 1
ATOM 3093 N N . TYR A 1 363 ? -2.004 22.953 4.125 1 75.69 363 TYR A N 1
ATOM 3094 C CA . TYR A 1 363 ? -2.473 23.469 5.41 1 75.69 363 TYR A CA 1
ATOM 3095 C C . TYR A 1 363 ? -3.865 24.078 5.281 1 75.69 363 TYR A C 1
ATOM 3097 O O . TYR A 1 363 ? -4.188 25.047 5.965 1 75.69 363 TYR A O 1
ATOM 3105 N N . TYR A 1 364 ? -4.617 23.391 4.367 1 79.5 364 TYR A N 1
ATOM 3106 C CA . TYR A 1 364 ? -5.984 23.875 4.207 1 79.5 364 TYR A CA 1
ATOM 3107 C C . TYR A 1 364 ? -6.004 25.375 3.947 1 79.5 364 TYR A C 1
ATOM 3109 O O . TYR A 1 364 ? -6.859 26.094 4.477 1 79.5 364 TYR A O 1
ATOM 3117 N N . ASP A 1 365 ? -4.965 25.859 3.203 1 76.06 365 ASP A N 1
ATOM 3118 C CA . ASP A 1 365 ? -4.742 27.281 2.967 1 76.06 365 ASP A CA 1
ATOM 3119 C C . ASP A 1 365 ? -5.855 27.875 2.104 1 76.06 365 ASP A C 1
ATOM 3121 O O . ASP A 1 365 ? -6.355 28.953 2.387 1 76.06 365 ASP A O 1
ATOM 3125 N N . ILE A 1 366 ? -6.07 27.172 1.028 1 78.88 366 ILE A N 1
ATOM 3126 C CA . ILE A 1 366 ? -7.059 27.656 0.074 1 78.88 366 ILE A CA 1
ATOM 3127 C C . ILE A 1 366 ? -8.109 26.578 -0.176 1 78.88 366 ILE A C 1
ATOM 3129 O O . ILE A 1 366 ? -7.77 25.438 -0.475 1 78.88 366 ILE A O 1
ATOM 3133 N N . ILE A 1 367 ? -9.359 27.062 0.11 1 84.88 367 ILE A N 1
ATOM 3134 C CA . ILE A 1 367 ? -10.461 26.156 -0.196 1 84.88 367 ILE A CA 1
ATOM 3135 C C . ILE A 1 367 ? -11.188 26.625 -1.456 1 84.88 367 ILE A C 1
ATOM 3137 O O . ILE A 1 367 ? -11.352 27.828 -1.667 1 84.88 367 ILE A O 1
ATOM 3141 N N . GLY A 1 368 ? -11.414 25.734 -2.297 1 87.56 368 GLY A N 1
ATOM 3142 C CA . GLY A 1 368 ? -12.172 26.031 -3.502 1 87.56 368 GLY A CA 1
ATOM 3143 C C . GLY A 1 368 ? -13.188 24.953 -3.84 1 87.56 368 GLY A C 1
ATOM 3144 O O . GLY A 1 368 ? -13.164 23.859 -3.254 1 87.56 368 GLY A O 1
ATOM 3145 N N . LEU A 1 369 ? -14.117 25.391 -4.633 1 91.62 369 LEU A N 1
ATOM 3146 C CA . LEU A 1 369 ? -15.125 24.469 -5.145 1 91.62 369 LEU A CA 1
ATOM 3147 C C . LEU A 1 369 ? -15 24.312 -6.656 1 91.62 369 LEU A C 1
ATOM 3149 O O . LEU A 1 369 ? -14.68 25.266 -7.359 1 91.62 369 LEU A O 1
ATOM 3153 N N . THR A 1 370 ? -15.18 23.156 -7.074 1 92.5 370 THR A N 1
ATOM 3154 C CA . THR A 1 370 ? -15.266 22.906 -8.508 1 92.5 370 THR A CA 1
ATOM 3155 C C . THR A 1 370 ? -16.609 22.266 -8.867 1 92.5 370 THR A C 1
ATOM 3157 O O . THR A 1 370 ? -17.25 21.641 -8.016 1 92.5 370 THR A O 1
ATOM 3160 N N . PHE A 1 371 ? -17.078 22.641 -10.008 1 94.56 371 PHE A N 1
ATOM 3161 C CA . PHE A 1 371 ? -18.188 21.922 -10.633 1 94.56 371 PHE A CA 1
ATOM 3162 C C . PHE A 1 371 ? -17.703 21.109 -11.82 1 94.56 371 PHE A C 1
ATOM 3164 O O . PHE A 1 371 ? -17.141 21.656 -12.766 1 94.56 371 PHE A O 1
ATOM 3171 N N . GLU A 1 372 ? -17.844 19.859 -11.664 1 93.25 372 GLU A N 1
ATOM 3172 C CA . GLU A 1 372 ? -17.266 18.984 -12.672 1 93.25 372 GLU A CA 1
ATOM 3173 C C . GLU A 1 372 ? -18.156 17.781 -12.945 1 93.25 372 GLU A C 1
ATOM 3175 O O . GLU A 1 372 ? -19.219 17.641 -12.32 1 93.25 372 GLU A O 1
ATOM 3180 N N . ILE A 1 373 ? -17.875 17.141 -14.039 1 91.62 373 ILE A N 1
ATOM 3181 C CA . ILE A 1 373 ? -18.516 15.867 -14.344 1 91.62 373 ILE A CA 1
ATOM 3182 C C . ILE A 1 373 ? -17.578 14.711 -13.992 1 91.62 373 ILE A C 1
ATOM 3184 O O . ILE A 1 373 ? -16.422 14.711 -14.383 1 91.62 373 ILE A O 1
ATOM 3188 N N . SER A 1 374 ? -18.047 13.898 -13.125 1 86.56 374 SER A N 1
ATOM 3189 C CA . SER A 1 374 ? -17.266 12.734 -12.719 1 86.56 374 SER A CA 1
ATOM 3190 C C . SER A 1 374 ? -17.625 11.5 -13.539 1 86.56 374 SER A C 1
ATOM 3192 O O . SER A 1 374 ? -18.781 11.328 -13.922 1 86.56 374 SER A O 1
ATOM 3194 N N . ASN A 1 375 ? -16.594 10.766 -13.867 1 81.88 375 ASN A N 1
ATOM 3195 C CA . ASN A 1 375 ? -16.75 9.461 -14.5 1 81.88 375 ASN A CA 1
ATOM 3196 C C . ASN A 1 375 ? -16.094 8.359 -13.672 1 81.88 375 ASN A C 1
ATOM 3198 O O . ASN A 1 375 ? -14.883 8.172 -13.734 1 81.88 375 ASN A O 1
ATOM 3202 N N . ASP A 1 376 ? -16.844 7.707 -13.008 1 71.44 376 ASP A N 1
ATOM 3203 C CA . ASP A 1 376 ? -16.328 6.676 -12.109 1 71.44 376 ASP A CA 1
ATOM 3204 C C . ASP A 1 376 ? -16.062 5.375 -12.867 1 71.44 376 ASP A C 1
ATOM 3206 O O . ASP A 1 376 ? -15.578 4.402 -12.289 1 71.44 376 ASP A O 1
ATOM 3210 N N . ASP A 1 377 ? -16.406 5.449 -14.109 1 63.69 377 ASP A N 1
ATOM 3211 C CA . ASP A 1 377 ? -16.125 4.277 -14.93 1 63.69 377 ASP A CA 1
ATOM 3212 C C . ASP A 1 377 ? -14.703 4.32 -15.484 1 63.69 377 ASP A C 1
ATOM 3214 O O . ASP A 1 377 ? -14.438 4.988 -16.484 1 63.69 377 ASP A O 1
ATOM 3218 N N . GLU A 1 378 ? -13.742 3.812 -14.82 1 58.41 378 GLU A N 1
ATOM 3219 C CA . GLU A 1 378 ? -12.336 3.848 -15.219 1 58.41 378 GLU A CA 1
ATOM 3220 C C . GLU A 1 378 ? -12.133 3.199 -16.594 1 58.41 378 GLU A C 1
ATOM 3222 O O . GLU A 1 378 ? -11.156 3.486 -17.281 1 58.41 378 GLU A O 1
ATOM 3227 N N . GLU A 1 379 ? -13.047 2.357 -16.984 1 52.12 379 GLU A N 1
ATOM 3228 C CA . GLU A 1 379 ? -12.891 1.586 -18.219 1 52.12 379 GLU A CA 1
ATOM 3229 C C . GLU A 1 379 ? -13.492 2.322 -19.406 1 52.12 379 GLU A C 1
ATOM 3231 O O . GLU A 1 379 ? -13.156 2.025 -20.562 1 52.12 379 GLU A O 1
ATOM 3236 N N . ASP A 1 380 ? -14.375 3.193 -19.109 1 59.84 380 ASP A N 1
ATOM 3237 C CA . ASP A 1 380 ? -15.047 3.877 -20.219 1 59.84 380 ASP A CA 1
ATOM 3238 C C . ASP A 1 380 ? -14.664 5.355 -20.25 1 59.84 380 ASP A C 1
ATOM 3240 O O . ASP A 1 380 ? -15.531 6.227 -20.172 1 59.84 380 ASP A O 1
ATOM 3244 N N . ILE A 1 381 ? -13.438 5.516 -20.375 1 60.41 381 ILE A N 1
ATOM 3245 C CA . ILE A 1 381 ? -12.953 6.887 -20.453 1 60.41 381 ILE A CA 1
ATOM 3246 C C . ILE A 1 381 ? -13.438 7.535 -21.75 1 60.41 381 ILE A C 1
ATOM 3248 O O . ILE A 1 381 ? -13.578 8.758 -21.828 1 60.41 381 ILE A O 1
ATOM 3252 N N . GLU A 1 382 ? -13.922 6.633 -22.672 1 64.44 382 GLU A N 1
ATOM 3253 C CA . GLU A 1 382 ? -14.32 7.145 -23.984 1 64.44 382 GLU A CA 1
ATOM 3254 C C . GLU A 1 382 ? -15.836 7.211 -24.109 1 64.44 382 GLU A C 1
ATOM 3256 O O . GLU A 1 382 ? -16.375 7.191 -25.219 1 64.44 382 GLU A O 1
ATOM 3261 N N . ASN A 1 383 ? -16.516 7.254 -22.953 1 78.06 383 ASN A N 1
ATOM 3262 C CA . ASN A 1 383 ? -17.969 7.383 -22.984 1 78.06 383 ASN A CA 1
ATOM 3263 C C . ASN A 1 383 ? -18.391 8.633 -23.75 1 78.06 383 ASN A C 1
ATOM 3265 O O . ASN A 1 383 ? -17.938 9.734 -23.438 1 78.06 383 ASN A O 1
ATOM 3269 N N . GLU A 1 384 ? -19.219 8.445 -24.734 1 83.88 384 GLU A N 1
ATOM 3270 C CA . GLU A 1 384 ? -19.609 9.547 -25.609 1 83.88 384 GLU A CA 1
ATOM 3271 C C . GLU A 1 384 ? -20.375 10.617 -24.844 1 83.88 384 GLU A C 1
ATOM 3273 O O . GLU A 1 384 ? -20.172 11.812 -25.078 1 83.88 384 GLU A O 1
ATOM 3278 N N . LYS A 1 385 ? -21.297 10.219 -23.984 1 89.62 385 LYS A N 1
ATOM 3279 C CA . LYS A 1 385 ? -22.031 11.195 -23.188 1 89.62 385 LYS A CA 1
ATOM 3280 C C . LYS A 1 385 ? -21.109 11.992 -22.281 1 89.62 385 LYS A C 1
ATOM 3282 O O . LYS A 1 385 ? -21.281 13.195 -22.109 1 89.62 385 LYS A O 1
ATOM 3287 N N . TYR A 1 386 ? -20.172 11.289 -21.703 1 90.44 386 TYR A N 1
ATOM 3288 C CA . TYR A 1 386 ? -19.188 11.961 -20.859 1 90.44 386 TYR A CA 1
ATOM 3289 C C . TYR A 1 386 ? -18.422 13.016 -21.641 1 90.44 386 TYR A C 1
ATOM 3291 O O . TYR A 1 386 ? -18.297 14.156 -21.203 1 90.44 386 TYR A O 1
ATOM 3299 N N . LYS A 1 387 ? -18.016 12.602 -22.844 1 88.44 387 LYS A N 1
ATOM 3300 C CA . LYS A 1 387 ? -17.281 13.516 -23.703 1 88.44 387 LYS A CA 1
ATOM 3301 C C . LYS A 1 387 ? -18.125 14.719 -24.109 1 88.44 387 LYS A C 1
ATOM 3303 O O . LYS A 1 387 ? -17.641 15.844 -24.172 1 88.44 387 LYS A O 1
ATOM 3308 N N . GLU A 1 388 ? -19.328 14.453 -24.375 1 92.56 388 GLU A N 1
ATOM 3309 C CA . GLU A 1 388 ? -20.234 15.531 -24.734 1 92.56 388 GLU A CA 1
ATOM 3310 C C . GLU A 1 388 ? -20.438 16.5 -23.578 1 92.56 388 GLU A C 1
ATOM 3312 O O . GLU A 1 388 ? -20.516 17.703 -23.766 1 92.56 388 GLU A O 1
ATOM 3317 N N . CYS A 1 389 ? -20.547 15.938 -22.391 1 94.31 389 CYS A N 1
ATOM 3318 C CA . CYS A 1 389 ? -20.719 16.781 -21.203 1 94.31 389 CYS A CA 1
ATOM 3319 C C . CYS A 1 389 ? -19.5 17.672 -21 1 94.31 389 CYS A C 1
ATOM 3321 O O . CYS A 1 389 ? -19.641 18.828 -20.594 1 94.31 389 CYS A O 1
ATOM 3323 N N . LEU A 1 390 ? -18.328 17.141 -21.281 1 92.62 390 LEU A N 1
ATOM 3324 C CA . LEU A 1 390 ? -17.094 17.891 -21.078 1 92.62 390 LEU A CA 1
ATOM 3325 C C . LEU A 1 390 ? -17.078 19.141 -21.953 1 92.62 390 LEU A C 1
ATOM 3327 O O . LEU A 1 390 ? -16.484 20.156 -21.594 1 92.62 390 LEU A O 1
ATOM 3331 N N . LYS A 1 391 ? -17.766 19.078 -23.047 1 91.88 391 LYS A N 1
ATOM 3332 C CA . LYS A 1 391 ? -17.797 20.172 -24 1 91.88 391 LYS A CA 1
ATOM 3333 C C . LYS A 1 391 ? -18.656 21.328 -23.484 1 91.88 391 LYS A C 1
ATOM 3335 O O . LYS A 1 391 ? -18.578 22.453 -24 1 91.88 391 LYS A O 1
ATOM 3340 N N . LEU A 1 392 ? -19.391 21.078 -22.484 1 93.81 392 LEU A N 1
ATOM 3341 C CA . LEU A 1 392 ? -20.312 22.078 -21.953 1 93.81 392 LEU A CA 1
ATOM 3342 C C . LEU A 1 392 ? -19.547 23.125 -21.141 1 93.81 392 LEU A C 1
ATOM 3344 O O . LEU A 1 392 ? -20.094 24.188 -20.844 1 93.81 392 LEU A O 1
ATOM 3348 N N . PHE A 1 393 ? -18.344 22.734 -20.688 1 94.19 393 PHE A N 1
ATOM 3349 C CA . PHE A 1 393 ? -17.516 23.672 -19.938 1 94.19 393 PHE A CA 1
ATOM 3350 C C . PHE A 1 393 ? -16.797 24.625 -20.875 1 94.19 393 PHE A C 1
ATOM 3352 O O . PHE A 1 393 ? -15.758 24.266 -21.453 1 94.19 393 PHE A O 1
ATOM 3359 N N . LYS A 1 394 ? -17.328 25.812 -20.969 1 91.44 394 LYS A N 1
ATOM 3360 C CA . LYS A 1 394 ? -16.781 26.828 -21.859 1 91.44 394 LYS A CA 1
ATOM 3361 C C . LYS A 1 394 ? -15.914 27.828 -21.094 1 91.44 394 LYS A C 1
ATOM 3363 O O . LYS A 1 394 ? -15.969 27.891 -19.859 1 91.44 394 LYS A O 1
ATOM 3368 N N . ASP A 1 395 ? -15.062 28.5 -21.812 1 89.56 395 ASP A N 1
ATOM 3369 C CA . ASP A 1 395 ? -14.273 29.562 -21.172 1 89.56 395 ASP A CA 1
ATOM 3370 C C . ASP A 1 395 ? -15.164 30.719 -20.703 1 89.56 395 ASP A C 1
ATOM 3372 O O . ASP A 1 395 ? -15.859 31.328 -21.531 1 89.56 395 ASP A O 1
ATOM 3376 N N . VAL A 1 396 ? -15.344 30.812 -19.469 1 86.69 396 VAL A N 1
ATOM 3377 C CA . VAL A 1 396 ? -16.172 31.859 -18.906 1 86.69 396 VAL A CA 1
ATOM 3378 C C . VAL A 1 396 ? -15.406 32.594 -17.828 1 86.69 396 VAL A C 1
ATOM 3380 O O . VAL A 1 396 ? -14.508 32.031 -17.188 1 86.69 396 VAL A O 1
ATOM 3383 N N . LYS A 1 397 ? -15.547 33.938 -17.703 1 86.19 397 LYS A N 1
ATOM 3384 C CA . LYS A 1 397 ? -15.047 34.75 -16.609 1 86.19 397 LYS A CA 1
ATOM 3385 C C . LYS A 1 397 ? -16.156 35.625 -16 1 86.19 397 LYS A C 1
ATOM 3387 O O . LYS A 1 397 ? -16.156 36.844 -16.141 1 86.19 397 LYS A O 1
ATOM 3392 N N . GLU A 1 398 ? -17.141 34.938 -15.43 1 88.38 398 GLU A N 1
ATOM 3393 C CA . GLU A 1 398 ? -18.297 35.625 -14.844 1 88.38 398 GLU A CA 1
ATOM 3394 C C . GLU A 1 398 ? -18.625 35.062 -13.469 1 88.38 398 GLU A C 1
ATOM 3396 O O . GLU A 1 398 ? -18.406 33.875 -13.211 1 88.38 398 GLU A O 1
ATOM 3401 N N . GLU A 1 399 ? -19.031 35.938 -12.547 1 91.69 399 GLU A N 1
ATOM 3402 C CA . GLU A 1 399 ? -19.469 35.562 -11.203 1 91.69 399 GLU A CA 1
ATOM 3403 C C . GLU A 1 399 ? -18.359 34.844 -10.438 1 91.69 399 GLU A C 1
ATOM 3405 O O . GLU A 1 399 ? -18.641 33.906 -9.703 1 91.69 399 GLU A O 1
ATOM 3410 N N . ASN A 1 400 ? -17.172 35.094 -10.773 1 90.88 400 ASN A N 1
ATOM 3411 C CA . ASN A 1 400 ? -15.984 34.562 -10.117 1 90.88 400 ASN A CA 1
ATOM 3412 C C . ASN A 1 400 ? -15.773 33.094 -10.484 1 90.88 400 ASN A C 1
ATOM 3414 O O . ASN A 1 400 ? -15.117 32.344 -9.75 1 90.88 400 ASN A O 1
ATOM 3418 N N . VAL A 1 401 ? -16.453 32.656 -11.531 1 93.56 401 VAL A N 1
ATOM 3419 C CA . VAL A 1 401 ? -16.281 31.281 -12.031 1 93.56 401 VAL A CA 1
ATOM 3420 C C . VAL A 1 401 ? -15.312 31.281 -13.203 1 93.56 401 VAL A C 1
ATOM 3422 O O . VAL A 1 401 ? -15.359 32.156 -14.062 1 93.56 401 VAL A O 1
ATOM 3425 N N . ARG A 1 402 ? -14.367 30.359 -13.141 1 92.81 402 ARG A N 1
ATOM 3426 C CA . ARG A 1 402 ? -13.406 30.172 -14.227 1 92.81 402 ARG A CA 1
ATOM 3427 C C . ARG A 1 402 ? -13.328 28.703 -14.641 1 92.81 402 ARG A C 1
ATOM 3429 O O . ARG A 1 402 ? -13.781 27.828 -13.906 1 92.81 402 ARG A O 1
ATOM 3436 N N . LYS A 1 403 ? -12.875 28.562 -15.82 1 92.12 403 LYS A N 1
ATOM 3437 C CA . LYS A 1 403 ? -12.688 27.203 -16.328 1 92.12 403 LYS A CA 1
ATOM 3438 C C . LYS A 1 403 ? -11.234 26.766 -16.203 1 92.12 403 LYS A C 1
ATOM 3440 O O . LYS A 1 403 ? -10.312 27.547 -16.438 1 92.12 403 LYS A O 1
ATOM 3445 N N . TYR A 1 404 ? -11.023 25.688 -15.703 1 85.25 404 TYR A N 1
ATOM 3446 C CA . TYR A 1 404 ? -9.734 25 -15.742 1 85.25 404 TYR A CA 1
ATOM 3447 C C . TYR A 1 404 ? -9.875 23.609 -16.328 1 85.25 404 TYR A C 1
ATOM 3449 O O . TYR A 1 404 ? -10.5 22.734 -15.719 1 85.25 404 TYR A O 1
ATOM 3457 N N . GLN A 1 405 ? -9.281 23.375 -17.516 1 82.5 405 GLN A N 1
ATOM 3458 C CA . GLN A 1 405 ? -9.391 22.094 -18.234 1 82.5 405 GLN A CA 1
ATOM 3459 C C . GLN A 1 405 ? -10.844 21.734 -18.5 1 82.5 405 GLN A C 1
ATOM 3461 O O . GLN A 1 405 ? -11.539 22.438 -19.234 1 82.5 405 GLN A O 1
ATOM 3466 N N . ASN A 1 406 ? -11.383 20.781 -17.719 1 86 406 ASN A N 1
ATOM 3467 C CA . ASN A 1 406 ? -12.719 20.297 -18.016 1 86 406 ASN A CA 1
ATOM 3468 C C . ASN A 1 406 ? -13.672 20.5 -16.844 1 86 406 ASN A C 1
ATOM 3470 O O . ASN A 1 406 ? -14.539 19.672 -16.578 1 86 406 ASN A O 1
ATOM 3474 N N . HIS A 1 407 ? -13.367 21.578 -16.094 1 91.44 407 HIS A N 1
ATOM 3475 C CA . HIS A 1 407 ? -14.273 21.875 -14.992 1 91.44 407 HIS A CA 1
ATOM 3476 C C . HIS A 1 407 ? -14.281 23.375 -14.68 1 91.44 407 HIS A C 1
ATOM 3478 O O . HIS A 1 407 ? -13.414 24.109 -15.148 1 91.44 407 HIS A O 1
ATOM 3484 N N . TYR A 1 408 ? -15.344 23.797 -14.023 1 93.69 408 TYR A N 1
ATOM 3485 C CA . TYR A 1 408 ? -15.422 25.156 -13.484 1 93.69 408 TYR A CA 1
ATOM 3486 C C . TYR A 1 408 ? -14.922 25.203 -12.047 1 93.69 408 TYR A C 1
ATOM 3488 O O . TYR A 1 408 ? -15.078 24.234 -11.297 1 93.69 408 TYR A O 1
ATOM 3496 N N . TYR A 1 409 ? -14.234 26.25 -11.68 1 91.62 409 TYR A N 1
ATOM 3497 C CA . TYR A 1 409 ? -13.812 26.375 -10.289 1 91.62 409 TYR A CA 1
ATOM 3498 C C . TYR A 1 409 ? -14.062 27.797 -9.781 1 91.62 409 TYR A C 1
ATOM 3500 O O . TYR A 1 409 ? -14.203 28.734 -10.57 1 91.62 409 TYR A O 1
ATOM 3508 N N . CYS A 1 410 ? -14.266 27.953 -8.508 1 91.31 410 CYS A N 1
ATOM 3509 C CA . CYS A 1 410 ? -14.414 29.203 -7.773 1 91.31 410 CYS A CA 1
ATOM 3510 C C . CYS A 1 410 ? -13.695 29.141 -6.43 1 91.31 410 CYS A C 1
ATOM 3512 O O . CYS A 1 410 ? -13.922 28.203 -5.648 1 91.31 410 CYS A O 1
ATOM 3514 N N . ASP A 1 411 ? -12.742 30.094 -6.168 1 86.69 411 ASP A N 1
ATOM 3515 C CA . ASP A 1 411 ? -12.031 30.109 -4.895 1 86.69 411 ASP A CA 1
ATOM 3516 C C . ASP A 1 411 ? -12.422 31.312 -4.055 1 86.69 411 ASP A C 1
ATOM 3518 O O . ASP A 1 411 ? -11.906 31.516 -2.951 1 86.69 411 ASP A O 1
ATOM 3522 N N . LYS A 1 412 ? -13.305 32.125 -4.574 1 89.12 412 LYS A N 1
ATOM 3523 C CA . LYS A 1 412 ? -13.867 33.25 -3.805 1 89.12 412 LYS A CA 1
ATOM 3524 C C . LYS A 1 412 ? -15.227 32.875 -3.223 1 89.12 412 LYS A C 1
ATOM 3526 O O . LYS A 1 412 ? -16.266 33.25 -3.771 1 89.12 412 LYS A O 1
ATOM 3531 N N . LEU A 1 413 ? -15.195 32.25 -2.162 1 87.06 413 LEU A N 1
ATOM 3532 C CA . LEU A 1 413 ? -16.375 31.547 -1.667 1 87.06 413 LEU A CA 1
ATOM 3533 C C . LEU A 1 413 ? -17.062 32.344 -0.566 1 87.06 413 LEU A C 1
ATOM 3535 O O . LEU A 1 413 ? -18.281 32.25 -0.394 1 87.06 413 LEU A O 1
ATOM 3539 N N . ILE A 1 414 ? -16.281 33 0.238 1 82.25 414 ILE A N 1
ATOM 3540 C CA . ILE A 1 414 ? -16.844 33.719 1.374 1 82.25 414 ILE A CA 1
ATOM 3541 C C . ILE A 1 414 ? -16.844 35.219 1.081 1 82.25 414 ILE A C 1
ATOM 3543 O O . ILE A 1 414 ? -15.789 35.844 1.004 1 82.25 414 ILE A O 1
ATOM 3547 N N . ASN A 1 415 ? -18.031 35.812 1.031 1 79.38 415 ASN A N 1
ATOM 3548 C CA . ASN A 1 415 ? -18.203 37.219 0.718 1 79.38 415 ASN A CA 1
ATOM 3549 C C . ASN A 1 415 ? -17.422 37.625 -0.526 1 79.38 415 ASN A C 1
ATOM 3551 O O . ASN A 1 415 ? -16.75 38.656 -0.538 1 79.38 415 ASN A O 1
ATOM 3555 N N . ASN A 1 416 ? -17.391 36.688 -1.423 1 79 416 ASN A N 1
ATOM 3556 C CA . ASN A 1 416 ? -16.734 36.875 -2.719 1 79 416 ASN A CA 1
ATOM 3557 C C . ASN A 1 416 ? -15.234 37.062 -2.574 1 79 416 ASN A C 1
ATOM 3559 O O . ASN A 1 416 ? -14.609 37.719 -3.406 1 79 416 ASN A O 1
ATOM 3563 N N . GLU A 1 417 ? -14.758 36.688 -1.422 1 85.38 417 GLU A N 1
ATOM 3564 C CA . GLU A 1 417 ? -13.32 36.75 -1.173 1 85.38 417 GLU A CA 1
ATOM 3565 C C . GLU A 1 417 ? -12.727 35.375 -0.992 1 85.38 417 GLU A C 1
ATOM 3567 O O . GLU A 1 417 ? -13.438 34.406 -0.637 1 85.38 417 GLU A O 1
ATOM 3572 N N . LYS A 1 418 ? -11.469 35.406 -1.364 1 83.69 418 LYS A N 1
ATOM 3573 C CA . LYS A 1 418 ? -10.727 34.156 -1.155 1 83.69 418 LYS A CA 1
ATOM 3574 C C . LYS A 1 418 ? -10.391 33.969 0.32 1 83.69 418 LYS A C 1
ATOM 3576 O O . LYS A 1 418 ? -10.008 34.906 1.007 1 83.69 418 LYS A O 1
ATOM 3581 N N . LEU A 1 419 ? -10.812 32.875 0.805 1 82.25 419 LEU A N 1
ATOM 3582 C CA . LEU A 1 419 ? -10.258 32.5 2.096 1 82.25 419 LEU A CA 1
ATOM 3583 C C . LEU A 1 419 ? -8.844 31.938 1.937 1 82.25 419 LEU A C 1
ATOM 3585 O O . LEU A 1 419 ? -8.664 30.812 1.46 1 82.25 419 LEU A O 1
ATOM 3589 N N . GLU A 1 420 ? -7.867 32.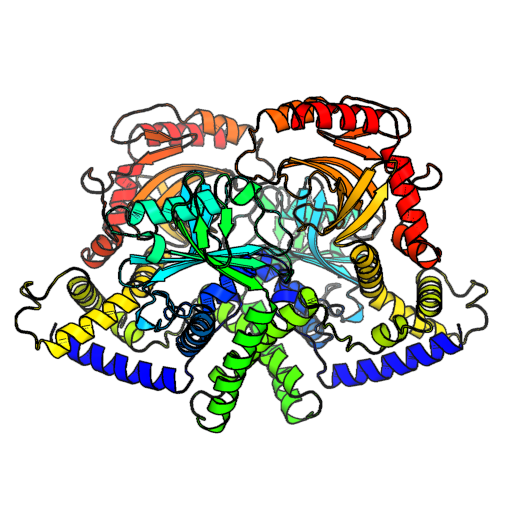719 2.195 1 80 420 GLU A N 1
ATOM 3590 C CA . GLU A 1 420 ? -6.48 32.344 1.947 1 80 420 GLU A CA 1
ATOM 3591 C C . GLU A 1 420 ? -5.617 32.531 3.189 1 80 420 GLU A C 1
ATOM 3593 O O . GLU A 1 420 ? -5.945 33.344 4.051 1 80 420 GLU A O 1
ATOM 3598 N N . GLY A 1 421 ? -4.699 31.781 3.229 1 84.38 421 GLY A N 1
ATOM 3599 C CA . GLY A 1 421 ? -3.793 31.781 4.367 1 84.38 421 GLY A CA 1
ATOM 3600 C C . GLY A 1 421 ? -3.615 30.422 4.996 1 84.38 421 GLY A C 1
ATOM 3601 O O . GLY A 1 421 ? -4.453 29.531 4.809 1 84.38 421 GLY A O 1
ATOM 3602 N N . GLU A 1 422 ? -2.531 30.344 5.727 1 86 422 GLU A N 1
ATOM 3603 C CA . GLU A 1 422 ? -2.26 29.078 6.391 1 86 422 GLU A CA 1
ATOM 3604 C C . GLU A 1 422 ? -3.377 28.719 7.367 1 86 422 GLU A C 1
ATOM 3606 O O . GLU A 1 422 ? -3.705 29.5 8.258 1 86 422 GLU A O 1
ATOM 3611 N N . TYR A 1 423 ? -4.09 27.641 7.184 1 90.44 423 TYR A N 1
ATOM 3612 C CA . TYR A 1 423 ? -5.141 27.047 8 1 90.44 423 TYR A CA 1
ATOM 3613 C C . TYR A 1 423 ? -6.371 27.938 8.039 1 90.44 423 TYR A C 1
ATOM 3615 O O . TYR A 1 423 ? -7.141 27.922 9 1 90.44 423 TYR A O 1
ATOM 3623 N N . ALA A 1 424 ? -6.531 28.781 7.012 1 90 424 ALA A N 1
ATOM 3624 C CA . ALA A 1 424 ? -7.633 29.734 6.988 1 90 424 ALA A CA 1
ATOM 3625 C C . ALA A 1 424 ? -8.977 29.031 7.145 1 90 424 ALA A C 1
ATOM 3627 O O . ALA A 1 424 ? -9.859 29.516 7.859 1 90 424 ALA A O 1
ATOM 3628 N N . PHE A 1 425 ? -9.172 27.953 6.477 1 90.5 425 PHE A N 1
ATOM 3629 C CA . PHE A 1 425 ? -10.438 27.234 6.547 1 90.5 425 PHE A CA 1
ATOM 3630 C C . PHE A 1 425 ? -10.664 26.656 7.941 1 90.5 425 PHE A C 1
ATOM 3632 O O . PHE A 1 425 ? -11.789 26.625 8.43 1 90.5 425 PHE A O 1
ATOM 3639 N N . ILE A 1 426 ? -9.633 26.25 8.586 1 93 426 ILE A N 1
ATOM 3640 C CA . ILE A 1 426 ? -9.703 25.719 9.945 1 93 426 ILE A CA 1
ATOM 3641 C C . ILE A 1 426 ? -10.172 26.828 10.898 1 93 426 ILE A C 1
ATOM 3643 O O . ILE A 1 426 ? -11.062 26.609 11.727 1 93 426 ILE A O 1
ATOM 3647 N N . TYR A 1 427 ? -9.562 27.984 10.734 1 94 427 TYR A N 1
ATOM 3648 C CA . TYR A 1 427 ? -9.945 29.125 11.57 1 94 427 TYR A CA 1
ATOM 3649 C C . TYR A 1 427 ? -11.406 29.5 11.336 1 94 427 TYR A C 1
ATOM 3651 O O . TYR A 1 427 ? -12.125 29.828 12.281 1 94 427 TYR A O 1
ATOM 3659 N N . TRP A 1 428 ? -11.773 29.391 10.094 1 92.69 428 TRP A N 1
ATOM 3660 C CA . TRP A 1 428 ? -13.164 29.688 9.758 1 92.69 428 TRP A CA 1
ATOM 3661 C C . TRP A 1 428 ? -14.109 28.703 10.453 1 92.69 428 TRP A C 1
ATOM 3663 O O . TRP A 1 428 ? -15.156 29.109 10.969 1 92.69 428 TRP A O 1
ATOM 3673 N N . LEU A 1 429 ? -13.789 27.484 10.5 1 93.38 429 LEU A N 1
ATOM 3674 C CA . LEU A 1 429 ? -14.609 26.453 11.133 1 93.38 429 LEU A CA 1
ATOM 3675 C C . LEU A 1 429 ? -14.672 26.656 12.641 1 93.38 429 LEU A C 1
ATOM 3677 O O . LEU A 1 429 ? -15.719 26.469 13.258 1 93.38 429 LEU A O 1
ATOM 3681 N N . ILE A 1 430 ? -13.539 27.062 13.25 1 95.19 430 ILE A N 1
ATOM 3682 C CA . ILE A 1 430 ? -13.461 27.234 14.695 1 95.19 430 ILE A CA 1
ATOM 3683 C C . ILE A 1 430 ? -14.258 28.469 15.117 1 95.19 430 ILE A C 1
ATOM 3685 O O . ILE A 1 430 ? -14.953 28.438 16.141 1 95.19 430 ILE A O 1
ATOM 3689 N N . GLU A 1 431 ? -14.211 29.453 14.367 1 93.25 431 GLU A N 1
ATOM 3690 C CA . GLU A 1 431 ? -14.797 30.734 14.742 1 93.25 431 GLU A CA 1
ATOM 3691 C C . GLU A 1 431 ? -16.281 30.797 14.352 1 93.25 431 GLU A C 1
ATOM 3693 O O . GLU A 1 431 ? -17.016 31.656 14.836 1 93.25 431 GLU A O 1
ATOM 3698 N N . ASN A 1 432 ? -16.656 29.875 13.523 1 91.25 432 ASN A N 1
ATOM 3699 C CA . ASN A 1 432 ? -18.031 29.891 13.023 1 91.25 432 ASN A CA 1
ATOM 3700 C C . ASN A 1 432 ? -18.891 28.828 13.703 1 91.25 432 ASN A C 1
ATOM 3702 O O . ASN A 1 432 ? -18.844 27.656 13.336 1 91.25 432 ASN A O 1
ATOM 3706 N N . GLN A 1 433 ? -19.781 29.203 14.586 1 86.31 433 GLN A N 1
ATOM 3707 C CA . GLN A 1 433 ? -20.641 28.281 15.328 1 86.31 433 GLN A CA 1
ATOM 3708 C C . GLN A 1 433 ? -21.625 27.578 14.406 1 86.31 433 GLN A C 1
ATOM 3710 O O . GLN A 1 433 ? -22.078 26.469 14.695 1 86.31 433 GLN A O 1
ATOM 3715 N N . ASN A 1 434 ? -21.953 28.25 13.336 1 92.56 434 ASN A N 1
ATOM 3716 C CA . ASN A 1 434 ? -22.891 27.688 12.375 1 92.56 434 ASN A CA 1
ATOM 3717 C C . ASN A 1 434 ? -22.203 27.281 11.078 1 92.56 434 ASN A C 1
ATOM 3719 O O . ASN A 1 434 ? -22.719 27.531 9.992 1 92.56 434 ASN A O 1
ATOM 3723 N N . SER A 1 435 ? -21.062 26.734 11.25 1 92 435 SER A N 1
ATOM 3724 C CA . SER A 1 435 ? -20.203 26.453 10.094 1 92 435 SER A CA 1
ATOM 3725 C C . SER A 1 435 ? -20.922 25.547 9.094 1 92 435 SER A C 1
ATOM 3727 O O . SER A 1 435 ? -20.797 25.734 7.883 1 92 435 SER A O 1
ATOM 3729 N N . LYS A 1 436 ? -21.703 24.562 9.539 1 92.81 436 LYS A N 1
ATOM 3730 C CA . LYS A 1 436 ? -22.391 23.656 8.641 1 92.81 436 LYS A CA 1
ATOM 3731 C C . LYS A 1 436 ? -23.422 24.375 7.797 1 92.81 436 LYS A C 1
ATOM 3733 O O . LYS A 1 436 ? -23.453 24.25 6.57 1 92.81 436 LYS A O 1
ATOM 3738 N N . LYS A 1 437 ? -24.234 25.125 8.477 1 94 437 LYS A N 1
ATOM 3739 C CA . LYS A 1 437 ? -25.25 25.906 7.789 1 94 437 LYS A CA 1
ATOM 3740 C C . LYS A 1 437 ? -24.641 26.906 6.812 1 94 437 LYS A C 1
ATOM 3742 O O . LYS A 1 437 ? -25.109 27.031 5.676 1 94 437 LYS A O 1
ATOM 3747 N N . ASP A 1 438 ? -23.641 27.547 7.27 1 94.44 438 ASP A N 1
ATOM 3748 C CA . ASP A 1 438 ? -22.984 28.547 6.434 1 94.44 438 ASP A CA 1
ATOM 3749 C C . ASP A 1 438 ? -22.297 27.906 5.234 1 94.44 438 ASP A C 1
ATOM 3751 O O . ASP A 1 438 ? -22.25 28.484 4.148 1 94.44 438 ASP A O 1
ATOM 3755 N N . PHE A 1 439 ? -21.766 26.75 5.445 1 94.25 439 PHE A N 1
ATOM 3756 C CA . PHE A 1 439 ? -21.109 26.047 4.344 1 94.25 439 PHE A CA 1
ATOM 3757 C C . PHE A 1 439 ? -22.141 25.625 3.299 1 94.25 439 PHE A C 1
ATOM 3759 O O . PHE A 1 439 ? -21.859 25.688 2.098 1 94.25 439 PHE A O 1
ATOM 3766 N N . ILE A 1 440 ? -23.266 25.234 3.742 1 94.94 440 ILE A N 1
ATOM 3767 C CA . ILE A 1 440 ? -24.344 24.891 2.82 1 94.94 440 ILE A CA 1
ATOM 3768 C C . ILE A 1 440 ? -24.734 26.109 2 1 94.94 440 ILE A C 1
ATOM 3770 O O . ILE A 1 440 ? -24.984 26.016 0.798 1 94.94 440 ILE A O 1
ATOM 3774 N N . GLN A 1 441 ? -24.75 27.219 2.658 1 94.69 441 GLN A N 1
ATOM 3775 C CA . GLN A 1 441 ? -25.031 28.453 1.945 1 94.69 441 GLN A CA 1
ATOM 3776 C C . GLN A 1 441 ? -23.953 28.75 0.9 1 94.69 441 GLN A C 1
ATOM 3778 O O . GLN A 1 441 ? -24.266 29.234 -0.193 1 94.69 441 GLN A O 1
ATOM 3783 N N . ILE A 1 442 ? -22.75 28.5 1.231 1 94.25 442 ILE A N 1
ATOM 3784 C CA . ILE A 1 442 ? -21.656 28.688 0.297 1 94.25 442 ILE A CA 1
ATOM 3785 C C . ILE A 1 442 ? -21.844 27.781 -0.918 1 94.25 442 ILE A C 1
ATOM 3787 O O . ILE A 1 442 ? -21.656 28.219 -2.059 1 94.25 442 ILE A O 1
ATOM 3791 N N . LEU A 1 443 ? -22.203 26.547 -0.658 1 95.12 443 LEU A N 1
ATOM 3792 C CA . LEU A 1 443 ? -22.484 25.594 -1.734 1 95.12 443 LEU A CA 1
ATOM 3793 C C . LEU A 1 443 ? -23.625 26.109 -2.617 1 95.12 443 LEU A C 1
ATOM 3795 O O . LEU A 1 443 ? -23.547 26.016 -3.844 1 95.12 443 LEU A O 1
ATOM 3799 N N . ASN A 1 444 ? -24.625 26.609 -1.977 1 95.38 444 ASN A N 1
ATOM 3800 C CA . ASN A 1 444 ? -25.766 27.172 -2.695 1 95.38 444 ASN A CA 1
ATOM 3801 C C . ASN A 1 444 ? -25.359 28.344 -3.57 1 95.38 444 ASN A C 1
ATOM 3803 O O . ASN A 1 444 ? -25.734 28.406 -4.742 1 95.38 444 ASN A O 1
ATOM 3807 N N . ASP A 1 445 ? -24.641 29.25 -3.008 1 94.75 445 ASP A N 1
ATOM 3808 C CA . ASP A 1 445 ? -24.188 30.453 -3.721 1 94.75 445 ASP A CA 1
ATOM 3809 C C . ASP A 1 445 ? -23.312 30.078 -4.918 1 94.75 445 ASP A C 1
ATOM 3811 O O . ASP A 1 445 ? -23.344 30.75 -5.945 1 94.75 445 ASP A O 1
ATOM 3815 N N . PHE A 1 446 ? -22.578 29.062 -4.73 1 95.19 446 PHE A N 1
ATOM 3816 C CA . PHE A 1 446 ? -21.719 28.578 -5.809 1 95.19 446 PHE A CA 1
ATOM 3817 C C . PHE A 1 446 ? -22.562 27.938 -6.91 1 95.19 446 PHE A C 1
ATOM 3819 O O . PHE A 1 446 ? -22.375 28.25 -8.094 1 95.19 446 PHE A O 1
ATOM 3826 N N . PHE A 1 447 ? -23.5 27.125 -6.547 1 96 447 PHE A N 1
ATOM 3827 C CA . PHE A 1 447 ? -24.234 26.297 -7.488 1 96 447 PHE A CA 1
ATOM 3828 C C . PHE A 1 447 ? -25.188 27.141 -8.312 1 96 447 PHE A C 1
ATOM 3830 O O . PHE A 1 447 ? -25.469 26.828 -9.477 1 96 447 PHE A O 1
ATOM 3837 N N . ILE A 1 448 ? -25.672 28.25 -7.801 1 94.38 448 ILE A N 1
ATOM 3838 C CA . ILE A 1 448 ? -26.719 29.016 -8.461 1 94.38 448 ILE A CA 1
ATOM 3839 C C . ILE A 1 448 ? -26.078 30 -9.445 1 94.38 448 ILE A C 1
ATOM 3841 O O . ILE A 1 448 ? -26.781 30.719 -10.156 1 94.38 448 ILE A O 1
ATOM 3845 N N . LYS A 1 449 ? -24.797 30.016 -9.469 1 94.06 449 LYS A N 1
ATOM 3846 C CA . LYS A 1 449 ? -24.141 30.891 -10.43 1 94.06 449 LYS A CA 1
ATOM 3847 C C . LYS A 1 449 ? -24.484 30.5 -11.867 1 94.06 449 LYS A C 1
ATOM 3849 O O . LYS A 1 449 ? -24.625 29.312 -12.172 1 94.06 449 LYS A O 1
ATOM 3854 N N . LYS A 1 450 ? -24.531 31.422 -12.734 1 94.56 450 LYS A N 1
ATOM 3855 C CA . LYS A 1 450 ? -25.078 31.266 -14.07 1 94.56 450 LYS A CA 1
ATOM 3856 C C . LYS A 1 450 ? -24.281 30.234 -14.875 1 94.56 450 LYS A C 1
ATOM 3858 O O . LYS A 1 450 ? -24.859 29.312 -15.453 1 94.56 450 LYS A O 1
ATOM 3863 N N . PRO A 1 451 ? -22.969 30.359 -14.906 1 95.44 451 PRO A N 1
ATOM 3864 C CA . PRO A 1 451 ? -22.219 29.375 -15.703 1 95.44 451 PRO A CA 1
ATOM 3865 C C . PRO A 1 451 ? -22.438 27.938 -15.227 1 95.44 451 PRO A C 1
ATOM 3867 O O . PRO A 1 451 ? -22.5 27.016 -16.047 1 95.44 451 PRO A O 1
ATOM 3870 N N . ILE A 1 452 ? -22.547 27.781 -13.945 1 96 452 ILE A N 1
ATOM 3871 C CA . ILE A 1 452 ? -22.703 26.453 -13.367 1 96 452 ILE A CA 1
ATOM 3872 C C . ILE A 1 452 ? -24.094 25.922 -13.695 1 96 452 ILE A C 1
ATOM 3874 O O . ILE A 1 452 ? -24.25 24.75 -14.086 1 96 452 ILE A O 1
ATOM 3878 N N . GLN A 1 453 ? -25.094 26.781 -13.586 1 95.31 453 GLN A N 1
ATOM 3879 C CA . GLN A 1 453 ? -26.469 26.391 -13.883 1 95.31 453 GLN A CA 1
ATOM 3880 C C . GLN A 1 453 ? -26.625 26 -15.352 1 95.31 453 GLN A C 1
ATOM 3882 O O . GLN A 1 453 ? -27.328 25.047 -15.672 1 95.31 453 GLN A O 1
ATOM 3887 N N . GLU A 1 454 ? -26 26.75 -16.172 1 95.56 454 GLU A N 1
ATOM 3888 C CA . GLU A 1 454 ? -26.047 26.438 -17.594 1 95.56 454 GLU A CA 1
ATOM 3889 C C . GLU A 1 454 ? -25.406 25.094 -17.891 1 95.56 454 GLU A C 1
ATOM 3891 O O . GLU A 1 454 ? -25.953 24.281 -18.656 1 95.56 454 GLU A O 1
ATOM 3896 N N . ALA A 1 455 ? -24.25 24.938 -17.328 1 95.88 455 ALA A N 1
ATOM 3897 C CA . ALA A 1 455 ? -23.562 23.672 -17.516 1 95.88 455 ALA A CA 1
ATOM 3898 C C . ALA A 1 455 ? -24.391 22.516 -16.953 1 95.88 455 ALA A C 1
ATOM 3900 O O . ALA A 1 455 ? -24.5 21.453 -17.594 1 95.88 455 ALA A O 1
ATOM 3901 N N . TYR A 1 456 ? -24.953 22.719 -15.773 1 96.25 456 TYR A N 1
ATOM 3902 C CA . TYR A 1 456 ? -25.734 21.672 -15.125 1 96.25 456 TYR A CA 1
ATOM 3903 C C . TYR A 1 456 ? -26.953 21.297 -15.969 1 96.25 456 TYR A C 1
ATOM 3905 O O . TYR A 1 456 ? -27.25 20.109 -16.125 1 96.25 456 TYR A O 1
ATOM 3913 N N . LYS A 1 457 ? -27.625 22.281 -16.469 1 95.5 457 LYS A N 1
ATOM 3914 C CA . LYS A 1 457 ? -28.781 22.031 -17.328 1 95.5 457 LYS A CA 1
ATOM 3915 C C . LYS A 1 457 ? -28.391 21.234 -18.578 1 95.5 457 LYS A C 1
ATOM 3917 O O . LYS A 1 457 ? -29.078 20.297 -18.953 1 95.5 457 LYS A O 1
ATOM 3922 N N . GLY A 1 458 ? -27.312 21.641 -19.141 1 96.06 458 GLY A N 1
ATOM 3923 C CA . GLY A 1 458 ? -26.812 20.906 -20.297 1 96.06 458 GLY A CA 1
ATOM 3924 C C . GLY A 1 458 ? -26.453 19.469 -19.984 1 96.06 458 GLY A C 1
ATOM 3925 O O . GLY A 1 458 ? -26.766 18.562 -20.75 1 96.06 458 GLY A O 1
ATOM 3926 N N . ILE A 1 459 ? -25.766 19.281 -18.859 1 96.19 459 ILE A N 1
ATOM 3927 C CA . ILE A 1 459 ? -25.359 17.953 -18.438 1 96.19 459 ILE A CA 1
ATOM 3928 C C . ILE A 1 459 ? -26.594 17.094 -18.203 1 96.19 459 ILE A C 1
ATOM 3930 O O . ILE A 1 459 ? -26.656 15.938 -18.656 1 96.19 459 ILE A O 1
ATOM 3934 N N . ASN A 1 460 ? -27.562 17.688 -17.547 1 94.94 460 ASN A N 1
ATOM 3935 C CA . ASN A 1 460 ? -28.797 16.953 -17.297 1 94.94 460 ASN A CA 1
ATOM 3936 C C . ASN A 1 460 ? -29.5 16.562 -18.594 1 94.94 460 ASN A C 1
ATOM 3938 O O . ASN A 1 460 ? -30.062 15.469 -18.688 1 94.94 460 ASN A O 1
ATOM 3942 N N . ASP A 1 461 ? -29.469 17.406 -19.531 1 95.56 461 ASP A N 1
ATOM 3943 C CA . ASP A 1 461 ? -30.078 17.125 -20.828 1 95.56 461 ASP A CA 1
ATOM 3944 C C . ASP A 1 461 ? -29.375 15.984 -21.547 1 95.56 461 ASP A C 1
ATOM 3946 O O . ASP A 1 461 ? -30.016 15.102 -22.109 1 95.56 461 ASP A O 1
ATOM 3950 N N . ILE A 1 462 ? -28.094 16.031 -21.484 1 95.06 462 ILE A N 1
ATOM 3951 C CA . ILE A 1 462 ? -27.281 15.039 -22.188 1 95.06 462 ILE A CA 1
ATOM 3952 C C . ILE A 1 462 ? -27.422 13.688 -21.5 1 95.06 462 ILE A C 1
ATOM 3954 O O . ILE A 1 462 ? -27.656 12.672 -22.156 1 95.06 462 ILE A O 1
ATOM 3958 N N . LEU A 1 463 ? -27.344 13.688 -20.188 1 93.06 463 LEU A N 1
ATOM 3959 C CA . LEU A 1 463 ? -27.312 12.43 -19.438 1 93.06 463 LEU A CA 1
ATOM 3960 C C . LEU A 1 463 ? -28.688 11.789 -19.391 1 93.06 463 LEU A C 1
ATOM 3962 O O . LEU A 1 463 ? -28.812 10.57 -19.281 1 93.06 463 LEU A O 1
ATOM 3966 N N . ASN A 1 464 ? -29.734 12.586 -19.562 1 88.94 464 ASN A N 1
ATOM 3967 C CA . ASN A 1 464 ? -31.094 12.055 -19.516 1 88.94 464 ASN A CA 1
ATOM 3968 C C . ASN A 1 464 ? -31.688 11.898 -20.922 1 88.94 464 ASN A C 1
ATOM 3970 O O . ASN A 1 464 ? -32.875 11.656 -21.062 1 88.94 464 ASN A O 1
ATOM 3974 N N . SER A 1 465 ? -30.938 12.047 -21.969 1 84.5 465 SER A N 1
ATOM 3975 C CA . SER A 1 465 ? -31.375 11.828 -23.344 1 84.5 465 SER A CA 1
ATOM 3976 C C . SER A 1 465 ? -31.281 10.352 -23.719 1 84.5 465 SER A C 1
ATOM 3978 O O . SER A 1 465 ? -30.453 9.617 -23.188 1 84.5 465 SER A O 1
ATOM 3980 N N . MET B 1 1 ? 12.484 -41.656 -7.547 1 94.94 1 MET B N 1
ATOM 3981 C CA . MET B 1 1 ? 11.109 -41.219 -7.289 1 94.94 1 MET B CA 1
ATOM 3982 C C . MET B 1 1 ? 10.602 -41.781 -5.965 1 94.94 1 MET B C 1
ATOM 3984 O O . MET B 1 1 ? 10.008 -41.062 -5.168 1 94.94 1 MET B O 1
ATOM 3988 N N . GLU B 1 2 ? 10.859 -43 -5.723 1 94.31 2 GLU B N 1
ATOM 3989 C CA . GLU B 1 2 ? 10.375 -43.625 -4.488 1 94.31 2 GLU B CA 1
ATOM 3990 C C . GLU B 1 2 ? 11 -42.969 -3.264 1 94.31 2 GLU B C 1
ATOM 3992 O O . GLU B 1 2 ? 10.297 -42.625 -2.307 1 94.31 2 GLU B O 1
ATOM 3997 N N . LYS B 1 3 ? 12.305 -42.844 -3.318 1 94.62 3 LYS B N 1
ATOM 3998 C CA . LYS B 1 3 ? 13.008 -42.188 -2.221 1 94.62 3 LYS B CA 1
ATOM 3999 C C . LYS B 1 3 ? 12.555 -40.75 -2.059 1 94.62 3 LYS B C 1
ATOM 4001 O O . LYS B 1 3 ? 12.438 -40.25 -0.938 1 94.62 3 LYS B O 1
ATOM 4006 N N . PHE B 1 4 ? 12.391 -40.062 -3.135 1 96.69 4 PHE B N 1
ATOM 4007 C CA . PHE B 1 4 ? 11.906 -38.688 -3.127 1 96.69 4 PHE B CA 1
ATOM 4008 C C . PHE B 1 4 ? 10.539 -38.594 -2.449 1 96.69 4 PHE B C 1
ATOM 4010 O O . PHE B 1 4 ? 10.32 -37.719 -1.599 1 96.69 4 PHE B O 1
ATOM 4017 N N . ILE B 1 5 ? 9.656 -39.469 -2.789 1 97.38 5 ILE B N 1
ATOM 4018 C CA . ILE B 1 5 ? 8.297 -39.5 -2.252 1 97.38 5 ILE B CA 1
ATOM 4019 C C . ILE B 1 5 ? 8.344 -39.75 -0.748 1 97.38 5 ILE B C 1
ATOM 4021 O O . ILE B 1 5 ? 7.641 -39.094 0.023 1 97.38 5 ILE B O 1
ATOM 4025 N N . GLU B 1 6 ? 9.125 -40.719 -0.396 1 96.75 6 GLU B N 1
ATOM 4026 C CA . GLU B 1 6 ? 9.25 -41.031 1.024 1 96.75 6 GLU B CA 1
ATOM 4027 C C . GLU B 1 6 ? 9.703 -39.812 1.823 1 96.75 6 GLU B C 1
ATOM 4029 O O . GLU B 1 6 ? 9.125 -39.5 2.865 1 96.75 6 GLU B O 1
ATOM 4034 N N . ARG B 1 7 ? 10.695 -39.188 1.36 1 96.94 7 ARG B N 1
ATOM 4035 C CA . ARG B 1 7 ? 11.219 -38.031 2.041 1 96.94 7 ARG B CA 1
ATOM 4036 C C . ARG B 1 7 ? 10.211 -36.875 2.006 1 96.94 7 ARG B C 1
ATOM 4038 O O . ARG B 1 7 ? 10.07 -36.125 2.982 1 96.94 7 ARG B O 1
ATOM 4045 N N . LEU B 1 8 ? 9.602 -36.656 0.878 1 97.62 8 LEU B N 1
ATOM 4046 C CA . LEU B 1 8 ? 8.57 -35.656 0.71 1 97.62 8 LEU B CA 1
ATOM 4047 C C . LEU B 1 8 ? 7.473 -35.812 1.756 1 97.62 8 LEU B C 1
ATOM 4049 O O . LEU B 1 8 ? 7.059 -34.812 2.379 1 97.62 8 LEU B O 1
ATOM 4053 N N . LEU B 1 9 ? 6.988 -37 1.9 1 97.81 9 LEU B N 1
ATOM 4054 C CA . LEU B 1 9 ? 5.926 -37.281 2.859 1 97.81 9 LEU B CA 1
ATOM 4055 C C . LEU B 1 9 ? 6.398 -37.031 4.285 1 97.81 9 LEU B C 1
ATOM 4057 O O . LEU B 1 9 ? 5.645 -36.5 5.102 1 97.81 9 LEU B O 1
ATOM 4061 N N . GLU B 1 10 ? 7.598 -37.375 4.582 1 97.94 10 GLU B N 1
ATOM 4062 C CA . GLU B 1 10 ? 8.164 -37.156 5.906 1 97.94 10 GLU B CA 1
ATOM 4063 C C . GLU B 1 10 ? 8.227 -35.656 6.223 1 97.94 10 GLU B C 1
ATOM 4065 O O . GLU B 1 10 ? 7.848 -35.219 7.312 1 97.94 10 GLU B O 1
ATOM 4070 N N . GLU B 1 11 ? 8.758 -34.875 5.289 1 97.56 11 GLU B N 1
ATOM 4071 C CA . GLU B 1 11 ? 8.875 -33.438 5.48 1 97.56 11 GLU B CA 1
ATOM 4072 C C . GLU B 1 11 ? 7.504 -32.781 5.602 1 97.56 11 GLU B C 1
ATOM 4074 O O . GLU B 1 11 ? 7.336 -31.812 6.352 1 97.56 11 GLU B O 1
ATOM 4079 N N . ASP B 1 12 ? 6.566 -33.281 4.852 1 97.38 12 ASP B N 1
ATOM 4080 C CA . ASP B 1 12 ? 5.219 -32.719 4.906 1 97.38 12 ASP B CA 1
ATOM 4081 C C . ASP B 1 12 ? 4.586 -32.938 6.273 1 97.38 12 ASP B C 1
ATOM 4083 O O . ASP B 1 12 ? 3.914 -32.062 6.812 1 97.38 12 ASP B O 1
ATOM 4087 N N . ILE B 1 13 ? 4.746 -34.125 6.777 1 97.44 13 ILE B N 1
ATOM 4088 C CA . ILE B 1 13 ? 4.207 -34.469 8.086 1 97.44 13 ILE B CA 1
ATOM 4089 C C . ILE B 1 13 ? 4.805 -33.531 9.148 1 97.44 13 ILE B C 1
ATOM 4091 O O . ILE B 1 13 ? 4.082 -33 9.992 1 97.44 13 ILE B O 1
ATOM 4095 N N . LYS B 1 14 ? 6.055 -33.375 9.094 1 97.25 14 LYS B N 1
ATOM 4096 C CA . LYS B 1 14 ? 6.746 -32.5 10.016 1 97.25 14 LYS B CA 1
ATOM 4097 C C . LYS B 1 14 ? 6.234 -31.062 9.891 1 97.25 14 LYS B C 1
ATOM 4099 O O . LYS B 1 14 ? 5.926 -30.406 10.891 1 97.25 14 LYS B O 1
ATOM 4104 N N . PHE B 1 15 ? 6.137 -30.578 8.719 1 96.69 15 PHE B N 1
ATOM 4105 C CA . PHE B 1 15 ? 5.691 -29.219 8.445 1 96.69 15 PHE B CA 1
ATOM 4106 C C . PHE B 1 15 ? 4.27 -29 8.938 1 96.69 15 PHE B C 1
ATOM 4108 O O . PHE B 1 15 ? 3.986 -28.016 9.625 1 96.69 15 PHE B O 1
ATOM 4115 N N . GLU B 1 16 ? 3.412 -29.938 8.57 1 96.06 16 GLU B N 1
ATOM 4116 C CA . GLU B 1 16 ? 2.01 -29.812 8.961 1 96.06 16 GLU B CA 1
ATOM 4117 C C . GLU B 1 16 ? 1.86 -29.812 10.477 1 96.06 16 GLU B C 1
ATOM 4119 O O . GLU B 1 16 ? 1.012 -29.094 11.016 1 96.06 16 GLU B O 1
ATOM 4124 N N . LYS B 1 17 ? 2.633 -30.562 11.094 1 95.69 17 LYS B N 1
ATOM 4125 C CA . LYS B 1 17 ? 2.619 -30.594 12.555 1 95.69 17 LYS B CA 1
ATOM 4126 C C . LYS B 1 17 ? 3.023 -29.234 13.133 1 95.69 17 LYS B C 1
ATOM 4128 O O . LYS B 1 17 ? 2.371 -28.734 14.039 1 95.69 17 LYS B O 1
ATOM 4133 N N . ASP B 1 18 ? 4.07 -28.688 12.625 1 95.75 18 ASP B N 1
ATOM 4134 C CA . ASP B 1 18 ? 4.547 -27.391 13.094 1 95.75 18 ASP B CA 1
ATOM 4135 C C . ASP B 1 18 ? 3.523 -26.297 12.797 1 95.75 18 ASP B C 1
ATOM 4137 O O . ASP B 1 18 ? 3.289 -25.422 13.625 1 95.75 18 ASP B O 1
ATOM 4141 N N . VAL B 1 19 ? 2.92 -26.344 11.648 1 96.12 19 VAL B N 1
ATOM 4142 C CA . VAL B 1 19 ? 1.902 -25.375 11.258 1 96.12 19 VAL B CA 1
ATOM 4143 C C . VAL B 1 19 ? 0.713 -25.453 12.211 1 96.12 19 VAL B C 1
ATOM 4145 O O . VAL B 1 19 ? 0.2 -24.438 12.664 1 96.12 19 VAL B O 1
ATOM 4148 N N . ASN B 1 20 ? 0.33 -26.656 12.461 1 94.06 20 ASN B N 1
ATOM 4149 C CA . ASN B 1 20 ? -0.77 -26.875 13.398 1 94.06 20 ASN B CA 1
ATOM 4150 C C . ASN B 1 20 ? -0.433 -26.344 14.789 1 94.06 20 ASN B C 1
ATOM 4152 O O . ASN B 1 20 ? -1.324 -25.922 15.531 1 94.06 20 ASN B O 1
ATOM 4156 N N . ASN B 1 21 ? 0.863 -26.312 15.039 1 94.12 21 ASN B N 1
ATOM 4157 C CA . ASN B 1 21 ? 1.319 -25.844 16.344 1 94.12 21 ASN B CA 1
ATOM 4158 C C . ASN B 1 21 ? 1.583 -24.328 16.328 1 94.12 21 ASN B C 1
ATOM 4160 O O . ASN B 1 21 ? 1.962 -23.75 17.344 1 94.12 21 ASN B O 1
ATOM 4164 N N . GLY B 1 22 ? 1.427 -23.734 15.219 1 94.69 22 GLY B N 1
ATOM 4165 C CA . GLY B 1 22 ? 1.447 -22.281 15.25 1 94.69 22 GLY B CA 1
ATOM 4166 C C . GLY B 1 22 ? 2.512 -21.672 14.352 1 94.69 22 GLY B C 1
ATOM 4167 O O . GLY B 1 22 ? 2.623 -20.453 14.242 1 94.69 22 GLY B O 1
ATOM 4168 N N . LEU B 1 23 ? 3.344 -22.5 13.672 1 96.75 23 LEU B N 1
ATOM 4169 C CA . LEU B 1 23 ? 4.363 -22 12.758 1 96.75 23 LEU B CA 1
ATOM 4170 C C . LEU B 1 23 ? 3.748 -21.094 11.703 1 96.75 23 LEU B C 1
ATOM 4172 O O . LEU B 1 23 ? 2.758 -21.453 11.062 1 96.75 23 LEU B O 1
ATOM 4176 N N . SER B 1 24 ? 4.309 -19.828 11.586 1 97.31 24 SER B N 1
ATOM 4177 C CA . SER B 1 24 ? 3.74 -18.875 10.641 1 97.31 24 SER B CA 1
ATOM 4178 C C . SER B 1 24 ? 4.738 -17.781 10.289 1 97.31 24 SER B C 1
ATOM 4180 O O . SER B 1 24 ? 5.473 -17.312 11.156 1 97.31 24 SER B O 1
ATOM 4182 N N . ASP B 1 25 ? 4.773 -17.453 9.055 1 96.44 25 ASP B N 1
ATOM 4183 C CA . ASP B 1 25 ? 5.555 -16.297 8.609 1 96.44 25 ASP B CA 1
ATOM 4184 C C . ASP B 1 25 ? 4.645 -15.148 8.203 1 96.44 25 ASP B C 1
ATOM 4186 O O . ASP B 1 25 ? 4.926 -14.438 7.238 1 96.44 25 ASP B O 1
ATOM 4190 N N . ILE B 1 26 ? 3.498 -15.008 8.859 1 97.94 26 ILE B N 1
ATOM 4191 C CA . ILE B 1 26 ? 2.543 -13.953 8.547 1 97.94 26 ILE B CA 1
ATOM 4192 C C . ILE B 1 26 ? 3.244 -12.594 8.586 1 97.94 26 ILE B C 1
ATOM 4194 O O . ILE B 1 26 ? 4.078 -12.344 9.453 1 97.94 26 ILE B O 1
ATOM 4198 N N . ASN B 1 27 ? 3.037 -11.742 7.641 1 98.06 27 ASN B N 1
ATOM 4199 C CA . ASN B 1 27 ? 3.639 -10.422 7.496 1 98.06 27 ASN B CA 1
ATOM 4200 C C . ASN B 1 27 ? 2.744 -9.484 6.691 1 98.06 27 ASN B C 1
ATOM 4202 O O . ASN B 1 27 ? 2.359 -9.805 5.562 1 98.06 27 ASN B O 1
ATOM 4206 N N . ILE B 1 28 ? 2.432 -8.352 7.242 1 98.5 28 ILE B N 1
ATOM 4207 C CA . ILE B 1 28 ? 1.467 -7.445 6.633 1 98.5 28 ILE B CA 1
ATOM 4208 C C . ILE B 1 28 ? 2.027 -6.898 5.324 1 98.5 28 ILE B C 1
ATOM 4210 O O . ILE B 1 28 ? 1.3 -6.773 4.336 1 98.5 28 ILE B O 1
ATOM 4214 N N . PHE B 1 29 ? 3.328 -6.57 5.258 1 97.81 29 PHE B N 1
ATOM 4215 C CA . PHE B 1 29 ? 3.926 -6.047 4.035 1 97.81 29 PHE B CA 1
ATOM 4216 C C . PHE B 1 29 ? 3.824 -7.066 2.906 1 97.81 29 PHE B C 1
ATOM 4218 O O . PHE B 1 29 ? 3.529 -6.707 1.764 1 97.81 29 PHE B O 1
ATOM 4225 N N . ASP B 1 30 ? 4.008 -8.32 3.252 1 94.94 30 ASP B N 1
ATOM 4226 C CA . ASP B 1 30 ? 3.869 -9.406 2.287 1 94.94 30 ASP B CA 1
ATOM 4227 C C . ASP B 1 30 ? 2.414 -9.57 1.854 1 94.94 30 ASP B C 1
ATOM 4229 O O . ASP B 1 30 ? 2.129 -9.734 0.665 1 94.94 30 ASP B O 1
ATOM 4233 N N . ALA B 1 31 ? 1.584 -9.555 2.826 1 97.19 31 ALA B N 1
ATOM 4234 C CA . ALA B 1 31 ? 0.155 -9.727 2.58 1 97.19 31 ALA B CA 1
ATOM 4235 C C . ALA B 1 31 ? -0.365 -8.68 1.601 1 97.19 31 ALA B C 1
ATOM 4237 O O . ALA B 1 31 ? -1.275 -8.953 0.814 1 97.19 31 ALA B O 1
ATOM 4238 N N . LEU B 1 32 ? 0.259 -7.48 1.646 1 97.31 32 LEU B N 1
ATOM 4239 C CA . LEU B 1 32 ? -0.196 -6.355 0.838 1 97.31 32 LEU B CA 1
ATOM 4240 C C . LEU B 1 32 ? 0.575 -6.281 -0.476 1 97.31 32 LEU B C 1
ATOM 4242 O O . LEU B 1 32 ? 0.278 -5.441 -1.329 1 97.31 32 LEU B O 1
ATOM 4246 N N . ASN B 1 33 ? 1.505 -7.098 -0.678 1 93 33 ASN B N 1
ATOM 4247 C CA . ASN B 1 33 ? 2.342 -7.148 -1.872 1 93 33 ASN B CA 1
ATOM 4248 C C . ASN B 1 33 ? 3.115 -5.848 -2.066 1 93 33 ASN B C 1
ATOM 4250 O O . ASN B 1 33 ? 3.1 -5.266 -3.154 1 93 33 ASN B O 1
ATOM 4254 N N . ILE B 1 34 ? 3.756 -5.383 -0.979 1 94.12 34 ILE B N 1
ATOM 4255 C CA . ILE B 1 34 ? 4.453 -4.105 -1.084 1 94.12 34 ILE B CA 1
ATOM 4256 C C . ILE B 1 34 ? 5.887 -4.258 -0.576 1 94.12 34 ILE B C 1
ATOM 4258 O O . ILE B 1 34 ? 6.543 -3.264 -0.253 1 94.12 34 ILE B O 1
ATOM 4262 N N . GLU B 1 35 ? 6.41 -5.48 -0.464 1 91 35 GLU B N 1
ATOM 4263 C CA . GLU B 1 35 ? 7.688 -5.785 0.176 1 91 35 GLU B CA 1
ATOM 4264 C C . GLU B 1 35 ? 8.844 -5.121 -0.564 1 91 35 GLU B C 1
ATOM 4266 O O . GLU B 1 35 ? 9.906 -4.879 0.02 1 91 35 GLU B O 1
ATOM 4271 N N . THR B 1 36 ? 8.641 -4.75 -1.846 1 88.69 36 THR B N 1
ATOM 4272 C CA . THR B 1 36 ? 9.734 -4.145 -2.596 1 88.69 36 THR B CA 1
ATOM 4273 C C . THR B 1 36 ? 9.305 -2.812 -3.201 1 88.69 36 THR B C 1
ATOM 4275 O O . THR B 1 36 ? 9.938 -2.316 -4.137 1 88.69 36 THR B O 1
ATOM 4278 N N . LYS B 1 37 ? 8.172 -2.297 -2.762 1 91.69 37 LYS B N 1
ATOM 4279 C CA . LYS B 1 37 ? 7.676 -1.025 -3.281 1 91.69 37 LYS B CA 1
ATOM 4280 C C . LYS B 1 37 ? 8.297 0.152 -2.537 1 91.69 37 LYS B C 1
ATOM 4282 O O . LYS B 1 37 ? 7.977 0.398 -1.373 1 91.69 37 LYS B O 1
ATOM 4287 N N . GLU B 1 38 ? 9.047 0.914 -3.277 1 91.75 38 GLU B N 1
ATOM 4288 C CA . GLU B 1 38 ? 9.883 1.979 -2.734 1 91.75 38 GLU B CA 1
ATOM 4289 C C . GLU B 1 38 ? 9.062 2.967 -1.914 1 91.75 38 GLU B C 1
ATOM 4291 O O . GLU B 1 38 ? 9.469 3.363 -0.82 1 91.75 38 GLU B O 1
ATOM 4296 N N . ASN B 1 39 ? 7.934 3.352 -2.412 1 93.5 39 ASN B N 1
ATOM 4297 C CA . ASN B 1 39 ? 7.109 4.375 -1.777 1 93.5 39 ASN B CA 1
ATOM 4298 C C . ASN B 1 39 ? 6.652 3.943 -0.387 1 93.5 39 ASN B C 1
ATOM 4300 O O . ASN B 1 39 ? 6.578 4.762 0.529 1 93.5 39 ASN B O 1
ATOM 4304 N N . TYR B 1 40 ? 6.379 2.656 -0.215 1 95.81 40 TYR B N 1
ATOM 4305 C CA . TYR B 1 40 ? 5.863 2.182 1.064 1 95.81 40 TYR B CA 1
ATOM 4306 C C . TYR B 1 40 ? 6.984 2.051 2.09 1 95.81 40 TYR B C 1
ATOM 4308 O O . TYR B 1 40 ? 6.766 2.252 3.287 1 95.81 40 TYR B O 1
ATOM 4316 N N . HIS B 1 41 ? 8.195 1.755 1.646 1 97 41 HIS B N 1
ATOM 4317 C CA . HIS B 1 41 ? 9.336 1.807 2.553 1 97 41 HIS B CA 1
ATOM 4318 C C . HIS B 1 41 ? 9.586 3.229 3.047 1 97 41 HIS B C 1
ATOM 4320 O O . HIS B 1 41 ? 9.828 3.441 4.238 1 97 41 HIS B O 1
ATOM 4326 N N . SER B 1 42 ? 9.508 4.191 2.086 1 97.81 42 SER B N 1
ATOM 4327 C CA . SER B 1 42 ? 9.656 5.594 2.457 1 97.81 42 SER B CA 1
ATOM 4328 C C . SER B 1 42 ? 8.609 6.008 3.482 1 97.81 42 SER B C 1
ATOM 4330 O O . SER B 1 42 ? 8.93 6.668 4.473 1 97.81 42 SER B O 1
ATOM 4332 N N . LYS B 1 43 ? 7.34 5.574 3.289 1 97.62 43 LYS B N 1
ATOM 4333 C CA . LYS B 1 43 ? 6.246 5.922 4.195 1 97.62 43 LYS B CA 1
ATOM 4334 C C . LYS B 1 43 ? 6.48 5.34 5.586 1 97.62 43 LYS B C 1
ATOM 4336 O O . LYS B 1 43 ? 6.293 6.031 6.59 1 97.62 43 LYS B O 1
ATOM 4341 N N . PHE B 1 44 ? 6.895 4.109 5.68 1 98.56 44 PHE B N 1
ATOM 4342 C CA . PHE B 1 44 ? 7.074 3.461 6.973 1 98.56 44 PHE B CA 1
ATOM 4343 C C . PHE B 1 44 ? 8.227 4.094 7.738 1 98.56 44 PHE B C 1
ATOM 4345 O O . PHE B 1 44 ? 8.117 4.348 8.938 1 98.56 44 PHE B O 1
ATOM 4352 N N . ILE B 1 45 ? 9.344 4.383 7 1 98.69 45 ILE B N 1
ATOM 4353 C CA . ILE B 1 45 ? 10.516 5.02 7.602 1 98.69 45 ILE B CA 1
ATOM 4354 C C . ILE B 1 45 ? 10.141 6.406 8.117 1 98.69 45 ILE B C 1
ATOM 4356 O O . ILE B 1 45 ? 10.422 6.742 9.273 1 98.69 45 ILE B O 1
ATOM 4360 N N . ALA B 1 46 ? 9.477 7.16 7.273 1 98.44 46 ALA B N 1
ATOM 4361 C CA . ALA B 1 46 ? 9.047 8.5 7.668 1 98.44 46 ALA B CA 1
ATOM 4362 C C . ALA B 1 46 ? 8.102 8.438 8.859 1 98.44 46 ALA B C 1
ATOM 4364 O O . ALA B 1 46 ? 8.188 9.273 9.766 1 98.44 46 ALA B O 1
ATOM 4365 N N . TYR B 1 47 ? 7.203 7.438 8.914 1 98.12 47 TYR B N 1
ATOM 4366 C CA . TYR B 1 47 ? 6.246 7.23 10 1 98.12 47 TYR B CA 1
ATOM 4367 C C . TYR B 1 47 ? 6.961 7.047 11.328 1 98.12 47 TYR B C 1
ATOM 4369 O O . TYR B 1 47 ? 6.562 7.633 12.344 1 98.12 47 TYR B O 1
ATOM 4377 N N . LEU B 1 48 ? 8.008 6.281 11.328 1 98.62 48 LEU B N 1
ATOM 4378 C CA . LEU B 1 48 ? 8.75 6.012 12.555 1 98.62 48 LEU B CA 1
ATOM 4379 C C . LEU B 1 48 ? 9.516 7.25 13.008 1 98.62 48 LEU B C 1
ATOM 4381 O O . LEU B 1 48 ? 9.594 7.527 14.203 1 98.62 48 LEU B O 1
ATOM 4385 N N . ILE B 1 49 ? 10.008 8.047 12.055 1 98.31 49 ILE B N 1
ATOM 4386 C CA . ILE B 1 49 ? 10.82 9.203 12.375 1 98.31 49 ILE B CA 1
ATOM 4387 C C . ILE B 1 49 ? 9.93 10.344 12.875 1 98.31 49 ILE B C 1
ATOM 4389 O O . ILE B 1 49 ? 10.359 11.164 13.688 1 98.31 49 ILE B O 1
ATOM 4393 N N . ASP B 1 50 ? 8.711 10.391 12.438 1 96.25 50 ASP B N 1
ATOM 4394 C CA . ASP B 1 50 ? 7.793 11.484 12.758 1 96.25 50 ASP B CA 1
ATOM 4395 C C . ASP B 1 50 ? 7.188 11.289 14.148 1 96.25 50 ASP B C 1
ATOM 4397 O O . ASP B 1 50 ? 6.277 10.477 14.328 1 96.25 50 ASP B O 1
ATOM 4401 N N . ILE B 1 51 ? 7.539 12.086 15.07 1 92.75 51 ILE B N 1
ATOM 4402 C CA . ILE B 1 51 ? 7.164 11.914 16.469 1 92.75 51 ILE B CA 1
ATOM 4403 C C . ILE B 1 51 ? 5.707 12.336 16.672 1 92.75 51 ILE B C 1
ATOM 4405 O O . ILE B 1 51 ? 5.125 12.094 17.734 1 92.75 51 ILE B O 1
ATOM 4409 N N . ASN B 1 52 ? 5.109 12.914 15.602 1 88.25 52 ASN B N 1
ATOM 4410 C CA . ASN B 1 52 ? 3.74 13.398 15.719 1 88.25 52 ASN B CA 1
ATOM 4411 C C . ASN B 1 52 ? 2.732 12.383 15.195 1 88.25 52 ASN B C 1
ATOM 4413 O O . ASN B 1 52 ? 1.535 12.664 15.133 1 88.25 52 ASN B O 1
ATOM 4417 N N . LYS B 1 53 ? 3.234 11.242 14.812 1 92.44 53 LYS B N 1
ATOM 4418 C CA . LYS B 1 53 ? 2.336 10.188 14.336 1 92.44 53 LYS B CA 1
ATOM 4419 C C . LYS B 1 53 ? 1.723 9.422 15.5 1 92.44 53 LYS B C 1
ATOM 4421 O O . LYS B 1 53 ? 2.109 9.617 16.656 1 92.44 53 LYS B O 1
ATOM 4426 N N . ASP B 1 54 ? 0.83 8.594 15.242 1 90.44 54 ASP B N 1
ATOM 4427 C CA . ASP B 1 54 ? -0.027 7.969 16.25 1 90.44 54 ASP B CA 1
ATOM 4428 C C . ASP B 1 54 ? 0.726 6.883 17.016 1 90.44 54 ASP B C 1
ATOM 4430 O O . ASP B 1 54 ? 0.243 6.387 18.031 1 90.44 54 ASP B O 1
ATOM 4434 N N . HIS B 1 55 ? 1.906 6.586 16.578 1 95.88 55 HIS B N 1
ATOM 4435 C CA . HIS B 1 55 ? 2.68 5.66 17.406 1 95.88 55 HIS B CA 1
ATOM 4436 C C . HIS B 1 55 ? 3.166 6.336 18.672 1 95.88 55 HIS B C 1
ATOM 4438 O O . HIS B 1 55 ? 3.609 5.664 19.609 1 95.88 55 HIS B O 1
ATOM 4444 N N . TYR B 1 56 ? 3.215 7.645 18.797 1 94.94 56 TYR B N 1
ATOM 4445 C CA . TYR B 1 56 ? 3.445 8.484 19.969 1 94.94 56 TYR B CA 1
ATOM 4446 C C . TYR B 1 56 ? 4.895 8.391 20.438 1 94.94 56 TYR B C 1
ATOM 4448 O O . TYR B 1 56 ? 5.34 9.18 21.266 1 94.94 56 TYR B O 1
ATOM 4456 N N . GLN B 1 57 ? 5.68 7.477 19.875 1 96.62 57 GLN B N 1
ATOM 4457 C CA . GLN B 1 57 ? 6.992 7.152 20.422 1 96.62 57 GLN B CA 1
ATOM 4458 C C . GLN B 1 57 ? 8.062 8.094 19.875 1 96.62 57 GLN B C 1
ATOM 4460 O O . GLN B 1 57 ? 8.07 8.414 18.688 1 96.62 57 GLN B O 1
ATOM 4465 N N . LYS B 1 58 ? 8.984 8.461 20.703 1 96.62 58 LYS B N 1
ATOM 4466 C CA . LYS B 1 58 ? 10.062 9.375 20.344 1 96.62 58 LYS B CA 1
ATOM 4467 C C . LYS B 1 58 ? 11.367 8.617 20.094 1 96.62 58 LYS B C 1
ATOM 4469 O O . LYS B 1 58 ? 12.281 9.133 19.453 1 96.62 58 LYS B O 1
ATOM 4474 N N . ASN B 1 59 ? 11.422 7.402 20.578 1 97.62 59 ASN B N 1
ATOM 4475 C CA . ASN B 1 59 ? 12.672 6.648 20.562 1 97.62 59 ASN B CA 1
ATOM 4476 C C . ASN B 1 59 ? 13.102 6.324 19.125 1 97.62 59 ASN B C 1
ATOM 4478 O O . ASN B 1 59 ? 14.297 6.273 18.828 1 97.62 59 ASN B O 1
ATOM 4482 N N . PHE B 1 60 ? 12.133 6.094 18.25 1 98.56 60 PHE B N 1
ATOM 4483 C CA . PHE B 1 60 ? 12.484 5.793 16.859 1 98.56 60 PHE B CA 1
ATOM 4484 C C . PHE B 1 60 ? 13.312 6.922 16.266 1 98.56 60 PHE B C 1
ATOM 4486 O O . PHE B 1 60 ? 14.391 6.684 15.711 1 98.56 60 PHE B O 1
ATOM 4493 N N . ALA B 1 61 ? 12.797 8.117 16.438 1 98.31 61 ALA B N 1
ATOM 4494 C CA . ALA B 1 61 ? 13.469 9.305 15.906 1 98.31 61 ALA B CA 1
ATOM 4495 C C . ALA B 1 61 ? 14.797 9.547 16.625 1 98.31 61 ALA B C 1
ATOM 4497 O O . ALA B 1 61 ? 15.797 9.883 15.992 1 98.31 61 ALA B O 1
ATOM 4498 N N . LYS B 1 62 ? 14.789 9.375 17.891 1 98.31 62 LYS B N 1
ATOM 4499 C CA . LYS B 1 62 ? 15.992 9.594 18.688 1 98.31 62 LYS B CA 1
ATOM 4500 C C . LYS B 1 62 ? 17.125 8.695 18.234 1 98.31 62 LYS B C 1
ATOM 4502 O O . LYS B 1 62 ? 18.234 9.164 17.969 1 98.31 62 LYS B O 1
ATOM 4507 N N . VAL B 1 63 ? 16.891 7.426 18.156 1 98.56 63 VAL B N 1
ATOM 4508 C CA . VAL B 1 63 ? 17.891 6.453 17.734 1 98.56 63 VAL B CA 1
ATOM 4509 C C . VAL B 1 63 ? 18.344 6.75 16.312 1 98.56 63 VAL B C 1
ATOM 4511 O O . VAL B 1 63 ? 19.531 6.641 16 1 98.56 63 VAL B O 1
ATOM 4514 N N . PHE B 1 64 ? 17.438 7.098 15.461 1 98.69 64 PHE B N 1
ATOM 4515 C CA . PHE B 1 64 ? 17.75 7.441 14.086 1 98.69 64 PHE B CA 1
ATOM 4516 C C . PHE B 1 64 ? 18.734 8.602 14.031 1 98.69 64 PHE B C 1
ATOM 4518 O O . PHE B 1 64 ? 19.766 8.523 13.344 1 98.69 64 PHE B O 1
ATOM 4525 N N . LEU B 1 65 ? 18.453 9.656 14.758 1 98.56 65 LEU B N 1
ATOM 4526 C CA . LEU B 1 65 ? 19.266 10.867 14.734 1 98.56 65 LEU B CA 1
ATOM 4527 C C . LEU B 1 65 ? 20.625 10.617 15.359 1 98.56 65 LEU B C 1
ATOM 4529 O O . LEU B 1 65 ? 21.641 11.109 14.859 1 98.56 65 LEU B O 1
ATOM 4533 N N . GLU B 1 66 ? 20.625 9.883 16.438 1 98.19 66 GLU B N 1
ATOM 4534 C CA . GLU B 1 66 ? 21.891 9.547 17.062 1 98.19 66 GLU B CA 1
ATOM 4535 C C . GLU B 1 66 ? 22.797 8.75 16.125 1 98.19 66 GLU B C 1
ATOM 4537 O O . GLU B 1 66 ? 23.984 9.047 15.992 1 98.19 66 GLU B O 1
ATOM 4542 N N . LYS B 1 67 ? 22.234 7.797 15.508 1 97.81 67 LYS B N 1
ATOM 4543 C CA . LYS B 1 67 ? 22.984 6.996 14.555 1 97.81 67 LYS B CA 1
ATOM 4544 C C . LYS B 1 67 ? 23.453 7.84 13.367 1 97.81 67 LYS B C 1
ATOM 4546 O O . LYS B 1 67 ? 24.594 7.707 12.914 1 97.81 67 LYS B O 1
ATOM 4551 N N . LEU B 1 68 ? 22.609 8.664 12.867 1 98 68 LEU B N 1
ATOM 4552 C CA . LEU B 1 68 ? 22.922 9.562 11.758 1 98 68 LEU B CA 1
ATOM 4553 C C . LEU B 1 68 ? 24.078 10.484 12.125 1 98 68 LEU B C 1
ATOM 4555 O O . LEU B 1 68 ? 24.984 10.703 11.312 1 98 68 LEU B O 1
ATOM 4559 N N . GLY B 1 69 ? 24.078 11.016 13.305 1 97.81 69 GLY B N 1
ATOM 4560 C CA . GLY B 1 69 ? 25.094 11.938 13.766 1 97.81 69 GLY B CA 1
ATOM 4561 C C . GLY B 1 69 ? 26.484 11.352 13.742 1 97.81 69 GLY B C 1
ATOM 4562 O O . GLY B 1 69 ? 27.469 12.055 13.477 1 97.81 69 GLY B O 1
ATOM 4563 N N . LYS B 1 70 ? 26.562 10.094 13.984 1 96.69 70 LYS B N 1
ATOM 4564 C CA . LYS B 1 70 ? 27.859 9.414 14 1 96.69 70 LYS B CA 1
ATOM 4565 C C . LYS B 1 70 ? 28.516 9.461 12.625 1 96.69 70 LYS B C 1
ATOM 4567 O O . LYS B 1 70 ? 29.75 9.453 12.516 1 96.69 70 LYS B O 1
ATOM 4572 N N . SER B 1 71 ? 27.688 9.547 11.586 1 94.94 71 SER B N 1
ATOM 4573 C CA . SER B 1 71 ? 28.203 9.57 10.219 1 94.94 71 SER B CA 1
ATOM 4574 C C . SER B 1 71 ? 28.422 11 9.734 1 94.94 71 SER B C 1
ATOM 4576 O O . SER B 1 71 ? 28.922 11.211 8.625 1 94.94 71 SER B O 1
ATOM 4578 N N . LEU B 1 72 ? 28.109 11.984 10.539 1 97.38 72 LEU B N 1
ATOM 4579 C CA . LEU B 1 72 ? 28.125 13.375 10.094 1 97.38 72 LEU B CA 1
ATOM 4580 C C . LEU B 1 72 ? 28.922 14.25 11.039 1 97.38 72 LEU B C 1
ATOM 4582 O O . LEU B 1 72 ? 28.516 15.375 11.352 1 97.38 72 LEU B O 1
ATOM 4586 N N . VAL B 1 73 ? 30.047 13.766 11.453 1 95.19 73 VAL B N 1
ATOM 4587 C CA . VAL B 1 73 ? 30.922 14.453 12.398 1 95.19 73 VAL B CA 1
ATOM 4588 C C . VAL B 1 73 ? 31.391 15.773 11.797 1 95.19 73 VAL B C 1
ATOM 4590 O O . VAL B 1 73 ? 31.719 15.844 10.609 1 95.19 73 VAL B O 1
ATOM 4593 N N . ASN B 1 74 ? 31.391 16.812 12.523 1 94.19 74 ASN B N 1
ATOM 4594 C CA . ASN B 1 74 ? 31.875 18.141 12.164 1 94.19 74 ASN B CA 1
ATOM 4595 C C . ASN B 1 74 ? 30.938 18.828 11.18 1 94.19 74 ASN B C 1
ATOM 4597 O O . ASN B 1 74 ? 31.391 19.625 10.352 1 94.19 74 ASN B O 1
ATOM 4601 N N . THR B 1 75 ? 29.672 18.438 11.156 1 96.69 75 THR B N 1
ATOM 4602 C CA . THR B 1 75 ? 28.641 19.125 10.391 1 96.69 75 THR B CA 1
ATOM 4603 C C . THR B 1 75 ? 27.547 19.656 11.312 1 96.69 75 THR B C 1
ATOM 4605 O O . THR B 1 75 ? 27.531 19.344 12.5 1 96.69 75 THR B O 1
ATOM 4608 N N . LYS B 1 76 ? 26.656 20.406 10.758 1 95.75 76 LYS B N 1
ATOM 4609 C CA . LYS B 1 76 ? 25.516 20.938 11.516 1 95.75 76 LYS B CA 1
ATOM 4610 C C . LYS B 1 76 ? 24.5 19.844 11.82 1 95.75 76 LYS B C 1
ATOM 4612 O O . LYS B 1 76 ? 23.531 20.078 12.539 1 95.75 76 LYS B O 1
ATOM 4617 N N . PHE B 1 77 ? 24.766 18.641 11.375 1 97.62 77 PHE B N 1
ATOM 4618 C CA . PHE B 1 77 ? 23.812 17.547 11.523 1 97.62 77 PHE B CA 1
ATOM 4619 C C . PHE B 1 77 ? 24.344 16.5 12.5 1 97.62 77 PHE B C 1
ATOM 4621 O O . PHE B 1 77 ? 23.719 15.445 12.664 1 97.62 77 PHE B O 1
ATOM 4628 N N . GLU B 1 78 ? 25.422 16.719 13.141 1 97.38 78 GLU B N 1
ATOM 4629 C CA . GLU B 1 78 ? 26.078 15.758 14.031 1 97.38 78 GLU B CA 1
ATOM 4630 C C . GLU B 1 78 ? 25.281 15.57 15.312 1 97.38 78 GLU B C 1
ATOM 4632 O O . GLU B 1 78 ? 25.141 14.445 15.812 1 97.38 78 GLU B O 1
ATOM 4637 N N . ASN B 1 79 ? 24.688 16.625 15.875 1 96.5 79 ASN B N 1
ATOM 4638 C CA . ASN B 1 79 ? 24.078 16.594 17.203 1 96.5 79 ASN B CA 1
ATOM 4639 C C . ASN B 1 79 ? 22.609 16.953 17.156 1 96.5 79 ASN B C 1
ATOM 4641 O O . ASN B 1 79 ? 22.156 17.797 17.922 1 96.5 79 ASN B O 1
ATOM 4645 N N . LEU B 1 80 ? 21.922 16.344 16.25 1 97.06 80 LEU B N 1
ATOM 4646 C CA . LEU B 1 80 ? 20.484 16.594 16.141 1 97.06 80 LEU B CA 1
ATOM 4647 C C . LEU B 1 80 ? 19.734 15.914 17.281 1 97.06 80 LEU B C 1
ATOM 4649 O O . LEU B 1 80 ? 20.125 14.836 17.734 1 97.06 80 LEU B O 1
ATOM 4653 N N . ASN B 1 81 ? 18.656 16.562 17.719 1 95.88 81 ASN B N 1
ATOM 4654 C CA . ASN B 1 81 ? 17.719 16 18.688 1 95.88 81 ASN B CA 1
ATOM 4655 C C . ASN B 1 81 ? 16.297 15.953 18.125 1 95.88 81 ASN B C 1
ATOM 4657 O O . ASN B 1 81 ? 16.031 16.531 17.078 1 95.88 81 ASN B O 1
ATOM 4661 N N . ILE B 1 82 ? 15.453 15.266 18.844 1 95.06 82 ILE B N 1
ATOM 4662 C CA . ILE B 1 82 ? 14.086 15.055 18.359 1 95.06 82 ILE B CA 1
ATOM 4663 C C . ILE B 1 82 ? 13.367 16.391 18.25 1 95.06 82 ILE B C 1
ATOM 4665 O O . ILE B 1 82 ? 12.5 16.578 17.391 1 95.06 82 ILE B O 1
ATOM 4669 N N . GLU B 1 83 ? 13.703 17.344 19.078 1 89.88 83 GLU B N 1
ATOM 4670 C CA . GLU B 1 83 ? 13.062 18.656 19.094 1 89.88 83 GLU B CA 1
ATOM 4671 C C . GLU B 1 83 ? 13.406 19.453 17.844 1 89.88 83 GLU B C 1
ATOM 4673 O O . GLU B 1 83 ? 12.734 20.438 17.516 1 89.88 83 GLU B O 1
ATOM 4678 N N . ASP B 1 84 ? 14.438 19 17.188 1 94.62 84 ASP B N 1
ATOM 4679 C CA . ASP B 1 84 ? 14.852 19.703 15.977 1 94.62 84 ASP B CA 1
ATOM 4680 C C . ASP B 1 84 ? 13.914 19.375 14.82 1 94.62 84 ASP B C 1
ATOM 4682 O O . ASP B 1 84 ? 13.883 20.094 13.82 1 94.62 84 ASP B O 1
ATOM 4686 N N . ILE B 1 85 ? 13.18 18.297 14.906 1 94.62 85 ILE B N 1
ATOM 4687 C CA . ILE B 1 85 ? 12.344 17.859 13.797 1 94.62 85 ILE B CA 1
ATOM 4688 C C . ILE B 1 85 ? 11.055 18.688 13.773 1 94.62 85 ILE B C 1
ATOM 4690 O O . ILE B 1 85 ? 10.242 18.609 14.688 1 94.62 85 ILE B O 1
ATOM 4694 N N . LYS B 1 86 ? 10.906 19.406 12.734 1 91.44 86 LYS B N 1
ATOM 4695 C CA . LYS B 1 86 ? 9.688 20.203 12.555 1 91.44 86 LYS B CA 1
ATOM 4696 C C . LYS B 1 86 ? 8.633 19.406 11.789 1 91.44 86 LYS B C 1
ATOM 4698 O O . LYS B 1 86 ? 7.453 19.438 12.148 1 91.44 86 LYS B O 1
ATOM 4703 N N . SER B 1 87 ? 9.047 18.719 10.742 1 90.62 87 SER B N 1
ATOM 4704 C CA . SER B 1 87 ? 8.102 17.906 9.969 1 90.62 87 SER B CA 1
ATOM 4705 C C . SER B 1 87 ? 8.828 16.844 9.164 1 90.62 87 SER B C 1
ATOM 4707 O O . SER B 1 87 ? 10.023 16.953 8.891 1 90.62 87 SER B O 1
ATOM 4709 N N . VAL B 1 88 ? 8.18 15.797 8.922 1 95.19 88 VAL B N 1
ATOM 4710 C CA . VAL B 1 88 ? 8.625 14.719 8.047 1 95.19 88 VAL B CA 1
ATOM 4711 C C . VAL B 1 88 ? 7.574 14.469 6.965 1 95.19 88 VAL B C 1
ATOM 4713 O O . VAL B 1 88 ? 6.43 14.133 7.273 1 95.19 88 VAL B O 1
ATOM 4716 N N . GLU B 1 89 ? 7.949 14.641 5.715 1 92.5 89 GLU B N 1
ATOM 4717 C CA . GLU B 1 89 ? 7.012 14.508 4.605 1 92.5 89 GLU B CA 1
ATOM 4718 C C . GLU B 1 89 ? 7.488 13.461 3.6 1 92.5 89 GLU B C 1
ATOM 4720 O O . GLU B 1 89 ? 8.68 13.383 3.301 1 92.5 89 GLU B O 1
ATOM 4725 N N . THR B 1 90 ? 6.598 12.641 3.17 1 94.12 90 THR B N 1
ATOM 4726 C CA . THR B 1 90 ? 6.898 11.75 2.055 1 94.12 90 THR B CA 1
ATOM 4727 C C . THR B 1 90 ? 6.266 12.273 0.765 1 94.12 90 THR B C 1
ATOM 4729 O O . THR B 1 90 ? 5.27 12.992 0.803 1 94.12 90 THR B O 1
ATOM 4732 N N . GLU B 1 91 ? 6.934 11.977 -0.31 1 88.81 91 GLU B N 1
ATOM 4733 C CA . GLU B 1 91 ? 6.453 12.406 -1.62 1 88.81 91 GLU B CA 1
ATOM 4734 C C . GLU B 1 91 ? 6.152 13.906 -1.635 1 88.81 91 GLU B C 1
ATOM 4736 O O . GLU B 1 91 ? 5.078 14.32 -2.072 1 88.81 91 GLU B O 1
ATOM 4741 N N . ALA B 1 92 ? 7.016 14.648 -1.021 1 84.25 92 ALA B N 1
ATOM 4742 C CA . ALA B 1 92 ? 6.863 16.094 -0.951 1 84.25 92 ALA B CA 1
ATOM 4743 C C . ALA B 1 92 ? 6.93 16.719 -2.34 1 84.25 92 ALA B C 1
ATOM 4745 O O . ALA B 1 92 ? 7.941 16.609 -3.033 1 84.25 92 ALA B O 1
ATOM 4746 N N . CYS B 1 93 ? 5.914 17.375 -2.75 1 76.31 93 CYS B N 1
ATOM 4747 C CA . CYS B 1 93 ? 5.785 17.906 -4.102 1 76.31 93 CYS B CA 1
ATOM 4748 C C . CYS B 1 93 ? 6.66 19.141 -4.285 1 76.31 93 CYS B C 1
ATOM 4750 O O . CYS B 1 93 ? 6.676 20.031 -3.434 1 76.31 93 CYS B O 1
ATOM 4752 N N . ILE B 1 94 ? 7.395 19.109 -5.25 1 80.06 94 ILE B N 1
ATOM 4753 C CA . ILE B 1 94 ? 8.18 20.281 -5.621 1 80.06 94 ILE B CA 1
ATOM 4754 C C . ILE B 1 94 ? 7.789 20.734 -7.027 1 80.06 94 ILE B C 1
ATOM 4756 O O . ILE B 1 94 ? 6.742 20.344 -7.547 1 80.06 94 ILE B O 1
ATOM 4760 N N . LYS B 1 95 ? 8.445 21.578 -7.645 1 69.19 95 LYS B N 1
ATOM 4761 C CA . LYS B 1 95 ? 8.109 22.109 -8.969 1 69.19 95 LYS B CA 1
ATOM 4762 C C . LYS B 1 95 ? 8.125 21 -10.016 1 69.19 95 LYS B C 1
ATOM 4764 O O . LYS B 1 95 ? 8.797 19.984 -9.836 1 69.19 95 LYS B O 1
ATOM 4769 N N . ASP B 1 96 ? 7.352 21.078 -11.039 1 63.38 96 ASP B N 1
ATOM 4770 C CA . ASP B 1 96 ? 7.297 20.219 -12.211 1 63.38 96 ASP B CA 1
ATOM 4771 C C . ASP B 1 96 ? 6.82 18.812 -11.844 1 63.38 96 ASP B C 1
ATOM 4773 O O . ASP B 1 96 ? 7.34 17.812 -12.367 1 63.38 96 ASP B O 1
ATOM 4777 N N . ASN B 1 97 ? 6.066 18.688 -10.734 1 67.19 97 ASN B N 1
ATOM 4778 C CA . ASN B 1 97 ? 5.344 17.484 -10.344 1 67.19 97 ASN B CA 1
ATOM 4779 C C . ASN B 1 97 ? 6.285 16.422 -9.805 1 67.19 97 ASN B C 1
ATOM 4781 O O . ASN B 1 97 ? 5.973 15.227 -9.852 1 67.19 97 ASN B O 1
ATOM 4785 N N . ARG B 1 98 ? 7.496 16.719 -9.477 1 82.56 98 ARG B N 1
ATOM 4786 C CA . ARG B 1 98 ? 8.406 15.789 -8.82 1 82.56 98 ARG B CA 1
ATOM 4787 C C . ARG B 1 98 ? 8.148 15.742 -7.32 1 82.56 98 ARG B C 1
ATOM 4789 O O . ARG B 1 98 ? 7.703 16.734 -6.73 1 82.56 98 ARG B O 1
ATOM 4796 N N . ARG B 1 99 ? 8.445 14.547 -6.801 1 88.12 99 ARG B N 1
ATOM 4797 C CA . ARG B 1 99 ? 8.164 14.375 -5.379 1 88.12 99 ARG B CA 1
ATOM 4798 C C . ARG B 1 99 ? 9.375 13.789 -4.656 1 88.12 99 ARG B C 1
ATOM 4800 O O . ARG B 1 99 ? 9.945 12.789 -5.098 1 88.12 99 ARG B O 1
ATOM 4807 N N . ILE B 1 100 ? 9.805 14.469 -3.574 1 94 100 ILE B N 1
ATOM 4808 C CA . ILE B 1 100 ? 10.898 13.992 -2.742 1 94 100 ILE B CA 1
ATOM 4809 C C . ILE B 1 100 ? 10.422 12.82 -1.885 1 94 100 ILE B C 1
ATOM 4811 O O . ILE B 1 100 ? 9.398 12.922 -1.206 1 94 100 ILE B O 1
ATOM 4815 N N . ASP B 1 101 ? 11.164 11.734 -1.949 1 95.88 101 ASP B N 1
ATOM 4816 C CA . ASP B 1 101 ? 10.75 10.531 -1.241 1 95.88 101 ASP B CA 1
ATOM 4817 C C . ASP B 1 101 ? 10.531 10.812 0.244 1 95.88 101 ASP B C 1
ATOM 4819 O O . ASP B 1 101 ? 9.477 10.492 0.796 1 95.88 101 ASP B O 1
ATOM 4823 N N . ILE B 1 102 ? 11.5 11.367 0.963 1 97.88 102 ILE B N 1
ATOM 4824 C CA . ILE B 1 102 ? 11.375 11.797 2.352 1 97.88 102 ILE B CA 1
ATOM 4825 C C . ILE B 1 102 ? 12.062 13.148 2.541 1 97.88 102 ILE B C 1
ATOM 4827 O O . ILE B 1 102 ? 13.242 13.305 2.217 1 97.88 102 ILE B O 1
ATOM 4831 N N . LEU B 1 103 ? 11.352 14.102 2.969 1 97.44 103 LEU B N 1
ATOM 4832 C CA . LEU B 1 103 ? 11.891 15.414 3.318 1 97.44 103 LEU B CA 1
ATOM 4833 C C . LEU B 1 103 ? 11.695 15.703 4.805 1 97.44 103 LEU B C 1
ATOM 4835 O O . LEU B 1 103 ? 10.562 15.773 5.285 1 97.44 103 LEU B O 1
ATOM 4839 N N . ILE B 1 104 ? 12.766 15.805 5.539 1 97.75 104 ILE B N 1
ATOM 4840 C CA . ILE B 1 104 ? 12.727 16.172 6.949 1 97.75 104 ILE B CA 1
ATOM 4841 C C . ILE B 1 104 ? 13.078 17.656 7.102 1 97.75 104 ILE B C 1
ATOM 4843 O O . ILE B 1 104 ? 14.18 18.078 6.746 1 97.75 104 ILE B O 1
ATOM 4847 N N . THR B 1 105 ? 12.172 18.391 7.547 1 95.69 105 THR B N 1
ATOM 4848 C CA . THR B 1 105 ? 12.398 19.797 7.852 1 95.69 105 THR B CA 1
ATOM 4849 C C . THR B 1 105 ? 12.75 19.984 9.328 1 95.69 105 THR B C 1
ATOM 4851 O O . THR B 1 105 ? 12.016 19.531 10.203 1 95.69 105 THR B O 1
ATOM 4854 N N . LEU B 1 106 ? 13.93 20.484 9.602 1 95.25 106 LEU B N 1
ATOM 4855 C CA . LEU B 1 106 ? 14.375 20.734 10.969 1 95.25 106 LEU B CA 1
ATOM 4856 C C . LEU B 1 106 ? 14.086 22.172 11.383 1 95.25 106 LEU B C 1
ATOM 4858 O O . LEU B 1 106 ? 13.867 23.031 10.531 1 95.25 106 LEU B O 1
ATOM 4862 N N . SER B 1 107 ? 14.297 22.156 12.727 1 86.62 107 SER B N 1
ATOM 4863 C CA . SER B 1 107 ? 14.117 23.5 13.281 1 86.62 107 SER B CA 1
ATOM 4864 C C . SER B 1 107 ? 15.281 24.406 12.914 1 86.62 107 SER B C 1
ATOM 4866 O O . SER B 1 107 ? 16.375 23.922 12.602 1 86.62 107 SER B O 1
ATOM 4868 N N . ASP B 1 108 ? 15.227 25.562 12.438 1 90.12 108 ASP B N 1
ATOM 4869 C CA . ASP B 1 108 ? 16.25 26.562 12.141 1 90.12 108 ASP B CA 1
ATOM 4870 C C . ASP B 1 108 ? 16.609 26.562 10.664 1 90.12 108 ASP B C 1
ATOM 4872 O O . ASP B 1 108 ? 17.781 26.734 10.305 1 90.12 108 ASP B O 1
ATOM 4876 N N . LYS B 1 109 ? 15.758 26.031 9.898 1 92.25 109 LYS B N 1
ATOM 4877 C CA . LYS B 1 109 ? 15.859 26.109 8.445 1 92.25 109 LYS B CA 1
ATOM 4878 C C . LYS B 1 109 ? 16.859 25.109 7.902 1 92.25 109 LYS B C 1
ATOM 4880 O O . LYS B 1 109 ? 17.594 25.391 6.957 1 92.25 109 LYS B O 1
ATOM 4885 N N . ARG B 1 110 ? 17.109 24 8.562 1 96 110 ARG B N 1
ATOM 4886 C CA . ARG B 1 110 ? 17.875 22.875 8.023 1 96 110 ARG B CA 1
ATOM 4887 C C . ARG B 1 110 ? 16.953 21.828 7.406 1 96 110 ARG B C 1
ATOM 4889 O O . ARG B 1 110 ? 15.789 21.703 7.809 1 96 110 ARG B O 1
ATOM 4896 N N . TYR B 1 111 ? 17.5 21.172 6.43 1 97.94 111 TYR B N 1
ATOM 4897 C CA . TYR B 1 111 ? 16.703 20.188 5.699 1 97.94 111 TYR B CA 1
ATOM 4898 C C . TYR B 1 111 ? 17.484 18.906 5.461 1 97.94 111 TYR B C 1
ATOM 4900 O O . TYR B 1 111 ? 18.688 18.953 5.191 1 97.94 111 TYR B O 1
ATOM 4908 N N . ILE B 1 112 ? 16.859 17.812 5.586 1 98.5 112 ILE B N 1
ATOM 4909 C CA . ILE B 1 112 ? 17.391 16.516 5.188 1 98.5 112 ILE B CA 1
ATOM 4910 C C . ILE B 1 112 ? 16.562 15.945 4.043 1 98.5 112 ILE B C 1
ATOM 4912 O O . ILE B 1 112 ? 15.359 15.742 4.184 1 98.5 112 ILE B O 1
ATOM 4916 N N . ILE B 1 113 ? 17.188 15.711 2.93 1 98.25 113 ILE B N 1
ATOM 4917 C CA . ILE B 1 113 ? 16.594 15.078 1.76 1 98.25 113 ILE B CA 1
ATOM 4918 C C . ILE B 1 113 ? 16.984 13.609 1.7 1 98.25 113 ILE B C 1
ATOM 4920 O O . ILE B 1 113 ? 18.188 13.289 1.687 1 98.25 113 ILE B O 1
ATOM 4924 N N . ILE B 1 114 ? 16.047 12.75 1.671 1 98.38 114 ILE B N 1
ATOM 4925 C CA . ILE B 1 114 ? 16.344 11.328 1.501 1 98.38 114 ILE B CA 1
ATOM 4926 C C . ILE B 1 114 ? 15.742 10.828 0.193 1 98.38 114 ILE B C 1
ATOM 4928 O O . ILE B 1 114 ? 14.523 10.836 0.023 1 98.38 114 ILE B O 1
ATOM 4932 N N . GLU B 1 115 ? 16.594 10.516 -0.724 1 96.94 115 GLU B N 1
ATOM 4933 C CA . GLU B 1 115 ? 16.203 9.844 -1.961 1 96.94 115 GLU B CA 1
ATOM 4934 C C . GLU B 1 115 ? 16.344 8.328 -1.836 1 96.94 115 GLU B C 1
ATOM 4936 O O . GLU B 1 115 ? 17.438 7.824 -1.574 1 96.94 115 GLU B O 1
ATOM 4941 N N . ASN B 1 116 ? 15.211 7.621 -1.993 1 95.69 116 ASN B N 1
ATOM 4942 C CA . ASN B 1 116 ? 15.164 6.18 -1.79 1 95.69 116 ASN B CA 1
ATOM 4943 C C . ASN B 1 116 ? 15.07 5.43 -3.115 1 95.69 116 ASN B C 1
ATOM 4945 O O . ASN B 1 116 ? 14.297 5.809 -3.998 1 95.69 116 ASN B O 1
ATOM 4949 N N . LYS B 1 117 ? 15.898 4.402 -3.27 1 89.88 117 LYS B N 1
ATOM 4950 C CA . LYS B 1 117 ? 15.906 3.564 -4.469 1 89.88 117 LYS B CA 1
ATOM 4951 C C . LYS B 1 117 ? 15.969 2.084 -4.102 1 89.88 117 LYS B C 1
ATOM 4953 O O . LYS B 1 117 ? 16.875 1.656 -3.381 1 89.88 117 LYS B O 1
ATOM 4958 N N . ILE B 1 118 ? 15.078 1.339 -4.625 1 89.19 118 ILE B N 1
ATOM 4959 C CA . ILE B 1 118 ? 15.148 -0.114 -4.516 1 89.19 118 ILE B CA 1
ATOM 4960 C C . ILE B 1 118 ? 15.453 -0.721 -5.883 1 89.19 118 ILE B C 1
ATOM 4962 O O . ILE B 1 118 ? 16.594 -1.132 -6.145 1 89.19 118 ILE B O 1
ATOM 4966 N N . TYR B 1 119 ? 14.43 -0.612 -6.852 1 78.81 119 TYR B N 1
ATOM 4967 C CA . TYR B 1 119 ? 14.695 -1.165 -8.172 1 78.81 119 TYR B CA 1
ATOM 4968 C C . TYR B 1 119 ? 14.57 -0.093 -9.25 1 78.81 119 TYR B C 1
ATOM 4970 O O . TYR B 1 119 ? 15.055 -0.269 -10.367 1 78.81 119 TYR B O 1
ATOM 4978 N N . ALA B 1 120 ? 13.984 1.05 -8.883 1 76.56 120 ALA B N 1
ATOM 4979 C CA . ALA B 1 120 ? 13.789 2.123 -9.859 1 76.56 120 ALA B CA 1
ATOM 4980 C C . ALA B 1 120 ? 15.117 2.807 -10.195 1 76.56 120 ALA B C 1
ATOM 4982 O O . ALA B 1 120 ? 15.992 2.924 -9.336 1 76.56 120 ALA B O 1
ATOM 4983 N N . LYS B 1 121 ? 15.219 3.289 -11.336 1 76.56 121 LYS B N 1
ATOM 4984 C CA . LYS B 1 121 ? 16.406 4.02 -11.766 1 76.56 121 LYS B CA 1
ATOM 4985 C C . LYS B 1 121 ? 16.297 5.504 -11.422 1 76.56 121 LYS B C 1
ATOM 4987 O O . LYS B 1 121 ? 15.203 5.996 -11.141 1 76.56 121 LYS B O 1
ATOM 4992 N N . ASP B 1 122 ? 17.531 6.168 -11.461 1 83.94 122 ASP B N 1
ATOM 4993 C CA . ASP B 1 122 ? 17.578 7.613 -11.266 1 83.94 122 ASP B CA 1
ATOM 4994 C C . ASP B 1 122 ? 16.859 8.344 -12.398 1 83.94 122 ASP B C 1
ATOM 4996 O O . ASP B 1 122 ? 16.828 7.863 -13.531 1 83.94 122 ASP B O 1
ATOM 5000 N N . GLN B 1 123 ? 16.297 9.477 -12.031 1 79.81 123 GLN B N 1
ATOM 5001 C CA . GLN B 1 123 ? 15.672 10.336 -13.023 1 79.81 123 GLN B CA 1
ATOM 5002 C C . GLN B 1 123 ? 16.547 11.547 -13.328 1 79.81 123 GLN B C 1
ATOM 5004 O O . GLN B 1 123 ? 17.422 11.906 -12.539 1 79.81 123 GLN B O 1
ATOM 5009 N N . LYS B 1 124 ? 16.297 12.164 -14.453 1 80.69 124 LYS B N 1
ATOM 5010 C CA . LYS B 1 124 ? 17.109 13.305 -14.891 1 80.69 124 LYS B CA 1
ATOM 5011 C C . LYS B 1 124 ? 17.031 14.445 -13.891 1 80.69 124 LYS B C 1
ATOM 5013 O O . LYS B 1 124 ? 15.945 14.883 -13.516 1 80.69 124 LYS B O 1
ATOM 5018 N N . ASN B 1 125 ? 18.203 14.883 -13.453 1 88.69 125 ASN B N 1
ATOM 5019 C CA . ASN B 1 125 ? 18.375 16.031 -12.578 1 88.69 125 ASN B CA 1
ATOM 5020 C C . ASN B 1 125 ? 17.609 15.867 -11.273 1 88.69 125 ASN B C 1
ATOM 5022 O O . ASN B 1 125 ? 17.266 16.859 -10.609 1 88.69 125 ASN B O 1
ATOM 5026 N N . GLN B 1 126 ? 17.281 14.664 -10.945 1 89.38 126 GLN B N 1
ATOM 5027 C CA . GLN B 1 126 ? 16.422 14.406 -9.789 1 89.38 126 GLN B CA 1
ATOM 5028 C C . GLN B 1 126 ? 17.016 15.008 -8.516 1 89.38 126 GLN B C 1
ATOM 5030 O O . GLN B 1 126 ? 16.406 15.898 -7.91 1 89.38 126 GLN B O 1
ATOM 5035 N N . LEU B 1 127 ? 18.188 14.656 -8.156 1 93.94 127 LEU B N 1
ATOM 5036 C CA . LEU B 1 127 ? 18.812 15.141 -6.926 1 93.94 127 LEU B CA 1
ATOM 5037 C C . LEU B 1 127 ? 19.125 16.641 -7.023 1 93.94 127 LEU B C 1
ATOM 5039 O O . LEU B 1 127 ? 18.953 17.375 -6.047 1 93.94 127 LEU B O 1
ATOM 5043 N N . LYS B 1 128 ? 19.531 16.984 -8.211 1 94 128 LYS B N 1
ATOM 5044 C CA . LYS B 1 128 ? 19.797 18.406 -8.438 1 94 128 LYS B CA 1
ATOM 5045 C C . LYS B 1 128 ? 18.562 19.25 -8.148 1 94 128 LYS B C 1
ATOM 5047 O O . LYS B 1 128 ? 18.641 20.25 -7.449 1 94 128 LYS B O 1
ATOM 5052 N N . ASP B 1 129 ? 17.453 18.828 -8.641 1 93.56 129 ASP B N 1
ATOM 5053 C CA . ASP B 1 129 ? 16.203 19.562 -8.477 1 93.56 129 ASP B CA 1
ATOM 5054 C C . ASP B 1 129 ? 15.781 19.609 -7.012 1 93.56 129 ASP B C 1
ATOM 5056 O O . ASP B 1 129 ? 15.305 20.641 -6.531 1 93.56 129 ASP B O 1
ATOM 5060 N N . TYR B 1 130 ? 15.945 18.547 -6.34 1 95.31 130 TYR B N 1
ATOM 5061 C CA . TYR B 1 130 ? 15.578 18.5 -4.93 1 95.31 130 TYR B CA 1
ATOM 5062 C C . TYR B 1 130 ? 16.422 19.469 -4.105 1 95.31 130 TYR B C 1
ATOM 5064 O O . TYR B 1 130 ? 15.891 20.234 -3.297 1 95.31 130 TYR B O 1
ATOM 5072 N N . ILE B 1 131 ? 17.672 19.453 -4.332 1 96.38 131 ILE B N 1
ATOM 5073 C CA . ILE B 1 131 ? 18.609 20.297 -3.59 1 96.38 131 ILE B CA 1
ATOM 5074 C C . ILE B 1 131 ? 18.312 21.766 -3.902 1 96.38 131 ILE B C 1
ATOM 5076 O O . ILE B 1 131 ? 18.25 22.609 -2.994 1 96.38 131 ILE B O 1
ATOM 5080 N N . ASN B 1 132 ? 18.094 22.016 -5.176 1 94.25 132 ASN B N 1
ATOM 5081 C CA . ASN B 1 132 ? 17.812 23.391 -5.578 1 94.25 132 ASN B CA 1
ATOM 5082 C C . ASN B 1 132 ? 16.516 23.906 -4.969 1 94.25 132 ASN B C 1
ATOM 5084 O O . ASN B 1 132 ? 16.391 25.078 -4.617 1 94.25 132 ASN B O 1
ATOM 5088 N N . PHE B 1 133 ? 15.578 23.062 -4.922 1 94.06 133 PHE B N 1
ATOM 5089 C CA . PHE B 1 133 ? 14.305 23.406 -4.305 1 94.06 133 PHE B CA 1
ATOM 5090 C C . PHE B 1 133 ? 14.508 23.859 -2.865 1 94.06 133 PHE B C 1
ATOM 5092 O O . PHE B 1 133 ? 14 24.922 -2.465 1 94.06 133 PHE B O 1
ATOM 5099 N N . VAL B 1 134 ? 15.266 23.141 -2.094 1 94.75 134 VAL B N 1
ATOM 5100 C CA . VAL B 1 134 ? 15.508 23.453 -0.69 1 94.75 134 VAL B CA 1
ATOM 5101 C C . VAL B 1 134 ? 16.359 24.719 -0.587 1 94.75 134 VAL B C 1
ATOM 5103 O O . VAL B 1 134 ? 16.109 25.578 0.259 1 94.75 134 VAL B O 1
ATOM 5106 N N . ARG B 1 135 ? 17.328 24.828 -1.455 1 94.38 135 ARG B N 1
ATOM 5107 C CA . ARG B 1 135 ? 18.234 25.969 -1.431 1 94.38 135 ARG B CA 1
ATOM 5108 C C . ARG B 1 135 ? 17.484 27.266 -1.652 1 94.38 135 ARG B C 1
ATOM 5110 O O . ARG B 1 135 ? 17.812 28.297 -1.057 1 94.38 135 ARG B O 1
ATOM 5117 N N . LYS B 1 136 ? 16.469 27.219 -2.486 1 91.94 136 LYS B N 1
ATOM 5118 C CA . LYS B 1 136 ? 15.672 28.406 -2.756 1 91.94 136 LYS B CA 1
ATOM 5119 C C . LYS B 1 136 ? 14.984 28.906 -1.488 1 91.94 136 LYS B C 1
ATOM 5121 O O . LYS B 1 136 ? 14.812 30.109 -1.303 1 91.94 136 LYS B O 1
ATOM 5126 N N . ASN B 1 137 ? 14.633 28.047 -0.642 1 88.88 137 ASN B N 1
ATOM 5127 C CA . ASN B 1 137 ? 13.922 28.375 0.588 1 88.88 137 ASN B CA 1
ATOM 5128 C C . ASN B 1 137 ? 14.859 29 1.621 1 88.88 137 ASN B C 1
ATOM 5130 O O . ASN B 1 137 ? 14.406 29.656 2.566 1 88.88 137 ASN B O 1
ATOM 5134 N N . ILE B 1 138 ? 16.203 28.859 1.409 1 92.19 138 ILE B N 1
ATOM 5135 C CA . ILE B 1 138 ? 17.141 29.344 2.414 1 92.19 138 ILE B CA 1
ATOM 5136 C C . ILE B 1 138 ? 18.234 30.156 1.74 1 92.19 138 ILE B C 1
ATOM 5138 O O . ILE B 1 138 ? 19.391 30.141 2.178 1 92.19 138 ILE B O 1
ATOM 5142 N N . LYS B 1 139 ? 17.938 30.75 0.655 1 85.75 139 LYS B N 1
ATOM 5143 C CA . LYS B 1 139 ? 18.891 31.469 -0.183 1 85.75 139 LYS B CA 1
ATOM 5144 C C . LYS B 1 139 ? 19.531 32.625 0.574 1 85.75 139 LYS B C 1
ATOM 5146 O O . LYS B 1 139 ? 20.656 33 0.281 1 85.75 139 LYS B O 1
ATOM 5151 N N . ASN B 1 140 ? 18.922 33.062 1.529 1 89.06 140 ASN B N 1
ATOM 5152 C CA . ASN B 1 140 ? 19.391 34.25 2.246 1 89.06 140 ASN B CA 1
ATOM 5153 C C . ASN B 1 140 ? 20.359 33.875 3.371 1 89.06 140 ASN B C 1
ATOM 5155 O O . ASN B 1 140 ? 20.953 34.75 4.004 1 89.06 140 ASN B O 1
ATOM 5159 N N . ILE B 1 141 ? 20.562 32.656 3.605 1 89 141 ILE B N 1
ATOM 5160 C CA . ILE B 1 141 ? 21.469 32.188 4.652 1 89 141 ILE B CA 1
ATOM 5161 C C . ILE B 1 141 ? 22.875 32.062 4.094 1 89 141 ILE B C 1
ATOM 5163 O O . ILE B 1 141 ? 23.078 31.453 3.033 1 89 141 ILE B O 1
ATOM 5167 N N . LYS B 1 142 ? 23.812 32.656 4.777 1 88.69 142 LYS B N 1
ATOM 5168 C CA . LYS B 1 142 ? 25.219 32.5 4.387 1 88.69 142 LYS B CA 1
ATOM 5169 C C . LYS B 1 142 ? 25.641 31.031 4.445 1 88.69 142 LYS B C 1
ATOM 5171 O O . LYS B 1 142 ? 25.312 30.312 5.391 1 88.69 142 LYS B O 1
ATOM 5176 N N . ASP B 1 143 ? 26.344 30.531 3.498 1 92.31 143 ASP B N 1
ATOM 5177 C CA . ASP B 1 143 ? 26.797 29.141 3.412 1 92.31 143 ASP B CA 1
ATOM 5178 C C . ASP B 1 143 ? 25.625 28.172 3.584 1 92.31 143 ASP B C 1
ATOM 5180 O O . ASP B 1 143 ? 25.703 27.25 4.402 1 92.31 143 ASP B O 1
ATOM 5184 N N . CYS B 1 144 ? 24.609 28.391 2.891 1 93.25 144 CYS B N 1
ATOM 5185 C CA . CYS B 1 144 ? 23.359 27.688 3.064 1 93.25 144 CYS B CA 1
ATOM 5186 C C . CYS B 1 144 ? 23.531 26.188 2.799 1 93.25 144 CYS B C 1
ATOM 5188 O O . CYS B 1 144 ? 22.703 25.375 3.219 1 93.25 144 CYS B O 1
ATOM 5190 N N . TYR B 1 145 ? 24.703 25.828 2.119 1 95.38 145 TYR B N 1
ATOM 5191 C CA . TYR B 1 145 ? 24.938 24.422 1.876 1 95.38 145 TYR B CA 1
ATOM 5192 C C . TYR B 1 145 ? 25.062 23.656 3.188 1 95.38 145 TYR B C 1
ATOM 5194 O O . TYR B 1 145 ? 24.75 22.453 3.254 1 95.38 145 TYR B O 1
ATOM 5202 N N . LYS B 1 146 ? 25.5 24.359 4.277 1 96.62 146 LYS B N 1
ATOM 5203 C CA . LYS B 1 146 ? 25.703 23.734 5.582 1 96.62 146 LYS B CA 1
ATOM 5204 C C . LYS B 1 146 ? 24.359 23.359 6.227 1 96.62 146 LYS B C 1
ATOM 5206 O O . LYS B 1 146 ? 24.328 22.609 7.199 1 96.62 146 LYS B O 1
ATOM 5211 N N . ASN B 1 147 ? 23.266 23.812 5.586 1 97.75 147 ASN B N 1
ATOM 5212 C CA . ASN B 1 147 ? 21.922 23.578 6.129 1 97.75 147 ASN B CA 1
ATOM 5213 C C . ASN B 1 147 ? 21.203 22.484 5.363 1 97.75 147 ASN B C 1
ATOM 5215 O O . ASN B 1 147 ? 20.016 22.219 5.605 1 97.75 147 ASN B O 1
ATOM 5219 N N . ILE B 1 148 ? 21.875 21.844 4.484 1 98.19 148 ILE B N 1
ATOM 5220 C CA . ILE B 1 148 ? 21.219 20.828 3.66 1 98.19 148 ILE B CA 1
ATOM 5221 C C . ILE B 1 148 ? 22.016 19.516 3.729 1 98.19 148 ILE B C 1
ATOM 5223 O O . ILE B 1 148 ? 23.219 19.5 3.471 1 98.19 148 ILE B O 1
ATOM 5227 N N . LEU B 1 149 ? 21.391 18.484 4.133 1 98.56 149 LEU B N 1
ATOM 5228 C CA . LEU B 1 149 ? 21.938 17.125 4.062 1 98.56 149 LEU B CA 1
ATOM 5229 C C . LEU B 1 149 ? 21.172 16.281 3.053 1 98.56 149 LEU B C 1
ATOM 5231 O O . LEU B 1 149 ? 19.953 16.125 3.17 1 98.56 149 LEU B O 1
ATOM 5235 N N . THR B 1 150 ? 21.812 15.797 2.045 1 98.38 150 THR B N 1
ATOM 5236 C CA . THR B 1 150 ? 21.25 14.906 1.043 1 98.38 150 THR B CA 1
ATOM 5237 C C . THR B 1 150 ? 21.672 13.461 1.304 1 98.38 150 THR B C 1
ATOM 5239 O O . THR B 1 150 ? 22.859 13.148 1.322 1 98.38 150 THR B O 1
ATOM 5242 N N . ILE B 1 151 ? 20.688 12.633 1.494 1 98.31 151 ILE B N 1
ATOM 5243 C CA . ILE B 1 151 ? 20.938 11.219 1.739 1 98.31 151 ILE B CA 1
ATOM 5244 C C . ILE B 1 151 ? 20.438 10.391 0.557 1 98.31 151 ILE B C 1
ATOM 5246 O O . ILE B 1 151 ? 19.312 10.586 0.087 1 98.31 151 ILE B O 1
ATOM 5250 N N . TYR B 1 152 ? 21.266 9.562 0.043 1 97.25 152 TYR B N 1
ATOM 5251 C CA . TYR B 1 152 ? 20.906 8.586 -0.98 1 97.25 152 TYR B CA 1
ATOM 5252 C C . TYR B 1 152 ? 20.812 7.188 -0.388 1 97.25 152 TYR B C 1
ATOM 5254 O O . TYR B 1 152 ? 21.844 6.555 -0.111 1 97.25 152 TYR B O 1
ATOM 5262 N N . LEU B 1 153 ? 19.562 6.723 -0.183 1 96.81 153 LEU B N 1
ATOM 5263 C CA . LEU B 1 153 ? 19.266 5.398 0.355 1 96.81 153 LEU B CA 1
ATOM 5264 C C . LEU B 1 153 ? 19.047 4.395 -0.769 1 96.81 153 LEU B C 1
ATOM 5266 O O . LEU B 1 153 ? 18.141 4.574 -1.595 1 96.81 153 LEU B O 1
ATOM 5270 N N . HIS B 1 154 ? 19.844 3.348 -0.811 1 92.88 154 HIS B N 1
ATOM 5271 C CA . HIS B 1 154 ? 19.734 2.375 -1.894 1 92.88 154 HIS B CA 1
ATOM 5272 C C . HIS B 1 154 ? 19.859 0.949 -1.364 1 92.88 154 HIS B C 1
ATOM 5274 O O . HIS B 1 154 ? 20.562 0.704 -0.378 1 92.88 154 HIS B O 1
ATOM 5280 N N . GLN B 1 155 ? 19.156 0.03 -1.957 1 88.06 155 GLN B N 1
ATOM 5281 C CA . GLN B 1 155 ? 19.203 -1.366 -1.538 1 88.06 155 GLN B CA 1
ATOM 5282 C C . GLN B 1 155 ? 20.594 -1.961 -1.791 1 88.06 155 GLN B C 1
ATOM 5284 O O . GLN B 1 155 ? 21.031 -2.838 -1.051 1 88.06 155 GLN B O 1
ATOM 5289 N N . ASP B 1 156 ? 21.266 -1.476 -2.814 1 82.44 156 ASP B N 1
ATOM 5290 C CA . ASP B 1 156 ? 22.641 -1.877 -3.133 1 82.44 156 ASP B CA 1
ATOM 5291 C C . ASP B 1 156 ? 23.656 -0.982 -2.422 1 82.44 156 ASP B C 1
ATOM 5293 O O . ASP B 1 156 ? 23.719 0.221 -2.68 1 82.44 156 ASP B O 1
ATOM 5297 N N . GLU B 1 157 ? 24.469 -1.525 -1.621 1 83.62 157 GLU B N 1
ATOM 5298 C CA . GLU B 1 157 ? 25.438 -0.775 -0.83 1 83.62 157 GLU B CA 1
ATOM 5299 C C . GLU B 1 157 ? 26.453 -0.083 -1.725 1 83.62 157 GLU B C 1
ATOM 5301 O O . GLU B 1 157 ? 27.062 0.914 -1.326 1 83.62 157 GLU B O 1
ATOM 5306 N N . CYS B 1 158 ? 26.578 -0.532 -2.85 1 81.06 158 CYS B N 1
ATOM 5307 C CA . CYS B 1 158 ? 27.625 -0.003 -3.727 1 81.06 158 CYS B CA 1
ATOM 5308 C C . CYS B 1 158 ? 27.047 1.037 -4.684 1 81.06 158 CYS B C 1
ATOM 5310 O O . CYS B 1 158 ? 27.797 1.705 -5.398 1 81.06 158 CYS B O 1
ATOM 5312 N N . ALA B 1 159 ? 25.812 1.169 -4.684 1 84.5 159 ALA B N 1
ATOM 5313 C CA . ALA B 1 159 ? 25.172 2.084 -5.629 1 84.5 159 ALA B CA 1
ATOM 5314 C C . ALA B 1 159 ? 25.344 3.533 -5.184 1 84.5 159 ALA B C 1
ATOM 5316 O O . ALA B 1 159 ? 25.281 3.834 -3.99 1 84.5 159 ALA B O 1
ATOM 5317 N N . SER B 1 160 ? 25.609 4.418 -6.125 1 88 160 SER B N 1
ATOM 5318 C CA . SER B 1 160 ? 25.672 5.863 -5.93 1 88 160 SER B CA 1
ATOM 5319 C C . SER B 1 160 ? 24.766 6.594 -6.922 1 88 160 SER B C 1
ATOM 5321 O O . SER B 1 160 ? 24.391 6.031 -7.949 1 88 160 SER B O 1
ATOM 5323 N N . PRO B 1 161 ? 24.438 7.848 -6.555 1 91.56 161 PRO B N 1
ATOM 5324 C CA . PRO B 1 161 ? 23.641 8.578 -7.543 1 91.56 161 PRO B CA 1
ATOM 5325 C C . PRO B 1 161 ? 24.344 8.703 -8.891 1 91.56 161 PRO B C 1
ATOM 5327 O O . PRO B 1 161 ? 25.562 8.914 -8.945 1 91.56 161 PRO B O 1
ATOM 5330 N N . SER B 1 162 ? 23.578 8.602 -9.883 1 84.19 162 SER B N 1
ATOM 5331 C CA . SER B 1 162 ? 24.141 8.727 -11.219 1 84.19 162 SER B CA 1
ATOM 5332 C C . SER B 1 162 ? 24.359 10.188 -11.594 1 84.19 162 SER B C 1
ATOM 5334 O O . SER B 1 162 ? 23.766 11.086 -10.984 1 84.19 162 SER B O 1
ATOM 5336 N N . ASP B 1 163 ? 25.219 10.375 -12.547 1 84.12 163 ASP B N 1
ATOM 5337 C CA . ASP B 1 163 ? 25.422 11.711 -13.094 1 84.12 163 ASP B CA 1
ATOM 5338 C C . ASP B 1 163 ? 24.125 12.266 -13.68 1 84.12 163 ASP B C 1
ATOM 5340 O O . ASP B 1 163 ? 23.891 13.477 -13.656 1 84.12 163 ASP B O 1
ATOM 5344 N N . TYR B 1 164 ? 23.344 11.367 -14.094 1 81.94 164 TYR B N 1
ATOM 5345 C CA . TYR B 1 164 ? 22.047 11.734 -14.672 1 81.94 164 TYR B CA 1
ATOM 5346 C C . TYR B 1 164 ? 21.172 12.438 -13.648 1 81.94 164 TYR B C 1
ATOM 5348 O O . TYR B 1 164 ? 20.469 13.398 -13.977 1 81.94 164 TYR B O 1
ATOM 5356 N N . SER B 1 165 ? 21.25 11.953 -12.453 1 88.44 165 SER B N 1
ATOM 5357 C CA . SER B 1 165 ? 20.469 12.516 -11.359 1 88.44 165 SER B CA 1
ATOM 5358 C C . SER B 1 165 ? 21.094 13.797 -10.82 1 88.44 165 SER B C 1
ATOM 5360 O O . SER B 1 165 ? 20.391 14.727 -10.43 1 88.44 165 SER B O 1
ATOM 5362 N N . LEU B 1 166 ? 22.406 13.867 -10.906 1 92.38 166 LEU B N 1
ATOM 5363 C CA . LEU B 1 166 ? 23.172 14.969 -10.312 1 92.38 166 LEU B CA 1
ATOM 5364 C C . LEU B 1 166 ? 23.219 16.172 -11.25 1 92.38 166 LEU B C 1
ATOM 5366 O O . LEU B 1 166 ? 23.469 17.297 -10.82 1 92.38 166 LEU B O 1
ATOM 5370 N N . GLY B 1 167 ? 23.047 15.852 -12.523 1 89 167 GLY B N 1
ATOM 5371 C CA . GLY B 1 167 ? 23.203 16.922 -13.492 1 89 167 GLY B CA 1
ATOM 5372 C C . GLY B 1 167 ? 24.609 17.5 -13.523 1 89 167 GLY B C 1
ATOM 5373 O O . GLY B 1 167 ? 25.578 16.766 -13.789 1 89 167 GLY B O 1
ATOM 5374 N N . ASN B 1 168 ? 24.703 18.734 -13.188 1 90.88 168 ASN B N 1
ATOM 5375 C CA . ASN B 1 168 ? 26.016 19.375 -13.211 1 90.88 168 ASN B CA 1
ATOM 5376 C C . ASN B 1 168 ? 26.672 19.359 -11.828 1 90.88 168 ASN B C 1
ATOM 5378 O O . ASN B 1 168 ? 27.688 20.016 -11.609 1 90.88 168 ASN B O 1
ATOM 5382 N N . PHE B 1 169 ? 26.062 18.688 -10.945 1 95.56 169 PHE B N 1
ATOM 5383 C CA . PHE B 1 169 ? 26.656 18.531 -9.625 1 95.56 169 PHE B CA 1
ATOM 5384 C C . PHE B 1 169 ? 27.594 17.328 -9.594 1 95.56 169 PHE B C 1
ATOM 5386 O O . PHE B 1 169 ? 27.531 16.469 -10.469 1 95.56 169 PHE B O 1
ATOM 5393 N N . THR B 1 170 ? 28.484 17.328 -8.633 1 94.56 170 THR B N 1
ATOM 5394 C CA . THR B 1 170 ? 29.406 16.219 -8.406 1 94.56 170 THR B CA 1
ATOM 5395 C C . THR B 1 170 ? 29.516 15.906 -6.918 1 94.56 170 THR B C 1
ATOM 5397 O O . THR B 1 170 ? 29.469 16.812 -6.082 1 94.56 170 THR B O 1
ATOM 5400 N N . ILE B 1 171 ? 29.703 14.648 -6.648 1 95.69 171 ILE B N 1
ATOM 5401 C CA . ILE B 1 171 ? 29.906 14.234 -5.266 1 95.69 171 ILE B CA 1
ATOM 5402 C C . ILE B 1 171 ? 31.391 14.117 -4.965 1 95.69 171 ILE B C 1
ATOM 5404 O O . ILE B 1 171 ? 32.125 13.461 -5.703 1 95.69 171 ILE B O 1
ATOM 5408 N N . LYS B 1 172 ? 31.766 14.766 -3.984 1 94.5 172 LYS B N 1
ATOM 5409 C CA . LYS B 1 172 ? 33.125 14.664 -3.475 1 94.5 172 LYS B CA 1
ATOM 5410 C C . LYS B 1 172 ? 33.156 14.289 -1.995 1 94.5 172 LYS B C 1
ATOM 5412 O O . LYS B 1 172 ? 33.062 15.164 -1.128 1 94.5 172 LYS B O 1
ATOM 5417 N N . THR B 1 173 ? 33.312 12.992 -1.755 1 91.94 173 THR B N 1
ATOM 5418 C CA . THR B 1 173 ? 33.312 12.438 -0.407 1 91.94 173 THR B CA 1
ATOM 5419 C C . THR B 1 173 ? 31.969 12.664 0.27 1 91.94 173 THR B C 1
ATOM 5421 O O . THR B 1 173 ? 30.984 11.992 -0.04 1 91.94 173 THR B O 1
ATOM 5424 N N . ASN B 1 174 ? 31.938 13.742 1.152 1 95.5 174 ASN B N 1
ATOM 5425 C CA . ASN B 1 174 ? 30.719 13.953 1.92 1 95.5 174 ASN B CA 1
ATOM 5426 C C . ASN B 1 174 ? 30.031 15.258 1.519 1 95.5 174 ASN B C 1
ATOM 5428 O O . ASN B 1 174 ? 29.234 15.805 2.287 1 95.5 174 ASN B O 1
ATOM 5432 N N . LEU B 1 175 ? 30.375 15.695 0.262 1 97.19 175 LEU B N 1
ATOM 5433 C CA . LEU B 1 175 ? 29.812 16.938 -0.229 1 97.19 175 LEU B CA 1
ATOM 5434 C C . LEU B 1 175 ? 29.312 16.781 -1.662 1 97.19 175 LEU B C 1
ATOM 5436 O O . LEU B 1 175 ? 29.844 15.977 -2.426 1 97.19 175 LEU B O 1
ATOM 5440 N N . ILE B 1 176 ? 28.297 17.516 -1.914 1 97.62 176 ILE B N 1
ATOM 5441 C CA . ILE B 1 176 ? 27.891 17.734 -3.299 1 97.62 176 ILE B CA 1
ATOM 5442 C C . ILE B 1 176 ? 28.297 19.141 -3.742 1 97.62 176 ILE B C 1
ATOM 5444 O O . ILE B 1 176 ? 28.062 20.109 -3.023 1 97.62 176 ILE B O 1
ATOM 5448 N N . LYS B 1 177 ? 28.891 19.203 -4.914 1 97.19 177 LYS B N 1
ATOM 5449 C CA . LYS B 1 177 ? 29.422 20.469 -5.422 1 97.19 177 LYS B CA 1
ATOM 5450 C C . LYS B 1 177 ? 28.859 20.781 -6.801 1 97.19 177 LYS B C 1
ATOM 5452 O O . LYS B 1 177 ? 28.453 19.891 -7.535 1 97.19 177 LYS B O 1
ATOM 5457 N N . ASP B 1 178 ? 28.812 22.062 -7.098 1 95.62 178 ASP B N 1
ATOM 5458 C CA . ASP B 1 178 ? 28.359 22.469 -8.43 1 95.62 178 ASP B CA 1
ATOM 5459 C C . ASP B 1 178 ? 29.531 22.5 -9.414 1 95.62 178 ASP B C 1
ATOM 5461 O O . ASP B 1 178 ? 30.641 22.062 -9.086 1 95.62 178 ASP B O 1
ATOM 5465 N N . LYS B 1 179 ? 29.25 22.953 -10.586 1 92.81 179 LYS B N 1
ATOM 5466 C CA . LYS B 1 179 ? 30.219 22.953 -11.664 1 92.81 179 LYS B CA 1
ATOM 5467 C C . LYS B 1 179 ? 31.422 23.844 -11.328 1 92.81 179 LYS B C 1
ATOM 5469 O O . LYS B 1 179 ? 32.531 23.609 -11.812 1 92.81 179 LYS B O 1
ATOM 5474 N N . ASN B 1 180 ? 31.219 24.859 -10.539 1 95 180 ASN B N 1
ATOM 5475 C CA . ASN B 1 180 ? 32.25 25.797 -10.141 1 95 180 ASN B CA 1
ATOM 5476 C C . ASN B 1 180 ? 32.938 25.359 -8.844 1 95 180 ASN B C 1
ATOM 5478 O O . ASN B 1 180 ? 33.625 26.156 -8.203 1 95 180 ASN B O 1
ATOM 5482 N N . GLU B 1 181 ? 32.625 24.219 -8.336 1 94.25 181 GLU B N 1
ATOM 5483 C CA . GLU B 1 181 ? 33.25 23.594 -7.172 1 94.25 181 GLU B CA 1
ATOM 5484 C C . GLU B 1 181 ? 32.75 24.234 -5.875 1 94.25 181 GLU B C 1
ATOM 5486 O O . GLU B 1 181 ? 33.406 24.094 -4.832 1 94.25 181 GLU B O 1
ATOM 5491 N N . ASN B 1 182 ? 31.656 24.953 -6 1 95.69 182 ASN B N 1
ATOM 5492 C CA . ASN B 1 182 ? 31.016 25.438 -4.777 1 95.69 182 ASN B CA 1
ATOM 5493 C C . ASN B 1 182 ? 30.219 24.344 -4.078 1 95.69 182 ASN B C 1
ATOM 5495 O O . ASN B 1 182 ? 29.594 23.516 -4.738 1 95.69 182 ASN B O 1
ATOM 5499 N N . ASN B 1 183 ? 30.297 24.391 -2.771 1 96.75 183 ASN B N 1
ATOM 5500 C CA . ASN B 1 183 ? 29.5 23.438 -2.01 1 96.75 183 ASN B CA 1
ATOM 5501 C C . ASN B 1 183 ? 28 23.719 -2.143 1 96.75 183 ASN B C 1
ATOM 5503 O O . ASN B 1 183 ? 27.578 24.875 -2.055 1 96.75 183 ASN B O 1
ATOM 5507 N N . VAL B 1 184 ? 27.219 22.641 -2.318 1 96.69 184 VAL B N 1
ATOM 5508 C CA . VAL B 1 184 ? 25.781 22.844 -2.5 1 96.69 184 VAL B CA 1
ATOM 5509 C C . VAL B 1 184 ? 25.016 22.125 -1.39 1 96.69 184 VAL B C 1
ATOM 5511 O O . VAL B 1 184 ? 23.906 22.531 -1.029 1 96.69 184 VAL B O 1
ATOM 5514 N N . SER B 1 185 ? 25.547 21.031 -0.849 1 97.69 185 SER B N 1
ATOM 5515 C CA . SER B 1 185 ? 24.938 20.281 0.246 1 97.69 185 SER B CA 1
ATOM 5516 C C . SER B 1 185 ? 25.906 19.266 0.843 1 97.69 185 SER B C 1
ATOM 5518 O O . SER B 1 185 ? 26.906 18.906 0.204 1 97.69 185 SER B O 1
ATOM 5520 N N . TYR B 1 186 ? 25.703 18.906 2.078 1 97.88 186 TYR B N 1
ATOM 5521 C CA . TYR B 1 186 ? 26.328 17.688 2.578 1 97.88 186 TYR B CA 1
ATOM 5522 C C . TYR B 1 186 ? 25.75 16.453 1.9 1 97.88 186 TYR B C 1
ATOM 5524 O O . TYR B 1 186 ? 24.625 16.484 1.391 1 97.88 186 TYR B O 1
ATOM 5532 N N . TYR B 1 187 ? 26.531 15.367 1.874 1 97.75 187 TYR B N 1
ATOM 5533 C CA . TYR B 1 187 ? 26.109 14.125 1.234 1 97.75 187 TYR B CA 1
ATOM 5534 C C . TYR B 1 187 ? 26.391 12.93 2.137 1 97.75 187 TYR B C 1
ATOM 5536 O O . TYR B 1 187 ? 27.438 12.875 2.797 1 97.75 187 TYR B O 1
ATOM 5544 N N . LEU B 1 188 ? 25.453 12.055 2.215 1 97.56 188 LEU B N 1
ATOM 5545 C CA . LEU B 1 188 ? 25.656 10.789 2.92 1 97.56 188 LEU B CA 1
ATOM 5546 C C . LEU B 1 188 ? 25.047 9.633 2.131 1 97.56 188 LEU B C 1
ATOM 5548 O O . LEU B 1 188 ? 23.859 9.664 1.783 1 97.56 188 LEU B O 1
ATOM 5552 N N . LYS B 1 189 ? 25.828 8.641 1.832 1 96 189 LYS B N 1
ATOM 5553 C CA . LYS B 1 189 ? 25.344 7.379 1.285 1 96 189 LYS B CA 1
ATOM 5554 C C . LYS B 1 189 ? 24.812 6.469 2.391 1 96 189 LYS B C 1
ATOM 5556 O O . LYS B 1 189 ? 25.469 6.27 3.406 1 96 189 LYS B O 1
ATOM 5561 N N . MET B 1 190 ? 23.625 5.996 2.168 1 95.94 190 MET B N 1
ATOM 5562 C CA . MET B 1 190 ? 22.984 5.086 3.107 1 95.94 190 MET B CA 1
ATOM 5563 C C . MET B 1 190 ? 22.469 3.838 2.395 1 95.94 190 MET B C 1
ATOM 5565 O O . MET B 1 190 ? 22.25 3.855 1.182 1 95.94 190 MET B O 1
ATOM 5569 N N . ASP B 1 191 ? 22.406 2.695 3.02 1 94.31 191 ASP B N 1
ATOM 5570 C CA . ASP B 1 191 ? 21.828 1.483 2.453 1 94.31 191 ASP B CA 1
ATOM 5571 C C . ASP B 1 191 ? 20.844 0.843 3.428 1 94.31 191 ASP B C 1
ATOM 5573 O O . ASP B 1 191 ? 20.672 1.319 4.551 1 94.31 191 ASP B O 1
ATOM 5577 N N . TYR B 1 192 ? 20.219 -0.237 3.045 1 94.81 192 TYR B N 1
ATOM 5578 C CA . TYR B 1 192 ? 19.141 -0.812 3.836 1 94.81 192 TYR B CA 1
ATOM 5579 C C . TYR B 1 192 ? 19.688 -1.64 4.992 1 94.81 192 TYR B C 1
ATOM 5581 O O . TYR B 1 192 ? 18.953 -1.989 5.918 1 94.81 192 TYR B O 1
ATOM 5589 N N . MET B 1 193 ? 20.938 -1.964 4.977 1 94.69 193 MET B N 1
ATOM 5590 C CA . MET B 1 193 ? 21.547 -2.537 6.176 1 94.69 193 MET B CA 1
ATOM 5591 C C . MET B 1 193 ? 21.578 -1.518 7.309 1 94.69 193 MET B C 1
ATOM 5593 O O . MET B 1 193 ? 21.391 -1.872 8.477 1 94.69 193 MET B O 1
ATOM 5597 N N . TRP B 1 194 ? 21.875 -0.3 6.891 1 96.69 194 TRP B N 1
ATOM 5598 C CA . TRP B 1 194 ? 21.812 0.79 7.859 1 96.69 194 TRP B CA 1
ATOM 5599 C C . TRP B 1 194 ? 20.422 0.891 8.484 1 96.69 194 TRP B C 1
ATOM 5601 O O . TRP B 1 194 ? 20.297 1.022 9.703 1 96.69 194 TRP B O 1
ATOM 5611 N N . ILE B 1 195 ? 19.359 0.825 7.684 1 97.81 195 ILE B N 1
ATOM 5612 C CA . ILE B 1 195 ? 17.969 0.883 8.141 1 97.81 195 ILE B CA 1
ATOM 5613 C C . ILE B 1 195 ? 17.672 -0.311 9.047 1 97.81 195 ILE B C 1
ATOM 5615 O O . ILE B 1 195 ? 17.047 -0.16 10.102 1 97.81 195 ILE B O 1
ATOM 5619 N N . LYS B 1 196 ? 18.109 -1.494 8.625 1 97.06 196 LYS B N 1
ATOM 5620 C CA . LYS B 1 196 ? 17.906 -2.699 9.43 1 97.06 196 LYS B CA 1
ATOM 5621 C C . LYS B 1 196 ? 18.547 -2.553 10.805 1 97.06 196 LYS B C 1
ATOM 5623 O O . LYS B 1 196 ? 17.938 -2.939 11.812 1 97.06 196 LYS B O 1
ATOM 5628 N N . GLU B 1 197 ? 19.719 -2.045 10.891 1 97.62 197 GLU B N 1
ATOM 5629 C CA . GLU B 1 197 ? 20.406 -1.846 12.156 1 97.62 197 GLU B CA 1
ATOM 5630 C C . GLU B 1 197 ? 19.672 -0.841 13.039 1 97.62 197 GLU B C 1
ATOM 5632 O O . GLU B 1 197 ? 19.578 -1.017 14.25 1 97.62 197 GLU B O 1
ATOM 5637 N N . TRP B 1 198 ? 19.219 0.258 12.422 1 98.5 198 TRP B N 1
ATOM 5638 C CA . TRP B 1 198 ? 18.391 1.23 13.125 1 98.5 198 TRP B CA 1
ATOM 5639 C C . TRP B 1 198 ? 17.172 0.558 13.742 1 98.5 198 TRP B C 1
ATOM 5641 O O . TRP B 1 198 ? 16.875 0.762 14.922 1 98.5 198 TRP B O 1
ATOM 5651 N N . ILE B 1 199 ? 16.469 -0.332 13.016 1 98.69 199 ILE B N 1
ATOM 5652 C CA . ILE B 1 199 ? 15.289 -1.051 13.477 1 98.69 199 ILE B CA 1
ATOM 5653 C C . ILE B 1 199 ? 15.672 -1.997 14.609 1 98.69 199 ILE B C 1
ATOM 5655 O O . ILE B 1 199 ? 14.961 -2.092 15.617 1 98.69 199 ILE B O 1
ATOM 5659 N N . ASP B 1 200 ? 16.797 -2.658 14.484 1 98.38 200 ASP B N 1
ATOM 5660 C CA . ASP B 1 200 ? 17.281 -3.574 15.516 1 98.38 200 ASP B CA 1
ATOM 5661 C C . ASP B 1 200 ? 17.5 -2.85 16.844 1 98.38 200 ASP B C 1
ATOM 5663 O O . ASP B 1 200 ? 17.156 -3.371 17.906 1 98.38 200 ASP B O 1
ATOM 5667 N N . GLU B 1 201 ? 18.109 -1.727 16.734 1 98.62 201 GLU B N 1
ATOM 5668 C CA . GLU B 1 201 ? 18.344 -0.944 17.938 1 98.62 201 GLU B CA 1
ATOM 5669 C C . GLU B 1 201 ? 17.047 -0.519 18.609 1 98.62 201 GLU B C 1
ATOM 5671 O O . GLU B 1 201 ? 16.922 -0.538 19.828 1 98.62 201 GLU B O 1
ATOM 5676 N N . CYS B 1 202 ? 16.078 -0.089 17.828 1 98.62 202 CYS B N 1
ATOM 5677 C CA . CYS B 1 202 ? 14.766 0.263 18.359 1 98.62 202 CYS B CA 1
ATOM 5678 C C . CYS B 1 202 ? 14.117 -0.93 19.047 1 98.62 202 CYS B C 1
ATOM 5680 O O . CYS B 1 202 ? 13.57 -0.793 20.141 1 98.62 202 CYS B O 1
ATOM 5682 N N . ILE B 1 203 ? 14.188 -2.111 18.406 1 98.56 203 ILE B N 1
ATOM 5683 C CA . ILE B 1 203 ? 13.594 -3.322 18.969 1 98.56 203 ILE B CA 1
ATOM 5684 C C . ILE B 1 203 ? 14.195 -3.602 20.344 1 98.56 203 ILE B C 1
ATOM 5686 O O . ILE B 1 203 ? 13.477 -3.898 21.297 1 98.56 203 ILE B O 1
ATOM 5690 N N . LYS B 1 204 ? 15.492 -3.479 20.469 1 98.06 204 LYS B N 1
ATOM 5691 C CA . LYS B 1 204 ? 16.188 -3.74 21.734 1 98.06 204 LYS B CA 1
ATOM 5692 C C . LYS B 1 204 ? 15.672 -2.824 22.844 1 98.06 204 LYS B C 1
ATOM 5694 O O . LYS B 1 204 ? 15.492 -3.262 23.969 1 98.06 204 LYS B O 1
ATOM 5699 N N . ILE B 1 205 ? 15.422 -1.59 22.516 1 97.31 205 ILE B N 1
ATOM 5700 C CA . ILE B 1 205 ? 14.938 -0.613 23.484 1 97.31 205 ILE B CA 1
ATOM 5701 C C . ILE B 1 205 ? 13.578 -1.055 24.016 1 97.31 205 ILE B C 1
ATOM 5703 O O . ILE B 1 205 ? 13.352 -1.039 25.234 1 97.31 205 ILE B O 1
ATOM 5707 N N . TYR B 1 206 ? 12.727 -1.485 23.203 1 97.06 206 TYR B N 1
ATOM 5708 C CA . TYR B 1 206 ? 11.375 -1.819 23.641 1 97.06 206 TYR B CA 1
ATOM 5709 C C . TYR B 1 206 ? 11.328 -3.207 24.266 1 97.06 206 TYR B C 1
ATOM 5711 O O . TYR B 1 206 ? 10.484 -3.479 25.125 1 97.06 206 TYR B O 1
ATOM 5719 N N . GLU B 1 207 ? 12.234 -4.094 23.844 1 96.44 207 GLU B N 1
ATOM 5720 C CA . GLU B 1 207 ? 12.367 -5.355 24.562 1 96.44 207 GLU B CA 1
ATOM 5721 C C . GLU B 1 207 ? 12.766 -5.125 26.016 1 96.44 207 GLU B C 1
ATOM 5723 O O . GLU B 1 207 ? 12.234 -5.781 26.922 1 96.44 207 GLU B O 1
ATOM 5728 N N . GLU B 1 208 ? 13.656 -4.23 26.203 1 95.19 208 GLU B N 1
ATOM 5729 C CA . GLU B 1 208 ? 14.055 -3.873 27.562 1 95.19 208 GLU B CA 1
ATOM 5730 C C . GLU B 1 208 ? 12.898 -3.234 28.328 1 95.19 208 GLU B C 1
ATOM 5732 O O . GLU B 1 208 ? 12.688 -3.527 29.5 1 95.19 208 GLU B O 1
ATOM 5737 N N . LYS B 1 209 ? 12.156 -2.389 27.656 1 93.38 209 LYS B N 1
ATOM 5738 C CA . LYS B 1 209 ? 11.008 -1.727 28.281 1 93.38 209 LYS B CA 1
ATOM 5739 C C . LYS B 1 209 ? 9.938 -2.736 28.672 1 93.38 209 LYS B C 1
ATOM 5741 O O . LYS B 1 209 ? 9.227 -2.543 29.656 1 93.38 209 LYS B O 1
ATOM 5746 N N . SER B 1 210 ? 9.742 -3.748 27.906 1 91.88 210 SER B N 1
ATOM 5747 C CA . SER B 1 210 ? 8.727 -4.77 28.125 1 91.88 210 SER B CA 1
ATOM 5748 C C . SER B 1 210 ? 8.977 -5.512 29.438 1 91.88 210 SER B C 1
ATOM 5750 O O . SER B 1 210 ? 8.047 -6.051 30.047 1 91.88 210 SER B O 1
ATOM 5752 N N . THR B 1 211 ? 10.133 -5.582 29.984 1 90.31 211 THR B N 1
ATOM 5753 C CA . THR B 1 211 ? 10.492 -6.281 31.203 1 90.31 211 THR B CA 1
ATOM 5754 C C . THR B 1 211 ? 10.227 -5.402 32.438 1 90.31 211 THR B C 1
ATOM 5756 O O . THR B 1 211 ? 10.062 -5.906 33.531 1 90.31 211 THR B O 1
ATOM 5759 N N . LYS B 1 212 ? 10.102 -4.121 32.188 1 84.56 212 LYS B N 1
ATOM 5760 C CA . LYS B 1 212 ? 10.023 -3.186 33.312 1 84.56 212 LYS B CA 1
ATOM 5761 C C . LYS B 1 212 ? 8.586 -2.705 33.531 1 84.56 212 LYS B C 1
ATOM 5763 O O . LYS B 1 212 ? 8.141 -2.545 34.656 1 84.56 212 LYS B O 1
ATOM 5768 N N . ASP B 1 213 ? 7.91 -2.371 32.438 1 76.31 213 ASP B N 1
ATOM 5769 C CA . ASP B 1 213 ? 6.594 -1.741 32.5 1 76.31 213 ASP B CA 1
ATOM 5770 C C . ASP B 1 213 ? 5.496 -2.715 32.062 1 76.31 213 ASP B C 1
ATOM 5772 O O . ASP B 1 213 ? 5.527 -3.252 30.953 1 76.31 213 ASP B O 1
ATOM 5776 N N . GLN B 1 214 ? 4.617 -2.805 32.938 1 82.12 214 GLN B N 1
ATOM 5777 C CA . GLN B 1 214 ? 3.584 -3.805 32.688 1 82.12 214 GLN B CA 1
ATOM 5778 C C . GLN B 1 214 ? 2.281 -3.146 32.219 1 82.12 214 GLN B C 1
ATOM 5780 O O . GLN B 1 214 ? 1.45 -3.781 31.578 1 82.12 214 GLN B O 1
ATOM 5785 N N . LYS B 1 215 ? 2.17 -1.863 32.438 1 91.19 215 LYS B N 1
ATOM 5786 C CA . LYS B 1 215 ? 0.898 -1.203 32.156 1 91.19 215 LYS B CA 1
ATOM 5787 C C . LYS B 1 215 ? 0.583 -1.219 30.672 1 91.19 215 LYS B C 1
ATOM 5789 O O . LYS B 1 215 ? -0.561 -1.452 30.266 1 91.19 215 LYS B O 1
ATOM 5794 N N . PHE B 1 216 ? 1.566 -1.047 29.828 1 95.69 216 PHE B N 1
ATOM 5795 C CA . PHE B 1 216 ? 1.359 -0.945 28.391 1 95.69 216 PHE B CA 1
ATOM 5796 C C . PHE B 1 216 ? 2.072 -2.076 27.656 1 95.69 216 PHE B C 1
ATOM 5798 O O . PHE B 1 216 ? 2.6 -1.879 26.562 1 95.69 216 PHE B O 1
ATOM 5805 N N . ILE B 1 217 ? 2.043 -3.234 28.266 1 96.19 217 ILE B N 1
ATOM 5806 C CA . ILE B 1 217 ? 2.809 -4.367 27.766 1 96.19 217 ILE B CA 1
ATOM 5807 C C . ILE B 1 217 ? 2.301 -4.758 26.375 1 96.19 217 ILE B C 1
ATOM 5809 O O . ILE B 1 217 ? 3.09 -5.098 25.5 1 96.19 217 ILE B O 1
ATOM 5813 N N . LEU B 1 218 ? 1.007 -4.738 26.156 1 95.81 218 LEU B N 1
ATOM 5814 C CA . LEU B 1 218 ? 0.451 -5.109 24.859 1 95.81 218 LEU B CA 1
ATOM 5815 C C . LEU B 1 218 ? 0.858 -4.105 23.781 1 95.81 218 LEU B C 1
ATOM 5817 O O . LEU B 1 218 ? 1.146 -4.488 22.641 1 95.81 218 LEU B O 1
ATOM 5821 N N . ASP B 1 219 ? 0.882 -2.803 24.172 1 96.94 219 ASP B N 1
ATOM 5822 C CA . ASP B 1 219 ? 1.341 -1.77 23.25 1 96.94 219 ASP B CA 1
ATOM 5823 C C . ASP B 1 219 ? 2.811 -1.972 22.875 1 96.94 219 ASP B C 1
ATOM 5825 O O . ASP B 1 219 ? 3.186 -1.86 21.703 1 96.94 219 ASP B O 1
ATOM 5829 N N . ILE B 1 220 ? 3.592 -2.275 23.891 1 97.44 220 ILE B N 1
ATOM 5830 C CA . ILE B 1 220 ? 5.023 -2.482 23.703 1 97.44 220 ILE B CA 1
ATOM 5831 C C . ILE B 1 220 ? 5.254 -3.688 22.797 1 97.44 220 ILE B C 1
ATOM 5833 O O . ILE B 1 220 ? 6.062 -3.627 21.875 1 97.44 220 ILE B O 1
ATOM 5837 N N . GLN B 1 221 ? 4.523 -4.734 23.047 1 97.06 221 GLN B N 1
ATOM 5838 C CA . GLN B 1 221 ? 4.637 -5.922 22.203 1 97.06 221 GLN B CA 1
ATOM 5839 C C . GLN B 1 221 ? 4.223 -5.625 20.766 1 97.06 221 GLN B C 1
ATOM 5841 O O . GLN B 1 221 ? 4.859 -6.098 19.828 1 97.06 221 GLN B O 1
ATOM 5846 N N . ASN B 1 222 ? 3.158 -4.883 20.625 1 98.06 222 ASN B N 1
ATOM 5847 C CA . ASN B 1 222 ? 2.727 -4.496 19.281 1 98.06 222 ASN B CA 1
ATOM 5848 C C . ASN B 1 222 ? 3.814 -3.723 18.547 1 98.06 222 ASN B C 1
ATOM 5850 O O . ASN B 1 222 ? 4.004 -3.904 17.344 1 98.06 222 ASN B O 1
ATOM 5854 N N . ILE B 1 223 ? 4.531 -2.855 19.234 1 98.38 223 ILE B N 1
ATOM 5855 C CA . ILE B 1 223 ? 5.656 -2.131 18.656 1 98.38 223 ILE B CA 1
ATOM 5856 C C . ILE B 1 223 ? 6.719 -3.119 18.172 1 98.38 223 ILE B C 1
ATOM 5858 O O . ILE B 1 223 ? 7.164 -3.059 17.031 1 98.38 223 ILE B O 1
ATOM 5862 N N . ILE B 1 224 ? 7.078 -4.031 19.062 1 98.38 224 ILE B N 1
ATOM 5863 C CA . ILE B 1 224 ? 8.148 -4.984 18.781 1 98.38 224 ILE B CA 1
ATOM 5864 C C . ILE B 1 224 ? 7.777 -5.832 17.562 1 98.38 224 ILE B C 1
ATOM 5866 O O . ILE B 1 224 ? 8.586 -5.988 16.641 1 98.38 224 ILE B O 1
ATOM 5870 N N . PHE B 1 225 ? 6.57 -6.34 17.547 1 98.25 225 PHE B N 1
ATOM 5871 C CA . PHE B 1 225 ? 6.152 -7.203 16.438 1 98.25 225 PHE B CA 1
ATOM 5872 C C . PHE B 1 225 ? 6.066 -6.418 15.141 1 98.25 225 PHE B C 1
ATOM 5874 O O . PHE B 1 225 ? 6.387 -6.941 14.07 1 98.25 225 PHE B O 1
ATOM 5881 N N . THR B 1 226 ? 5.621 -5.172 15.195 1 98.69 226 THR B N 1
ATOM 5882 C CA . THR B 1 226 ? 5.57 -4.309 14.023 1 98.69 226 THR B CA 1
ATOM 5883 C C . THR B 1 226 ? 6.965 -4.102 13.438 1 98.69 226 THR B C 1
ATOM 5885 O O . THR B 1 226 ? 7.172 -4.27 12.234 1 98.69 226 THR B O 1
ATOM 5888 N N . LEU B 1 227 ? 7.91 -3.783 14.297 1 98.75 227 LEU B N 1
ATOM 5889 C CA . LEU B 1 227 ? 9.281 -3.555 13.859 1 98.75 227 LEU B CA 1
ATOM 5890 C C . LEU B 1 227 ? 9.914 -4.844 13.344 1 98.75 227 LEU B C 1
ATOM 5892 O O . LEU B 1 227 ? 10.656 -4.824 12.359 1 98.75 227 LEU B O 1
ATOM 5896 N N . ASN B 1 228 ? 9.578 -5.945 13.945 1 98.5 228 ASN B N 1
ATOM 5897 C CA . ASN B 1 228 ? 10.102 -7.234 13.5 1 98.5 228 ASN B CA 1
ATOM 5898 C C . ASN B 1 228 ? 9.57 -7.613 12.125 1 98.5 228 ASN B C 1
ATOM 5900 O O . ASN B 1 228 ? 10.273 -8.242 11.328 1 98.5 228 ASN B O 1
ATOM 5904 N N . GLN B 1 229 ? 8.312 -7.301 11.875 1 98.19 229 GLN B N 1
ATOM 5905 C CA . GLN B 1 229 ? 7.781 -7.578 10.547 1 98.19 229 GLN B CA 1
ATOM 5906 C C . GLN B 1 229 ? 8.555 -6.805 9.477 1 98.19 229 GLN B C 1
ATOM 5908 O O . GLN B 1 229 ? 8.898 -7.359 8.43 1 98.19 229 GLN B O 1
ATOM 5913 N N . TYR B 1 230 ? 8.812 -5.574 9.75 1 98.38 230 TYR B N 1
ATOM 5914 C CA . TYR B 1 230 ? 9.562 -4.793 8.773 1 98.38 230 TYR B CA 1
ATOM 5915 C C . TYR B 1 230 ? 10.984 -5.32 8.641 1 98.38 230 TYR B C 1
ATOM 5917 O O . TYR B 1 230 ? 11.508 -5.438 7.527 1 98.38 230 TYR B O 1
ATOM 5925 N N . LYS B 1 231 ? 11.617 -5.637 9.75 1 97.88 231 LYS B N 1
ATOM 5926 C CA . LYS B 1 231 ? 12.953 -6.211 9.742 1 97.88 231 LYS B CA 1
ATOM 5927 C C . LYS B 1 231 ? 13.008 -7.465 8.875 1 97.88 231 LYS B C 1
ATOM 5929 O O . LYS B 1 231 ? 13.938 -7.645 8.086 1 97.88 231 LYS B O 1
ATOM 5934 N N . S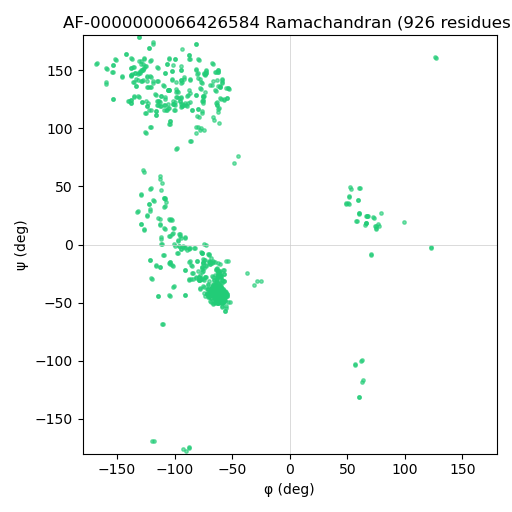ER B 1 232 ? 12.008 -8.297 8.984 1 96.38 232 SER B N 1
ATOM 5935 C CA . SER B 1 232 ? 11.953 -9.523 8.203 1 96.38 232 SER B CA 1
ATOM 5936 C C . SER B 1 232 ? 11.875 -9.234 6.707 1 96.38 232 SER B C 1
ATOM 5938 O O . SER B 1 232 ? 12.492 -9.93 5.902 1 96.38 232 SER B O 1
ATOM 5940 N N . ILE B 1 233 ? 11.102 -8.227 6.359 1 95.5 233 ILE B N 1
ATOM 5941 C CA . ILE B 1 233 ? 10.969 -7.824 4.961 1 95.5 233 ILE B CA 1
ATOM 5942 C C . ILE B 1 233 ? 12.336 -7.391 4.422 1 95.5 233 ILE B C 1
ATOM 5944 O O . ILE B 1 233 ? 12.719 -7.777 3.316 1 95.5 233 ILE B O 1
ATOM 5948 N N . LEU B 1 234 ? 13.094 -6.609 5.215 1 95.38 234 LEU B N 1
ATOM 5949 C CA . LEU B 1 234 ? 14.43 -6.18 4.809 1 95.38 234 LEU B CA 1
ATOM 5950 C C . LEU B 1 234 ? 15.352 -7.375 4.633 1 95.38 234 LEU B C 1
ATOM 5952 O O . LEU B 1 234 ? 16.094 -7.449 3.652 1 95.38 234 LEU B O 1
ATOM 5956 N N . GLN B 1 235 ? 15.195 -8.312 5.488 1 93.31 235 GLN B N 1
ATOM 5957 C CA . GLN B 1 235 ? 16.047 -9.492 5.457 1 93.31 235 GLN B CA 1
ATOM 5958 C C . GLN B 1 235 ? 15.711 -10.383 4.27 1 93.31 235 GLN B C 1
ATOM 5960 O O . GLN B 1 235 ? 16.609 -10.891 3.588 1 93.31 235 GLN B O 1
ATOM 5965 N N . TRP B 1 236 ? 14.43 -10.547 4.031 1 88.81 236 TRP B N 1
ATOM 5966 C CA . TRP B 1 236 ? 13.961 -11.516 3.045 1 88.81 236 TRP B CA 1
ATOM 5967 C C . TRP B 1 236 ? 14.125 -10.969 1.63 1 88.81 236 TRP B C 1
ATOM 5969 O O . TRP B 1 236 ? 14.5 -11.703 0.713 1 88.81 236 TRP B O 1
ATOM 5979 N N . TYR B 1 237 ? 13.891 -9.703 1.436 1 86 237 TYR B N 1
ATOM 5980 C CA . TYR B 1 237 ? 13.688 -9.211 0.078 1 86 237 TYR B CA 1
ATOM 5981 C C . TYR B 1 237 ? 14.781 -8.234 -0.317 1 86 237 TYR B C 1
ATOM 5983 O O . TYR B 1 237 ? 14.969 -7.938 -1.5 1 86 237 TYR B O 1
ATOM 5991 N N . ILE B 1 238 ? 15.461 -7.719 0.67 1 84.69 238 ILE B N 1
ATOM 5992 C CA . ILE B 1 238 ? 16.406 -6.66 0.344 1 84.69 238 ILE B CA 1
ATOM 5993 C C . ILE B 1 238 ? 17.828 -7.137 0.615 1 84.69 238 ILE B C 1
ATOM 5995 O O . ILE B 1 238 ? 18.719 -6.941 -0.213 1 84.69 238 ILE B O 1
ATOM 5999 N N . ALA B 1 239 ? 18.125 -7.828 1.772 1 80.12 239 ALA B N 1
ATOM 6000 C CA . ALA B 1 239 ? 19.453 -8.242 2.18 1 80.12 239 ALA B CA 1
ATOM 6001 C C . ALA B 1 239 ? 19.734 -9.688 1.77 1 80.12 239 ALA B C 1
ATOM 6003 O O . ALA B 1 239 ? 20.812 -10.219 2.02 1 80.12 239 ALA B O 1
ATOM 6004 N N . ASP B 1 240 ? 18.797 -10.445 1.138 1 77.62 240 ASP B N 1
ATOM 6005 C CA . ASP B 1 240 ? 18.938 -11.828 0.674 1 77.62 240 ASP B CA 1
ATOM 6006 C C . ASP B 1 240 ? 19.266 -12.766 1.832 1 77.62 240 ASP B C 1
ATOM 6008 O O . ASP B 1 240 ? 20.188 -13.578 1.732 1 77.62 240 ASP B O 1
ATOM 6012 N N . GLU B 1 241 ? 18.672 -12.516 2.961 1 80.69 241 GLU B N 1
ATOM 6013 C CA . GLU B 1 241 ? 18.844 -13.344 4.152 1 80.69 241 GLU B CA 1
ATOM 6014 C C . GLU B 1 241 ? 17.594 -14.156 4.441 1 80.69 241 GLU B C 1
ATOM 6016 O O . GLU B 1 241 ? 17.219 -14.352 5.602 1 80.69 241 GLU B O 1
ATOM 6021 N N . TYR B 1 242 ? 16.984 -14.664 3.365 1 80.44 242 TYR B N 1
ATOM 6022 C CA . TYR B 1 242 ? 15.75 -15.406 3.527 1 80.44 242 TYR B CA 1
ATOM 6023 C C . TYR B 1 242 ? 16.016 -16.812 4.035 1 80.44 242 TYR B C 1
ATOM 6025 O O . TYR B 1 242 ? 16.969 -17.469 3.59 1 80.44 242 TYR B O 1
ATOM 6033 N N . THR B 1 243 ? 15.211 -17.188 5.035 1 82.88 243 THR B N 1
ATOM 6034 C CA . THR B 1 243 ? 15.25 -18.562 5.527 1 82.88 243 THR B CA 1
ATOM 6035 C C . THR B 1 243 ? 13.93 -19.281 5.254 1 82.88 243 THR B C 1
ATOM 6037 O O . THR B 1 243 ? 12.867 -18.797 5.672 1 82.88 243 THR B O 1
ATOM 6040 N N . GLN B 1 244 ? 14.023 -20.375 4.562 1 84.12 244 GLN B N 1
ATOM 6041 C CA . GLN B 1 244 ? 12.844 -21.188 4.266 1 84.12 244 GLN B CA 1
ATOM 6042 C C . GLN B 1 244 ? 12.391 -21.984 5.492 1 84.12 244 GLN B C 1
ATOM 6044 O O . GLN B 1 244 ? 13.148 -22.812 6.012 1 84.12 244 GLN B O 1
ATOM 6049 N N . ARG B 1 245 ? 11.203 -21.859 5.934 1 91.69 245 ARG B N 1
ATOM 6050 C CA . ARG B 1 245 ? 10.734 -22.562 7.125 1 91.69 245 ARG B CA 1
ATOM 6051 C C . ARG B 1 245 ? 9.727 -23.641 6.762 1 91.69 245 ARG B C 1
ATOM 6053 O O . ARG B 1 245 ? 9.305 -24.422 7.621 1 91.69 245 ARG B O 1
ATOM 6060 N N . ASP B 1 246 ? 9.305 -23.641 5.5 1 94.31 246 ASP B N 1
ATOM 6061 C CA . ASP B 1 246 ? 8.531 -24.75 4.977 1 94.31 246 ASP B CA 1
ATOM 6062 C C . ASP B 1 246 ? 9.43 -25.953 4.688 1 94.31 246 ASP B C 1
ATOM 6064 O O . ASP B 1 246 ? 10.211 -25.938 3.729 1 94.31 246 ASP B O 1
ATOM 6068 N N . ASP B 1 247 ? 9.227 -27.016 5.445 1 95.44 247 ASP B N 1
ATOM 6069 C CA . ASP B 1 247 ? 10.109 -28.172 5.375 1 95.44 247 ASP B CA 1
ATOM 6070 C C . ASP B 1 247 ? 10.062 -28.828 3.994 1 95.44 247 ASP B C 1
ATOM 6072 O O . ASP B 1 247 ? 11.07 -29.359 3.521 1 95.44 247 ASP B O 1
ATOM 6076 N N . VAL B 1 248 ? 8.922 -28.781 3.363 1 96.12 248 VAL B N 1
ATOM 6077 C CA . VAL B 1 248 ? 8.766 -29.391 2.043 1 96.12 248 VAL B CA 1
ATOM 6078 C C . VAL B 1 248 ? 9.555 -28.594 1.012 1 96.12 248 VAL B C 1
ATOM 6080 O O . VAL B 1 248 ? 10.328 -29.156 0.239 1 96.12 248 VAL B O 1
ATOM 6083 N N . LEU B 1 249 ? 9.391 -27.312 1.022 1 95 249 LEU B N 1
ATOM 6084 C CA . LEU B 1 249 ? 10.109 -26.453 0.085 1 95 249 LEU B CA 1
ATOM 6085 C C . LEU B 1 249 ? 11.609 -26.484 0.365 1 95 249 LEU B C 1
ATOM 6087 O O . LEU B 1 249 ? 12.422 -26.469 -0.565 1 95 249 LEU B O 1
ATOM 6091 N N . GLU B 1 250 ? 11.945 -26.5 1.663 1 94.81 250 GLU B N 1
ATOM 6092 C CA . GLU B 1 250 ? 13.359 -26.625 2.02 1 94.81 250 GLU B CA 1
ATOM 6093 C C . GLU B 1 250 ? 13.969 -27.891 1.436 1 94.81 250 GLU B C 1
ATOM 6095 O O . GLU B 1 250 ? 15.094 -27.875 0.926 1 94.81 250 GLU B O 1
ATOM 6100 N N . PHE B 1 251 ? 13.234 -29 1.517 1 96.38 251 PHE B N 1
ATOM 6101 C CA . PHE B 1 251 ? 13.688 -30.281 0.983 1 96.38 251 PHE B CA 1
ATOM 6102 C C . PHE B 1 251 ? 13.828 -30.219 -0.534 1 96.38 251 PHE B C 1
ATOM 6104 O O . PHE B 1 251 ? 14.844 -30.625 -1.089 1 96.38 251 PHE B O 1
ATOM 6111 N N . ILE B 1 252 ? 12.812 -29.656 -1.184 1 96.5 252 ILE B N 1
ATOM 6112 C CA . ILE B 1 252 ? 12.781 -29.609 -2.641 1 96.5 252 ILE B CA 1
ATOM 6113 C C . ILE B 1 252 ? 13.945 -28.766 -3.16 1 96.5 252 ILE B C 1
ATOM 6115 O O . ILE B 1 252 ? 14.562 -29.109 -4.172 1 96.5 252 ILE B O 1
ATOM 6119 N N . PHE B 1 253 ? 14.281 -27.719 -2.467 1 94.44 253 PHE B N 1
ATOM 6120 C CA . PHE B 1 253 ? 15.281 -26.781 -2.961 1 94.44 253 PHE B CA 1
ATOM 6121 C C . PHE B 1 253 ? 16.625 -27 -2.26 1 94.44 253 PHE B C 1
ATOM 6123 O O . PHE B 1 253 ? 17.469 -26.109 -2.252 1 94.44 253 PHE B O 1
ATOM 6130 N N . GLN B 1 254 ? 16.75 -28.141 -1.749 1 91.06 254 GLN B N 1
ATOM 6131 C CA . GLN B 1 254 ? 18.016 -28.484 -1.109 1 91.06 254 GLN B CA 1
ATOM 6132 C C . GLN B 1 254 ? 19.156 -28.5 -2.121 1 91.06 254 GLN B C 1
ATOM 6134 O O . GLN B 1 254 ? 19.031 -29.094 -3.197 1 91.06 254 GLN B O 1
ATOM 6139 N N . ASP B 1 255 ? 20.281 -27.891 -1.877 1 80.75 255 ASP B N 1
ATOM 6140 C CA . ASP B 1 255 ? 21.359 -27.516 -2.795 1 80.75 255 ASP B CA 1
ATOM 6141 C C . ASP B 1 255 ? 21.922 -28.75 -3.504 1 80.75 255 ASP B C 1
ATOM 6143 O O . ASP B 1 255 ? 22.078 -28.75 -4.73 1 80.75 255 ASP B O 1
ATOM 6147 N N . ILE B 1 256 ? 22.203 -29.812 -2.926 1 83.12 256 ILE B N 1
ATOM 6148 C CA . ILE B 1 256 ? 22.938 -30.922 -3.52 1 83.12 256 ILE B CA 1
ATOM 6149 C C . ILE B 1 256 ? 22.031 -31.672 -4.496 1 83.12 256 ILE B C 1
ATOM 6151 O O . ILE B 1 256 ? 22.469 -32.031 -5.59 1 83.12 256 ILE B O 1
ATOM 6155 N N . ILE B 1 257 ? 20.797 -31.812 -4.238 1 89.94 257 ILE B N 1
ATOM 6156 C CA . ILE B 1 257 ? 19.922 -32.656 -5.031 1 89.94 257 ILE B CA 1
ATOM 6157 C C . ILE B 1 257 ? 18.734 -31.844 -5.559 1 89.94 257 ILE B C 1
ATOM 6159 O O . ILE B 1 257 ? 17.688 -32.406 -5.887 1 89.94 257 ILE B O 1
ATOM 6163 N N . LYS B 1 258 ? 18.828 -30.578 -5.711 1 93.06 258 LYS B N 1
ATOM 6164 C CA . LYS B 1 258 ? 17.75 -29.656 -6.066 1 93.06 258 LYS B CA 1
ATOM 6165 C C . LYS B 1 258 ? 17.172 -30 -7.441 1 93.06 258 LYS B C 1
ATOM 6167 O O . LYS B 1 258 ? 15.961 -30.141 -7.594 1 93.06 258 LYS B O 1
ATOM 6172 N N . MET B 1 259 ? 18.062 -30.188 -8.398 1 93.38 259 MET B N 1
ATOM 6173 C CA . MET B 1 259 ? 17.609 -30.391 -9.766 1 93.38 259 MET B CA 1
ATOM 6174 C C . MET B 1 259 ? 16.844 -31.703 -9.898 1 93.38 259 MET B C 1
ATOM 6176 O O . MET B 1 259 ? 15.82 -31.766 -10.578 1 93.38 259 MET B O 1
ATOM 6180 N N . GLN B 1 260 ? 17.328 -32.656 -9.266 1 94.75 260 GLN B N 1
ATOM 6181 C CA . GLN B 1 260 ? 16.625 -33.938 -9.281 1 94.75 260 GLN B CA 1
ATOM 6182 C C . GLN B 1 260 ? 15.281 -33.844 -8.578 1 94.75 260 GLN B C 1
ATOM 6184 O O . GLN B 1 260 ? 14.289 -34.438 -9.031 1 94.75 260 GLN B O 1
ATOM 6189 N N . ASN B 1 261 ? 15.25 -33.188 -7.445 1 96.69 261 ASN B N 1
ATOM 6190 C CA . ASN B 1 261 ? 14 -32.969 -6.711 1 96.69 261 ASN B CA 1
ATOM 6191 C C . ASN B 1 261 ? 12.977 -32.219 -7.555 1 96.69 261 ASN B C 1
ATOM 6193 O O . ASN B 1 261 ? 11.797 -32.594 -7.578 1 96.69 261 ASN B O 1
ATOM 6197 N N . LEU B 1 262 ? 13.453 -31.203 -8.203 1 97 262 LEU B N 1
ATOM 6198 C CA . LEU B 1 262 ? 12.57 -30.406 -9.047 1 97 262 LEU B CA 1
ATOM 6199 C C . LEU B 1 262 ? 12.016 -31.25 -10.195 1 97 262 LEU B C 1
ATOM 6201 O O . LEU B 1 262 ? 10.844 -31.125 -10.555 1 97 262 LEU B O 1
ATOM 6205 N N . LYS B 1 263 ? 12.836 -32.062 -10.766 1 96.06 263 LYS B N 1
ATOM 6206 C CA . LYS B 1 263 ? 12.383 -32.969 -11.828 1 96.06 263 LYS B CA 1
ATOM 6207 C C . LYS B 1 263 ? 11.312 -33.906 -11.312 1 96.06 263 LYS B C 1
ATOM 6209 O O . LYS B 1 263 ? 10.297 -34.125 -11.984 1 96.06 263 LYS B O 1
ATOM 6214 N N . ASN B 1 264 ? 11.57 -34.469 -10.18 1 96.56 264 ASN B N 1
ATOM 6215 C CA . ASN B 1 264 ? 10.594 -35.375 -9.578 1 96.56 264 ASN B CA 1
ATOM 6216 C C . ASN B 1 264 ? 9.273 -34.688 -9.297 1 96.56 264 ASN B C 1
ATOM 6218 O O . ASN B 1 264 ? 8.203 -35.219 -9.555 1 96.56 264 ASN B O 1
ATOM 6222 N N . ALA B 1 265 ? 9.367 -33.438 -8.742 1 97.38 265 ALA B N 1
ATOM 6223 C CA . ALA B 1 265 ? 8.172 -32.656 -8.469 1 97.38 265 ALA B CA 1
ATOM 6224 C C . ALA B 1 265 ? 7.383 -32.375 -9.742 1 97.38 265 ALA B C 1
ATOM 6226 O O . ALA B 1 265 ? 6.152 -32.5 -9.758 1 97.38 265 ALA B O 1
ATOM 6227 N N . MET B 1 266 ? 8.109 -32.062 -10.758 1 96.69 266 MET B N 1
ATOM 6228 C CA . MET B 1 266 ? 7.488 -31.781 -12.055 1 96.69 266 MET B CA 1
ATOM 6229 C C . MET B 1 266 ? 6.75 -33.031 -12.562 1 96.69 266 MET B C 1
ATOM 6231 O O . MET B 1 266 ? 5.621 -32.906 -13.047 1 96.69 266 MET B O 1
ATOM 6235 N N . ILE B 1 267 ? 7.34 -34.188 -12.469 1 96.12 267 ILE B N 1
ATOM 6236 C CA . ILE B 1 267 ? 6.746 -35.438 -12.93 1 96.12 267 ILE B CA 1
ATOM 6237 C C . ILE B 1 267 ? 5.453 -35.688 -12.164 1 96.12 267 ILE B C 1
ATOM 6239 O O . ILE B 1 267 ? 4.434 -36.062 -12.758 1 96.12 267 ILE B O 1
ATOM 6243 N N . LEU B 1 268 ? 5.531 -35.5 -10.891 1 95.94 268 LEU B N 1
ATOM 6244 C CA . LEU B 1 268 ? 4.348 -35.719 -10.055 1 95.94 268 LEU B CA 1
ATOM 6245 C C . LEU B 1 268 ? 3.23 -34.75 -10.445 1 95.94 268 LEU B C 1
ATOM 6247 O O . LEU B 1 268 ? 2.053 -35.125 -10.414 1 95.94 268 LEU B O 1
ATOM 6251 N N . TYR B 1 269 ? 3.584 -33.562 -10.781 1 95.06 269 TYR B N 1
ATOM 6252 C CA . TYR B 1 269 ? 2.586 -32.531 -11.102 1 95.06 269 TYR B CA 1
ATOM 6253 C C . TYR B 1 269 ? 1.959 -32.812 -12.469 1 95.06 269 TYR B C 1
ATOM 6255 O O . TYR B 1 269 ? 0.739 -32.719 -12.625 1 95.06 269 TYR B O 1
ATOM 6263 N N . ARG B 1 270 ? 2.744 -33.156 -13.43 1 92.44 270 ARG B N 1
ATOM 6264 C CA . ARG B 1 270 ? 2.344 -33.156 -14.836 1 92.44 270 ARG B CA 1
ATOM 6265 C C . ARG B 1 270 ? 1.693 -34.5 -15.219 1 92.44 270 ARG B C 1
ATOM 6267 O O . ARG B 1 270 ? 0.846 -34.531 -16.109 1 92.44 270 ARG B O 1
ATOM 6274 N N . TYR B 1 271 ? 2.096 -35.562 -14.57 1 90.12 271 TYR B N 1
ATOM 6275 C CA . TYR B 1 271 ? 1.735 -36.875 -15.133 1 90.12 271 TYR B CA 1
ATOM 6276 C C . TYR B 1 271 ? 0.914 -37.688 -14.141 1 90.12 271 TYR B C 1
ATOM 6278 O O . TYR B 1 271 ? 0.914 -37.406 -12.938 1 90.12 271 TYR B O 1
ATOM 6286 N N . ASN B 1 272 ? 0.213 -38.625 -14.758 1 89.12 272 ASN B N 1
ATOM 6287 C CA . ASN B 1 272 ? -0.528 -39.594 -13.945 1 89.12 272 ASN B CA 1
ATOM 6288 C C . ASN B 1 272 ? 0.292 -40.844 -13.68 1 89.12 272 ASN B C 1
ATOM 6290 O O . ASN B 1 272 ? 1.456 -40.938 -14.078 1 89.12 272 ASN B O 1
ATOM 6294 N N . LYS B 1 273 ? -0.281 -41.75 -13.07 1 89.75 273 LYS B N 1
ATOM 6295 C CA . LYS B 1 273 ? 0.433 -42.938 -12.562 1 89.75 273 LYS B CA 1
ATOM 6296 C C . LYS B 1 273 ? 0.91 -43.812 -13.703 1 89.75 273 LYS B C 1
ATOM 6298 O O . LYS B 1 273 ? 1.701 -44.75 -13.484 1 89.75 273 LYS B O 1
ATOM 6303 N N . ASN B 1 274 ? 0.447 -43.562 -14.945 1 86.38 274 ASN B N 1
ATOM 6304 C CA . ASN B 1 274 ? 0.845 -44.375 -16.094 1 86.38 274 ASN B CA 1
ATOM 6305 C C . ASN B 1 274 ? 2.27 -44.031 -16.547 1 86.38 274 ASN B C 1
ATOM 6307 O O . ASN B 1 274 ? 2.883 -44.812 -17.281 1 86.38 274 ASN B O 1
ATOM 6311 N N . LYS B 1 275 ? 2.713 -42.969 -16.016 1 85.69 275 LYS B N 1
ATOM 6312 C CA . LYS B 1 275 ? 4.102 -42.625 -16.312 1 85.69 275 LYS B CA 1
ATOM 6313 C C . LYS B 1 275 ? 5.062 -43.625 -15.703 1 85.69 275 LYS B C 1
ATOM 6315 O O . LYS B 1 275 ? 4.852 -44.094 -14.578 1 85.69 275 LYS B O 1
ATOM 6320 N N . SER B 1 276 ? 6.094 -43.938 -16.453 1 88.75 276 SER B N 1
ATOM 6321 C CA . SER B 1 276 ? 7.012 -45.031 -16.109 1 88.75 276 SER B CA 1
ATOM 6322 C C . SER B 1 276 ? 7.594 -44.844 -14.711 1 88.75 276 SER B C 1
ATOM 6324 O O . SER B 1 276 ? 7.699 -45.781 -13.938 1 88.75 276 SER B O 1
ATOM 6326 N N . GLU B 1 277 ? 7.949 -43.562 -14.375 1 88.19 277 GLU B N 1
ATOM 6327 C CA . GLU B 1 277 ? 8.594 -43.25 -13.109 1 88.19 277 GLU B CA 1
ATOM 6328 C C . GLU B 1 277 ? 7.625 -43.438 -11.938 1 88.19 277 GLU B C 1
ATOM 6330 O O . GLU B 1 277 ? 8.047 -43.5 -10.781 1 88.19 277 GLU B O 1
ATOM 6335 N N . LEU B 1 278 ? 6.324 -43.531 -12.281 1 92.31 278 LEU B N 1
ATOM 6336 C CA . LEU B 1 278 ? 5.312 -43.5 -11.227 1 92.31 278 LEU B CA 1
ATOM 6337 C C . LEU B 1 278 ? 4.602 -44.844 -11.117 1 92.31 278 LEU B C 1
ATOM 6339 O O . LEU B 1 278 ? 3.938 -45.125 -10.109 1 92.31 278 LEU B O 1
ATOM 6343 N N . LYS B 1 279 ? 4.656 -45.625 -12.078 1 89.75 279 LYS B N 1
ATOM 6344 C CA . LYS B 1 279 ? 3.84 -46.844 -12.273 1 89.75 279 LYS B CA 1
ATOM 6345 C C . LYS B 1 279 ? 3.988 -47.812 -11.102 1 89.75 279 LYS B C 1
ATOM 6347 O O . LYS B 1 279 ? 3 -48.375 -10.625 1 89.75 279 LYS B O 1
ATOM 6352 N N . ASN B 1 280 ? 5.113 -48.031 -10.586 1 89.44 280 ASN B N 1
ATOM 6353 C CA . ASN B 1 280 ? 5.359 -49.062 -9.586 1 89.44 280 ASN B CA 1
ATOM 6354 C C . ASN B 1 280 ? 5.289 -48.5 -8.164 1 89.44 280 ASN B C 1
ATOM 6356 O O . ASN B 1 280 ? 5.562 -49.219 -7.199 1 89.44 280 ASN B O 1
ATOM 6360 N N . LEU B 1 281 ? 4.871 -47.312 -8.047 1 91.5 281 LEU B N 1
ATOM 6361 C CA . LEU B 1 281 ? 4.777 -46.688 -6.734 1 91.5 281 LEU B CA 1
ATOM 6362 C C . LEU B 1 281 ? 3.516 -47.125 -6.004 1 91.5 281 LEU B C 1
ATOM 6364 O O . LEU B 1 281 ? 2.506 -47.438 -6.641 1 91.5 281 LEU B O 1
ATOM 6368 N N . ASN B 1 282 ? 3.645 -47.219 -4.668 1 93.5 282 ASN B N 1
ATOM 6369 C CA . ASN B 1 282 ? 2.455 -47.438 -3.852 1 93.5 282 ASN B CA 1
ATOM 6370 C C . ASN B 1 282 ? 1.374 -46.406 -4.148 1 93.5 282 ASN B C 1
ATOM 6372 O O . ASN B 1 282 ? 1.657 -45.219 -4.203 1 93.5 282 ASN B O 1
ATOM 6376 N N . GLU B 1 283 ? 0.157 -46.844 -4.312 1 94 283 GLU B N 1
ATOM 6377 C CA . GLU B 1 283 ? -0.936 -46 -4.758 1 94 283 GLU B CA 1
ATOM 6378 C C . GLU B 1 283 ? -1.22 -44.875 -3.742 1 94 283 GLU B C 1
ATOM 6380 O O . GLU B 1 283 ? -1.395 -43.719 -4.113 1 94 283 GLU B O 1
ATOM 6385 N N . GLU B 1 284 ? -1.268 -45.281 -2.514 1 94.75 284 GLU B N 1
ATOM 6386 C CA . GLU B 1 284 ? -1.588 -44.312 -1.465 1 94.75 284 GLU B CA 1
ATOM 6387 C C . GLU B 1 284 ? -0.496 -43.25 -1.337 1 94.75 284 GLU B C 1
ATOM 6389 O O . GLU B 1 284 ? -0.789 -42.062 -1.222 1 94.75 284 GLU B O 1
ATOM 6394 N N . LYS B 1 285 ? 0.715 -43.688 -1.355 1 95.25 285 LYS B N 1
ATOM 6395 C CA . LYS B 1 285 ? 1.842 -42.75 -1.247 1 95.25 285 LYS B CA 1
ATOM 6396 C C . LYS B 1 285 ? 1.903 -41.812 -2.449 1 95.25 285 LYS B C 1
ATOM 6398 O O . LYS B 1 285 ? 2.197 -40.625 -2.305 1 95.25 285 LYS B O 1
ATOM 6403 N N . TYR B 1 286 ? 1.67 -42.406 -3.57 1 95.5 286 TYR B N 1
ATOM 6404 C CA . TYR B 1 286 ? 1.641 -41.625 -4.797 1 95.5 286 TYR B CA 1
ATOM 6405 C C . TYR B 1 286 ? 0.587 -40.531 -4.719 1 95.5 286 TYR B C 1
ATOM 6407 O O . TYR B 1 286 ? 0.875 -39.344 -4.992 1 95.5 286 TYR B O 1
ATOM 6415 N N . LYS B 1 287 ? -0.597 -40.875 -4.324 1 95.38 287 LYS B N 1
ATOM 6416 C CA . LYS B 1 287 ? -1.702 -39.906 -4.254 1 95.38 287 LYS B CA 1
ATOM 6417 C C . LYS B 1 287 ? -1.387 -38.781 -3.289 1 95.38 287 LYS B C 1
ATOM 6419 O O . LYS B 1 287 ? -1.643 -37.625 -3.594 1 95.38 287 LYS B O 1
ATOM 6424 N N . LYS B 1 288 ? -0.853 -39.125 -2.197 1 95.69 288 LYS B N 1
ATOM 6425 C CA . LYS B 1 288 ? -0.504 -38.125 -1.193 1 95.69 288 LYS B CA 1
ATOM 6426 C C . LYS B 1 288 ? 0.594 -37.188 -1.702 1 95.69 288 LYS B C 1
ATOM 6428 O O . LYS B 1 288 ? 0.521 -35.969 -1.517 1 95.69 288 LYS B O 1
ATOM 6433 N N . ALA B 1 289 ? 1.599 -37.781 -2.258 1 97 289 ALA B N 1
ATOM 6434 C CA . ALA B 1 289 ? 2.707 -37 -2.793 1 97 289 ALA B CA 1
ATOM 6435 C C . ALA B 1 289 ? 2.229 -36.062 -3.885 1 97 289 ALA B C 1
ATOM 6437 O O . ALA B 1 289 ? 2.65 -34.906 -3.934 1 97 289 ALA B O 1
ATOM 6438 N N . LYS B 1 290 ? 1.42 -36.531 -4.723 1 95.56 290 LYS B N 1
ATOM 6439 C CA . LYS B 1 290 ? 0.869 -35.719 -5.797 1 95.56 290 LYS B CA 1
ATOM 6440 C C . LYS B 1 290 ? 0.074 -34.531 -5.23 1 95.56 290 LYS B C 1
ATOM 6442 O O . LYS B 1 290 ? 0.191 -33.406 -5.719 1 95.56 290 LYS B O 1
ATOM 6447 N N . ASP B 1 291 ? -0.691 -34.781 -4.238 1 93.19 291 ASP B N 1
ATOM 6448 C CA . ASP B 1 291 ? -1.492 -33.75 -3.6 1 93.19 291 ASP B CA 1
ATOM 6449 C C . ASP B 1 291 ? -0.604 -32.656 -2.996 1 93.19 291 ASP B C 1
ATOM 6451 O O . ASP B 1 291 ? -0.899 -31.469 -3.117 1 93.19 291 ASP B O 1
ATOM 6455 N N . ILE B 1 292 ? 0.426 -33.062 -2.377 1 94.94 292 ILE B N 1
ATOM 6456 C CA . ILE B 1 292 ? 1.368 -32.156 -1.768 1 94.94 292 ILE B CA 1
ATOM 6457 C C . ILE B 1 292 ? 1.97 -31.234 -2.844 1 94.94 292 ILE B C 1
ATOM 6459 O O . ILE B 1 292 ? 1.988 -30.016 -2.695 1 94.94 292 ILE B O 1
ATOM 6463 N N . ILE B 1 293 ? 2.406 -31.781 -3.895 1 95.69 293 ILE B N 1
ATOM 6464 C CA . ILE B 1 293 ? 3.064 -31.047 -4.965 1 95.69 293 ILE B CA 1
ATOM 6465 C C . ILE B 1 293 ? 2.061 -30.109 -5.645 1 95.69 293 ILE B C 1
ATOM 6467 O O . ILE B 1 293 ? 2.387 -28.969 -5.98 1 95.69 293 ILE B O 1
ATOM 6471 N N . GLN B 1 294 ? 0.912 -30.609 -5.859 1 91.31 294 GLN B N 1
ATOM 6472 C CA . GLN B 1 294 ? -0.125 -29.781 -6.469 1 91.31 294 GLN B CA 1
ATOM 6473 C C . GLN B 1 294 ? -0.368 -28.516 -5.656 1 91.31 294 GLN B C 1
ATOM 6475 O O . GLN B 1 294 ? -0.52 -27.422 -6.219 1 91.31 294 GLN B O 1
ATOM 6480 N N . HIS B 1 295 ? -0.344 -28.672 -4.414 1 87.81 295 HIS B N 1
ATOM 6481 C CA . HIS B 1 295 ? -0.614 -27.547 -3.523 1 87.81 295 HIS B CA 1
ATOM 6482 C C . HIS B 1 295 ? 0.576 -26.594 -3.465 1 87.81 295 HIS B C 1
ATOM 6484 O O . HIS B 1 295 ? 0.402 -25.391 -3.283 1 87.81 295 HIS B O 1
ATOM 6490 N N . LYS B 1 296 ? 1.737 -27.094 -3.646 1 92.62 296 LYS B N 1
ATOM 6491 C CA . LYS B 1 296 ? 2.947 -26.297 -3.467 1 92.62 296 LYS B CA 1
ATOM 6492 C C . LYS B 1 296 ? 3.492 -25.828 -4.809 1 92.62 296 LYS B C 1
ATOM 6494 O O . LYS B 1 296 ? 4.457 -25.047 -4.855 1 92.62 296 LYS B O 1
ATOM 6499 N N . TRP B 1 297 ? 2.877 -26.156 -5.859 1 92.25 297 TRP B N 1
ATOM 6500 C CA . TRP B 1 297 ? 3.473 -25.969 -7.18 1 92.25 297 TRP B CA 1
ATOM 6501 C C . TRP B 1 297 ? 3.666 -24.5 -7.488 1 92.25 297 TRP B C 1
ATOM 6503 O O . TRP B 1 297 ? 4.703 -24.094 -8.023 1 92.25 297 TRP B O 1
ATOM 6513 N N . SER B 1 298 ? 2.689 -23.688 -7.156 1 87 298 SER B N 1
ATOM 6514 C CA . SER B 1 298 ? 2.805 -22.25 -7.422 1 87 298 SER B CA 1
ATOM 6515 C C . SER B 1 298 ? 4.023 -21.656 -6.723 1 87 298 SER B C 1
ATOM 6517 O O . SER B 1 298 ? 4.762 -20.875 -7.316 1 87 298 SER B O 1
ATOM 6519 N N . ASN B 1 299 ? 4.223 -22.062 -5.504 1 88.94 299 ASN B N 1
ATOM 6520 C CA . ASN B 1 299 ? 5.383 -21.594 -4.754 1 88.94 299 ASN B CA 1
ATOM 6521 C C . ASN B 1 299 ? 6.688 -22.078 -5.379 1 88.94 299 ASN B C 1
ATOM 6523 O O . ASN B 1 299 ? 7.656 -21.328 -5.473 1 88.94 299 ASN B O 1
ATOM 6527 N N . ILE B 1 300 ? 6.637 -23.328 -5.715 1 93.81 300 ILE B N 1
ATOM 6528 C CA . ILE B 1 300 ? 7.809 -23.922 -6.348 1 93.81 300 ILE B CA 1
ATOM 6529 C C . ILE B 1 300 ? 8.172 -23.125 -7.602 1 93.81 300 ILE B C 1
ATOM 6531 O O . ILE B 1 300 ? 9.336 -22.766 -7.797 1 93.81 300 ILE B O 1
ATOM 6535 N N . CYS B 1 301 ? 7.164 -22.812 -8.359 1 91.94 301 CYS B N 1
ATOM 6536 C CA . CYS B 1 301 ? 7.379 -22.078 -9.602 1 91.94 301 CYS B CA 1
ATOM 6537 C C . CYS B 1 301 ? 7.914 -20.672 -9.32 1 91.94 301 CYS B C 1
ATOM 6539 O O . CYS B 1 301 ? 8.828 -20.203 -10 1 91.94 301 CYS B O 1
ATOM 6541 N N . GLU B 1 302 ? 7.371 -20.031 -8.375 1 86.94 302 GLU B N 1
ATOM 6542 C CA . GLU B 1 302 ? 7.82 -18.703 -8 1 86.94 302 GLU B CA 1
ATOM 6543 C C . GLU B 1 302 ? 9.289 -18.703 -7.594 1 86.94 302 GLU B C 1
ATOM 6545 O O . GLU B 1 302 ? 10.055 -17.812 -7.984 1 86.94 302 GLU B O 1
ATOM 6550 N N . TYR B 1 303 ? 9.648 -19.719 -6.832 1 89.44 303 TYR B N 1
ATOM 6551 C CA . TYR B 1 303 ? 11.031 -19.828 -6.375 1 89.44 303 TYR B CA 1
ATOM 6552 C C . TYR B 1 303 ? 11.977 -20.078 -7.543 1 89.44 303 TYR B C 1
ATOM 6554 O O . TYR B 1 303 ? 13.078 -19.547 -7.582 1 89.44 303 TYR B O 1
ATOM 6562 N N . ILE B 1 304 ? 11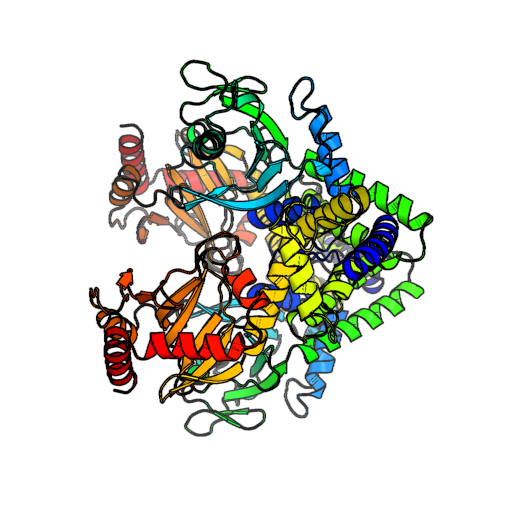.531 -20.922 -8.406 1 92.5 304 ILE B N 1
ATOM 6563 C CA . ILE B 1 304 ? 12.344 -21.234 -9.578 1 92.5 304 ILE B CA 1
ATOM 6564 C C . ILE B 1 304 ? 12.602 -19.953 -10.383 1 92.5 304 ILE B C 1
ATOM 6566 O O . ILE B 1 304 ? 13.734 -19.672 -10.758 1 92.5 304 ILE B O 1
ATOM 6570 N N . ILE B 1 305 ? 11.57 -19.203 -10.625 1 89.56 305 ILE B N 1
ATOM 6571 C CA . ILE B 1 305 ? 11.648 -18 -11.43 1 89.56 305 ILE B CA 1
ATOM 6572 C C . ILE B 1 305 ? 12.539 -16.969 -10.727 1 89.56 305 ILE B C 1
ATOM 6574 O O . ILE B 1 305 ? 13.398 -16.359 -11.359 1 89.56 305 ILE B O 1
ATOM 6578 N N . GLU B 1 306 ? 12.32 -16.828 -9.5 1 86.12 306 GLU B N 1
ATOM 6579 C CA . GLU B 1 306 ? 13.102 -15.867 -8.719 1 86.12 306 GLU B CA 1
ATOM 6580 C C . GLU B 1 306 ? 14.586 -16.219 -8.758 1 86.12 306 GLU B C 1
ATOM 6582 O O . GLU B 1 306 ? 15.422 -15.344 -9.008 1 86.12 306 GLU B O 1
ATOM 6587 N N . GLU B 1 307 ? 14.859 -17.422 -8.508 1 87.62 307 GLU B N 1
ATOM 6588 C CA . GLU B 1 307 ? 16.25 -17.859 -8.516 1 87.62 307 GLU B CA 1
ATOM 6589 C C . GLU B 1 307 ? 16.891 -17.656 -9.883 1 87.62 307 GLU B C 1
ATOM 6591 O O . GLU B 1 307 ? 18.047 -17.25 -9.984 1 87.62 307 GLU B O 1
ATOM 6596 N N . PHE B 1 308 ? 16.188 -17.953 -10.859 1 90.94 308 PHE B N 1
ATOM 6597 C CA . PHE B 1 308 ? 16.688 -17.844 -12.227 1 90.94 308 PHE B CA 1
ATOM 6598 C C . PHE B 1 308 ? 17.031 -16.406 -12.555 1 90.94 308 PHE B C 1
ATOM 6600 O O . PHE B 1 308 ? 18.156 -16.109 -12.992 1 90.94 308 PHE B O 1
ATOM 6607 N N . PHE B 1 309 ? 16.172 -15.492 -12.32 1 88.69 309 PHE B N 1
ATOM 6608 C CA . PHE B 1 309 ? 16.391 -14.109 -12.719 1 88.69 309 PHE B CA 1
ATOM 6609 C C . PHE B 1 309 ? 17.328 -13.406 -11.742 1 88.69 309 PHE B C 1
ATOM 6611 O O . PHE B 1 309 ? 18.047 -12.484 -12.125 1 88.69 309 PHE B O 1
ATOM 6618 N N . ASP B 1 310 ? 17.312 -13.875 -10.516 1 85.81 310 ASP B N 1
ATOM 6619 C CA . ASP B 1 310 ? 18.312 -13.367 -9.57 1 85.81 310 ASP B CA 1
ATOM 6620 C C . ASP B 1 310 ? 19.719 -13.625 -10.062 1 85.81 310 ASP B C 1
ATOM 6622 O O . ASP B 1 310 ? 20.641 -12.844 -9.789 1 85.81 310 ASP B O 1
ATOM 6626 N N . SER B 1 311 ? 19.859 -14.664 -10.766 1 89.88 311 SER B N 1
ATOM 6627 C CA . SER B 1 311 ? 21.172 -15.023 -11.266 1 89.88 311 SER B CA 1
ATOM 6628 C C . SER B 1 311 ? 21.656 -14.039 -12.336 1 89.88 311 SER B C 1
ATOM 6630 O O . SER B 1 311 ? 22.844 -14 -12.664 1 89.88 311 SER B O 1
ATOM 6632 N N . PHE B 1 312 ? 20.75 -13.25 -12.844 1 91.38 312 PHE B N 1
ATOM 6633 C CA . PHE B 1 312 ? 21.109 -12.281 -13.875 1 91.38 312 PHE B CA 1
ATOM 6634 C C . PHE B 1 312 ? 21.188 -10.875 -13.289 1 91.38 312 PHE B C 1
ATOM 6636 O O . PHE B 1 312 ? 21.688 -9.953 -13.93 1 91.38 312 PHE B O 1
ATOM 6643 N N . GLU B 1 313 ? 20.688 -10.672 -12.172 1 85.94 313 GLU B N 1
ATOM 6644 C CA . GLU B 1 313 ? 20.547 -9.328 -11.617 1 85.94 313 GLU B CA 1
ATOM 6645 C C . GLU B 1 313 ? 21.906 -8.68 -11.391 1 85.94 313 GLU B C 1
ATOM 6647 O O . GLU B 1 313 ? 22.781 -9.258 -10.734 1 85.94 313 GLU B O 1
ATOM 6652 N N . HIS B 1 314 ? 22.125 -7.582 -11.984 1 82.44 314 HIS B N 1
ATOM 6653 C CA . HIS B 1 314 ? 23.328 -6.77 -11.875 1 82.44 314 HIS B CA 1
ATOM 6654 C C . HIS B 1 314 ? 24.547 -7.488 -12.461 1 82.44 314 HIS B C 1
ATOM 6656 O O . HIS B 1 314 ? 25.688 -7.18 -12.117 1 82.44 314 HIS B O 1
ATOM 6662 N N . LYS B 1 315 ? 24.297 -8.461 -13.258 1 88.81 315 LYS B N 1
ATOM 6663 C CA . LYS B 1 315 ? 25.391 -9.172 -13.93 1 88.81 315 LYS B CA 1
ATOM 6664 C C . LYS B 1 315 ? 25.516 -8.734 -15.383 1 88.81 315 LYS B C 1
ATOM 6666 O O . LYS B 1 315 ? 24.516 -8.445 -16.047 1 88.81 315 LYS B O 1
ATOM 6671 N N . GLU B 1 316 ? 26.719 -8.68 -15.734 1 93.06 316 GLU B N 1
ATOM 6672 C CA . GLU B 1 316 ? 26.984 -8.352 -17.125 1 93.06 316 GLU B CA 1
ATOM 6673 C C . GLU B 1 316 ? 27 -9.609 -18 1 93.06 316 GLU B C 1
ATOM 6675 O O . GLU B 1 316 ? 27.562 -10.633 -17.609 1 93.06 316 GLU B O 1
ATOM 6680 N N . ILE B 1 317 ? 26.312 -9.508 -19.078 1 94.5 317 ILE B N 1
ATOM 6681 C CA . ILE B 1 317 ? 26.281 -10.609 -20.031 1 94.5 317 ILE B CA 1
ATOM 6682 C C . ILE B 1 317 ? 26.531 -10.078 -21.438 1 94.5 317 ILE B C 1
ATOM 6684 O O . ILE B 1 317 ? 26.125 -8.953 -21.766 1 94.5 317 ILE B O 1
ATOM 6688 N N . LYS B 1 318 ? 27.125 -10.844 -22.156 1 94.38 318 LYS B N 1
ATOM 6689 C CA . LYS B 1 318 ? 27.375 -10.469 -23.547 1 94.38 318 LYS B CA 1
ATOM 6690 C C . LYS B 1 318 ? 26.25 -10.953 -24.453 1 94.38 318 LYS B C 1
ATOM 6692 O O . LYS B 1 318 ? 25.953 -12.148 -24.5 1 94.38 318 LYS B O 1
ATOM 6697 N N . ILE B 1 319 ? 25.625 -10.086 -25.141 1 92.31 319 ILE B N 1
ATOM 6698 C CA . ILE B 1 319 ? 24.625 -10.352 -26.156 1 92.31 319 ILE B CA 1
ATOM 6699 C C . ILE B 1 319 ? 25.062 -9.734 -27.484 1 92.31 319 ILE B C 1
ATOM 6701 O O . ILE B 1 319 ? 25.078 -8.516 -27.641 1 92.31 319 ILE B O 1
ATOM 6705 N N . GLY B 1 320 ? 25.281 -10.555 -28.391 1 88.06 320 GLY B N 1
ATOM 6706 C CA . GLY B 1 320 ? 25.984 -10.039 -29.547 1 88.06 320 GLY B CA 1
ATOM 6707 C C . GLY B 1 320 ? 27.359 -9.477 -29.219 1 88.06 320 GLY B C 1
ATOM 6708 O O . GLY B 1 320 ? 28.172 -10.141 -28.578 1 88.06 320 GLY B O 1
ATOM 6709 N N . ASP B 1 321 ? 27.562 -8.273 -29.75 1 89.69 321 ASP B N 1
ATOM 6710 C CA . ASP B 1 321 ? 28.844 -7.625 -29.484 1 89.69 321 ASP B CA 1
ATOM 6711 C C . ASP B 1 321 ? 28.719 -6.574 -28.391 1 89.69 321 ASP B C 1
ATOM 6713 O O . ASP B 1 321 ? 29.625 -5.75 -28.203 1 89.69 321 ASP B O 1
ATOM 6717 N N . ILE B 1 322 ? 27.609 -6.668 -27.734 1 94.62 322 ILE B N 1
ATOM 6718 C CA . ILE B 1 322 ? 27.328 -5.637 -26.734 1 94.62 322 ILE B CA 1
ATOM 6719 C C . ILE B 1 322 ? 27.203 -6.266 -25.359 1 94.62 322 ILE B C 1
ATOM 6721 O O . ILE B 1 322 ? 26.656 -7.363 -25.219 1 94.62 322 ILE B O 1
ATOM 6725 N N . THR B 1 323 ? 27.734 -5.629 -24.391 1 96.31 323 THR B N 1
ATOM 6726 C CA . THR B 1 323 ? 27.578 -6.059 -23 1 96.31 323 THR B CA 1
ATOM 6727 C C . THR B 1 323 ? 26.312 -5.484 -22.391 1 96.31 323 THR B C 1
ATOM 6729 O O . THR B 1 323 ? 26.094 -4.27 -22.406 1 96.31 323 THR B O 1
ATOM 6732 N N . PHE B 1 324 ? 25.453 -6.379 -21.922 1 96.19 324 PHE B N 1
ATOM 6733 C CA . PHE B 1 324 ? 24.203 -5.996 -21.297 1 96.19 324 PHE B CA 1
ATOM 6734 C C . PHE B 1 324 ? 24.266 -6.215 -19.781 1 96.19 324 PHE B C 1
ATOM 6736 O O . PHE B 1 324 ? 25.094 -6.988 -19.297 1 96.19 324 PHE B O 1
ATOM 6743 N N . ILE B 1 325 ? 23.484 -5.496 -19.062 1 93.38 325 ILE B N 1
ATOM 6744 C CA . ILE B 1 325 ? 23.297 -5.703 -17.641 1 93.38 325 ILE B CA 1
ATOM 6745 C C . ILE B 1 325 ? 21.828 -6 -17.344 1 93.38 325 ILE B C 1
ATOM 6747 O O . ILE B 1 325 ? 20.922 -5.402 -17.953 1 93.38 325 ILE B O 1
ATOM 6751 N N . GLY B 1 326 ? 21.578 -6.988 -16.5 1 90.12 326 GLY B N 1
ATOM 6752 C CA . GLY B 1 326 ? 20.219 -7.359 -16.125 1 90.12 326 GLY B CA 1
ATOM 6753 C C . GLY B 1 326 ? 19.75 -6.691 -14.852 1 90.12 326 GLY B C 1
ATOM 6754 O O . GLY B 1 326 ? 20.531 -6.508 -13.922 1 90.12 326 GLY B O 1
ATOM 6755 N N . ASN B 1 327 ? 18.438 -6.285 -14.852 1 83.81 327 ASN B N 1
ATOM 6756 C CA . ASN B 1 327 ? 17.875 -5.684 -13.648 1 83.81 327 ASN B CA 1
ATOM 6757 C C . ASN B 1 327 ? 16.406 -6.047 -13.484 1 83.81 327 ASN B C 1
ATOM 6759 O O . ASN B 1 327 ? 15.664 -6.141 -14.461 1 83.81 327 ASN B O 1
ATOM 6763 N N . LYS B 1 328 ? 16.062 -6.203 -12.234 1 80.62 328 LYS B N 1
ATOM 6764 C CA . LYS B 1 328 ? 14.641 -6.324 -11.914 1 80.62 328 LYS B CA 1
ATOM 6765 C C . LYS B 1 328 ? 13.938 -4.973 -12.016 1 80.62 328 LYS B C 1
ATOM 6767 O O . LYS B 1 328 ? 14.562 -3.924 -11.852 1 80.62 328 LYS B O 1
ATOM 6772 N N . ILE B 1 329 ? 12.719 -4.996 -12.391 1 73.5 329 ILE B N 1
ATOM 6773 C CA . ILE B 1 329 ? 11.969 -3.752 -12.469 1 73.5 329 ILE B CA 1
ATOM 6774 C C . ILE B 1 329 ? 10.703 -3.857 -11.617 1 73.5 329 ILE B C 1
ATOM 6776 O O . ILE B 1 329 ? 10.242 -4.961 -11.312 1 73.5 329 ILE B O 1
ATOM 6780 N N . GLU B 1 330 ? 10.281 -2.766 -10.977 1 60.31 330 GLU B N 1
ATOM 6781 C CA . GLU B 1 330 ? 9.039 -2.723 -10.211 1 60.31 330 GLU B CA 1
ATOM 6782 C C . GLU B 1 330 ? 7.828 -2.984 -11.102 1 60.31 330 GLU B C 1
ATOM 6784 O O . GLU B 1 330 ? 7.812 -2.584 -12.266 1 60.31 330 GLU B O 1
ATOM 6789 N N . GLU B 1 331 ? 7.102 -4.051 -10.953 1 54.5 331 GLU B N 1
ATOM 6790 C CA . GLU B 1 331 ? 5.957 -4.59 -11.68 1 54.5 331 GLU B CA 1
ATOM 6791 C C . GLU B 1 331 ? 4.895 -3.518 -11.906 1 54.5 331 GLU B C 1
ATOM 6793 O O . GLU B 1 331 ? 4.414 -2.9 -10.961 1 54.5 331 GLU B O 1
ATOM 6798 N N . ASN B 1 332 ? 5.023 -2.459 -12.758 1 47.38 332 ASN B N 1
ATOM 6799 C CA . ASN B 1 332 ? 3.762 -1.762 -12.969 1 47.38 332 ASN B CA 1
ATOM 6800 C C . ASN B 1 332 ? 2.822 -2.562 -13.859 1 47.38 332 ASN B C 1
ATOM 6802 O O . ASN B 1 332 ? 1.672 -2.172 -14.07 1 47.38 332 ASN B O 1
ATOM 6806 N N . ARG B 1 333 ? 3.312 -3.4 -14.758 1 40.84 333 ARG B N 1
ATOM 6807 C CA . ARG B 1 333 ? 2.441 -3.869 -15.828 1 40.84 333 ARG B CA 1
ATOM 6808 C C . ARG B 1 333 ? 1.887 -5.254 -15.516 1 40.84 333 ARG B C 1
ATOM 6810 O O . ARG B 1 333 ? 2.457 -5.992 -14.711 1 40.84 333 ARG B O 1
ATOM 6817 N N . VAL B 1 334 ? 0.768 -5.559 -15.758 1 41.59 334 VAL B N 1
ATOM 6818 C CA . VAL B 1 334 ? -0.103 -6.727 -15.68 1 41.59 334 VAL B CA 1
ATOM 6819 C C . VAL B 1 334 ? 0.737 -8 -15.719 1 41.59 334 VAL B C 1
ATOM 6821 O O . VAL B 1 334 ? 0.29 -9.062 -15.273 1 41.59 334 VAL B O 1
ATOM 6824 N N . ASN B 1 335 ? 1.884 -8 -16.406 1 42.94 335 ASN B N 1
ATOM 6825 C CA . ASN B 1 335 ? 2.57 -9.25 -16.734 1 42.94 335 ASN B CA 1
ATOM 6826 C C . ASN B 1 335 ? 3.807 -9.445 -15.859 1 42.94 335 ASN B C 1
ATOM 6828 O O . ASN B 1 335 ? 4.449 -8.477 -15.453 1 42.94 335 ASN B O 1
ATOM 6832 N N . HIS B 1 336 ? 3.771 -10.562 -15.141 1 49.75 336 HIS B N 1
ATOM 6833 C CA . HIS B 1 336 ? 4.746 -11.039 -14.164 1 49.75 336 HIS B CA 1
ATOM 6834 C C . HIS B 1 336 ? 6.168 -10.719 -14.609 1 49.75 336 HIS B C 1
ATOM 6836 O O . HIS B 1 336 ? 7.105 -10.797 -13.805 1 49.75 336 HIS B O 1
ATOM 6842 N N . GLY B 1 337 ? 6.383 -10.562 -15.891 1 55.59 337 GLY B N 1
ATOM 6843 C CA . GLY B 1 337 ? 7.801 -10.578 -16.234 1 55.59 337 GLY B CA 1
ATOM 6844 C C . GLY B 1 337 ? 8.5 -9.266 -15.914 1 55.59 337 GLY B C 1
ATOM 6845 O O . GLY B 1 337 ? 8.055 -8.203 -16.359 1 55.59 337 GLY B O 1
ATOM 6846 N N . VAL B 1 338 ? 9.25 -9.172 -14.695 1 66.31 338 VAL B N 1
ATOM 6847 C CA . VAL B 1 338 ? 9.727 -7.852 -14.305 1 66.31 338 VAL B CA 1
ATOM 6848 C C . VAL B 1 338 ? 11.25 -7.797 -14.406 1 66.31 338 VAL B C 1
ATOM 6850 O O . VAL B 1 338 ? 11.922 -7.266 -13.523 1 66.31 338 VAL B O 1
ATOM 6853 N N . PHE B 1 339 ? 11.75 -8.344 -15.672 1 83.62 339 PHE B N 1
ATOM 6854 C CA . PHE B 1 339 ? 13.203 -8.281 -15.766 1 83.62 339 PHE B CA 1
ATOM 6855 C C . PHE B 1 339 ? 13.633 -7.645 -17.078 1 83.62 339 PHE B C 1
ATOM 6857 O O . PHE B 1 339 ? 13.031 -7.898 -18.125 1 83.62 339 PHE B O 1
ATOM 6864 N N . ILE B 1 340 ? 14.633 -6.84 -17.109 1 90.06 340 ILE B N 1
ATOM 6865 C CA . ILE B 1 340 ? 15.109 -6.16 -18.312 1 90.06 340 ILE B CA 1
ATOM 6866 C C . ILE B 1 340 ? 16.609 -6.34 -18.438 1 90.06 340 ILE B C 1
ATOM 6868 O O . ILE B 1 340 ? 17.312 -6.57 -17.453 1 90.06 340 ILE B O 1
ATOM 6872 N N . PHE B 1 341 ? 17.016 -6.375 -19.703 1 93.19 341 PHE B N 1
ATOM 6873 C CA . PHE B 1 341 ? 18.422 -6.273 -20.047 1 93.19 341 PHE B CA 1
ATOM 6874 C C . PHE B 1 341 ? 18.688 -5.016 -20.875 1 93.19 341 PHE B C 1
ATOM 6876 O O . PHE B 1 341 ? 17.953 -4.727 -21.828 1 93.19 341 PHE B O 1
ATOM 6883 N N . TYR B 1 342 ? 19.641 -4.277 -20.469 1 93.5 342 TYR B N 1
ATOM 6884 C CA . TYR B 1 342 ? 20 -3.088 -21.234 1 93.5 342 TYR B CA 1
ATOM 6885 C C . TYR B 1 342 ? 21.516 -2.936 -21.344 1 93.5 342 TYR B C 1
ATOM 6887 O O . TYR B 1 342 ? 22.25 -3.461 -20.516 1 93.5 342 TYR B O 1
ATOM 6895 N N . PRO B 1 343 ? 21.953 -2.279 -22.469 1 95.06 343 PRO B N 1
ATOM 6896 C CA . PRO B 1 343 ? 23.391 -2.109 -22.641 1 95.06 343 PRO B CA 1
ATOM 6897 C C . PRO B 1 343 ? 24.031 -1.343 -21.484 1 95.06 343 PRO B C 1
ATOM 6899 O O . PRO B 1 343 ? 23.484 -0.339 -21.031 1 95.06 343 PRO B O 1
ATOM 6902 N N . VAL B 1 344 ? 25.188 -1.803 -21.109 1 92.56 344 VAL B N 1
ATOM 6903 C CA . VAL B 1 344 ? 25.906 -1.251 -19.953 1 92.56 344 VAL B CA 1
ATOM 6904 C C . VAL B 1 344 ? 26.219 0.224 -20.203 1 92.56 344 VAL B C 1
ATOM 6906 O O . VAL B 1 344 ? 26.25 1.022 -19.266 1 92.56 344 VAL B O 1
ATOM 6909 N N . ASP B 1 345 ? 26.297 0.583 -21.484 1 90.38 345 ASP B N 1
ATOM 6910 C CA . ASP B 1 345 ? 26.625 1.958 -21.844 1 90.38 345 ASP B CA 1
ATOM 6911 C C . ASP B 1 345 ? 25.516 2.918 -21.438 1 90.38 345 ASP B C 1
ATOM 6913 O O . ASP B 1 345 ? 25.734 4.125 -21.328 1 90.38 345 ASP B O 1
ATOM 6917 N N . TYR B 1 346 ? 24.375 2.35 -21.125 1 88.62 346 TYR B N 1
ATOM 6918 C CA . TYR B 1 346 ? 23.234 3.191 -20.781 1 88.62 346 TYR B CA 1
ATOM 6919 C C . TYR B 1 346 ? 22.922 3.086 -19.297 1 88.62 346 TYR B C 1
ATOM 6921 O O . TYR B 1 346 ? 21.828 3.459 -18.859 1 88.62 346 TYR B O 1
ATOM 6929 N N . LYS B 1 347 ? 23.766 2.568 -18.531 1 81 347 LYS B N 1
ATOM 6930 C CA . LYS B 1 347 ? 23.531 2.301 -17.109 1 81 347 LYS B CA 1
ATOM 6931 C C . LYS B 1 347 ? 23.156 3.578 -16.359 1 81 347 LYS B C 1
ATOM 6933 O O . LYS B 1 347 ? 22.406 3.535 -15.391 1 81 347 LYS B O 1
ATOM 6938 N N . ASN B 1 348 ? 23.625 4.668 -16.938 1 73.25 348 ASN B N 1
ATOM 6939 C CA . ASN B 1 348 ? 23.406 5.93 -16.25 1 73.25 348 ASN B CA 1
ATOM 6940 C C . ASN B 1 348 ? 22.438 6.836 -17.016 1 73.25 348 ASN B C 1
ATOM 6942 O O . ASN B 1 348 ? 22.391 8.047 -16.781 1 73.25 348 ASN B O 1
ATOM 6946 N N . GLU B 1 349 ? 21.688 6.172 -17.969 1 79.31 349 GLU B N 1
ATOM 6947 C CA . GLU B 1 349 ? 20.766 6.949 -18.797 1 79.31 349 GLU B CA 1
ATOM 6948 C C . GLU B 1 349 ? 19.312 6.668 -18.406 1 79.31 349 GLU B C 1
ATOM 6950 O O . GLU B 1 349 ? 18.984 5.57 -17.953 1 79.31 349 GLU B O 1
ATOM 6955 N N . SER B 1 350 ? 18.453 7.68 -18.547 1 78.94 350 SER B N 1
ATOM 6956 C CA . SER B 1 350 ? 17.031 7.508 -18.234 1 78.94 350 SER B CA 1
ATOM 6957 C C . SER B 1 350 ? 16.281 6.941 -19.438 1 78.94 350 SER B C 1
ATOM 6959 O O . SER B 1 350 ? 15.219 6.344 -19.281 1 78.94 350 SER B O 1
ATOM 6961 N N . ILE B 1 351 ? 16.859 7.328 -20.609 1 87.38 351 ILE B N 1
ATOM 6962 C CA . ILE B 1 351 ? 16.297 6.777 -21.828 1 87.38 351 ILE B CA 1
ATOM 6963 C C . ILE B 1 351 ? 17.266 5.758 -22.438 1 87.38 351 ILE B C 1
ATOM 6965 O O . ILE B 1 351 ? 18.422 6.078 -22.703 1 87.38 351 ILE B O 1
ATOM 6969 N N . TYR B 1 352 ? 16.875 4.598 -22.578 1 91.25 352 TYR B N 1
ATOM 6970 C CA . TYR B 1 352 ? 17.781 3.547 -23.047 1 91.25 352 TYR B CA 1
ATOM 6971 C C . TYR B 1 352 ? 17 2.428 -23.719 1 91.25 352 TYR B C 1
ATOM 6973 O O . TYR B 1 352 ? 15.844 2.184 -23.406 1 91.25 352 TYR B O 1
ATOM 6981 N N . PRO B 1 353 ? 17.656 1.839 -24.688 1 94.88 353 PRO B N 1
ATOM 6982 C CA . PRO B 1 353 ? 17.047 0.622 -25.234 1 94.88 353 PRO B CA 1
ATOM 6983 C C . PRO B 1 353 ? 17.156 -0.571 -24.297 1 94.88 353 PRO B C 1
ATOM 6985 O O . PRO B 1 353 ? 18.109 -0.656 -23.516 1 94.88 353 PRO B O 1
ATOM 6988 N N . CYS B 1 354 ? 16.203 -1.43 -24.328 1 93.94 354 CYS B N 1
ATOM 6989 C CA . CYS B 1 354 ? 16.281 -2.596 -23.469 1 93.94 354 CYS B CA 1
ATOM 6990 C C . CYS B 1 354 ? 15.508 -3.768 -24.047 1 93.94 354 CYS B C 1
ATOM 6992 O O . CYS B 1 354 ? 14.664 -3.58 -24.922 1 93.94 354 CYS B O 1
ATOM 6994 N N . ILE B 1 355 ? 15.93 -4.91 -23.656 1 94 355 ILE B N 1
ATOM 6995 C CA . ILE B 1 355 ? 15.188 -6.145 -23.875 1 94 355 ILE B CA 1
ATOM 6996 C C . ILE B 1 355 ? 14.352 -6.469 -22.625 1 94 355 ILE B C 1
ATOM 6998 O O . ILE B 1 355 ? 14.883 -6.559 -21.516 1 94 355 ILE B O 1
ATOM 7002 N N . TYR B 1 356 ? 13.117 -6.59 -22.891 1 90.56 356 TYR B N 1
ATOM 7003 C CA . TYR B 1 356 ? 12.18 -6.883 -21.797 1 90.56 356 TYR B CA 1
ATOM 7004 C C . TYR B 1 356 ? 11.641 -8.305 -21.922 1 90.56 356 TYR B C 1
ATOM 7006 O O . TYR B 1 356 ? 11.328 -8.766 -23.016 1 90.56 356 TYR B O 1
ATOM 7014 N N . ILE B 1 357 ? 11.602 -8.938 -20.766 1 88.31 357 ILE B N 1
ATOM 7015 C CA . ILE B 1 357 ? 11 -10.266 -20.688 1 88.31 357 ILE B CA 1
ATOM 7016 C C . ILE B 1 357 ? 9.57 -10.156 -20.172 1 88.31 357 ILE B C 1
ATOM 7018 O O . ILE B 1 357 ? 9.328 -9.555 -19.125 1 88.31 357 ILE B O 1
ATOM 7022 N N . TYR B 1 358 ? 8.617 -10.711 -20.859 1 80.38 358 TYR B N 1
ATOM 7023 C CA . TYR B 1 358 ? 7.238 -10.688 -20.375 1 80.38 358 TYR B CA 1
ATOM 7024 C C . TYR B 1 358 ? 6.629 -12.078 -20.391 1 80.38 358 TYR B C 1
ATOM 7026 O O . TYR B 1 358 ? 7.047 -12.938 -21.156 1 80.38 358 TYR B O 1
ATOM 7034 N N . PHE B 1 359 ? 5.688 -12.258 -19.391 1 78.62 359 PHE B N 1
ATOM 7035 C CA . PHE B 1 359 ? 4.836 -13.438 -19.359 1 78.62 359 PHE B CA 1
ATOM 7036 C C . PHE B 1 359 ? 3.381 -13.062 -19.625 1 78.62 359 PHE B C 1
ATOM 7038 O O . PHE B 1 359 ? 2.893 -12.047 -19.109 1 78.62 359 PHE B O 1
ATOM 7045 N N . LYS B 1 360 ? 2.678 -13.508 -20.531 1 68.12 360 LYS B N 1
ATOM 7046 C CA . LYS B 1 360 ? 1.317 -13.141 -20.906 1 68.12 360 LYS B CA 1
ATOM 7047 C C . LYS B 1 360 ? 0.292 -13.773 -19.969 1 68.12 360 LYS B C 1
ATOM 7049 O O . LYS B 1 360 ? -0.805 -13.242 -19.797 1 68.12 360 LYS B O 1
ATOM 7054 N N . LYS B 1 361 ? 0.585 -14.867 -19.359 1 62.72 361 LYS B N 1
ATOM 7055 C CA . LYS B 1 361 ? -0.424 -15.516 -18.516 1 62.72 361 LYS B CA 1
ATOM 7056 C C . LYS B 1 361 ? 0.117 -15.797 -17.125 1 62.72 361 LYS B C 1
ATOM 7058 O O . LYS B 1 361 ? 1.327 -15.734 -16.891 1 62.72 361 LYS B O 1
ATOM 7063 N N . LYS B 1 362 ? -0.819 -15.898 -16.094 1 64.06 362 LYS B N 1
ATOM 7064 C CA . LYS B 1 362 ? -0.539 -16.062 -14.672 1 64.06 362 LYS B CA 1
ATOM 7065 C C . LYS B 1 362 ? 0.379 -17.25 -14.422 1 64.06 362 LYS B C 1
ATOM 7067 O O . LYS B 1 362 ? 1.153 -17.266 -13.461 1 64.06 362 LYS B O 1
ATOM 7072 N N . TYR B 1 363 ? 0.622 -18.203 -15.398 1 75.44 363 TYR B N 1
ATOM 7073 C CA . TYR B 1 363 ? 1.319 -19.453 -15.117 1 75.44 363 TYR B CA 1
ATOM 7074 C C . TYR B 1 363 ? 2.559 -19.594 -15.992 1 75.44 363 TYR B C 1
ATOM 7076 O O . TYR B 1 363 ? 2.92 -20.703 -16.391 1 75.44 363 TYR B O 1
ATOM 7084 N N . TYR B 1 364 ? 3.154 -18.406 -16.219 1 79.19 364 TYR B N 1
ATOM 7085 C CA . TYR B 1 364 ? 4.379 -18.438 -17.016 1 79.19 364 TYR B CA 1
ATOM 7086 C C . TYR B 1 364 ? 4.168 -19.219 -18.312 1 79.19 364 TYR B C 1
ATOM 7088 O O . TYR B 1 364 ? 5.035 -19.984 -18.734 1 79.19 364 TYR B O 1
ATOM 7096 N N . ASP B 1 365 ? 2.934 -19.078 -18.859 1 75.31 365 ASP B N 1
ATOM 7097 C CA . ASP B 1 365 ? 2.506 -19.844 -20.031 1 75.31 365 ASP B CA 1
ATOM 7098 C C . ASP B 1 365 ? 3.297 -19.438 -21.266 1 75.31 365 ASP B C 1
ATOM 7100 O O . ASP B 1 365 ? 3.732 -20.297 -22.047 1 75.31 365 ASP B O 1
ATOM 7104 N N . ILE B 1 366 ? 3.311 -18.172 -21.453 1 78.44 366 ILE B N 1
ATOM 7105 C CA . ILE B 1 366 ? 3.971 -17.641 -22.641 1 78.44 366 ILE B CA 1
ATOM 7106 C C . ILE B 1 366 ? 5.051 -16.641 -22.234 1 78.44 366 ILE B C 1
ATOM 7108 O O . ILE B 1 366 ? 4.789 -15.711 -21.469 1 78.44 366 ILE B O 1
ATOM 7112 N N . ILE B 1 367 ? 6.281 -17.031 -22.719 1 84.62 367 ILE B N 1
ATOM 7113 C CA . ILE B 1 367 ? 7.379 -16.109 -22.484 1 84.62 367 ILE B CA 1
ATOM 7114 C C . ILE B 1 367 ? 7.723 -15.391 -23.797 1 84.62 367 ILE B C 1
ATOM 7116 O O . ILE B 1 367 ? 7.699 -15.992 -24.875 1 84.62 367 ILE B O 1
ATOM 7120 N N . GLY B 1 368 ? 7.859 -14.148 -23.703 1 87.5 368 GLY B N 1
ATOM 7121 C CA . GLY B 1 368 ? 8.273 -13.352 -24.844 1 87.5 368 GLY B CA 1
ATOM 7122 C C . GLY B 1 368 ? 9.297 -12.289 -24.5 1 87.5 368 GLY B C 1
ATOM 7123 O O . GLY B 1 368 ? 9.539 -12.016 -23.312 1 87.5 368 GLY B O 1
ATOM 7124 N N . LEU B 1 369 ? 9.945 -11.875 -25.547 1 91.69 369 LEU B N 1
ATOM 7125 C CA . LEU B 1 369 ? 10.906 -10.789 -25.406 1 91.69 369 LEU B CA 1
ATOM 7126 C C . LEU B 1 369 ? 10.445 -9.562 -26.188 1 91.69 369 LEU B C 1
ATOM 7128 O O . LEU B 1 369 ? 9.852 -9.695 -27.266 1 91.69 369 LEU B O 1
ATOM 7132 N N . THR B 1 370 ? 10.641 -8.484 -25.641 1 92.44 370 THR B N 1
ATOM 7133 C CA . THR B 1 370 ? 10.406 -7.234 -26.344 1 92.44 370 THR B CA 1
ATOM 7134 C C . THR B 1 370 ? 11.688 -6.406 -26.422 1 92.44 370 THR B C 1
ATOM 7136 O O . THR B 1 370 ? 12.586 -6.57 -25.594 1 92.44 370 THR B O 1
ATOM 7139 N N . PHE B 1 371 ? 11.836 -5.727 -27.516 1 94.62 371 PHE B N 1
ATOM 7140 C CA . PHE B 1 371 ? 12.836 -4.672 -27.641 1 94.62 371 PHE B CA 1
ATOM 7141 C C . PHE B 1 371 ? 12.172 -3.299 -27.625 1 94.62 371 PHE B C 1
ATOM 7143 O O . PHE B 1 371 ? 11.344 -3 -28.484 1 94.62 371 PHE B O 1
ATOM 7150 N N . GLU B 1 372 ? 12.484 -2.592 -26.641 1 93.19 372 GLU B N 1
ATOM 7151 C CA . GLU B 1 372 ? 11.789 -1.325 -26.453 1 93.19 372 GLU B CA 1
ATOM 7152 C C . GLU B 1 372 ? 12.734 -0.24 -25.938 1 93.19 372 GLU B C 1
ATOM 7154 O O . GLU B 1 372 ? 13.914 -0.5 -25.703 1 93.19 372 GLU B O 1
ATOM 7159 N N . ILE B 1 373 ? 12.266 0.967 -26.062 1 91.56 373 ILE B N 1
ATOM 7160 C CA . ILE B 1 373 ? 12.969 2.096 -25.453 1 91.56 373 ILE B CA 1
ATOM 7161 C C . ILE B 1 373 ? 12.281 2.482 -24.156 1 91.56 373 ILE B C 1
ATOM 7163 O O . ILE B 1 373 ? 11.062 2.658 -24.109 1 91.56 373 ILE B O 1
ATOM 7167 N N . SER B 1 374 ? 13.023 2.426 -23.109 1 86.5 374 SER B N 1
ATOM 7168 C CA . SER B 1 374 ? 12.5 2.791 -21.797 1 86.5 374 SER B CA 1
ATOM 7169 C C . SER B 1 374 ? 12.797 4.254 -21.469 1 86.5 374 SER B C 1
ATOM 7171 O O . SER B 1 374 ? 13.836 4.785 -21.859 1 86.5 374 SER B O 1
ATOM 7173 N N . ASN B 1 375 ? 11.812 4.855 -20.891 1 81.69 375 ASN B N 1
ATOM 7174 C CA . ASN B 1 375 ? 11.961 6.203 -20.328 1 81.69 375 ASN B CA 1
ATOM 7175 C C . ASN B 1 375 ? 11.656 6.234 -18.844 1 81.69 375 ASN B C 1
ATOM 7177 O O . ASN B 1 375 ? 10.492 6.277 -18.438 1 81.69 375 ASN B O 1
ATOM 7181 N N . ASP B 1 376 ? 12.609 6.242 -18.125 1 71.12 376 ASP B N 1
ATOM 7182 C CA . ASP B 1 376 ? 12.445 6.188 -16.672 1 71.12 376 ASP B CA 1
ATOM 7183 C C . ASP B 1 376 ? 12.156 7.574 -16.109 1 71.12 376 ASP B C 1
ATOM 7185 O O . ASP B 1 376 ? 11.945 7.723 -14.898 1 71.12 376 ASP B O 1
ATOM 7189 N N . ASP B 1 377 ? 12.172 8.492 -17.016 1 63.34 377 ASP B N 1
ATOM 7190 C CA . ASP B 1 377 ? 11.844 9.844 -16.578 1 63.34 377 ASP B CA 1
ATOM 7191 C C . ASP B 1 377 ? 10.336 10.086 -16.609 1 63.34 377 ASP B C 1
ATOM 7193 O O . ASP B 1 377 ? 9.773 10.359 -17.672 1 63.34 377 ASP B O 1
ATOM 7197 N N . GLU B 1 378 ? 9.625 9.812 -15.602 1 58.31 378 GLU B N 1
ATOM 7198 C CA . GLU B 1 378 ? 8.172 9.93 -15.539 1 58.31 378 GLU B CA 1
ATOM 7199 C C . GLU B 1 378 ? 7.719 11.352 -15.859 1 58.31 378 GLU B C 1
ATOM 7201 O O . GLU B 1 378 ? 6.574 11.57 -16.266 1 58.31 378 GLU B O 1
ATOM 7206 N N . GLU B 1 379 ? 8.594 12.305 -15.695 1 51.72 379 GLU B N 1
ATOM 7207 C CA . GLU B 1 379 ? 8.227 13.711 -15.852 1 51.72 379 GLU B CA 1
ATOM 7208 C C . GLU B 1 379 ? 8.445 14.188 -17.281 1 51.72 379 GLU B C 1
ATOM 7210 O O . GLU B 1 379 ? 7.875 15.203 -17.703 1 51.72 379 GLU B O 1
ATOM 7215 N N . ASP B 1 380 ? 9.273 13.492 -17.969 1 59.47 380 ASP B N 1
ATOM 7216 C CA . ASP B 1 380 ? 9.586 13.945 -19.312 1 59.47 380 ASP B CA 1
ATOM 7217 C C . ASP B 1 380 ? 9.039 12.977 -20.359 1 59.47 380 ASP B C 1
ATOM 7219 O O . ASP B 1 380 ? 9.789 12.445 -21.172 1 59.47 380 ASP B O 1
ATOM 7223 N N . ILE B 1 381 ? 7.812 12.82 -20.234 1 60.25 381 ILE B N 1
ATOM 7224 C CA . ILE B 1 381 ? 7.168 11.945 -21.203 1 60.25 381 ILE B CA 1
ATOM 7225 C C . ILE B 1 381 ? 7.258 12.562 -22.609 1 60.25 381 ILE B C 1
ATOM 7227 O O . ILE B 1 381 ? 7.234 11.844 -23.609 1 60.25 381 ILE B O 1
ATOM 7231 N N . GLU B 1 382 ? 7.609 13.898 -22.594 1 64.38 382 GLU B N 1
ATOM 7232 C CA . GLU B 1 382 ? 7.625 14.602 -23.875 1 64.38 382 GLU B CA 1
ATOM 7233 C C . GLU B 1 382 ? 9.055 14.812 -24.375 1 64.38 382 GLU B C 1
ATOM 7235 O O . GLU B 1 382 ? 9.312 15.711 -25.172 1 64.38 382 GLU B O 1
ATOM 7240 N N . ASN B 1 383 ? 9.969 13.992 -23.859 1 78.12 383 ASN B N 1
ATOM 7241 C CA . ASN B 1 383 ? 11.344 14.086 -24.328 1 78.12 383 ASN B CA 1
ATOM 7242 C C . ASN B 1 383 ? 11.438 13.883 -25.844 1 78.12 383 ASN B C 1
ATOM 7244 O O . ASN B 1 383 ? 10.93 12.891 -26.375 1 78.12 383 ASN B O 1
ATOM 7248 N N . GLU B 1 384 ? 12.016 14.844 -26.5 1 83.62 384 GLU B N 1
ATOM 7249 C CA . GLU B 1 384 ? 12.055 14.828 -27.953 1 83.62 384 GLU B CA 1
ATOM 7250 C C . GLU B 1 384 ? 12.852 13.625 -28.469 1 83.62 384 GLU B C 1
ATOM 7252 O O . GLU B 1 384 ? 12.469 13 -29.453 1 83.62 384 GLU B O 1
ATOM 7257 N N . LYS B 1 385 ? 13.992 13.336 -27.859 1 89.38 385 LYS B N 1
ATOM 7258 C CA . LYS B 1 385 ? 14.781 12.188 -28.281 1 89.38 385 LYS B CA 1
ATOM 7259 C C . LYS B 1 385 ? 14.016 10.883 -28.094 1 89.38 385 LYS B C 1
ATOM 7261 O O . LYS B 1 385 ? 14.078 9.984 -28.922 1 89.38 385 LYS B O 1
ATOM 7266 N N . TYR B 1 386 ? 13.336 10.805 -26.984 1 90.19 386 TYR B N 1
ATOM 7267 C CA . TYR B 1 386 ? 12.516 9.633 -26.719 1 90.19 386 TYR B CA 1
ATOM 7268 C C . TYR B 1 386 ? 11.461 9.453 -27.812 1 90.19 386 TYR B C 1
ATOM 7270 O O . TYR B 1 386 ? 11.305 8.359 -28.359 1 90.19 386 TYR B O 1
ATOM 7278 N N . LYS B 1 387 ? 10.836 10.578 -28.141 1 88.38 387 LYS B N 1
ATOM 7279 C CA . LYS B 1 387 ? 9.805 10.547 -29.188 1 88.38 387 LYS B CA 1
ATOM 7280 C C . LYS B 1 387 ? 10.391 10.148 -30.531 1 88.38 387 LYS B C 1
ATOM 7282 O O . LYS B 1 387 ? 9.766 9.414 -31.297 1 88.38 387 LYS B O 1
ATOM 7287 N N . GLU B 1 388 ? 11.516 10.656 -30.797 1 92.5 388 GLU B N 1
ATOM 7288 C CA . GLU B 1 388 ? 12.188 10.312 -32.031 1 92.5 388 GLU B CA 1
ATOM 7289 C C . GLU B 1 388 ? 12.547 8.836 -32.094 1 92.5 388 GLU B C 1
ATOM 7291 O O . GLU B 1 388 ? 12.438 8.195 -33.156 1 92.5 388 GLU B O 1
ATOM 7296 N N . CYS B 1 389 ? 12.992 8.32 -30.984 1 94.25 389 CYS B N 1
ATOM 7297 C CA . CYS B 1 389 ? 13.328 6.898 -30.922 1 94.25 389 CYS B CA 1
ATOM 7298 C C . CYS B 1 389 ? 12.102 6.035 -31.172 1 94.25 389 CYS B C 1
ATOM 7300 O O . CYS B 1 389 ? 12.195 4.984 -31.812 1 94.25 389 CYS B O 1
ATOM 7302 N N . LEU B 1 390 ? 10.969 6.457 -30.641 1 92.62 390 LEU B N 1
ATOM 7303 C CA . LEU B 1 390 ? 9.742 5.684 -30.797 1 92.62 390 LEU B CA 1
ATOM 7304 C C . LEU B 1 390 ? 9.375 5.527 -32.281 1 92.62 390 LEU B C 1
ATOM 7306 O O . LEU B 1 390 ? 8.773 4.523 -32.656 1 92.62 390 LEU B O 1
ATOM 7310 N N . LYS B 1 391 ? 9.773 6.469 -33.062 1 91.75 391 LYS B N 1
ATOM 7311 C CA . LYS B 1 391 ? 9.445 6.465 -34.469 1 91.75 391 LYS B CA 1
ATOM 7312 C C . LYS B 1 391 ? 10.258 5.414 -35.219 1 91.75 391 LYS B C 1
ATOM 7314 O O . LYS B 1 391 ? 9.93 5.059 -36.375 1 91.75 391 LYS B O 1
ATOM 7319 N N . LEU B 1 392 ? 11.25 4.91 -34.594 1 93.69 392 LEU B N 1
ATOM 7320 C CA . LEU B 1 392 ? 12.141 3.955 -35.25 1 93.69 392 LEU B CA 1
ATOM 7321 C C . LEU B 1 392 ? 11.492 2.58 -35.344 1 93.69 392 LEU B C 1
ATOM 7323 O O . LEU B 1 392 ? 11.961 1.716 -36.094 1 93.69 392 LEU B O 1
ATOM 7327 N N . PHE B 1 393 ? 10.477 2.371 -34.5 1 94.19 393 PHE B N 1
ATOM 7328 C CA . PHE B 1 393 ? 9.758 1.103 -34.531 1 94.19 393 PHE B CA 1
ATOM 7329 C C . PHE B 1 393 ? 8.719 1.107 -35.656 1 94.19 393 PHE B C 1
ATOM 7331 O O . PHE B 1 393 ? 7.625 1.652 -35.469 1 94.19 393 PHE B O 1
ATOM 7338 N N . LYS B 1 394 ? 9.078 0.465 -36.719 1 91.62 394 LYS B N 1
ATOM 7339 C CA . LYS B 1 394 ? 8.219 0.405 -37.906 1 91.62 394 LYS B CA 1
ATOM 7340 C C . LYS B 1 394 ? 7.453 -0.913 -37.969 1 91.62 394 LYS B C 1
ATOM 7342 O O . LYS B 1 394 ? 7.793 -1.866 -37.25 1 91.62 394 LYS B O 1
ATOM 7347 N N . ASP B 1 395 ? 6.379 -0.911 -38.719 1 89.81 395 ASP B N 1
ATOM 7348 C CA . ASP B 1 395 ? 5.656 -2.162 -38.906 1 89.81 395 ASP B CA 1
ATOM 7349 C C . ASP B 1 395 ? 6.496 -3.16 -39.688 1 89.81 395 ASP B C 1
ATOM 7351 O O . ASP B 1 395 ? 6.922 -2.867 -40.812 1 89.81 395 ASP B O 1
ATOM 7355 N N . VAL B 1 396 ? 6.934 -4.141 -39.062 1 86.69 396 VAL B N 1
ATOM 7356 C CA . VAL B 1 396 ? 7.762 -5.164 -39.688 1 86.69 396 VAL B CA 1
ATOM 7357 C C . VAL B 1 396 ? 7.18 -6.547 -39.406 1 86.69 396 VAL B C 1
ATOM 7359 O O . VAL B 1 396 ? 6.523 -6.754 -38.375 1 86.69 396 VAL B O 1
ATOM 7362 N N . LYS B 1 397 ? 7.195 -7.48 -40.375 1 86.38 397 LYS B N 1
ATOM 7363 C CA . LYS B 1 397 ? 6.875 -8.891 -40.188 1 86.38 397 LYS B CA 1
ATOM 7364 C C . LYS B 1 397 ? 7.992 -9.789 -40.719 1 86.38 397 LYS B C 1
ATOM 7366 O O . LYS B 1 397 ? 7.805 -10.492 -41.719 1 86.38 397 LYS B O 1
ATOM 7371 N N . GLU B 1 398 ? 9.164 -9.656 -40.125 1 88.62 398 GLU B N 1
ATOM 7372 C CA . GLU B 1 398 ? 10.344 -10.414 -40.531 1 88.62 398 GLU B CA 1
ATOM 7373 C C . GLU B 1 398 ? 11.055 -11.047 -39.344 1 88.62 398 GLU B C 1
ATOM 7375 O O . GLU B 1 398 ? 11.039 -10.484 -38.25 1 88.62 398 GLU B O 1
ATOM 7380 N N . GLU B 1 399 ? 11.555 -12.281 -39.531 1 91.81 399 GLU B N 1
ATOM 7381 C CA . GLU B 1 399 ? 12.336 -13.008 -38.531 1 91.81 399 GLU B CA 1
ATOM 7382 C C . GLU B 1 399 ? 11.539 -13.227 -37.25 1 91.81 399 GLU B C 1
ATOM 7384 O O . GLU B 1 399 ? 12.086 -13.125 -36.156 1 91.81 399 GLU B O 1
ATOM 7389 N N . ASN B 1 400 ? 10.273 -13.273 -37.344 1 90.94 400 ASN B N 1
ATOM 7390 C CA . ASN B 1 400 ? 9.352 -13.531 -36.25 1 90.94 400 ASN B CA 1
ATOM 7391 C C . ASN B 1 400 ? 9.234 -12.32 -35.312 1 90.94 400 ASN B C 1
ATOM 7393 O O . ASN B 1 400 ? 8.867 -12.461 -34.156 1 90.94 400 ASN B O 1
AT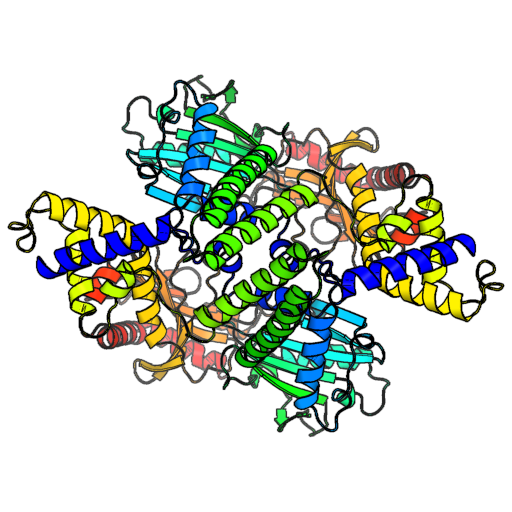OM 7397 N N . VAL B 1 401 ? 9.688 -11.18 -35.812 1 93.62 401 VAL B N 1
ATOM 7398 C CA . VAL B 1 401 ? 9.562 -9.938 -35.031 1 93.62 401 VAL B CA 1
ATOM 7399 C C . VAL B 1 401 ? 8.344 -9.156 -35.531 1 93.62 401 VAL B C 1
ATOM 7401 O O . VAL B 1 401 ? 8.086 -9.086 -36.75 1 93.62 401 VAL B O 1
ATOM 7404 N N . ARG B 1 402 ? 7.555 -8.695 -34.562 1 93 402 ARG B N 1
ATOM 7405 C CA . ARG B 1 402 ? 6.395 -7.863 -34.875 1 93 402 ARG B CA 1
ATOM 7406 C C . ARG B 1 402 ? 6.387 -6.602 -34 1 93 402 ARG B C 1
ATOM 7408 O O . ARG B 1 402 ? 7.098 -6.527 -33 1 93 402 ARG B O 1
ATOM 7415 N N . LYS B 1 403 ? 5.688 -5.668 -34.531 1 92.19 403 LYS B N 1
ATOM 7416 C CA . LYS B 1 403 ? 5.539 -4.422 -33.781 1 92.19 403 LYS B CA 1
ATOM 7417 C C . LYS B 1 403 ? 4.219 -4.391 -33 1 92.19 403 LYS B C 1
ATOM 7419 O O . LYS B 1 403 ? 3.186 -4.828 -33.531 1 92.19 403 LYS B O 1
ATOM 7424 N N . TYR B 1 404 ? 4.27 -4.078 -31.844 1 85.25 404 TYR B N 1
ATOM 7425 C CA . TYR B 1 404 ? 3.098 -3.742 -31.047 1 85.25 404 TYR B CA 1
ATOM 7426 C C . TYR B 1 404 ? 3.256 -2.375 -30.391 1 85.25 404 TYR B C 1
ATOM 7428 O O . TYR B 1 404 ? 4.098 -2.197 -29.5 1 85.25 404 TYR B O 1
ATOM 7436 N N . GLN B 1 405 ? 2.432 -1.396 -30.812 1 82.31 405 GLN B N 1
ATOM 7437 C CA . GLN B 1 405 ? 2.508 -0.024 -30.328 1 82.31 405 GLN B CA 1
ATOM 7438 C C . GLN B 1 405 ? 3.893 0.571 -30.562 1 82.31 405 GLN B C 1
ATOM 7440 O O . GLN B 1 405 ? 4.301 0.758 -31.719 1 82.31 405 GLN B O 1
ATOM 7445 N N . ASN B 1 406 ? 4.707 0.659 -29.516 1 85.88 406 ASN B N 1
ATOM 7446 C CA . ASN B 1 406 ? 5.988 1.348 -29.641 1 85.88 406 ASN B CA 1
ATOM 7447 C C . ASN B 1 406 ? 7.156 0.428 -29.312 1 85.88 406 ASN B C 1
ATOM 7449 O O . ASN B 1 406 ? 8.148 0.866 -28.719 1 85.88 406 ASN B O 1
ATOM 7453 N N . HIS B 1 407 ? 6.918 -0.867 -29.578 1 91.38 407 HIS B N 1
ATOM 7454 C CA . HIS B 1 407 ? 8.016 -1.799 -29.344 1 91.38 407 HIS B CA 1
ATOM 7455 C C . HIS B 1 407 ? 7.922 -3.004 -30.281 1 91.38 407 HIS B C 1
ATOM 7457 O O . HIS B 1 407 ? 6.887 -3.225 -30.906 1 91.38 407 HIS B O 1
ATOM 7463 N N . TYR B 1 408 ? 9.055 -3.66 -30.453 1 93.56 408 TYR B N 1
ATOM 7464 C CA . TYR B 1 408 ? 9.086 -4.938 -31.156 1 93.56 408 TYR B CA 1
ATOM 7465 C C . TYR B 1 408 ? 8.938 -6.102 -30.172 1 93.56 408 TYR B C 1
ATOM 7467 O O . TYR B 1 408 ? 9.375 -6.016 -29.031 1 93.56 408 TYR B O 1
ATOM 7475 N N . TYR B 1 409 ? 8.266 -7.137 -30.562 1 91.44 409 TYR B N 1
ATOM 7476 C CA . TYR B 1 409 ? 8.18 -8.312 -29.703 1 91.44 409 TYR B CA 1
ATOM 7477 C C . TYR B 1 409 ? 8.375 -9.594 -30.516 1 91.44 409 TYR B C 1
ATOM 7479 O O . TYR B 1 409 ? 8.219 -9.586 -31.734 1 91.44 409 TYR B O 1
ATOM 7487 N N . CYS B 1 410 ? 8.852 -10.625 -29.891 1 91.31 410 CYS B N 1
ATOM 7488 C CA . CYS B 1 410 ? 9.023 -11.969 -30.422 1 91.31 410 CYS B CA 1
ATOM 7489 C C . CYS B 1 410 ? 8.664 -13.016 -29.375 1 91.31 410 CYS B C 1
ATOM 7491 O O . CYS B 1 410 ? 9.172 -12.984 -28.25 1 91.31 410 CYS B O 1
ATOM 7493 N N . ASP B 1 411 ? 7.695 -13.945 -29.703 1 86.5 411 ASP B N 1
ATOM 7494 C CA . ASP B 1 411 ? 7.309 -14.984 -28.75 1 86.5 411 ASP B CA 1
ATOM 7495 C C . ASP B 1 411 ? 7.754 -16.359 -29.234 1 86.5 411 ASP B C 1
ATOM 7497 O O . ASP B 1 411 ? 7.496 -17.375 -28.578 1 86.5 411 ASP B O 1
ATOM 7501 N N . LYS B 1 412 ? 8.391 -16.422 -30.375 1 88.94 412 LYS B N 1
ATOM 7502 C CA . LYS B 1 412 ? 8.984 -17.656 -30.875 1 88.94 412 LYS B CA 1
ATOM 7503 C C . LYS B 1 412 ? 10.484 -17.703 -30.578 1 88.94 412 LYS B C 1
ATOM 7505 O O . LYS B 1 412 ? 11.305 -17.422 -31.453 1 88.94 412 LYS B O 1
ATOM 7510 N N . LEU B 1 413 ? 10.781 -18.078 -29.438 1 87.06 413 LEU B N 1
ATOM 7511 C CA . LEU B 1 413 ? 12.117 -17.859 -28.891 1 87.06 413 LEU B CA 1
ATOM 7512 C C . LEU B 1 413 ? 12.953 -19.141 -28.984 1 87.06 413 LEU B C 1
ATOM 7514 O O . LEU B 1 413 ? 14.18 -19.078 -29.125 1 87.06 413 LEU B O 1
ATOM 7518 N N . ILE B 1 414 ? 12.312 -20.266 -28.812 1 82.62 414 ILE B N 1
ATOM 7519 C CA . ILE B 1 414 ? 13.047 -21.531 -28.797 1 82.62 414 ILE B CA 1
ATOM 7520 C C . ILE B 1 414 ? 12.805 -22.281 -30.094 1 82.62 414 ILE B C 1
ATOM 7522 O O . ILE B 1 414 ? 11.695 -22.75 -30.359 1 82.62 414 ILE B O 1
ATOM 7526 N N . ASN B 1 415 ? 13.867 -22.5 -30.844 1 79.62 415 ASN B N 1
ATOM 7527 C CA . ASN B 1 415 ? 13.797 -23.172 -32.125 1 79.62 415 ASN B CA 1
ATOM 7528 C C . ASN B 1 415 ? 12.688 -22.578 -33 1 79.62 415 ASN B C 1
ATOM 7530 O O . ASN B 1 415 ? 11.922 -23.328 -33.625 1 79.62 415 ASN B O 1
ATOM 7534 N N . ASN B 1 416 ? 12.523 -21.297 -32.844 1 79.06 416 ASN B N 1
ATOM 7535 C CA . ASN B 1 416 ? 11.57 -20.516 -33.625 1 79.06 416 ASN B CA 1
ATOM 7536 C C . ASN B 1 416 ? 10.133 -20.922 -33.312 1 79.06 416 ASN B C 1
ATOM 7538 O O . ASN B 1 416 ? 9.25 -20.781 -34.156 1 79.06 416 ASN B O 1
ATOM 7542 N N . GLU B 1 417 ? 10.008 -21.578 -32.188 1 84.56 417 GLU B N 1
ATOM 7543 C CA . GLU B 1 417 ? 8.672 -21.969 -31.75 1 84.56 417 GLU B CA 1
ATOM 7544 C C . GLU B 1 417 ? 8.305 -21.25 -30.453 1 84.56 417 GLU B C 1
ATOM 7546 O O . GLU B 1 417 ? 9.18 -20.828 -29.688 1 84.56 417 GLU B O 1
ATOM 7551 N N . LYS B 1 418 ? 6.996 -21.141 -30.406 1 83.31 418 LYS B N 1
ATOM 7552 C CA . LYS B 1 418 ? 6.473 -20.578 -29.172 1 83.31 418 LYS B CA 1
ATOM 7553 C C . LYS B 1 418 ? 6.523 -21.578 -28.031 1 83.31 418 LYS B C 1
ATOM 7555 O O . LYS B 1 418 ? 6.215 -22.766 -28.219 1 83.31 418 LYS B O 1
ATOM 7560 N N . LEU B 1 419 ? 7.18 -21.203 -27.031 1 82.25 419 LEU B N 1
ATOM 7561 C CA . LEU B 1 419 ? 7.004 -21.984 -25.797 1 82.25 419 LEU B CA 1
ATOM 7562 C C . LEU B 1 419 ? 5.656 -21.672 -25.156 1 82.25 419 LEU B C 1
ATOM 7564 O O . LEU B 1 419 ? 5.48 -20.609 -24.547 1 82.25 419 LEU B O 1
ATOM 7568 N N . GLU B 1 420 ? 4.672 -22.469 -25.359 1 79.12 420 GLU B N 1
ATOM 7569 C CA . GLU B 1 420 ? 3.314 -22.188 -24.891 1 79.12 420 GLU B CA 1
ATOM 7570 C C . GLU B 1 420 ? 2.771 -23.344 -24.062 1 79.12 420 GLU B C 1
ATOM 7572 O O . GLU B 1 420 ? 3.215 -24.484 -24.219 1 79.12 420 GLU B O 1
ATOM 7577 N N . GLY B 1 421 ? 1.982 -22.984 -23.266 1 83.56 421 GLY B N 1
ATOM 7578 C CA . GLY B 1 421 ? 1.387 -23.938 -22.344 1 83.56 421 GLY B CA 1
ATOM 7579 C C . GLY B 1 421 ? 1.528 -23.531 -20.891 1 83.56 421 GLY B C 1
ATOM 7580 O O . GLY B 1 421 ? 2.393 -22.719 -20.531 1 83.56 421 GLY B O 1
ATOM 7581 N N . GLU B 1 422 ? 0.677 -24.172 -20.125 1 85.62 422 GLU B N 1
ATOM 7582 C CA . GLU B 1 422 ? 0.722 -23.875 -18.688 1 85.62 422 GLU B CA 1
ATOM 7583 C C . GLU B 1 422 ? 2.072 -24.25 -18.094 1 85.62 422 GLU B C 1
ATOM 7585 O O . GLU B 1 422 ? 2.514 -25.391 -18.203 1 85.62 422 GLU B O 1
ATOM 7590 N N . TYR B 1 423 ? 2.848 -23.328 -17.578 1 90.31 423 TYR B N 1
ATOM 7591 C CA . TYR B 1 423 ? 4.125 -23.453 -16.891 1 90.31 423 TYR B CA 1
ATOM 7592 C C . TYR B 1 423 ? 5.219 -23.922 -17.844 1 90.31 423 TYR B C 1
ATOM 7594 O O . TYR B 1 423 ? 6.195 -24.547 -17.406 1 90.31 423 TYR B O 1
ATOM 7602 N N . ALA B 1 424 ? 5.043 -23.672 -19.125 1 89.75 424 ALA B N 1
ATOM 7603 C CA . ALA B 1 424 ? 5.992 -24.156 -20.125 1 89.75 424 ALA B CA 1
ATOM 7604 C C . ALA B 1 424 ? 7.406 -23.672 -19.828 1 89.75 424 ALA B C 1
ATOM 7606 O O . ALA B 1 424 ? 8.375 -24.422 -19.969 1 89.75 424 ALA B O 1
ATOM 7607 N N . PHE B 1 425 ? 7.555 -22.453 -19.469 1 90.38 425 PHE B N 1
ATOM 7608 C CA . PHE B 1 425 ? 8.875 -21.891 -19.188 1 90.38 425 PHE B CA 1
ATOM 7609 C C . PHE B 1 425 ? 9.484 -22.547 -17.953 1 90.38 425 PHE B C 1
ATOM 7611 O O . PHE B 1 425 ? 10.695 -22.766 -17.906 1 90.38 425 PHE B O 1
ATOM 7618 N N . ILE B 1 426 ? 8.688 -22.891 -17 1 92.94 426 ILE B N 1
ATOM 7619 C CA . ILE B 1 426 ? 9.141 -23.562 -15.797 1 92.94 426 ILE B CA 1
ATOM 7620 C C . ILE B 1 426 ? 9.695 -24.953 -16.156 1 92.94 426 ILE B C 1
ATOM 7622 O O . ILE B 1 426 ? 10.773 -25.328 -15.695 1 92.94 426 ILE B O 1
ATOM 7626 N N . TYR B 1 427 ? 8.945 -25.641 -16.984 1 93.94 427 TYR B N 1
ATOM 7627 C CA . TYR B 1 427 ? 9.383 -26.953 -17.422 1 93.94 427 TYR B CA 1
ATOM 7628 C C . TYR B 1 427 ? 10.695 -26.859 -18.203 1 93.94 427 TYR B C 1
ATOM 7630 O O . TYR B 1 427 ? 11.578 -27.719 -18.031 1 93.94 427 TYR B O 1
ATOM 7638 N N . TRP B 1 428 ? 10.766 -25.828 -18.969 1 92.56 428 TRP B N 1
ATOM 7639 C CA . TRP B 1 428 ? 11.992 -25.609 -19.719 1 92.56 428 TRP B CA 1
ATOM 7640 C C . TRP B 1 428 ? 13.18 -25.391 -18.781 1 92.56 428 TRP B C 1
ATOM 7642 O O . TRP B 1 428 ? 14.266 -25.922 -19.016 1 92.56 428 TRP B O 1
ATOM 7652 N N . LEU B 1 429 ? 13.023 -24.672 -17.766 1 93.31 429 LEU B N 1
ATOM 7653 C CA . LEU B 1 429 ? 14.078 -24.391 -16.797 1 93.31 429 LEU B CA 1
ATOM 7654 C C . LEU B 1 429 ? 14.477 -25.656 -16.047 1 93.31 429 LEU B C 1
ATOM 7656 O O . LEU B 1 429 ? 15.656 -25.875 -15.773 1 93.31 429 LEU B O 1
ATOM 7660 N N . ILE B 1 430 ? 13.477 -26.484 -15.703 1 95.19 430 ILE B N 1
ATOM 7661 C CA . ILE B 1 430 ? 13.727 -27.703 -14.93 1 95.19 430 ILE B CA 1
ATOM 7662 C C . ILE B 1 430 ? 14.453 -28.734 -15.789 1 95.19 430 ILE B C 1
ATOM 7664 O O . ILE B 1 430 ? 15.367 -29.406 -15.312 1 95.19 430 ILE B O 1
ATOM 7668 N N . GLU B 1 431 ? 14.117 -28.812 -16.969 1 93.25 431 GLU B N 1
ATOM 7669 C CA . GLU B 1 431 ? 14.633 -29.859 -17.844 1 93.25 431 GLU B CA 1
ATOM 7670 C C . GLU B 1 431 ? 15.961 -29.453 -18.484 1 93.25 431 GLU B C 1
ATOM 7672 O O . GLU B 1 431 ? 16.688 -30.297 -19 1 93.25 431 GLU B O 1
ATOM 7677 N N . ASN B 1 432 ? 16.25 -28.188 -18.391 1 91.31 432 ASN B N 1
ATOM 7678 C CA . ASN B 1 432 ? 17.453 -27.656 -19.031 1 91.31 432 ASN B CA 1
ATOM 7679 C C . ASN B 1 432 ? 18.562 -27.391 -18.016 1 91.31 432 ASN B C 1
ATOM 7681 O O . ASN B 1 432 ? 18.547 -26.375 -17.328 1 91.31 432 ASN B O 1
ATOM 7685 N N . GLN B 1 433 ? 19.578 -28.188 -17.984 1 86.19 433 GLN B N 1
ATOM 7686 C CA . GLN B 1 433 ? 20.688 -28.062 -17.047 1 86.19 433 GLN B CA 1
ATOM 7687 C C . GLN B 1 433 ? 21.5 -26.812 -17.328 1 86.19 433 GLN B C 1
ATOM 7689 O O . GLN B 1 433 ? 22.141 -26.266 -16.422 1 86.19 433 GLN B O 1
ATOM 7694 N N . ASN B 1 434 ? 21.484 -26.391 -18.547 1 92.5 434 ASN B N 1
ATOM 7695 C CA . ASN B 1 434 ? 22.219 -25.203 -18.938 1 92.5 434 ASN B CA 1
ATOM 7696 C C . ASN B 1 434 ? 21.297 -24.031 -19.266 1 92.5 434 ASN B C 1
ATOM 7698 O O . ASN B 1 434 ? 21.5 -23.328 -20.25 1 92.5 434 ASN B O 1
ATOM 7702 N N . SER B 1 435 ? 20.297 -23.938 -18.469 1 91.88 435 SER B N 1
ATOM 7703 C CA . SER B 1 435 ? 19.234 -22.984 -18.766 1 91.88 435 SER B CA 1
ATOM 7704 C C . SER B 1 435 ? 19.781 -21.562 -18.875 1 91.88 435 SER B C 1
ATOM 7706 O O . SER B 1 435 ? 19.359 -20.797 -19.734 1 91.88 435 SER B O 1
ATOM 7708 N N . LYS B 1 436 ? 20.75 -21.172 -18.047 1 92.75 436 LYS B N 1
ATOM 7709 C CA . LYS B 1 436 ? 21.297 -19.828 -18.078 1 92.75 436 LYS B CA 1
ATOM 7710 C C . LYS B 1 436 ? 22.016 -19.547 -19.406 1 92.75 436 LYS B C 1
ATOM 7712 O O . LYS B 1 436 ? 21.766 -18.547 -20.062 1 92.75 436 LYS B O 1
ATOM 7717 N N . LYS B 1 437 ? 22.859 -20.453 -19.75 1 93.94 437 LYS B N 1
ATOM 7718 C CA . LYS B 1 437 ? 23.609 -20.328 -21 1 93.94 437 LYS B CA 1
ATOM 7719 C C . LYS B 1 437 ? 22.656 -20.312 -22.188 1 93.94 437 LYS B C 1
ATOM 7721 O O . LYS B 1 437 ? 22.828 -19.5 -23.109 1 93.94 437 LYS B O 1
ATOM 7726 N N . ASP B 1 438 ? 21.734 -21.203 -22.156 1 94.38 438 ASP B N 1
ATOM 7727 C CA . ASP B 1 438 ? 20.781 -21.297 -23.266 1 94.38 438 ASP B CA 1
ATOM 7728 C C . ASP B 1 438 ? 19.906 -20.047 -23.344 1 94.38 438 ASP B C 1
ATOM 7730 O O . ASP B 1 438 ? 19.531 -19.625 -24.438 1 94.38 438 ASP B O 1
ATOM 7734 N N . PHE B 1 439 ? 19.578 -19.516 -22.234 1 94.19 439 PHE B N 1
ATOM 7735 C CA . PHE B 1 439 ? 18.766 -18.297 -22.219 1 94.19 439 PHE B CA 1
ATOM 7736 C C . PHE B 1 439 ? 19.547 -17.125 -22.797 1 94.19 439 PHE B C 1
ATOM 7738 O O . PHE B 1 439 ? 19 -16.297 -23.516 1 94.19 439 PHE B O 1
ATOM 7745 N N . ILE B 1 440 ? 20.797 -17.078 -22.5 1 94.94 440 ILE B N 1
ATOM 7746 C CA . ILE B 1 440 ? 21.641 -16.047 -23.062 1 94.94 440 ILE B CA 1
ATOM 7747 C C . ILE B 1 440 ? 21.688 -16.188 -24.594 1 94.94 440 ILE B C 1
ATOM 7749 O O . ILE B 1 440 ? 21.656 -15.188 -25.312 1 94.94 440 ILE B O 1
ATOM 7753 N N . GLN B 1 441 ? 21.734 -17.391 -25 1 94.69 441 GLN B N 1
ATOM 7754 C CA . GLN B 1 441 ? 21.703 -17.641 -26.438 1 94.69 441 GLN B CA 1
ATOM 7755 C C . GLN B 1 441 ? 20.391 -17.156 -27.047 1 94.69 441 GLN B C 1
ATOM 7757 O O . GLN B 1 441 ? 20.359 -16.625 -28.156 1 94.69 441 GLN B O 1
ATOM 7762 N N . ILE B 1 442 ? 19.328 -17.375 -26.359 1 94.19 442 ILE B N 1
ATOM 7763 C CA . ILE B 1 442 ? 18.016 -16.922 -26.812 1 94.19 442 ILE B CA 1
ATOM 7764 C C . ILE B 1 442 ? 18.016 -15.398 -26.922 1 94.19 442 ILE B C 1
ATOM 7766 O O . ILE B 1 442 ? 17.516 -14.844 -27.906 1 94.19 442 ILE B O 1
ATOM 7770 N N . LEU B 1 443 ? 18.562 -14.75 -25.938 1 95.12 443 LEU B N 1
ATOM 7771 C CA . LEU B 1 443 ? 18.688 -13.297 -25.953 1 95.12 443 LEU B CA 1
ATOM 7772 C C . LEU B 1 443 ? 19.516 -12.836 -27.156 1 95.12 443 LEU B C 1
ATOM 7774 O O . LEU B 1 443 ? 19.156 -11.867 -27.828 1 95.12 443 LEU B O 1
ATOM 7778 N N . ASN B 1 444 ? 20.562 -13.539 -27.375 1 95.38 444 ASN B N 1
ATOM 7779 C CA . ASN B 1 444 ? 21.422 -13.234 -28.516 1 95.38 444 ASN B CA 1
ATOM 7780 C C . ASN B 1 444 ? 20.688 -13.391 -29.844 1 95.38 444 ASN B C 1
ATOM 7782 O O . ASN B 1 444 ? 20.766 -12.516 -30.703 1 95.38 444 ASN B O 1
ATOM 7786 N N . ASP B 1 445 ? 20.031 -14.484 -30 1 94.69 445 ASP B N 1
ATOM 7787 C CA . ASP B 1 445 ? 19.281 -14.773 -31.219 1 94.69 445 ASP B CA 1
ATOM 7788 C C . ASP B 1 445 ? 18.203 -13.727 -31.469 1 94.69 445 ASP B C 1
ATOM 7790 O O . ASP B 1 445 ? 17.906 -13.391 -32.625 1 94.69 445 ASP B O 1
ATOM 7794 N N . PHE B 1 446 ? 17.641 -13.289 -30.422 1 95.19 446 PHE B N 1
ATOM 7795 C CA . PHE B 1 446 ? 16.625 -12.25 -30.516 1 95.19 446 PHE B CA 1
ATOM 7796 C C . PHE B 1 446 ? 17.234 -10.914 -30.906 1 95.19 446 PHE B C 1
ATOM 7798 O O . PHE B 1 446 ? 16.75 -10.25 -31.828 1 95.19 446 PHE B O 1
ATOM 7805 N N . PHE B 1 447 ? 18.328 -10.562 -30.312 1 96 447 PHE B N 1
ATOM 7806 C CA . PHE B 1 447 ? 18.906 -9.234 -30.453 1 96 447 PHE B CA 1
ATOM 7807 C C . PHE B 1 447 ? 19.547 -9.062 -31.828 1 96 447 PHE B C 1
ATOM 7809 O O . PHE B 1 447 ? 19.562 -7.957 -32.375 1 96 447 PHE B O 1
ATOM 7816 N N . ILE B 1 448 ? 20 -10.117 -32.438 1 94.38 448 ILE B N 1
ATOM 7817 C CA . ILE B 1 448 ? 20.75 -10.016 -33.688 1 94.38 448 ILE B CA 1
ATOM 7818 C C . ILE B 1 448 ? 19.797 -9.984 -34.875 1 94.38 448 ILE B C 1
ATOM 7820 O O . ILE B 1 448 ? 20.219 -9.836 -36.031 1 94.38 448 ILE B O 1
ATOM 7824 N N . LYS B 1 449 ? 18.547 -10.109 -34.594 1 94.12 449 LYS B N 1
ATOM 7825 C CA . LYS B 1 449 ? 17.562 -10.023 -35.688 1 94.12 449 LYS B CA 1
ATOM 7826 C C . LYS B 1 449 ? 17.609 -8.656 -36.344 1 94.12 449 LYS B C 1
ATOM 7828 O O . LYS B 1 449 ? 17.797 -7.637 -35.688 1 94.12 449 LYS B O 1
ATOM 7833 N N . LYS B 1 450 ? 17.328 -8.586 -37.594 1 94.62 450 LYS B N 1
ATOM 7834 C CA . LYS B 1 450 ? 17.562 -7.41 -38.438 1 94.62 450 LYS B CA 1
ATOM 7835 C C . LYS B 1 450 ? 16.719 -6.227 -37.969 1 94.62 450 LYS B C 1
ATOM 7837 O O . LYS B 1 450 ? 17.25 -5.125 -37.75 1 94.62 450 LYS B O 1
ATOM 7842 N N . PRO B 1 451 ? 15.438 -6.438 -37.75 1 95.5 451 PRO B N 1
ATOM 7843 C CA . PRO B 1 451 ? 14.641 -5.285 -37.312 1 95.5 451 PRO B CA 1
ATOM 7844 C C . PRO B 1 451 ? 15.133 -4.688 -36 1 95.5 451 PRO B C 1
ATOM 7846 O O . PRO B 1 451 ? 15.102 -3.465 -35.844 1 95.5 451 PRO B O 1
ATOM 7849 N N . ILE B 1 452 ? 15.57 -5.539 -35.125 1 96.06 452 ILE B N 1
ATOM 7850 C CA . ILE B 1 452 ? 16.016 -5.086 -33.812 1 96.06 452 ILE B CA 1
ATOM 7851 C C . ILE B 1 452 ? 17.344 -4.34 -33.938 1 96.06 452 ILE B C 1
ATOM 7853 O O . ILE B 1 452 ? 17.531 -3.273 -33.344 1 96.06 452 ILE B O 1
ATOM 7857 N N . GLN B 1 453 ? 18.219 -4.867 -34.75 1 95.25 453 GLN B N 1
ATOM 7858 C CA . GLN B 1 453 ? 19.516 -4.242 -34.969 1 95.25 453 GLN B CA 1
ATOM 7859 C C . GLN B 1 453 ? 19.359 -2.869 -35.625 1 95.25 453 GLN B C 1
ATOM 7861 O O . GLN B 1 453 ? 20.078 -1.926 -35.281 1 95.25 453 GLN B O 1
ATOM 7866 N N . GLU B 1 454 ? 18.484 -2.811 -36.531 1 95.56 454 GLU B N 1
ATOM 7867 C CA . GLU B 1 454 ? 18.234 -1.535 -37.219 1 95.56 454 GLU B CA 1
ATOM 7868 C C . GLU B 1 454 ? 17.688 -0.5 -36.219 1 95.56 454 GLU B C 1
ATOM 7870 O O . GLU B 1 454 ? 18.125 0.65 -36.219 1 95.56 454 GLU B O 1
ATOM 7875 N N . ALA B 1 455 ? 16.719 -0.96 -35.5 1 95.88 455 ALA B N 1
ATOM 7876 C CA . ALA B 1 455 ? 16.156 -0.059 -34.469 1 95.88 455 ALA B CA 1
ATOM 7877 C C . ALA B 1 455 ? 17.219 0.36 -33.469 1 95.88 455 ALA B C 1
ATOM 7879 O O . ALA B 1 455 ? 17.297 1.531 -33.094 1 95.88 455 ALA B O 1
ATOM 7880 N N . TYR B 1 456 ? 18.031 -0.604 -33.031 1 96.25 456 TYR B N 1
ATOM 7881 C CA . TYR B 1 456 ? 19.062 -0.33 -32.031 1 96.25 456 TYR B CA 1
ATOM 7882 C C . TYR B 1 456 ? 20.062 0.683 -32.562 1 96.25 456 TYR B C 1
ATOM 7884 O O . TYR B 1 456 ? 20.469 1.609 -31.859 1 96.25 456 TYR B O 1
ATOM 7892 N N . LYS B 1 457 ? 20.484 0.511 -33.781 1 95.5 457 LYS B N 1
ATOM 7893 C CA . LYS B 1 457 ? 21.422 1.439 -34.406 1 95.5 457 LYS B CA 1
ATOM 7894 C C . LYS B 1 457 ? 20.844 2.846 -34.469 1 95.5 457 LYS B C 1
ATOM 7896 O O . LYS B 1 457 ? 21.516 3.826 -34.188 1 95.5 457 LYS B O 1
ATOM 7901 N N . GLY B 1 458 ? 19.625 2.885 -34.875 1 96 458 GLY B N 1
ATOM 7902 C CA . GLY B 1 458 ? 18.953 4.172 -34.906 1 96 458 GLY B CA 1
ATOM 7903 C C . GLY B 1 458 ? 18.859 4.84 -33.562 1 96 458 GLY B C 1
ATOM 7904 O O . GLY B 1 458 ? 19.078 6.043 -33.438 1 96 458 GLY B O 1
ATOM 7905 N N . ILE B 1 459 ? 18.484 4.055 -32.594 1 96.19 459 ILE B N 1
ATOM 7906 C CA . ILE B 1 459 ? 18.344 4.559 -31.219 1 96.19 459 ILE B CA 1
ATOM 7907 C C . ILE B 1 459 ? 19.688 5.082 -30.719 1 96.19 459 ILE B C 1
ATOM 7909 O O . ILE B 1 459 ? 19.766 6.176 -30.156 1 96.19 459 ILE B O 1
ATOM 7913 N N . ASN B 1 460 ? 20.703 4.301 -31 1 94.94 460 ASN B N 1
ATOM 7914 C CA . ASN B 1 460 ? 22.047 4.711 -30.594 1 94.94 460 ASN B CA 1
ATOM 7915 C C . ASN B 1 460 ? 22.453 6.016 -31.266 1 94.94 460 ASN B C 1
ATOM 7917 O O . ASN B 1 460 ? 23.094 6.867 -30.641 1 94.94 460 ASN B O 1
ATOM 7921 N N . ASP B 1 461 ? 22.109 6.176 -32.469 1 95.5 461 ASP B N 1
ATOM 7922 C CA . ASP B 1 461 ? 22.438 7.391 -33.219 1 95.5 461 ASP B CA 1
ATOM 7923 C C . ASP B 1 461 ? 21.719 8.602 -32.625 1 95.5 461 ASP B C 1
ATOM 7925 O O . ASP B 1 461 ? 22.297 9.672 -32.469 1 95.5 461 ASP B O 1
ATOM 7929 N N . ILE B 1 462 ? 20.469 8.391 -32.312 1 95 462 ILE B N 1
ATOM 7930 C CA . ILE B 1 462 ? 19.641 9.484 -31.797 1 95 462 ILE B CA 1
ATOM 7931 C C . ILE B 1 462 ? 20.094 9.867 -30.406 1 95 462 ILE B C 1
ATOM 7933 O O . ILE B 1 462 ? 20.281 11.047 -30.109 1 95 462 ILE B O 1
ATOM 7937 N N . LEU B 1 463 ? 20.344 8.859 -29.578 1 93.06 463 LEU B N 1
ATOM 7938 C CA . LEU B 1 463 ? 20.625 9.125 -28.172 1 93.06 463 LEU B CA 1
ATOM 7939 C C . LEU B 1 463 ? 22.047 9.656 -28 1 93.06 463 LEU B C 1
ATOM 7941 O O . LEU B 1 463 ? 22.328 10.375 -27.031 1 93.06 463 LEU B O 1
ATOM 7945 N N . ASN B 1 464 ? 22.922 9.367 -28.938 1 89.06 464 ASN B N 1
ATOM 7946 C CA . ASN B 1 464 ? 24.297 9.82 -28.844 1 89.06 464 ASN B CA 1
ATOM 7947 C C . ASN B 1 464 ? 24.562 11.039 -29.734 1 89.06 464 ASN B C 1
ATOM 7949 O O . ASN B 1 464 ? 25.703 11.438 -29.922 1 89.06 464 ASN B O 1
ATOM 7953 N N . SER B 1 465 ? 23.578 11.648 -30.297 1 84.38 465 SER B N 1
ATOM 7954 C CA . SER B 1 465 ? 23.703 12.875 -31.094 1 84.38 465 SER B CA 1
ATOM 7955 C C . SER B 1 465 ? 23.688 14.109 -30.203 1 84.38 465 SER B C 1
ATOM 7957 O O . SER B 1 465 ? 23.094 14.094 -29.109 1 84.38 465 SER B O 1
#

Secondary structure (DSSP, 8-state):
-HHHHHHHHHHHHHHHHHHHTT-----HHHHTT-TT-HHHHHHHHHHHH-TTSTT--SHHHHHHHHHHHHTSTTSTTTT--GGGEEEEEEEEE-GGG-EEEEEEEETTS-EEEEEEESSPPP-TTHHHHHHHHHHHHTTTSTTGGGGEEEEEEESSTT----HHHHTT-EEETTEEE-TTS-EEEEEEEEEHHHHHHHHHHHHHHHHHHHHH--TTHHHHHHHHHHHHHHHHHIIIIIS-------HHHHHHT-TTTHHHHHHHHHHHHH--TTSHHHHTS-HHHHHHHHHHHHHHHHHHHHHHHHHHHHTTBT-EEEETTEEEEEEE----SSSS--EEEEEGGGTT-SEEEEEEEEESSTTS--EEEEEEEEE--TT-TT-HHHHHHHTT----EETTEEEETTEEEE-EEETTEE--STTHHHHHHHH-TTHHHHHHHHHHHHHTSHHHHHHHHHHHHHHT-/-HHHHHHHHHHHHHHHHHHHTT-----HHHHTT-TT-HHHHHHHHHHHH-TTSTT--SHHHHHHHHHHHHTSTTSTTTT--GGGEEEEEEEEE-GGG-EEEEEEEETTTEEEEEEEESSPPP-TTHHHHHHHHHHHHTTTSTTGGGGEEEEEEESSTT----HHHHTT-EEETTEEE-TTS-EEEEEEEEEHHHHHHHHHHHHHHHHHHHHH--TTHHHHHHHHHHHHHHHHHIIIIIS-------HHHHHHT-TTTHHHHHHHHHHHHH--TTSHHHHTS-HHHHHHHHHHHHHHHHHHHHHHHHHHHHTTBT-EEEETTEEEEEEE----SSSS--EEEEEGGGTT-SEEEEEEEEESSTTS--EEEEEEEEE--TT-TT-HHHHHHHTT----EETTEEEETTEEEE-EEETTEE--STTHHHHHHHH-TTHHHHHHHHHHHHHTSHHHHHHHHHHHHHHT-

InterPro domains:
  IPR029470 PD-(D/E)XK nuclease superfamily 4 [PF14281] (27-218)